Protein AF-0000000087660665 (afdb_homodimer)

InterPro domains:
  IPR003607 HD/PDEase domain [SM00471] (62-315)
  IPR003607 HD/PDEase domain [cd00077] (64-222)
  IPR006674 HD domain [PF01966] (66-148)
  IPR006674 HD domain [PS51831] (66-177)
  IPR050135 Deoxyguanosinetriphosphate triphosphohydrolase-like [PTHR11373] (19-476)

Secondary structure (DSSP, 8-state):
-------PPPSS-SS-EEEEEETTTEEEEEETTHHHHHSSHHHHGGGGSBTTGGGGGTSTT---BHHHHHHHHHHHHHHHHHHHTTSGGG---HHHHHHHHHHHHHTTTT--TTTHHIIIIIHHHHTPPP--HHHHHHHHHHHHHHSHHHHHHHHHHH-SHHHHHHHHHHHHHHHS---B-TT--B--SSS-GGGGGGGGTT--TTTS--HHHHHHHHHHHHHHT---S--HHHHHHHHHTEEEEE-TTT-SEEEEEEGGGHHHHHHHHHHHHHHIIIIIT-HHHHHHHHHHHHHHHHHGGG-EEE-TTS-EEEGGGGGGSHHHHHH-STTHHHHHHT---GGGHHHHHHHHHHHTT---EEEEEEEE-GGGS-TT-----S-GGGHHHHHHHHHHHHHHHHHHHHHGGG--TTTEEEEEEEEESSTTSSS-GGGT-EEE-TT-SS----EEPPHHHHHHHS-S-SEEEEEEEEE-TTS-HHHHHHHHHHHHHHHHHTT-S-HHHHHHHHH-/-------PPPSS-SS-EEEEEETTTEEEEEETTHHHHHSSHHHHGGGGSBTTGGGGGTSTT---BHHHHHHHHHHHHHHHHHHHTTSGGG---HHHHHHHHHHHHHTTTT--TTTHHIIIIIHHHHTPPP--HHHHHHHHHHHHHHSHHHHHHHHHHH-SHHHHHHHHHHHHHHHS---B-TT--B--SSS-GGGGGGGGTT--TTTS--HHHHHHHHHHHHHHT---S--HHHHHHHHHTEEEEE-TTT-SEEEEEEGGGHHHHHHHHHHHHHHIIIIIT-HHHHHHHHHHHHHHHHHGGG-EEE-TTS-EEEGGGGGGSHHHHHH-STTHHHHHHT---GGGHHHHHHHHHHHTT---EEEEEEEE-GGGS-TT-----S-GGGHHHHHHHHHHHHHHHHHHHHHGGG--TTTEEEEEEEEESSTTSSS-GGGT-EEE-TT-SS----EEPPHHHHHHHS-S-SEEEEEEEEE-TTS-HHHHHHHHHHHHHHHHHTT-S-HHHHHHHHH-

Structure (mmCIF, N/CA/C/O backbone):
data_AF-0000000087660665-model_v1
#
loop_
_entity.id
_entity.type
_entity.pdbx_description
1 polymer 'Putative dGTPase'
#
loop_
_atom_site.group_PDB
_atom_site.id
_atom_site.type_symbol
_atom_site.label_atom_id
_atom_site.label_alt_id
_atom_site.label_comp_id
_atom_site.label_asym_id
_atom_site.label_entity_id
_atom_site.label_seq_id
_atom_site.pdbx_PDB_ins_code
_atom_site.Cartn_x
_atom_site.Cartn_y
_atom_site.Cartn_z
_atom_site.occupancy
_atom_site.B_iso_or_equiv
_atom_site.auth_seq_id
_atom_site.auth_comp_id
_atom_site.auth_asym_id
_atom_site.auth_atom_id
_atom_site.pdbx_PDB_model_num
ATOM 1 N N . MET A 1 1 ? 41.031 -35.125 -23.391 1 29.83 1 MET A N 1
ATOM 2 C CA . MET A 1 1 ? 40.625 -33.812 -22.891 1 29.83 1 MET A CA 1
ATOM 3 C C . MET A 1 1 ? 39.375 -33.938 -22 1 29.83 1 MET A C 1
ATOM 5 O O . MET A 1 1 ? 38.312 -34.312 -22.453 1 29.83 1 MET A O 1
ATOM 9 N N . LYS A 1 2 ? 39.625 -34.344 -20.844 1 38.72 2 LYS A N 1
ATOM 10 C CA . LYS A 1 2 ? 38.625 -34.562 -19.812 1 38.72 2 LYS A CA 1
ATOM 11 C C . LYS A 1 2 ? 37.719 -33.375 -19.641 1 38.72 2 LYS A C 1
ATOM 13 O O . LYS A 1 2 ? 38.188 -32.25 -19.453 1 38.72 2 LYS A O 1
ATOM 18 N N . LEU A 1 3 ? 36.531 -33.406 -20.297 1 39.12 3 LEU A N 1
ATOM 19 C CA . LEU A 1 3 ? 35.5 -32.375 -20.156 1 39.12 3 LEU A CA 1
ATOM 20 C C . LEU A 1 3 ? 35.375 -31.922 -18.703 1 39.12 3 LEU A C 1
ATOM 22 O O . LEU A 1 3 ? 35.094 -32.75 -17.812 1 39.12 3 LEU A O 1
ATOM 26 N N . VAL A 1 4 ? 36.312 -31.141 -18.312 1 40.72 4 VAL A N 1
ATOM 27 C CA . VAL A 1 4 ? 36.125 -30.516 -17 1 40.72 4 VAL A CA 1
ATOM 28 C C . VAL A 1 4 ? 34.656 -30.188 -16.766 1 40.72 4 VAL A C 1
ATOM 30 O O . VAL A 1 4 ? 34.062 -29.375 -17.5 1 40.72 4 VAL A O 1
ATOM 33 N N . GLU A 1 5 ? 33.844 -31.125 -16.438 1 40.19 5 GLU A N 1
ATOM 34 C CA . GLU A 1 5 ? 32.469 -30.906 -16.031 1 40.19 5 GLU A CA 1
ATOM 35 C C . GLU A 1 5 ? 32.312 -29.656 -15.18 1 40.19 5 GLU A C 1
ATOM 37 O O . GLU A 1 5 ? 32.938 -29.547 -14.117 1 40.19 5 GLU A O 1
ATOM 42 N N . LYS A 1 6 ? 32.312 -28.531 -15.727 1 52.34 6 LYS A N 1
ATOM 43 C CA . LYS A 1 6 ? 32.062 -27.266 -15.039 1 52.34 6 LYS A CA 1
ATOM 44 C C . LYS A 1 6 ? 31.047 -27.422 -13.922 1 52.34 6 LYS A C 1
ATOM 46 O O . LYS A 1 6 ? 29.859 -27.641 -14.188 1 52.34 6 LYS A O 1
ATOM 51 N N . LYS A 1 7 ? 31.484 -27.797 -12.75 1 61.41 7 LYS A N 1
ATOM 52 C CA . LYS A 1 7 ? 30.672 -28.031 -11.562 1 61.41 7 LYS A CA 1
ATOM 53 C C . LYS A 1 7 ? 29.797 -26.828 -11.242 1 61.41 7 LYS A C 1
ATOM 55 O O . LYS A 1 7 ? 30.297 -25.703 -11.133 1 61.41 7 LYS A O 1
ATOM 60 N N . HIS A 1 8 ? 28.391 -26.922 -11.43 1 80.06 8 HIS A N 1
ATOM 61 C CA . HIS A 1 8 ? 27.469 -25.844 -11.078 1 80.06 8 HIS A CA 1
ATOM 62 C C . HIS A 1 8 ? 27.547 -25.516 -9.594 1 80.06 8 HIS A C 1
ATOM 64 O O . HIS A 1 8 ? 27.938 -26.359 -8.781 1 80.06 8 HIS A O 1
ATOM 70 N N . ARG A 1 9 ? 27.438 -24.172 -9.328 1 85.12 9 ARG A N 1
ATOM 71 C CA . ARG A 1 9 ? 27.375 -23.734 -7.941 1 85.12 9 ARG A CA 1
ATOM 72 C C . ARG A 1 9 ? 26.141 -24.312 -7.25 1 85.12 9 ARG A C 1
ATOM 74 O O . ARG A 1 9 ? 25.109 -24.531 -7.891 1 85.12 9 ARG A O 1
ATOM 81 N N . GLU A 1 10 ? 26.234 -24.547 -6.086 1 92.38 10 GLU A N 1
ATOM 82 C CA . GLU A 1 10 ? 25.125 -25.062 -5.305 1 92.38 10 GLU A CA 1
ATOM 83 C C . GLU A 1 10 ? 24.219 -23.938 -4.809 1 92.38 10 GLU A C 1
ATOM 85 O O . GLU A 1 10 ? 24.703 -22.891 -4.379 1 92.38 10 GLU A O 1
ATOM 90 N N . TRP A 1 11 ? 22.969 -24.156 -4.883 1 95.25 11 TRP A N 1
ATOM 91 C CA . TRP A 1 11 ? 21.984 -23.188 -4.398 1 95.25 11 TRP A CA 1
ATOM 92 C C . TRP A 1 11 ? 21.25 -23.719 -3.172 1 95.25 11 TRP A C 1
ATOM 94 O O . TRP A 1 11 ? 20.906 -24.891 -3.113 1 95.25 11 TRP A O 1
ATOM 104 N N . PRO A 1 12 ? 21.016 -22.859 -2.17 1 95.5 12 PRO A N 1
ATOM 105 C CA . PRO A 1 12 ? 21.266 -21.422 -2.158 1 95.5 12 PRO A CA 1
ATOM 106 C C . PRO A 1 12 ? 22.688 -21.062 -1.749 1 95.5 12 PRO A C 1
ATOM 108 O O . PRO A 1 12 ? 23.328 -21.812 -1.017 1 95.5 12 PRO A O 1
ATOM 111 N N . PRO A 1 13 ? 23.109 -19.938 -2.205 1 92.75 13 PRO A N 1
ATOM 112 C CA . PRO A 1 13 ? 24.438 -19.5 -1.764 1 92.75 13 PRO A CA 1
ATOM 113 C C . PRO A 1 13 ? 24.469 -19.094 -0.292 1 92.75 13 PRO A C 1
ATOM 115 O O . PRO A 1 13 ? 23.453 -18.672 0.256 1 92.75 13 PRO A O 1
ATOM 118 N N . LEU A 1 14 ? 25.562 -19.219 0.309 1 84.88 14 LEU A N 1
ATOM 119 C CA . LEU A 1 14 ? 25.703 -18.969 1.741 1 84.88 14 LEU A CA 1
ATOM 120 C C . LEU A 1 14 ? 25.641 -17.484 2.051 1 84.88 14 LEU A C 1
ATOM 122 O O . LEU A 1 14 ? 24.906 -17.062 2.957 1 84.88 14 LEU A O 1
ATOM 126 N N . LEU A 1 15 ? 26.328 -16.656 1.263 1 87.62 15 LEU A N 1
ATOM 127 C CA . LEU A 1 15 ? 26.484 -15.258 1.679 1 87.62 15 LEU A CA 1
ATOM 128 C C . LEU A 1 15 ? 25.875 -14.312 0.648 1 87.62 15 LEU A C 1
ATOM 130 O O . LEU A 1 15 ? 25.531 -13.172 0.968 1 87.62 15 LEU A O 1
ATOM 134 N N . ASP A 1 16 ? 25.562 -14.75 -0.405 1 93.75 16 ASP A N 1
ATOM 135 C CA . ASP A 1 16 ? 25.109 -13.859 -1.466 1 93.75 16 ASP A CA 1
ATOM 136 C C . ASP A 1 16 ? 23.578 -13.758 -1.481 1 93.75 16 ASP A C 1
ATOM 138 O O . ASP A 1 16 ? 22.906 -14.539 -2.162 1 93.75 16 ASP A O 1
ATOM 142 N N . LYS A 1 17 ? 23.094 -12.898 -0.747 1 96.12 17 LYS A N 1
ATOM 143 C CA . LYS A 1 17 ? 21.656 -12.672 -0.629 1 96.12 17 LYS A CA 1
ATOM 144 C C . LYS A 1 17 ? 21.359 -11.219 -0.282 1 96.12 17 LYS A C 1
ATOM 146 O O . LYS A 1 17 ? 22.203 -10.523 0.272 1 96.12 17 LYS A O 1
ATOM 151 N N . ARG A 1 18 ? 20.297 -10.742 -0.688 1 95.94 18 ARG A N 1
ATOM 152 C CA . ARG A 1 18 ? 19.75 -9.438 -0.314 1 95.94 18 ARG A CA 1
ATOM 153 C C . ARG A 1 18 ? 18.609 -9.594 0.687 1 95.94 18 ARG A C 1
ATOM 155 O O . ARG A 1 18 ? 17.719 -10.43 0.502 1 95.94 18 ARG A O 1
ATOM 162 N N . GLU A 1 19 ? 18.641 -8.805 1.715 1 95.62 19 GLU A N 1
ATOM 163 C CA . GLU A 1 19 ? 17.578 -8.859 2.719 1 95.62 19 GLU A CA 1
ATOM 164 C C . GLU A 1 19 ? 16.516 -7.809 2.439 1 95.62 19 GLU A C 1
ATOM 166 O O . GLU A 1 19 ? 16.828 -6.633 2.23 1 95.62 19 GLU A O 1
ATOM 171 N N . VAL A 1 20 ? 15.305 -8.234 2.365 1 95.88 20 VAL A N 1
ATOM 172 C CA . VAL A 1 20 ? 14.164 -7.352 2.123 1 95.88 20 VAL A CA 1
ATOM 173 C C . VAL A 1 20 ? 13.203 -7.41 3.307 1 95.88 20 VAL A C 1
ATOM 175 O O . VAL A 1 20 ? 12.773 -8.492 3.715 1 95.88 20 VAL A O 1
ATOM 178 N N . GLN A 1 21 ? 12.836 -6.258 3.822 1 95.62 21 GLN A N 1
ATOM 179 C CA . GLN A 1 21 ? 11.898 -6.223 4.941 1 95.62 21 GLN A CA 1
ATOM 180 C C . GLN A 1 21 ? 10.453 -6.305 4.457 1 95.62 21 GLN A C 1
ATOM 182 O O . GLN A 1 21 ? 10.039 -5.527 3.598 1 95.62 21 GLN A O 1
ATOM 187 N N . ASP A 1 22 ? 9.727 -7.242 4.992 1 95.94 22 ASP A N 1
ATOM 188 C CA . ASP A 1 22 ? 8.336 -7.469 4.633 1 95.94 22 ASP A CA 1
ATOM 189 C C . ASP A 1 22 ? 7.426 -7.348 5.855 1 95.94 22 ASP A C 1
ATOM 191 O O . ASP A 1 22 ? 7.723 -7.898 6.918 1 95.94 22 ASP A O 1
ATOM 195 N N . MET A 1 23 ? 6.344 -6.684 5.699 1 93.19 23 MET A N 1
ATOM 196 C CA . MET A 1 23 ? 5.48 -6.367 6.832 1 93.19 23 MET A CA 1
ATOM 197 C C . MET A 1 23 ? 4.762 -7.617 7.332 1 93.19 23 MET A C 1
ATOM 199 O O . MET A 1 23 ? 4.34 -7.676 8.492 1 93.19 23 MET A O 1
ATOM 203 N N . VAL A 1 24 ? 4.605 -8.617 6.5 1 94.94 24 VAL A N 1
ATOM 204 C CA . VAL A 1 24 ? 3.854 -9.812 6.863 1 94.94 24 VAL A CA 1
ATOM 205 C C . VAL A 1 24 ? 4.816 -10.914 7.305 1 94.94 24 VAL A C 1
ATOM 207 O O . VAL A 1 24 ? 4.641 -11.508 8.375 1 94.94 24 VAL A O 1
ATOM 210 N N . HIS A 1 25 ? 5.914 -11.109 6.57 1 96.25 25 HIS A N 1
ATOM 211 C CA . HIS A 1 25 ? 6.762 -12.281 6.781 1 96.25 25 HIS A CA 1
ATOM 212 C C . HIS A 1 25 ? 8.07 -11.898 7.453 1 96.25 25 HIS A C 1
ATOM 214 O O . HIS A 1 25 ? 8.898 -12.766 7.758 1 96.25 25 HIS A O 1
ATOM 220 N N . GLY A 1 26 ? 8.258 -10.625 7.766 1 94.94 26 GLY A N 1
ATOM 221 C CA . GLY A 1 26 ? 9.547 -10.211 8.289 1 94.94 26 GLY A CA 1
ATOM 222 C C . GLY A 1 26 ? 10.633 -10.172 7.234 1 94.94 26 GLY A C 1
ATOM 223 O O . GLY A 1 26 ? 10.359 -9.906 6.062 1 94.94 26 GLY A O 1
ATOM 224 N N . PRO A 1 27 ? 11.852 -10.383 7.621 1 95.75 27 PRO A N 1
ATOM 225 C CA . PRO A 1 27 ? 12.93 -10.344 6.633 1 95.75 27 PRO A CA 1
ATOM 226 C C . PRO A 1 27 ? 12.859 -11.5 5.637 1 95.75 27 PRO A C 1
ATOM 228 O O . PRO A 1 27 ? 12.734 -12.656 6.039 1 95.75 27 PRO A O 1
ATOM 231 N N . ILE A 1 28 ? 12.922 -11.203 4.414 1 97.5 28 ILE A N 1
ATOM 232 C CA . ILE A 1 28 ? 12.984 -12.156 3.314 1 97.5 28 ILE A CA 1
ATOM 233 C C . ILE A 1 28 ? 14.383 -12.156 2.703 1 97.5 28 ILE A C 1
ATOM 235 O O . ILE A 1 28 ? 14.891 -11.102 2.311 1 97.5 28 ILE A O 1
ATOM 239 N N . SER A 1 29 ? 15.031 -13.289 2.674 1 98 29 SER A N 1
ATOM 240 C CA . SER A 1 29 ? 16.312 -13.414 2.002 1 98 29 SER A CA 1
ATOM 241 C C . SER A 1 29 ? 16.141 -13.695 0.514 1 98 29 SER A C 1
ATOM 243 O O . SER A 1 29 ? 15.648 -14.766 0.136 1 98 29 SER A O 1
ATOM 245 N N . LEU A 1 30 ? 16.484 -12.773 -0.234 1 98.19 30 LEU A N 1
ATOM 246 C CA . LEU A 1 30 ? 16.484 -12.953 -1.682 1 98.19 30 LEU A CA 1
ATOM 247 C C . LEU A 1 30 ? 17.844 -13.414 -2.18 1 98.19 30 LEU A C 1
ATOM 249 O O . LEU A 1 30 ? 18.75 -12.594 -2.371 1 98.19 30 LEU A O 1
ATOM 253 N N . PHE A 1 31 ? 17.969 -14.664 -2.475 1 98.31 31 PHE A N 1
ATOM 254 C CA . PHE A 1 31 ? 19.266 -15.266 -2.779 1 98.31 31 PHE A CA 1
ATOM 255 C C . PHE A 1 31 ? 19.625 -15.078 -4.25 1 98.31 31 PHE A C 1
ATOM 257 O O . PHE A 1 31 ? 18.75 -15.203 -5.121 1 98.31 31 PHE A O 1
ATOM 264 N N . HIS A 1 32 ? 20.812 -14.758 -4.492 1 97.62 32 HIS A N 1
ATOM 265 C CA . HIS A 1 32 ? 21.328 -14.742 -5.855 1 97.62 32 HIS A CA 1
ATOM 266 C C . HIS A 1 32 ? 21.172 -16.109 -6.52 1 97.62 32 HIS A C 1
ATOM 268 O O . HIS A 1 32 ? 21.375 -17.141 -5.875 1 97.62 32 HIS A O 1
ATOM 274 N N . PRO A 1 33 ? 20.734 -16.188 -7.77 1 98 33 PRO A N 1
ATOM 275 C CA . PRO A 1 33 ? 20.641 -15.102 -8.75 1 98 33 PRO A CA 1
ATOM 276 C C . PRO A 1 33 ? 19.219 -14.555 -8.891 1 98 33 PRO A C 1
ATOM 278 O O . PRO A 1 33 ? 18.922 -13.867 -9.867 1 98 33 PRO A O 1
ATOM 281 N N . LEU A 1 34 ? 18.359 -14.836 -7.93 1 98.62 34 LEU A N 1
ATOM 282 C CA . LEU A 1 34 ? 16.969 -14.406 -8.039 1 98.62 34 LEU A CA 1
ATOM 283 C C . LEU A 1 34 ? 16.844 -12.898 -7.867 1 98.62 34 LEU A C 1
ATOM 285 O O . LEU A 1 34 ? 15.898 -12.289 -8.375 1 98.62 34 LEU A O 1
ATOM 289 N N . ASP A 1 35 ? 17.797 -12.266 -7.195 1 97.81 35 ASP A N 1
ATOM 290 C CA . ASP A 1 35 ? 17.828 -10.812 -7.09 1 97.81 35 ASP A CA 1
ATOM 291 C C . ASP A 1 35 ? 17.953 -10.164 -8.469 1 97.81 35 ASP A C 1
ATOM 293 O O . ASP A 1 35 ? 17.359 -9.102 -8.711 1 97.81 35 ASP A O 1
ATOM 297 N N . ARG A 1 36 ? 18.625 -10.828 -9.383 1 97.62 36 ARG A N 1
ATOM 298 C CA . ARG A 1 36 ? 18.812 -10.289 -10.727 1 97.62 36 ARG A CA 1
ATOM 299 C C . ARG A 1 36 ? 17.5 -10.359 -11.516 1 97.62 36 ARG A C 1
ATOM 301 O O . ARG A 1 36 ? 17.25 -9.508 -12.375 1 97.62 36 ARG A O 1
ATOM 308 N N . VAL A 1 37 ? 16.719 -11.359 -11.234 1 98.62 37 VAL A N 1
ATOM 309 C CA . VAL A 1 37 ? 15.414 -11.484 -11.875 1 98.62 37 VAL A CA 1
ATOM 310 C C . VAL A 1 37 ? 14.5 -10.359 -11.398 1 98.62 37 VAL A C 1
ATOM 312 O O . VAL A 1 37 ? 13.766 -9.766 -12.195 1 98.62 37 VAL A O 1
ATOM 315 N N . VAL A 1 38 ? 14.57 -10.055 -10.117 1 98.56 38 VAL A N 1
ATOM 316 C CA . VAL A 1 38 ? 13.75 -9.008 -9.516 1 98.56 38 VAL A CA 1
ATOM 317 C C . VAL A 1 38 ? 14.156 -7.645 -10.07 1 98.56 38 VAL A C 1
ATOM 319 O O . VAL A 1 38 ? 13.312 -6.766 -10.25 1 98.56 38 VAL A O 1
ATOM 322 N N . ASP A 1 39 ? 15.5 -7.508 -10.367 1 97.81 39 ASP A N 1
ATOM 323 C CA . ASP A 1 39 ? 16.047 -6.234 -10.828 1 97.81 39 ASP A CA 1
ATOM 324 C C . ASP A 1 39 ? 15.891 -6.082 -12.344 1 97.81 39 ASP A C 1
ATOM 326 O O . ASP A 1 39 ? 16.859 -5.816 -13.047 1 97.81 39 ASP A O 1
ATOM 330 N N . THR A 1 40 ? 14.719 -6.273 -12.875 1 98.12 40 THR A N 1
ATOM 331 C CA . THR A 1 40 ? 14.344 -6.09 -14.273 1 98.12 40 THR A CA 1
ATOM 332 C C . THR A 1 40 ? 13.078 -5.246 -14.383 1 98.12 40 THR A C 1
ATOM 334 O O . THR A 1 40 ? 12.273 -5.199 -13.445 1 98.12 40 THR A O 1
ATOM 337 N N . ARG A 1 41 ? 12.945 -4.586 -15.492 1 96.25 41 ARG A N 1
ATOM 338 C CA . ARG A 1 41 ? 11.758 -3.775 -15.727 1 96.25 41 ARG A CA 1
ATOM 339 C C . ARG A 1 41 ? 10.492 -4.629 -15.688 1 96.25 41 ARG A C 1
ATOM 341 O O . ARG A 1 41 ? 9.461 -4.191 -15.188 1 96.25 41 ARG A O 1
ATOM 348 N N . GLU A 1 42 ? 10.609 -5.867 -16.234 1 98 42 GLU A N 1
ATOM 349 C CA . GLU A 1 42 ? 9.477 -6.781 -16.281 1 98 42 GLU A CA 1
ATOM 350 C C . GLU A 1 42 ? 8.969 -7.109 -14.883 1 98 42 GLU A C 1
ATOM 352 O O . GLU A 1 42 ? 7.762 -7.047 -14.633 1 98 42 GLU A O 1
ATOM 357 N N . PHE A 1 43 ? 9.883 -7.406 -13.945 1 98.56 43 PHE A N 1
ATOM 358 C CA . PHE A 1 43 ? 9.477 -7.766 -12.594 1 98.56 43 PHE A CA 1
ATOM 359 C C . PHE A 1 43 ? 9.047 -6.531 -11.812 1 98.56 43 PHE A C 1
ATOM 361 O O . PHE A 1 43 ? 8.055 -6.57 -11.078 1 98.56 43 PHE A O 1
ATOM 368 N N . GLN A 1 44 ? 9.781 -5.398 -11.977 1 98.06 44 GLN A N 1
ATOM 369 C CA . GLN A 1 44 ? 9.516 -4.172 -11.242 1 98.06 44 GLN A CA 1
ATOM 370 C C . GLN A 1 44 ? 8.133 -3.617 -11.586 1 98.06 44 GLN A C 1
ATOM 372 O O . GLN A 1 44 ? 7.492 -2.967 -10.75 1 98.06 44 GLN A O 1
ATOM 377 N N . ARG A 1 45 ? 7.633 -3.947 -12.727 1 97.12 45 ARG A N 1
ATOM 378 C CA . ARG A 1 45 ? 6.309 -3.527 -13.164 1 97.12 45 ARG A CA 1
ATOM 379 C C . ARG A 1 45 ? 5.234 -4 -12.195 1 97.12 45 ARG A C 1
ATOM 381 O O . ARG A 1 45 ? 4.188 -3.361 -12.055 1 97.12 45 ARG A O 1
ATOM 388 N N . LEU A 1 46 ? 5.5 -5.07 -11.492 1 97.88 46 LEU A N 1
ATOM 389 C CA . LEU A 1 46 ? 4.531 -5.641 -10.562 1 97.88 46 LEU A CA 1
ATOM 390 C C . LEU A 1 46 ? 4.199 -4.656 -9.445 1 97.88 46 LEU A C 1
ATOM 392 O O . LEU A 1 46 ? 3.156 -4.773 -8.797 1 97.88 46 LEU A O 1
ATOM 396 N N . ARG A 1 47 ? 5.051 -3.629 -9.227 1 97 47 ARG A N 1
ATOM 397 C CA . ARG A 1 47 ? 4.797 -2.592 -8.234 1 97 47 ARG A CA 1
ATOM 398 C C . ARG A 1 47 ? 3.588 -1.748 -8.617 1 97 47 ARG A C 1
ATOM 400 O O . ARG A 1 47 ? 2.961 -1.123 -7.762 1 97 47 ARG A O 1
ATOM 407 N N . GLU A 1 48 ? 3.258 -1.762 -9.875 1 96.12 48 GLU A N 1
ATOM 408 C CA . GLU A 1 48 ? 2.201 -0.902 -10.406 1 96.12 48 GLU A CA 1
ATOM 409 C C . GLU A 1 48 ? 0.898 -1.676 -10.586 1 96.12 48 GLU A C 1
ATOM 411 O O . GLU A 1 48 ? -0.065 -1.157 -11.148 1 96.12 48 GLU A O 1
ATOM 416 N N . LEU A 1 49 ? 0.924 -2.92 -10.164 1 97 49 LEU A N 1
ATOM 417 C CA . LEU A 1 49 ? -0.26 -3.771 -10.219 1 97 49 LEU A CA 1
ATOM 418 C C . LEU A 1 49 ? -0.733 -4.145 -8.82 1 97 49 LEU A C 1
ATOM 420 O O . LEU A 1 49 ? -0.067 -4.906 -8.117 1 97 49 LEU A O 1
ATOM 424 N N . LYS A 1 50 ? -1.873 -3.611 -8.445 1 96.31 50 LYS A N 1
ATOM 425 C CA . LYS A 1 50 ? -2.418 -3.934 -7.133 1 96.31 50 LYS A CA 1
ATOM 426 C C . LYS A 1 50 ? -2.875 -5.387 -7.066 1 96.31 50 LYS A C 1
ATOM 428 O O . LYS A 1 50 ? -3.475 -5.898 -8.016 1 96.31 50 LYS A O 1
ATOM 433 N N . GLN A 1 51 ? -2.656 -6.055 -5.969 1 96.25 51 GLN A N 1
ATOM 434 C CA . GLN A 1 51 ? -2.984 -7.461 -5.758 1 96.25 51 GLN A CA 1
ATOM 435 C C . GLN A 1 51 ? -4.492 -7.684 -5.758 1 96.25 51 GLN A C 1
ATOM 437 O O . GLN A 1 51 ? -4.973 -8.734 -6.195 1 96.25 51 GLN A O 1
ATOM 442 N N . GLN A 1 52 ? -5.195 -6.688 -5.289 1 95.5 52 GLN A N 1
ATOM 443 C CA . GLN A 1 52 ? -6.621 -6.898 -5.055 1 95.5 52 GLN A CA 1
ATOM 444 C C . GLN A 1 52 ? -7.465 -6.012 -5.969 1 95.5 52 GLN A C 1
ATOM 446 O O . GLN A 1 52 ? -8.586 -5.641 -5.617 1 95.5 52 GLN A O 1
ATOM 451 N N . GLY A 1 53 ? -6.906 -5.633 -7.039 1 95.69 53 GLY A N 1
ATOM 452 C CA . GLY A 1 53 ? -7.648 -4.887 -8.047 1 95.69 53 GLY A CA 1
ATOM 453 C C . GLY A 1 53 ? -8.242 -3.596 -7.512 1 95.69 53 GLY A C 1
ATOM 454 O O . GLY A 1 53 ? -7.523 -2.764 -6.949 1 95.69 53 GLY A O 1
ATOM 455 N N . VAL A 1 54 ? -9.586 -3.49 -7.527 1 97 54 VAL A N 1
ATOM 456 C CA . VAL A 1 54 ? -10.242 -2.219 -7.23 1 97 54 VAL A CA 1
ATOM 457 C C . VAL A 1 54 ? -10.719 -2.207 -5.781 1 97 54 VAL A C 1
ATOM 459 O O . VAL A 1 54 ? -11.398 -1.274 -5.352 1 97 54 VAL A O 1
ATOM 462 N N . THR A 1 55 ? -10.289 -3.172 -4.953 1 97.06 55 THR A N 1
ATOM 463 C CA . THR A 1 55 ? -10.781 -3.328 -3.588 1 97.06 55 THR A CA 1
ATOM 464 C C . THR A 1 55 ? -10.398 -2.119 -2.736 1 97.06 55 THR A C 1
ATOM 466 O O . THR A 1 55 ? -11.07 -1.812 -1.75 1 97.06 55 THR A O 1
ATOM 469 N N . TYR A 1 56 ? -9.359 -1.377 -3.125 1 96.44 56 TYR A N 1
ATOM 470 C CA . TYR A 1 56 ? -8.859 -0.257 -2.336 1 96.44 56 TYR A CA 1
ATOM 471 C C . TYR A 1 56 ? -9.875 0.88 -2.301 1 96.44 56 TYR A C 1
ATOM 473 O O . TYR A 1 56 ? -9.797 1.765 -1.445 1 96.44 56 TYR A O 1
ATOM 481 N N . PHE A 1 57 ? -10.844 0.88 -3.174 1 96.81 57 PHE A N 1
ATOM 482 C CA . PHE A 1 57 ? -11.891 1.901 -3.17 1 96.81 57 PHE A CA 1
ATOM 483 C C . PHE A 1 57 ? -12.828 1.708 -1.986 1 96.81 57 PHE A C 1
ATOM 485 O O . PHE A 1 57 ? -13.539 2.637 -1.591 1 96.81 57 PHE A O 1
ATOM 492 N N . VAL A 1 58 ? -12.898 0.486 -1.446 1 96.88 58 VAL A N 1
ATOM 493 C CA . VAL A 1 58 ? -13.75 0.165 -0.306 1 96.88 58 VAL A CA 1
ATOM 494 C C . VAL A 1 58 ? -12.891 -0.029 0.942 1 96.88 58 VAL A C 1
ATOM 496 O O . VAL A 1 58 ? -13.25 0.429 2.029 1 96.88 58 VAL A O 1
ATOM 499 N N . TYR A 1 59 ? -11.805 -0.731 0.789 1 96.88 59 TYR A N 1
ATOM 500 C CA . TYR A 1 59 ? -10.797 -0.934 1.82 1 96.88 59 TYR A CA 1
ATOM 501 C C . TYR A 1 59 ? -9.516 -0.175 1.488 1 96.88 59 TYR A C 1
ATOM 503 O O . TYR A 1 59 ? -8.594 -0.73 0.881 1 96.88 59 TYR A O 1
ATOM 511 N N . PRO A 1 60 ? -9.367 0.998 1.937 1 96.62 60 PRO A N 1
ATOM 512 C CA . PRO A 1 60 ? -8.336 1.907 1.432 1 96.62 60 PRO A CA 1
ATOM 513 C C . PRO A 1 60 ? -6.918 1.394 1.688 1 96.62 60 PRO A C 1
ATOM 515 O O . PRO A 1 60 ? -5.98 1.783 0.987 1 96.62 60 PRO A O 1
ATOM 518 N N . CYS A 1 61 ? -6.73 0.535 2.654 1 95.88 61 CYS A N 1
ATOM 519 C CA . CYS A 1 61 ? -5.395 0.039 2.973 1 95.88 61 CYS A CA 1
ATOM 520 C C . CYS A 1 61 ? -5.02 -1.135 2.076 1 95.88 61 CYS A C 1
ATOM 522 O O . CYS A 1 61 ? -3.865 -1.56 2.053 1 95.88 61 CYS A O 1
ATOM 524 N N . SER A 1 62 ? -5.945 -1.692 1.312 1 95 62 SER A N 1
ATOM 525 C CA . SER A 1 62 ? -5.691 -2.809 0.406 1 95 62 SER A CA 1
ATOM 526 C C . SER A 1 62 ? -4.992 -2.342 -0.864 1 95 62 SER A C 1
ATOM 528 O O . SER A 1 62 ? -5.516 -2.51 -1.967 1 95 62 SER A O 1
ATOM 530 N N . THR A 1 63 ? -3.783 -1.835 -0.727 1 94.88 63 THR A N 1
ATOM 531 C CA . THR A 1 63 ? -3.09 -1.217 -1.852 1 94.88 63 THR A CA 1
ATOM 532 C C . THR A 1 63 ? -1.797 -1.963 -2.166 1 94.88 63 THR A C 1
ATOM 534 O O . THR A 1 63 ? -1.045 -1.564 -3.059 1 94.88 63 THR A O 1
ATOM 537 N N . HIS A 1 64 ? -1.557 -3.068 -1.433 1 95.88 64 HIS A N 1
ATOM 538 C CA . HIS A 1 64 ? -0.322 -3.801 -1.694 1 95.88 64 HIS A CA 1
ATOM 539 C C . HIS A 1 64 ? -0.294 -4.344 -3.119 1 95.88 64 HIS A C 1
ATOM 541 O O . HIS A 1 64 ? -1.346 -4.559 -3.727 1 95.88 64 HIS A O 1
ATOM 547 N N . SER A 1 65 ? 0.913 -4.508 -3.639 1 96.62 65 SER A N 1
ATOM 548 C CA . SER A 1 65 ? 1.083 -4.836 -5.051 1 96.62 65 SER A CA 1
ATOM 549 C C . SER A 1 65 ? 1.421 -6.309 -5.238 1 96.62 65 SER A C 1
ATOM 551 O O . SER A 1 65 ? 1.697 -7.016 -4.266 1 96.62 65 SER A O 1
ATOM 553 N N . ARG A 1 66 ? 1.423 -6.703 -6.473 1 97.69 66 ARG A N 1
ATOM 554 C CA . ARG A 1 66 ? 1.824 -8.062 -6.82 1 97.69 66 ARG A CA 1
ATOM 555 C C . ARG A 1 66 ? 3.318 -8.266 -6.598 1 97.69 66 ARG A C 1
ATOM 557 O O . ARG A 1 66 ? 3.785 -9.398 -6.473 1 97.69 66 ARG A O 1
ATOM 564 N N . PHE A 1 67 ? 4.086 -7.211 -6.52 1 98.44 67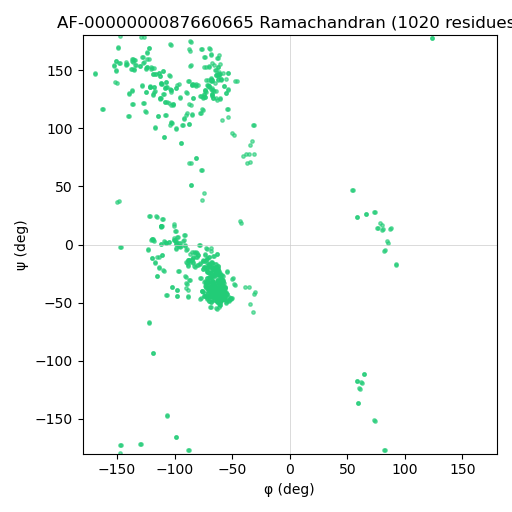 PHE A N 1
ATOM 565 C CA . PHE A 1 67 ? 5.512 -7.293 -6.242 1 98.44 67 PHE A CA 1
ATOM 566 C C . PHE A 1 67 ? 5.762 -7.938 -4.883 1 98.44 67 PHE A C 1
ATOM 568 O O . PHE A 1 67 ? 6.508 -8.914 -4.785 1 98.44 67 PHE A O 1
ATOM 575 N N . VAL A 1 68 ? 5.102 -7.422 -3.848 1 98.25 68 VAL A N 1
ATOM 576 C CA . VAL A 1 68 ? 5.344 -7.938 -2.504 1 98.25 68 VAL A CA 1
ATOM 577 C C . VAL A 1 68 ? 4.715 -9.32 -2.361 1 98.25 68 VAL A C 1
ATOM 579 O O . VAL A 1 68 ? 5.242 -10.18 -1.647 1 98.25 68 VAL A O 1
ATOM 582 N N . HIS A 1 69 ? 3.602 -9.539 -3.033 1 98.5 69 HIS A N 1
ATOM 583 C CA . HIS A 1 69 ? 3.014 -10.867 -3.041 1 98.5 69 HIS A CA 1
ATOM 584 C C . HIS A 1 69 ? 3.98 -11.898 -3.625 1 98.5 69 HIS A C 1
ATOM 586 O O . HIS A 1 69 ? 4.156 -12.977 -3.064 1 98.5 69 HIS A O 1
ATOM 592 N N . SER A 1 70 ? 4.551 -11.555 -4.754 1 98.75 70 SER A N 1
ATOM 593 C CA . SER A 1 70 ? 5.492 -12.461 -5.406 1 98.75 70 SER A CA 1
ATOM 594 C C . SER A 1 70 ? 6.695 -12.75 -4.512 1 98.75 70 SER A C 1
ATOM 596 O O . SER A 1 70 ? 7.145 -13.891 -4.418 1 98.75 70 SER A O 1
ATOM 598 N N . LEU A 1 71 ? 7.195 -11.734 -3.822 1 98.75 71 LEU A N 1
ATOM 599 C CA . LEU A 1 71 ? 8.305 -11.93 -2.896 1 98.75 71 LEU A CA 1
ATOM 600 C C . LEU A 1 71 ? 7.906 -12.844 -1.743 1 98.75 71 LEU A C 1
ATOM 602 O O . LEU A 1 71 ? 8.672 -13.719 -1.344 1 98.75 71 LEU A O 1
ATOM 606 N N . GLY A 1 72 ? 6.723 -12.578 -1.222 1 98.75 72 GLY A N 1
ATOM 607 C CA . GLY A 1 72 ? 6.23 -13.422 -0.149 1 98.75 72 GLY A CA 1
ATOM 608 C C . GLY A 1 72 ? 6.035 -14.867 -0.572 1 98.75 72 GLY A C 1
ATOM 609 O O . GLY A 1 72 ? 6.383 -15.789 0.169 1 98.75 72 GLY A O 1
ATOM 610 N N . THR A 1 73 ? 5.473 -15.062 -1.752 1 98.88 73 THR A N 1
ATOM 611 C CA . THR A 1 73 ? 5.262 -16.406 -2.268 1 98.88 73 THR A CA 1
ATOM 612 C C . THR A 1 73 ? 6.598 -17.125 -2.467 1 98.88 73 THR A C 1
ATOM 614 O O . THR A 1 73 ? 6.734 -18.297 -2.115 1 98.88 73 THR A O 1
ATOM 617 N N . TYR A 1 74 ? 7.582 -16.422 -3.045 1 98.81 74 TYR A N 1
ATOM 618 C CA . TYR A 1 74 ? 8.938 -16.938 -3.162 1 98.81 74 TYR A CA 1
ATOM 619 C C . TYR A 1 74 ? 9.469 -17.391 -1.808 1 98.81 74 TYR A C 1
ATOM 621 O O . TYR A 1 74 ? 9.984 -18.5 -1.68 1 98.81 74 TYR A O 1
ATOM 629 N N . TRP A 1 75 ? 9.305 -16.578 -0.831 1 98.81 75 TRP A N 1
ATOM 630 C CA . TRP A 1 75 ? 9.875 -16.844 0.488 1 98.81 75 TRP A CA 1
ATOM 631 C C . TRP A 1 75 ? 9.227 -18.078 1.117 1 98.81 75 TRP A C 1
ATOM 633 O O . TRP A 1 75 ? 9.922 -18.938 1.67 1 98.81 75 TRP A O 1
ATOM 643 N N . LEU A 1 76 ? 7.949 -18.172 1.016 1 98.88 76 LEU A N 1
ATOM 644 C CA . LEU A 1 76 ? 7.238 -19.328 1.56 1 98.88 76 LEU A CA 1
ATOM 645 C C . LEU A 1 76 ? 7.613 -20.609 0.806 1 98.88 76 LEU A C 1
ATOM 647 O O . LEU A 1 76 ? 7.742 -21.672 1.409 1 98.88 76 LEU A O 1
ATOM 651 N N . ALA A 1 77 ? 7.758 -20.516 -0.524 1 98.88 77 ALA A N 1
ATOM 652 C CA . ALA A 1 77 ? 8.195 -21.672 -1.308 1 98.88 77 ALA A CA 1
ATOM 653 C C . ALA A 1 77 ? 9.594 -22.125 -0.884 1 98.88 77 ALA A C 1
ATOM 655 O O . ALA A 1 77 ? 9.836 -23.312 -0.704 1 98.88 77 ALA A O 1
ATOM 656 N N . TYR A 1 78 ? 10.477 -21.125 -0.741 1 98.75 78 TYR A N 1
ATOM 657 C CA . TYR A 1 78 ? 11.844 -21.406 -0.296 1 98.75 78 TYR A CA 1
ATOM 658 C C . TYR A 1 78 ? 11.836 -22.172 1.026 1 98.75 78 TYR A C 1
ATOM 660 O O . TYR A 1 78 ? 12.492 -23.203 1.155 1 98.75 78 TYR A O 1
ATOM 668 N N . LYS A 1 79 ? 11.109 -21.688 1.992 1 98.56 79 LYS A N 1
ATOM 669 C CA . LYS A 1 79 ? 11.055 -22.297 3.318 1 98.56 79 LYS A CA 1
ATOM 670 C C . LYS A 1 79 ? 10.414 -23.688 3.266 1 98.56 79 LYS A C 1
ATOM 672 O O . LYS A 1 79 ? 10.836 -24.594 3.973 1 98.56 79 LYS A O 1
ATOM 677 N N . PHE A 1 80 ? 9.359 -23.781 2.484 1 98.81 80 PHE A N 1
ATOM 678 C CA . PHE A 1 80 ? 8.641 -25.047 2.375 1 98.81 80 PHE A CA 1
ATOM 679 C C . PHE A 1 80 ? 9.539 -26.141 1.801 1 98.81 80 PHE A C 1
ATOM 681 O O . PHE A 1 80 ? 9.594 -27.25 2.33 1 98.81 80 PHE A O 1
ATOM 688 N N . VAL A 1 81 ? 10.273 -25.844 0.717 1 98.69 81 VAL A N 1
ATOM 689 C CA . VAL A 1 81 ? 11.18 -26.812 0.094 1 98.69 81 VAL A CA 1
ATOM 690 C C . VAL A 1 81 ? 12.32 -27.141 1.049 1 98.69 81 VAL A C 1
ATOM 692 O O . VAL A 1 81 ? 12.766 -28.281 1.127 1 98.69 81 VAL A O 1
ATOM 695 N N . GLU A 1 82 ? 12.805 -26.094 1.755 1 97.88 82 GLU A N 1
ATOM 696 C CA . GLU A 1 82 ? 13.836 -26.328 2.762 1 97.88 82 GLU A CA 1
ATOM 697 C C . GLU A 1 82 ? 13.367 -27.344 3.795 1 97.88 82 GLU A C 1
ATOM 699 O O . GLU A 1 82 ? 14.148 -28.203 4.223 1 97.88 82 GLU A O 1
ATOM 704 N N . SER A 1 83 ? 12.172 -27.234 4.164 1 98.12 83 SER A N 1
ATOM 705 C CA . SER A 1 83 ? 11.609 -28.172 5.137 1 98.12 83 SER A CA 1
ATOM 706 C C . SER A 1 83 ? 11.523 -29.578 4.562 1 98.12 83 SER A C 1
ATOM 708 O O . SER A 1 83 ? 11.844 -30.562 5.242 1 98.12 83 SER A O 1
ATOM 710 N N . LEU A 1 84 ? 11.102 -29.75 3.303 1 98.06 84 LEU A N 1
ATOM 711 C CA . LEU A 1 84 ? 10.984 -31.062 2.66 1 98.06 84 LEU A CA 1
ATOM 712 C C . LEU A 1 84 ? 12.352 -31.703 2.475 1 98.06 84 LEU A C 1
ATOM 714 O O . LEU A 1 84 ? 12.477 -32.938 2.502 1 98.06 84 LEU A O 1
ATOM 718 N N . LYS A 1 85 ? 13.336 -30.953 2.291 1 96.31 85 LYS A N 1
ATOM 719 C CA . LYS A 1 85 ? 14.695 -31.406 2.053 1 96.31 85 LYS A CA 1
ATOM 720 C C . LYS A 1 85 ? 15.227 -32.188 3.254 1 96.31 85 LYS A C 1
ATOM 722 O O . LYS A 1 85 ? 16.203 -32.938 3.135 1 96.31 85 LYS A O 1
ATOM 727 N N . ARG A 1 86 ? 14.656 -32 4.312 1 94.94 86 ARG A N 1
ATOM 728 C CA . ARG A 1 86 ? 15.086 -32.719 5.504 1 94.94 86 ARG A CA 1
ATOM 729 C C . ARG A 1 86 ? 14.945 -34.219 5.312 1 94.94 86 ARG A C 1
ATOM 731 O O . ARG A 1 86 ? 15.609 -35 5.996 1 94.94 86 ARG A O 1
ATOM 738 N N . ASP A 1 87 ? 14.047 -34.688 4.449 1 95.81 87 ASP A N 1
ATOM 739 C CA . ASP A 1 87 ? 13.953 -36.062 4.035 1 95.81 87 ASP A CA 1
ATOM 740 C C . ASP A 1 87 ? 14.867 -36.344 2.844 1 95.81 87 ASP A C 1
ATOM 742 O O . ASP A 1 87 ? 14.492 -36.094 1.695 1 95.81 87 ASP A O 1
ATOM 746 N N . PRO A 1 88 ? 15.961 -36.969 3.072 1 95.25 88 PRO A N 1
ATOM 747 C CA . PRO A 1 88 ? 16.938 -37.188 2.004 1 95.25 88 PRO A CA 1
ATOM 748 C C . PRO A 1 88 ? 16.438 -38.125 0.912 1 95.25 88 PRO A C 1
ATOM 750 O O . PRO A 1 88 ? 16.953 -38.094 -0.212 1 95.25 88 PRO A O 1
ATOM 753 N N . SER A 1 89 ? 15.477 -38.875 1.227 1 95.06 89 SER A N 1
ATOM 754 C CA . SER A 1 89 ? 14.969 -39.844 0.264 1 95.06 89 SER A CA 1
ATOM 755 C C . SER A 1 89 ? 14.281 -39.156 -0.91 1 95.06 89 SER A C 1
ATOM 757 O O . SER A 1 89 ? 14.109 -39.75 -1.973 1 95.06 89 SER A O 1
ATOM 759 N N . LEU A 1 90 ? 13.977 -37.906 -0.734 1 97.12 90 LEU A N 1
ATOM 760 C CA . LEU A 1 90 ? 13.281 -37.156 -1.78 1 97.12 90 LEU A CA 1
ATOM 761 C C . LEU A 1 90 ? 14.258 -36.656 -2.842 1 97.12 90 LEU A C 1
ATOM 763 O O . LEU A 1 90 ? 13.852 -36.281 -3.93 1 97.12 90 LEU A O 1
ATOM 767 N N . ASN A 1 91 ? 15.523 -36.594 -2.541 1 97.06 91 ASN A N 1
ATOM 768 C CA . ASN A 1 91 ? 16.594 -36.219 -3.467 1 97.06 91 ASN A CA 1
ATOM 769 C C . ASN A 1 91 ? 16.312 -34.875 -4.117 1 97.06 91 ASN A C 1
ATOM 771 O O . ASN A 1 91 ? 16.344 -34.75 -5.344 1 97.06 91 ASN A O 1
ATOM 775 N N . ILE A 1 92 ? 15.945 -33.938 -3.379 1 98.06 92 ILE A N 1
ATOM 776 C CA . ILE A 1 92 ? 15.758 -32.562 -3.859 1 98.06 92 ILE A CA 1
ATOM 777 C C . ILE A 1 92 ? 17.109 -31.891 -4.055 1 98.06 92 ILE A C 1
ATOM 779 O O . ILE A 1 92 ? 17.844 -31.672 -3.088 1 98.06 92 ILE A O 1
ATOM 783 N N . THR A 1 93 ? 17.469 -31.531 -5.266 1 97.31 93 THR A N 1
ATOM 784 C CA . THR A 1 93 ? 18.75 -30.906 -5.57 1 97.31 93 THR A CA 1
ATOM 785 C C . THR A 1 93 ? 18.672 -29.391 -5.402 1 97.31 93 THR A C 1
ATOM 787 O O . THR A 1 93 ? 17.594 -28.828 -5.262 1 97.31 93 THR A O 1
ATOM 790 N N . GLY A 1 94 ? 19.844 -28.781 -5.387 1 97.06 94 GLY A N 1
ATOM 791 C CA . GLY A 1 94 ? 19.875 -27.328 -5.383 1 97.06 94 GLY A CA 1
ATOM 792 C C . GLY A 1 94 ? 19.172 -26.703 -6.57 1 97.06 94 GLY A C 1
ATOM 793 O O . GLY A 1 94 ? 18.547 -25.656 -6.445 1 97.06 94 GLY A O 1
ATOM 794 N N . GLN A 1 95 ? 19.266 -27.359 -7.688 1 98.12 95 GLN A N 1
ATOM 795 C CA . GLN A 1 95 ? 18.578 -26.891 -8.883 1 98.12 95 GLN A CA 1
ATOM 796 C C . GLN A 1 95 ? 17.062 -26.969 -8.727 1 98.12 95 GLN A C 1
ATOM 798 O O . GLN A 1 95 ? 16.344 -26.062 -9.133 1 98.12 95 GLN A O 1
ATOM 803 N N . ASP A 1 96 ? 16.578 -28.094 -8.117 1 98.5 96 ASP A N 1
ATOM 804 C CA . ASP A 1 96 ? 15.156 -28.219 -7.844 1 98.5 96 ASP A CA 1
ATOM 805 C C . ASP A 1 96 ? 14.664 -27.047 -6.992 1 98.5 96 ASP A C 1
ATOM 807 O O . ASP A 1 96 ? 13.641 -26.422 -7.309 1 98.5 96 ASP A O 1
ATOM 811 N N . HIS A 1 97 ? 15.469 -26.797 -5.934 1 98.62 97 HIS A N 1
ATOM 812 C CA . HIS A 1 97 ? 15.117 -25.766 -4.977 1 98.62 97 HIS A CA 1
ATOM 813 C C . HIS A 1 97 ? 15.062 -24.391 -5.652 1 98.62 97 HIS A C 1
ATOM 815 O O . HIS A 1 97 ? 14.094 -23.656 -5.477 1 98.62 97 HIS A O 1
ATOM 821 N N . LEU A 1 98 ? 16.047 -24.078 -6.453 1 98.75 98 LEU A N 1
ATOM 822 C CA . LEU A 1 98 ? 16.109 -22.812 -7.164 1 98.75 98 LEU A CA 1
ATOM 823 C C . LEU A 1 98 ? 14.961 -22.672 -8.156 1 98.75 98 LEU A C 1
ATOM 825 O O . LEU A 1 98 ? 14.336 -21.609 -8.258 1 98.75 98 LEU A O 1
ATOM 829 N N . CYS A 1 99 ? 14.664 -23.719 -8.836 1 98.81 99 CYS A N 1
ATOM 830 C CA . CYS A 1 99 ? 13.617 -23.688 -9.852 1 98.81 99 CYS A CA 1
ATOM 831 C C . CYS A 1 99 ? 12.25 -23.453 -9.219 1 98.81 99 CYS A C 1
ATOM 833 O O . CYS A 1 99 ? 11.461 -22.641 -9.703 1 98.81 99 CYS A O 1
ATOM 835 N N . VAL A 1 100 ? 11.938 -24.156 -8.117 1 98.88 100 VAL A N 1
ATOM 836 C CA . VAL A 1 100 ? 10.656 -23.984 -7.43 1 98.88 100 VAL A CA 1
ATOM 837 C C . VAL A 1 100 ? 10.562 -22.562 -6.891 1 98.88 100 VAL A C 1
ATOM 839 O O . VAL A 1 100 ? 9.516 -21.906 -7.027 1 98.88 100 VAL A O 1
ATOM 842 N N . SER A 1 101 ? 11.656 -22.078 -6.328 1 98.88 101 SER A N 1
ATOM 843 C CA . SER A 1 101 ? 11.703 -20.719 -5.801 1 98.88 101 SER A CA 1
ATOM 844 C C . SER A 1 101 ? 11.484 -19.688 -6.902 1 98.88 101 SER A C 1
ATOM 846 O O . SER A 1 101 ? 10.766 -18.703 -6.715 1 98.88 101 SER A O 1
ATOM 848 N N . MET A 1 102 ? 12.109 -19.891 -8.008 1 98.88 102 MET A N 1
ATOM 849 C CA . MET A 1 102 ? 11.977 -18.984 -9.141 1 98.88 102 MET A CA 1
ATOM 850 C C . MET A 1 102 ? 10.562 -19.016 -9.711 1 98.88 102 MET A C 1
ATOM 852 O O . MET A 1 102 ? 10.016 -17.984 -10.086 1 98.88 102 MET A O 1
ATOM 856 N N . ALA A 1 103 ? 9.969 -20.203 -9.805 1 98.88 103 ALA A N 1
ATOM 857 C CA . ALA A 1 103 ? 8.586 -20.328 -10.266 1 98.88 103 ALA A CA 1
ATOM 858 C C . ALA A 1 103 ? 7.641 -19.547 -9.352 1 98.88 103 ALA A C 1
ATOM 860 O O . ALA A 1 103 ? 6.738 -18.844 -9.828 1 98.88 103 ALA A O 1
ATOM 861 N N . ALA A 1 104 ? 7.867 -19.688 -8.055 1 98.88 104 ALA A N 1
ATOM 862 C CA . ALA A 1 104 ? 7.051 -18.969 -7.078 1 98.88 104 ALA A CA 1
ATOM 863 C C . ALA A 1 104 ? 7.211 -17.453 -7.238 1 98.88 104 ALA A C 1
ATOM 865 O O . ALA A 1 104 ? 6.23 -16.719 -7.188 1 98.88 104 ALA A O 1
ATOM 866 N N . LEU A 1 105 ? 8.398 -16.984 -7.477 1 98.88 105 LEU A N 1
ATOM 867 C CA . LEU A 1 105 ? 8.727 -15.57 -7.633 1 98.88 105 LEU A CA 1
ATOM 868 C C . LEU A 1 105 ? 8.062 -15 -8.883 1 98.88 105 LEU A C 1
ATOM 870 O O . LEU A 1 105 ? 7.617 -13.852 -8.883 1 98.88 105 LEU A O 1
ATOM 874 N N . CYS A 1 106 ? 7.93 -15.812 -9.945 1 98.81 106 CYS A N 1
ATOM 875 C CA . CYS A 1 106 ? 7.613 -15.281 -11.266 1 98.81 106 CYS A CA 1
ATOM 876 C C . CYS A 1 106 ? 6.215 -15.695 -11.703 1 98.81 106 CYS A C 1
ATOM 878 O O . CYS A 1 106 ? 5.773 -15.352 -12.797 1 98.81 106 CYS A O 1
ATOM 880 N N . HIS A 1 107 ? 5.488 -16.438 -10.883 1 98.31 107 HIS A N 1
ATOM 881 C CA . HIS A 1 107 ? 4.238 -17.062 -11.297 1 98.31 107 HIS A CA 1
ATOM 882 C C . HIS A 1 107 ? 3.203 -16.016 -11.688 1 98.31 107 HIS A C 1
ATOM 884 O O . HIS A 1 107 ? 2.303 -16.281 -12.484 1 98.31 107 HIS A O 1
ATOM 890 N N . ASP A 1 108 ? 3.365 -14.758 -11.195 1 97.06 108 ASP A N 1
ATOM 891 C CA . ASP A 1 108 ? 2.35 -13.719 -11.367 1 97.06 108 ASP A CA 1
ATOM 892 C C . ASP A 1 108 ? 2.848 -12.617 -12.289 1 97.06 108 ASP A C 1
ATOM 894 O O . ASP A 1 108 ? 2.24 -11.547 -12.367 1 97.06 108 ASP A O 1
ATOM 898 N N . LEU A 1 109 ? 3.906 -12.789 -13.047 1 98.25 109 LEU A N 1
ATOM 899 C CA . LEU A 1 109 ? 4.496 -11.773 -13.922 1 98.25 109 LEU A CA 1
ATOM 900 C C . LEU A 1 109 ? 3.484 -11.297 -14.953 1 98.25 109 LEU A C 1
ATOM 902 O O . LEU A 1 109 ? 3.531 -10.141 -15.391 1 98.25 109 LEU A O 1
ATOM 906 N N . GLY A 1 110 ? 2.592 -12.164 -15.305 1 97.88 110 GLY A N 1
ATOM 907 C CA . GLY A 1 110 ? 1.773 -11.938 -16.484 1 97.88 110 GLY A CA 1
ATOM 908 C C . GLY A 1 110 ? 0.461 -11.242 -16.172 1 97.88 110 GLY A C 1
ATOM 909 O O . GLY A 1 110 ? -0.35 -11.008 -17.078 1 97.88 110 GLY A O 1
ATOM 910 N N . HIS A 1 111 ? 0.221 -10.859 -14.938 1 97.19 111 HIS A N 1
ATOM 911 C CA . HIS A 1 111 ? -1.009 -10.148 -14.609 1 97.19 111 HIS A CA 1
ATOM 912 C C . HIS A 1 111 ? -1.033 -8.758 -15.25 1 97.19 111 HIS A C 1
ATOM 914 O O . HIS A 1 111 ? 0.001 -8.094 -15.336 1 97.19 111 HIS A O 1
ATOM 920 N N . GLY A 1 112 ? -2.191 -8.359 -15.703 1 96.12 112 GLY A N 1
ATOM 921 C CA . GLY A 1 112 ? -2.416 -7.016 -16.203 1 96.12 112 GLY A CA 1
ATOM 922 C C . GLY A 1 112 ? -3.072 -6.098 -15.195 1 96.12 112 GLY A C 1
ATOM 923 O O . GLY A 1 112 ? -3.088 -6.398 -14 1 96.12 112 GLY A O 1
ATOM 924 N N . PRO A 1 113 ? -3.58 -4.949 -15.695 1 96.06 113 PRO A N 1
ATOM 925 C CA . PRO A 1 113 ? -4.215 -3.996 -14.781 1 96.06 113 PRO A CA 1
ATOM 926 C C . PRO A 1 113 ? -5.34 -4.621 -13.961 1 96.06 113 PRO A C 1
ATOM 928 O O . PRO A 1 113 ? -6.176 -5.348 -14.5 1 96.06 113 PRO A O 1
ATOM 931 N N . PHE A 1 114 ? -5.285 -4.398 -12.688 1 94.31 114 PHE A N 1
ATOM 932 C CA . PHE A 1 114 ? -6.309 -4.82 -11.734 1 94.31 114 PHE A CA 1
ATOM 933 C C . PHE A 1 114 ? -6.5 -6.332 -11.781 1 94.31 114 PHE A C 1
ATOM 935 O O . PHE A 1 114 ? -7.602 -6.832 -11.539 1 94.31 114 PHE A O 1
ATOM 942 N N . SER A 1 115 ? -5.496 -7.008 -12.227 1 87.88 115 SER A N 1
ATOM 943 C CA . SER A 1 115 ? -5.336 -8.453 -12.125 1 87.88 115 SER A CA 1
ATOM 944 C C . SER A 1 115 ? -6.406 -9.188 -12.922 1 87.88 115 SER A C 1
ATOM 946 O O . SER A 1 115 ? -6.496 -9.023 -14.141 1 87.88 115 SER A O 1
ATOM 948 N N . HIS A 1 116 ? -7.32 -9.875 -12.211 1 85.12 116 HIS A N 1
ATOM 949 C CA . HIS A 1 116 ? -8.25 -10.781 -12.875 1 85.12 116 HIS A CA 1
ATOM 950 C C . HIS A 1 116 ? -9.344 -10.008 -13.594 1 85.12 116 HIS A C 1
ATOM 952 O O . HIS A 1 116 ? -10 -10.539 -14.5 1 85.12 116 HIS A O 1
ATOM 958 N N . LEU A 1 117 ? -9.414 -8.797 -13.258 1 90.81 117 LEU A N 1
ATOM 959 C CA . LEU A 1 117 ? -10.344 -7.93 -13.969 1 90.81 117 LEU A CA 1
ATOM 960 C C . LEU A 1 117 ? -9.938 -7.793 -15.438 1 90.81 117 LEU A C 1
ATOM 962 O O . LEU A 1 117 ? -10.797 -7.785 -16.328 1 90.81 117 LEU A O 1
ATOM 966 N N . PHE A 1 118 ? -8.656 -7.738 -15.711 1 93.19 118 PHE A N 1
ATOM 967 C CA . PHE A 1 118 ? -8.141 -7.48 -17.047 1 93.19 118 PHE A CA 1
ATOM 968 C C . PHE A 1 118 ? -8.242 -8.727 -17.922 1 93.19 118 PHE A C 1
ATOM 970 O O . PHE A 1 118 ? -8.719 -8.648 -19.062 1 93.19 118 PHE A O 1
ATOM 977 N N . ASP A 1 119 ? -7.844 -9.898 -17.406 1 90.88 119 ASP A N 1
ATOM 978 C CA . ASP A 1 119 ? -7.848 -11.117 -18.219 1 90.88 119 ASP A CA 1
ATOM 979 C C . ASP A 1 119 ? -9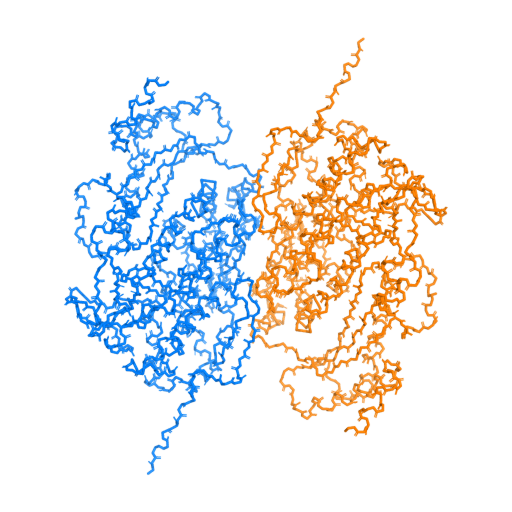.172 -11.859 -18.078 1 90.88 119 ASP A C 1
ATOM 981 O O . ASP A 1 119 ? -9.312 -12.984 -18.562 1 90.88 119 ASP A O 1
ATOM 985 N N . GLY A 1 120 ? -10.156 -11.273 -17.422 1 91.94 120 GLY A N 1
ATOM 986 C CA . GLY A 1 120 ? -11.484 -11.836 -17.266 1 91.94 120 GLY A CA 1
ATOM 987 C C . GLY A 1 120 ? -12.578 -10.984 -17.875 1 91.94 120 GLY A C 1
ATOM 988 O O . GLY A 1 120 ? -12.781 -11 -19.078 1 91.94 120 GLY A O 1
ATOM 989 N N . ALA A 1 121 ? -13.125 -10.141 -17.016 1 91.19 121 ALA A N 1
ATOM 990 C CA . ALA A 1 121 ? -14.312 -9.375 -17.391 1 91.19 121 ALA A CA 1
ATOM 991 C C . ALA A 1 121 ? -14.008 -8.422 -18.547 1 91.19 121 ALA A C 1
ATOM 993 O O . ALA A 1 121 ? -14.805 -8.297 -19.484 1 91.19 121 ALA A O 1
ATOM 994 N N . PHE A 1 122 ? -12.898 -7.727 -18.547 1 95.69 122 PHE A N 1
ATOM 995 C CA . PHE A 1 122 ? -12.57 -6.789 -19.609 1 95.69 122 PHE A CA 1
ATOM 996 C C . PHE A 1 122 ? -12.281 -7.527 -20.922 1 95.69 122 PHE A C 1
ATOM 998 O O . PHE A 1 122 ? -12.75 -7.125 -21.984 1 95.69 122 PHE A O 1
ATOM 1005 N N . ARG A 1 123 ? -11.406 -8.539 -20.797 1 94.38 123 ARG A N 1
ATOM 1006 C CA . ARG A 1 123 ? -11.094 -9.336 -21.969 1 94.38 123 ARG A CA 1
ATOM 1007 C C . ARG A 1 123 ? -12.367 -9.82 -22.672 1 94.38 123 ARG A C 1
ATOM 1009 O O . ARG A 1 123 ? -12.5 -9.695 -23.875 1 94.38 123 ARG A O 1
ATOM 1016 N N . GLU A 1 124 ? -13.297 -10.32 -21.906 1 92 124 GLU A N 1
ATOM 1017 C CA . GLU A 1 124 ? -14.562 -10.812 -22.453 1 92 124 GLU A CA 1
ATOM 1018 C C . GLU A 1 124 ? -15.367 -9.68 -23.078 1 92 124 GLU A C 1
ATOM 1020 O O . GLU A 1 124 ? -15.883 -9.82 -24.188 1 92 124 GLU A O 1
ATOM 1025 N N . ALA A 1 125 ? -15.414 -8.594 -22.391 1 93.75 125 ALA A N 1
ATOM 1026 C CA . ALA A 1 125 ? -16.203 -7.457 -22.844 1 93.75 125 ALA A CA 1
ATOM 1027 C C . ALA A 1 125 ? -15.625 -6.848 -24.109 1 93.75 125 ALA A C 1
ATOM 1029 O O . ALA A 1 125 ? -16.359 -6.348 -24.969 1 93.75 125 ALA A O 1
ATOM 1030 N N . SER A 1 126 ? -14.312 -6.902 -24.234 1 94.56 126 SER A N 1
ATOM 1031 C CA . SER A 1 126 ? -13.641 -6.27 -25.375 1 94.56 126 SER A CA 1
ATOM 1032 C C . SER A 1 126 ? -13.586 -7.203 -26.578 1 94.56 126 SER A C 1
ATOM 1034 O O . SER A 1 126 ? -13.281 -6.773 -27.688 1 94.56 126 SER A O 1
ATOM 1036 N N . GLY A 1 127 ? -13.844 -8.484 -26.344 1 92.62 127 GLY A N 1
ATOM 1037 C CA . GLY A 1 127 ? -13.789 -9.461 -27.422 1 92.62 127 GLY A CA 1
ATOM 1038 C C . GLY A 1 127 ? -12.375 -9.922 -27.734 1 92.62 127 GLY A C 1
ATOM 1039 O O . GLY A 1 127 ? -12.133 -10.508 -28.797 1 92.62 127 GLY A O 1
ATOM 1040 N N . ALA A 1 128 ? -11.469 -9.617 -26.875 1 92.38 128 ALA A N 1
ATOM 1041 C CA . ALA A 1 128 ? -10.086 -10.047 -27.062 1 92.38 128 ALA A CA 1
ATOM 1042 C C . ALA A 1 128 ? -9.961 -11.562 -27.016 1 92.38 128 ALA A C 1
ATOM 1044 O O . ALA A 1 128 ? -10.75 -12.234 -26.328 1 92.38 128 ALA A O 1
ATOM 1045 N N . PRO A 1 129 ? -9.016 -12.102 -27.703 1 91.25 129 PRO A N 1
ATOM 1046 C CA . PRO A 1 129 ? -8.805 -13.555 -27.641 1 91.25 129 PRO A CA 1
ATOM 1047 C C . PRO A 1 129 ? -8.422 -14.031 -26.234 1 91.25 129 PRO A C 1
ATOM 1049 O O . PRO A 1 129 ? -7.949 -13.242 -25.422 1 91.25 129 PRO A O 1
ATOM 1052 N N . PRO A 1 130 ? -8.617 -15.305 -26.031 1 90.56 130 PRO A N 1
ATOM 1053 C CA . PRO A 1 130 ? -8.328 -15.844 -24.703 1 90.56 130 PRO A CA 1
ATOM 1054 C C . PRO A 1 130 ? -6.828 -15.875 -24.391 1 90.56 130 PRO A C 1
ATOM 1056 O O . PRO A 1 130 ? -6.02 -16.156 -25.281 1 90.56 130 PRO A O 1
ATOM 1059 N N . TYR A 1 131 ? -6.504 -15.5 -23.297 1 91.06 131 TYR A N 1
ATOM 1060 C CA . TYR A 1 131 ? -5.176 -15.625 -22.703 1 91.06 131 TYR A CA 1
ATOM 1061 C C . TYR A 1 131 ? -5.27 -15.734 -21.172 1 91.06 131 TYR A C 1
ATOM 1063 O O . TYR A 1 131 ? -6.312 -15.445 -20.594 1 91.06 131 TYR A O 1
ATOM 1071 N N . THR A 1 132 ? -4.238 -16.281 -20.578 1 91.62 132 THR A N 1
ATOM 1072 C CA . THR A 1 132 ? -4.176 -16.359 -19.125 1 91.62 132 THR A CA 1
ATOM 1073 C C . THR A 1 132 ? -2.943 -15.617 -18.594 1 91.62 132 THR A C 1
ATOM 1075 O O . THR A 1 132 ? -1.958 -15.453 -19.328 1 91.62 132 THR A O 1
ATOM 1078 N N . HIS A 1 133 ? -3.023 -15.117 -17.422 1 93.81 133 HIS A N 1
ATOM 1079 C CA . HIS A 1 133 ? -1.854 -14.461 -16.828 1 93.81 133 HIS A CA 1
ATOM 1080 C C . HIS A 1 133 ? -0.688 -15.438 -16.703 1 93.81 133 HIS A C 1
ATOM 1082 O O . HIS A 1 133 ? 0.475 -15.031 -16.781 1 93.81 133 HIS A O 1
ATOM 1088 N N . GLU A 1 134 ? -0.929 -16.766 -16.594 1 94.88 134 GLU A N 1
ATOM 1089 C CA . GLU A 1 134 ? 0.139 -17.766 -16.5 1 94.88 134 GLU A CA 1
ATOM 1090 C C . GLU A 1 134 ? 0.943 -17.828 -17.797 1 94.88 134 GLU A C 1
ATOM 1092 O O . GLU A 1 134 ? 2.176 -17.812 -17.766 1 94.88 134 GLU A O 1
ATOM 1097 N N . SER A 1 135 ? 0.21 -17.891 -18.938 1 95.19 135 SER A N 1
ATOM 1098 C CA . SER A 1 135 ? 0.897 -17.938 -20.234 1 95.19 135 SER A CA 1
ATOM 1099 C C . SER A 1 135 ? 1.722 -16.672 -20.453 1 95.19 135 SER A C 1
ATOM 1101 O O . SER A 1 135 ? 2.84 -16.734 -20.969 1 95.19 135 SER A O 1
ATOM 1103 N N . LEU A 1 136 ? 1.188 -15.531 -20.094 1 97.06 136 LEU A N 1
ATOM 1104 C CA . LEU A 1 136 ? 1.911 -14.266 -20.219 1 97.06 136 LEU A CA 1
ATOM 1105 C C . LEU A 1 136 ? 3.092 -14.219 -19.25 1 97.06 136 LEU A C 1
ATOM 1107 O O . LEU A 1 136 ? 4.129 -13.625 -19.562 1 97.06 136 LEU A O 1
ATOM 1111 N N . SER A 1 137 ? 2.926 -14.812 -18.031 1 98.19 137 SER A N 1
ATOM 1112 C CA . SER A 1 137 ? 4.035 -14.898 -17.094 1 98.19 137 SER A CA 1
ATOM 1113 C C . SER A 1 137 ? 5.223 -15.641 -17.688 1 98.19 137 SER A C 1
ATOM 1115 O O . SER A 1 137 ? 6.371 -15.219 -17.531 1 98.19 137 SER A O 1
ATOM 1117 N N . ILE A 1 138 ? 4.934 -16.734 -18.375 1 98.19 138 ILE A N 1
ATOM 1118 C CA . ILE A 1 138 ? 5.98 -17.531 -18.984 1 98.19 138 ILE A CA 1
ATOM 1119 C C . ILE A 1 138 ? 6.676 -16.734 -20.078 1 98.19 138 ILE A C 1
ATOM 1121 O O . ILE A 1 138 ? 7.906 -16.734 -20.172 1 98.19 138 ILE A O 1
ATOM 1125 N N . LEU A 1 139 ? 5.922 -15.984 -20.906 1 98.19 139 LEU A N 1
ATOM 1126 C CA . LEU A 1 139 ? 6.496 -15.156 -21.953 1 98.19 139 LEU A CA 1
ATOM 1127 C C . LEU A 1 139 ? 7.387 -14.07 -21.375 1 98.19 139 LEU A C 1
ATOM 1129 O O . LEU A 1 139 ? 8.477 -13.812 -21.875 1 98.19 139 LEU A O 1
ATOM 1133 N N . ILE A 1 140 ? 6.918 -13.43 -20.344 1 98.62 140 ILE A N 1
ATOM 1134 C CA . ILE A 1 140 ? 7.68 -12.367 -19.703 1 98.62 140 ILE A CA 1
ATOM 1135 C C . ILE A 1 140 ? 8.938 -12.953 -19.062 1 98.62 140 ILE A C 1
ATOM 1137 O O . ILE A 1 140 ? 10.016 -12.352 -19.141 1 98.62 140 ILE A O 1
ATOM 1141 N N . LEU A 1 141 ? 8.812 -14.156 -18.406 1 98.69 141 LEU A N 1
ATOM 1142 C CA . LEU A 1 141 ? 9.961 -14.836 -17.828 1 98.69 141 LEU A CA 1
ATOM 1143 C C . LEU A 1 141 ? 11.023 -15.109 -18.875 1 98.69 141 LEU A C 1
ATOM 1145 O O . LEU A 1 141 ? 12.211 -14.875 -18.641 1 98.69 141 LEU A O 1
ATOM 1149 N N . ARG A 1 142 ? 10.641 -15.57 -20.016 1 98.31 142 ARG A N 1
ATOM 1150 C CA . ARG A 1 142 ? 11.578 -15.852 -21.094 1 98.31 142 ARG A CA 1
ATOM 1151 C C . ARG A 1 142 ? 12.25 -14.578 -21.578 1 98.31 142 ARG A C 1
ATOM 1153 O O . ARG A 1 142 ? 13.43 -14.586 -21.938 1 98.31 142 ARG A O 1
ATOM 1160 N N . ARG A 1 143 ? 11.508 -13.523 -21.609 1 98 143 ARG A N 1
ATOM 1161 C CA . ARG A 1 143 ? 12.102 -12.234 -21.969 1 98 143 ARG A CA 1
ATOM 1162 C C . ARG A 1 143 ? 13.164 -11.828 -20.953 1 98 143 ARG A C 1
ATOM 1164 O O . ARG A 1 143 ? 14.25 -11.375 -21.328 1 98 143 ARG A O 1
ATOM 1171 N N . ILE A 1 144 ? 12.867 -11.992 -19.688 1 98.44 144 ILE A N 1
ATOM 1172 C CA . ILE A 1 144 ? 13.812 -11.68 -18.609 1 98.44 144 ILE A CA 1
ATOM 1173 C C . ILE A 1 144 ? 15.086 -12.5 -18.797 1 98.44 144 ILE A C 1
ATOM 1175 O O . ILE A 1 144 ? 16.188 -11.953 -18.766 1 98.44 144 ILE A O 1
ATOM 1179 N N . VAL A 1 145 ? 14.961 -13.773 -19.062 1 98.25 145 VAL A N 1
ATOM 1180 C CA . VAL A 1 145 ? 16.062 -14.719 -19.125 1 98.25 145 VAL A CA 1
ATOM 1181 C C . VAL A 1 145 ? 16.875 -14.492 -20.406 1 98.25 145 VAL A C 1
ATOM 1183 O O . VAL A 1 145 ? 18.031 -14.891 -20.484 1 98.25 145 VAL A O 1
ATOM 1186 N N . SER A 1 146 ? 16.281 -13.852 -21.375 1 97.25 146 SER A N 1
ATOM 1187 C CA . SER A 1 146 ? 16.984 -13.57 -22.625 1 97.25 146 SER A CA 1
ATOM 1188 C C . SER A 1 146 ? 18.031 -12.492 -22.438 1 97.25 146 SER A C 1
ATOM 1190 O O . SER A 1 146 ? 18.922 -12.328 -23.281 1 97.25 146 SER A O 1
ATOM 1192 N N . ASP A 1 147 ? 17.875 -11.719 -21.375 1 96.69 147 ASP A N 1
ATOM 1193 C CA . ASP A 1 147 ? 18.938 -10.766 -21.047 1 96.69 147 ASP A CA 1
ATOM 1194 C C . ASP A 1 147 ? 20.25 -11.484 -20.781 1 96.69 147 ASP A C 1
ATOM 1196 O O . ASP A 1 147 ? 20.328 -12.359 -19.906 1 96.69 147 ASP A O 1
ATOM 1200 N N . PRO A 1 148 ? 21.312 -11.109 -21.469 1 97 148 PRO A N 1
ATOM 1201 C CA . PRO A 1 148 ? 22.562 -11.859 -21.375 1 97 148 PRO A CA 1
ATOM 1202 C C . PRO A 1 148 ? 23.125 -11.883 -19.953 1 97 148 PRO A C 1
ATOM 1204 O O . PRO A 1 148 ? 23.688 -12.898 -19.531 1 97 148 PRO A O 1
ATOM 1207 N N . GLU A 1 149 ? 23 -10.836 -19.25 1 95.69 149 GLU A N 1
ATOM 1208 C CA . GLU A 1 149 ? 23.531 -10.781 -17.891 1 95.69 149 GLU A CA 1
ATOM 1209 C C . GLU A 1 149 ? 22.734 -11.68 -16.953 1 95.69 149 GLU A C 1
ATOM 1211 O O . GLU A 1 149 ? 23.312 -12.375 -16.109 1 95.69 149 GLU A O 1
ATOM 1216 N N . ILE A 1 150 ? 21.484 -11.703 -17.062 1 97.75 150 ILE A N 1
ATOM 1217 C CA . ILE A 1 150 ? 20.625 -12.523 -16.219 1 97.75 150 ILE A CA 1
ATOM 1218 C C . ILE A 1 150 ? 20.828 -14 -16.562 1 97.75 150 ILE A C 1
ATOM 1220 O O . ILE A 1 150 ? 20.953 -14.836 -15.656 1 97.75 150 ILE A O 1
ATOM 1224 N N . ARG A 1 151 ? 20.891 -14.281 -17.844 1 97.62 151 ARG A N 1
ATOM 1225 C CA . ARG A 1 151 ? 21.125 -15.641 -18.297 1 97.62 151 ARG A CA 1
ATOM 1226 C C . ARG A 1 151 ? 22.438 -16.188 -17.719 1 97.62 151 ARG A C 1
ATOM 1228 O O . ARG A 1 151 ? 22.484 -17.312 -17.219 1 97.62 151 ARG A O 1
ATOM 1235 N N . ALA A 1 152 ? 23.438 -15.375 -17.812 1 97.56 152 ALA A N 1
ATOM 1236 C CA . ALA A 1 152 ? 24.75 -15.789 -17.312 1 97.56 152 ALA A CA 1
ATOM 1237 C C . ALA A 1 152 ? 24.688 -16.078 -15.812 1 97.56 152 ALA A C 1
ATOM 1239 O O . ALA A 1 152 ? 25.297 -17.047 -15.344 1 97.56 152 ALA A O 1
ATOM 1240 N N . ALA A 1 153 ? 24.016 -15.273 -15.078 1 97.19 153 ALA A N 1
ATOM 1241 C CA . ALA A 1 153 ? 23.891 -15.469 -13.641 1 97.19 153 ALA A CA 1
ATOM 1242 C C . ALA A 1 153 ? 23.125 -16.766 -13.32 1 97.19 153 ALA A C 1
ATOM 1244 O O . ALA A 1 153 ? 23.516 -17.516 -12.422 1 97.19 153 ALA A O 1
ATOM 1245 N N . LEU A 1 154 ? 22.125 -17.047 -14.023 1 98.25 154 LEU A N 1
ATOM 1246 C CA . LEU A 1 154 ? 21.297 -18.234 -13.805 1 98.25 154 LEU A CA 1
ATOM 1247 C C . LEU A 1 154 ? 22.062 -19.484 -14.203 1 98.25 154 LEU A C 1
ATOM 1249 O O . LEU A 1 154 ? 21.938 -20.531 -13.547 1 98.25 154 LEU A O 1
ATOM 1253 N N . GLU A 1 155 ? 22.812 -19.406 -15.273 1 97.94 155 GLU A N 1
ATOM 1254 C CA . GLU A 1 155 ? 23.547 -20.562 -15.797 1 97.94 155 GLU A CA 1
ATOM 1255 C C . GLU A 1 155 ? 24.609 -21.047 -14.82 1 97.94 155 GLU A C 1
ATOM 1257 O O . GLU A 1 155 ? 24.969 -22.219 -14.828 1 97.94 155 GLU A O 1
ATOM 1262 N N . GLN A 1 156 ? 25.031 -20.172 -13.969 1 97.19 156 GLN A N 1
ATOM 1263 C CA . GLN A 1 156 ? 26 -20.562 -12.945 1 97.19 156 GLN A CA 1
ATOM 1264 C C . GLN A 1 156 ? 25.406 -21.625 -12.016 1 97.19 156 GLN A C 1
ATOM 1266 O O . GLN A 1 156 ? 26.125 -22.422 -11.43 1 97.19 156 GLN A O 1
ATOM 1271 N N . TYR A 1 157 ? 24.078 -21.641 -11.922 1 97.56 157 TYR A N 1
ATOM 1272 C CA . TYR A 1 157 ? 23.422 -22.531 -10.977 1 97.56 157 TYR A CA 1
ATOM 1273 C C . TYR A 1 157 ? 22.578 -23.562 -11.703 1 97.56 157 TYR A C 1
ATOM 1275 O O . TYR A 1 157 ? 22.391 -24.672 -11.203 1 97.56 157 TYR A O 1
ATOM 1283 N N . LEU A 1 158 ? 22.109 -23.25 -12.875 1 97.94 158 LEU A N 1
ATOM 1284 C CA . LEU A 1 158 ? 21.125 -24.094 -13.547 1 97.94 158 LEU A CA 1
ATOM 1285 C C . LEU A 1 158 ? 21.75 -24.812 -14.742 1 97.94 158 LEU A C 1
ATOM 1287 O O . LEU A 1 158 ? 21.062 -25.547 -15.461 1 97.94 158 LEU A O 1
ATOM 1291 N N . GLY A 1 159 ? 22.984 -24.625 -14.93 1 97 159 GLY A N 1
ATOM 1292 C CA . GLY A 1 159 ? 23.672 -25.266 -16.047 1 97 159 GLY A CA 1
ATOM 1293 C C . GLY A 1 159 ? 23.5 -24.516 -17.359 1 97 159 GLY A C 1
ATOM 1294 O O . GLY A 1 159 ? 22.938 -23.406 -17.375 1 97 159 GLY A O 1
ATOM 1295 N N . THR A 1 160 ? 24.062 -25.094 -18.453 1 96.38 160 THR A N 1
ATOM 1296 C CA . THR A 1 160 ? 24.016 -24.469 -19.766 1 96.38 160 THR A CA 1
ATOM 1297 C C . THR A 1 160 ? 23.391 -25.406 -20.797 1 96.38 160 THR A C 1
ATOM 1299 O O . THR A 1 160 ? 23.156 -26.578 -20.5 1 96.38 160 THR A O 1
ATOM 1302 N N . GLY A 1 161 ? 23.016 -24.891 -21.938 1 95.44 161 GLY A N 1
ATOM 1303 C CA . GLY A 1 161 ? 22.5 -25.703 -23.031 1 95.44 161 GLY A CA 1
ATOM 1304 C C . GLY A 1 161 ? 21.25 -26.484 -22.688 1 95.44 161 GLY A C 1
ATOM 1305 O O . GLY A 1 161 ? 20.281 -25.891 -22.188 1 95.44 161 GLY A O 1
ATOM 1306 N N . ALA A 1 162 ? 21.344 -27.734 -22.859 1 96.81 162 ALA A N 1
ATOM 1307 C CA . ALA A 1 162 ? 20.172 -28.594 -22.672 1 96.81 162 ALA A CA 1
ATOM 1308 C C . ALA A 1 162 ? 19.766 -28.656 -21.203 1 96.81 162 ALA A C 1
ATOM 1310 O O . ALA A 1 162 ? 18.578 -28.734 -20.891 1 96.81 162 ALA A O 1
ATOM 1311 N N . GLU A 1 163 ? 20.75 -28.656 -20.375 1 97.12 163 GLU A N 1
ATOM 1312 C CA . GLU A 1 163 ? 20.453 -28.672 -18.953 1 97.12 163 GLU A CA 1
ATOM 1313 C C . GLU A 1 163 ? 19.703 -27.422 -18.516 1 97.12 163 GLU A C 1
ATOM 1315 O O . GLU A 1 163 ? 18.734 -27.516 -17.75 1 97.12 163 GLU A O 1
ATOM 1320 N N . PHE A 1 164 ? 20.203 -26.297 -19 1 97.75 164 PHE A N 1
ATOM 1321 C CA . PHE A 1 164 ? 19.516 -25.047 -18.703 1 97.75 164 PHE A CA 1
ATOM 1322 C C . PHE A 1 164 ? 18.078 -25.078 -19.188 1 97.75 164 PHE A C 1
ATOM 1324 O O . PHE A 1 164 ? 17.156 -24.688 -18.469 1 97.75 164 PHE A O 1
ATOM 1331 N N . GLU A 1 165 ? 17.875 -25.562 -20.328 1 98 165 GLU A N 1
ATOM 1332 C CA . GLU A 1 165 ? 16.547 -25.594 -20.922 1 98 165 GLU A CA 1
ATOM 1333 C C . GLU A 1 165 ? 15.617 -26.531 -20.156 1 98 165 GLU A C 1
ATOM 1335 O O . GLU A 1 165 ? 14.422 -26.266 -20.031 1 98 165 GLU A O 1
ATOM 1340 N N . THR A 1 166 ? 16.141 -27.609 -19.719 1 98.19 166 THR A N 1
ATOM 1341 C CA . THR A 1 166 ? 15.352 -28.531 -18.906 1 98.19 166 THR A CA 1
ATOM 1342 C C . THR A 1 166 ? 14.883 -27.875 -17.625 1 98.19 166 THR A C 1
ATOM 1344 O O . THR A 1 166 ? 13.734 -28.047 -17.203 1 98.19 166 THR A O 1
ATOM 1347 N N . ASN A 1 167 ? 15.797 -27.141 -17 1 98.44 167 ASN A N 1
ATOM 1348 C CA . ASN A 1 167 ? 15.438 -26.406 -15.781 1 98.44 167 ASN A CA 1
ATOM 1349 C C . ASN A 1 167 ? 14.406 -25.312 -16.062 1 98.44 167 ASN A C 1
ATOM 1351 O O . ASN A 1 167 ? 13.461 -25.141 -15.289 1 98.44 167 ASN A O 1
ATOM 1355 N N . MET A 1 168 ? 14.555 -24.625 -17.172 1 98.5 168 MET A N 1
ATOM 1356 C CA . MET A 1 168 ? 13.578 -23.609 -17.562 1 98.5 168 MET A CA 1
ATOM 1357 C C . MET A 1 168 ? 12.211 -24.234 -17.797 1 98.5 168 MET A C 1
ATOM 1359 O O . MET A 1 168 ? 11.188 -23.672 -17.406 1 98.5 168 MET A O 1
ATOM 1363 N N . THR A 1 169 ? 12.219 -25.359 -18.406 1 98.5 169 THR A N 1
ATOM 1364 C CA . THR A 1 169 ? 10.977 -26.078 -18.656 1 98.5 169 THR A CA 1
ATOM 1365 C C . THR A 1 169 ? 10.289 -26.422 -17.344 1 98.5 169 THR A C 1
ATOM 1367 O O . THR A 1 169 ? 9.078 -26.266 -17.203 1 98.5 169 THR A O 1
ATOM 1370 N N . PHE A 1 170 ? 11.07 -26.938 -16.422 1 98.5 170 PHE A N 1
ATOM 1371 C CA . PHE A 1 170 ? 10.547 -27.281 -15.109 1 98.5 170 PHE A CA 1
ATOM 1372 C C . PHE A 1 170 ? 9.891 -26.062 -14.461 1 98.5 170 PHE A C 1
ATOM 1374 O O . PHE A 1 170 ? 8.766 -26.156 -13.961 1 98.5 170 PHE A O 1
ATOM 1381 N N . ILE A 1 171 ? 10.539 -24.859 -14.492 1 98.81 171 ILE A N 1
ATOM 1382 C CA . ILE A 1 171 ? 10.016 -23.609 -13.922 1 98.81 171 ILE A CA 1
ATOM 1383 C C . ILE A 1 171 ? 8.695 -23.25 -14.586 1 98.81 171 ILE A C 1
ATOM 1385 O O . ILE A 1 171 ? 7.707 -22.969 -13.906 1 98.81 171 ILE A O 1
ATOM 1389 N N . GLU A 1 172 ? 8.656 -23.312 -15.891 1 98.5 172 GLU A N 1
ATOM 1390 C CA . GLU A 1 172 ? 7.469 -22.969 -16.656 1 98.5 172 GLU A CA 1
ATOM 1391 C C . GLU A 1 172 ? 6.312 -23.906 -16.344 1 98.5 172 GLU A C 1
ATOM 1393 O O . GLU A 1 172 ? 5.16 -23.484 -16.25 1 98.5 172 GLU A O 1
ATOM 1398 N N . GLU A 1 173 ? 6.648 -25.172 -16.156 1 98 173 GLU A N 1
ATOM 1399 C CA . GLU A 1 173 ? 5.625 -26.188 -15.898 1 98 173 GLU A CA 1
ATOM 1400 C C . GLU A 1 173 ? 5.023 -26.016 -14.508 1 98 173 GLU A C 1
ATOM 1402 O O . GLU A 1 173 ? 3.844 -26.297 -14.289 1 98 173 GLU A O 1
ATOM 1407 N N . ILE A 1 174 ? 5.801 -25.547 -13.57 1 98.06 174 ILE A N 1
ATOM 1408 C CA . ILE A 1 174 ? 5.277 -25.266 -12.242 1 98.06 174 ILE A CA 1
ATOM 1409 C C . ILE A 1 174 ? 4.289 -24.094 -12.32 1 98.06 174 ILE A C 1
ATOM 1411 O O . ILE A 1 174 ? 3.27 -24.094 -11.625 1 98.06 174 ILE A O 1
ATOM 1415 N N . ILE A 1 175 ? 4.602 -23.094 -13.172 1 96.56 175 ILE A N 1
ATOM 1416 C CA . ILE A 1 175 ? 3.732 -21.938 -13.336 1 96.56 175 ILE A CA 1
ATOM 1417 C C . ILE A 1 175 ? 2.43 -22.359 -14.016 1 96.56 175 ILE A C 1
ATOM 1419 O O . ILE A 1 175 ? 1.343 -21.984 -13.57 1 96.56 175 ILE A O 1
ATOM 1423 N N . SER A 1 176 ? 2.631 -23.156 -15.023 1 89.06 176 SER A N 1
ATOM 1424 C CA . SER A 1 176 ? 1.424 -23.625 -15.703 1 89.06 176 SER A CA 1
ATOM 1425 C C . SER A 1 176 ? 1.707 -24.844 -16.562 1 89.06 176 SER A C 1
ATOM 1427 O O . SER A 1 176 ? 2.475 -24.781 -17.516 1 89.06 176 SER A O 1
ATOM 1429 N N . SER A 1 177 ? 1.047 -25.938 -16.156 1 80.69 177 SER A N 1
ATOM 1430 C CA . SER A 1 177 ? 1.089 -27.141 -16.984 1 80.69 177 SER A CA 1
ATOM 1431 C C . SER A 1 177 ? 0.075 -28.172 -16.5 1 80.69 177 SER A C 1
ATOM 1433 O O . SER A 1 177 ? -0.283 -28.203 -15.32 1 80.69 177 SER A O 1
ATOM 1435 N N . GLU A 1 178 ? -0.408 -28.891 -17.484 1 85.81 178 GLU A N 1
ATOM 1436 C CA . GLU A 1 178 ? -1.103 -30.125 -17.125 1 85.81 178 GLU A CA 1
ATOM 1437 C C . GLU A 1 178 ? -0.121 -31.188 -16.672 1 85.81 178 GLU A C 1
ATOM 1439 O O . GLU A 1 178 ? 0.912 -31.406 -17.312 1 85.81 178 GLU A O 1
ATOM 1444 N N . LYS A 1 179 ? -0.392 -31.797 -15.609 1 87.94 179 LYS A N 1
ATOM 1445 C CA . LYS A 1 179 ? 0.562 -32.75 -15.039 1 87.94 179 LYS A CA 1
ATOM 1446 C C . LYS A 1 179 ? 0.319 -34.156 -15.57 1 87.94 179 LYS A C 1
ATOM 1448 O O . LYS A 1 179 ? 1.263 -34.938 -15.75 1 87.94 179 LYS A O 1
ATOM 1453 N N . PHE A 1 180 ? -0.921 -34.406 -15.812 1 87.12 180 PHE A N 1
ATOM 1454 C CA . PHE A 1 180 ? -1.271 -35.75 -16.297 1 87.12 180 PHE A CA 1
ATOM 1455 C C . PHE A 1 180 ? -2.256 -35.656 -17.453 1 87.12 180 PHE A C 1
ATOM 1457 O O . PHE A 1 180 ? -3.082 -34.75 -17.5 1 87.12 180 PHE A O 1
ATOM 1464 N N . ASP A 1 181 ? -2.195 -36.594 -18.281 1 85.38 181 ASP A N 1
ATOM 1465 C CA . ASP A 1 181 ? -3.205 -36.688 -19.328 1 85.38 181 ASP A CA 1
ATOM 1466 C C . ASP A 1 181 ? -4.414 -37.5 -18.859 1 85.38 181 ASP A C 1
ATOM 1468 O O . ASP A 1 181 ? -4.5 -37.844 -17.672 1 85.38 181 ASP A O 1
ATOM 1472 N N . SER A 1 182 ? -5.328 -37.688 -19.75 1 81.81 182 SER A N 1
ATOM 1473 C CA . SER A 1 182 ? -6.574 -38.344 -19.422 1 81.81 182 SER A CA 1
ATOM 1474 C C . SER A 1 182 ? -6.316 -39.812 -18.984 1 81.81 182 SER A C 1
ATOM 1476 O O . SER A 1 182 ? -7.09 -40.375 -18.219 1 81.81 182 SER A O 1
ATOM 1478 N N . ASN A 1 183 ? -5.176 -40.312 -19.406 1 83.88 183 ASN A N 1
ATOM 1479 C CA . ASN A 1 183 ? -4.836 -41.688 -19.078 1 83.88 183 ASN A CA 1
ATOM 1480 C C . ASN A 1 183 ? -3.971 -41.781 -17.828 1 83.88 183 ASN A C 1
ATOM 1482 O O . ASN A 1 183 ? -3.572 -42.875 -17.406 1 83.88 183 ASN A O 1
ATOM 1486 N N . GLY A 1 184 ? -3.672 -40.656 -17.297 1 84.06 184 GLY A N 1
ATOM 1487 C CA . GLY A 1 184 ? -2.883 -40.625 -16.062 1 84.06 184 GLY A CA 1
ATOM 1488 C C . GLY A 1 184 ? -1.388 -40.625 -16.328 1 84.06 184 GLY A C 1
ATOM 1489 O O . GLY A 1 184 ? -0.599 -40.906 -15.422 1 84.06 184 GLY A O 1
ATOM 1490 N N . THR A 1 185 ? -1.025 -40.375 -17.469 1 91.06 185 THR A N 1
ATOM 1491 C CA . THR A 1 185 ? 0.388 -40.375 -17.828 1 91.06 185 THR A CA 1
ATOM 1492 C C . THR A 1 185 ? 1.018 -39.031 -17.453 1 91.06 185 THR A C 1
ATOM 1494 O O . THR A 1 185 ? 0.438 -37.969 -17.719 1 91.06 185 THR A O 1
ATOM 1497 N N . TRP A 1 186 ? 2.223 -39.125 -16.891 1 94.19 186 TRP A N 1
ATOM 1498 C CA . TRP A 1 186 ? 2.969 -37.938 -16.5 1 94.19 186 TRP A CA 1
ATOM 1499 C C . TRP A 1 186 ? 3.389 -37.125 -17.734 1 94.19 186 TRP A C 1
ATOM 1501 O O . TRP A 1 186 ? 4.062 -37.656 -18.625 1 94.19 186 TRP A O 1
ATOM 1511 N N . LEU A 1 187 ? 3.076 -35.844 -17.797 1 94.25 187 LEU A N 1
ATOM 1512 C CA . LEU A 1 187 ? 3.262 -35.062 -19.016 1 94.25 187 LEU A CA 1
ATOM 1513 C C . LEU A 1 187 ? 4.504 -34.188 -18.906 1 94.25 187 LEU A C 1
ATOM 1515 O O . LEU A 1 187 ? 5.23 -34 -19.875 1 94.25 187 LEU A O 1
ATOM 1519 N N . PRO A 1 188 ? 4.777 -33.656 -17.719 1 95.81 188 PRO A N 1
ATOM 1520 C CA . PRO A 1 188 ? 5.906 -32.75 -17.609 1 95.81 188 PRO A CA 1
ATOM 1521 C C . PRO A 1 188 ? 7.234 -33.375 -18.031 1 95.81 188 PRO A C 1
ATOM 1523 O O . PRO A 1 188 ? 7.434 -34.594 -17.828 1 95.81 188 PRO A O 1
ATOM 1526 N N . THR A 1 189 ? 8.109 -32.594 -18.578 1 96.69 189 THR A N 1
ATOM 1527 C CA . THR A 1 189 ? 9.391 -33.094 -19.062 1 96.69 189 THR A CA 1
ATOM 1528 C C . THR A 1 189 ? 10.539 -32.5 -18.266 1 96.69 189 THR A C 1
ATOM 1530 O O . THR A 1 189 ? 11.672 -32.969 -18.344 1 96.69 189 THR A O 1
ATOM 1533 N N . GLY A 1 190 ? 10.258 -31.531 -17.484 1 97.38 190 GLY A N 1
ATOM 1534 C CA . GLY A 1 190 ? 11.297 -30.891 -16.688 1 97.38 190 GLY A CA 1
ATOM 1535 C C . GLY A 1 190 ? 11.844 -31.781 -15.594 1 97.38 190 GLY A C 1
ATOM 1536 O O . GLY A 1 190 ? 13.031 -31.719 -15.266 1 97.38 190 GLY A O 1
ATOM 1537 N N . ARG A 1 191 ? 10.953 -32.562 -15.008 1 97.88 191 ARG A N 1
ATOM 1538 C CA . ARG A 1 191 ? 11.312 -33.531 -13.992 1 97.88 191 ARG A CA 1
ATOM 1539 C C . ARG A 1 191 ? 10.492 -34.812 -14.141 1 97.88 191 ARG A C 1
ATOM 1541 O O . ARG A 1 191 ? 9.375 -34.781 -14.672 1 97.88 191 ARG A O 1
ATOM 1548 N N . PRO A 1 192 ? 11.047 -35.906 -13.641 1 97.12 192 PRO A N 1
ATOM 1549 C CA . PRO A 1 192 ? 10.281 -37.156 -13.688 1 97.12 192 PRO A CA 1
ATOM 1550 C C . PRO A 1 192 ? 9.172 -37.219 -12.641 1 97.12 192 PRO A C 1
ATOM 1552 O O . PRO A 1 192 ? 9.102 -36.344 -11.766 1 97.12 192 PRO A O 1
ATOM 1555 N N . VAL A 1 193 ? 8.297 -38.188 -12.758 1 96.62 193 VAL A N 1
ATOM 1556 C CA . VAL A 1 193 ? 7.098 -38.312 -11.938 1 96.62 193 VAL A CA 1
ATOM 1557 C C . VAL A 1 193 ? 7.484 -38.469 -10.469 1 96.62 193 VAL A C 1
ATOM 1559 O O . VAL A 1 193 ? 6.723 -38.062 -9.578 1 96.62 193 VAL A O 1
ATOM 1562 N N . GLU A 1 194 ? 8.742 -38.938 -10.18 1 96.19 194 GLU A N 1
ATOM 1563 C CA . GLU A 1 194 ? 9.219 -39.094 -8.812 1 96.19 194 GLU A CA 1
ATOM 1564 C C . GLU A 1 194 ? 9.328 -37.75 -8.109 1 96.19 194 GLU A C 1
ATOM 1566 O O . GLU A 1 194 ? 9.375 -37.688 -6.879 1 96.19 194 GLU A O 1
ATOM 1571 N N . LYS A 1 195 ? 9.32 -36.656 -8.906 1 97.5 195 LYS A N 1
ATOM 1572 C CA . LYS A 1 195 ? 9.422 -35.312 -8.344 1 97.5 195 LYS A CA 1
ATOM 1573 C C . LYS A 1 195 ? 8.117 -34.562 -8.508 1 97.5 195 LYS A C 1
ATOM 1575 O O . LYS A 1 195 ? 8.094 -33.312 -8.43 1 97.5 195 LYS A O 1
ATOM 1580 N N . ALA A 1 196 ? 7.02 -35.281 -8.672 1 96.94 196 ALA A N 1
ATOM 1581 C CA . ALA A 1 196 ? 5.711 -34.656 -8.93 1 96.94 196 ALA A CA 1
ATOM 1582 C C . ALA A 1 196 ? 5.312 -33.719 -7.797 1 96.94 196 ALA A C 1
ATOM 1584 O O . ALA A 1 196 ? 4.652 -32.719 -8.031 1 96.94 196 ALA A O 1
ATOM 1585 N N . PHE A 1 197 ? 5.758 -34 -6.535 1 97.62 197 PHE A N 1
ATOM 1586 C CA . PHE A 1 197 ? 5.379 -33.219 -5.367 1 97.62 197 PHE A CA 1
ATOM 1587 C C . PHE A 1 197 ? 5.91 -31.781 -5.469 1 97.62 197 PHE A C 1
ATOM 1589 O O . PHE A 1 197 ? 5.332 -30.859 -4.898 1 97.62 197 PHE A O 1
ATOM 1596 N N . LEU A 1 198 ? 6.969 -31.531 -6.203 1 98.38 198 LEU A N 1
ATOM 1597 C CA . LEU A 1 198 ? 7.547 -30.188 -6.348 1 98.38 198 LEU A CA 1
ATOM 1598 C C . LEU A 1 198 ? 6.629 -29.281 -7.156 1 98.38 198 LEU A C 1
ATOM 1600 O O . LEU A 1 198 ? 6.609 -28.078 -6.953 1 98.38 198 LEU A O 1
ATOM 1604 N N . TYR A 1 199 ? 5.848 -29.891 -8.055 1 97.62 199 TYR A N 1
ATOM 1605 C CA . TYR A 1 199 ? 4.914 -29.141 -8.898 1 97.62 199 TYR A CA 1
ATOM 1606 C C . TYR A 1 199 ? 3.732 -28.641 -8.086 1 97.62 199 TYR A C 1
ATOM 1608 O O . TYR A 1 199 ? 2.982 -27.766 -8.547 1 97.62 199 TYR A O 1
ATOM 1616 N N . ASP A 1 200 ? 3.604 -29.141 -6.883 1 96.38 200 ASP A N 1
ATOM 1617 C CA . ASP A 1 200 ? 2.432 -28.828 -6.07 1 96.38 200 ASP A CA 1
ATOM 1618 C C . ASP A 1 200 ? 2.742 -27.719 -5.066 1 96.38 200 ASP A C 1
ATOM 1620 O O . ASP A 1 200 ? 1.842 -27.219 -4.387 1 96.38 200 ASP A O 1
ATOM 1624 N N . VAL A 1 201 ? 3.945 -27.297 -5.016 1 98.31 201 VAL A N 1
ATOM 1625 C CA . VAL A 1 201 ? 4.375 -26.375 -3.967 1 98.31 201 VAL A CA 1
ATOM 1626 C C . VAL A 1 201 ? 3.777 -24.984 -4.215 1 98.31 201 VAL A C 1
ATOM 1628 O O . VAL A 1 201 ? 3.18 -24.391 -3.314 1 98.31 201 VAL A O 1
ATOM 1631 N N . VAL A 1 202 ? 3.861 -24.516 -5.461 1 98.19 202 VAL A N 1
ATOM 1632 C CA . VAL A 1 202 ? 3.475 -23.156 -5.781 1 98.19 202 VAL A CA 1
ATOM 1633 C C . VAL A 1 202 ? 1.985 -23.094 -6.117 1 98.19 202 VAL A C 1
ATOM 1635 O O . VAL A 1 202 ? 1.263 -22.219 -5.629 1 98.19 202 VAL A O 1
ATOM 1638 N N . ALA A 1 203 ? 1.551 -24 -6.875 1 93.69 203 ALA A N 1
ATOM 1639 C CA . ALA A 1 203 ? 0.157 -24.141 -7.289 1 93.69 203 ALA A CA 1
ATOM 1640 C C . ALA A 1 203 ? -0.259 -25.609 -7.305 1 93.69 203 ALA A C 1
ATOM 1642 O O . ALA A 1 203 ? 0.085 -26.359 -8.227 1 93.69 203 ALA A O 1
ATOM 1643 N N . ASN A 1 204 ? -1.063 -25.938 -6.422 1 94.19 204 ASN A N 1
ATOM 1644 C CA . ASN A 1 204 ? -1.428 -27.344 -6.258 1 94.19 204 ASN A CA 1
ATOM 1645 C C . ASN A 1 204 ? -2.809 -27.625 -6.836 1 94.19 204 ASN A C 1
ATOM 1647 O O . ASN A 1 204 ? -3.826 -27.375 -6.184 1 94.19 204 ASN A O 1
ATOM 1651 N N . SER A 1 205 ? -2.852 -28.219 -7.93 1 88.75 205 SER A N 1
ATOM 1652 C CA . SER A 1 205 ? -4.117 -28.5 -8.602 1 88.75 205 SER A CA 1
ATOM 1653 C C . SER A 1 205 ? -4.77 -29.75 -8.023 1 88.75 205 SER A C 1
ATOM 1655 O O . SER A 1 205 ? -5.945 -30.031 -8.289 1 88.75 205 SER A O 1
ATOM 1657 N N . ASN A 1 206 ? -4.02 -30.484 -7.211 1 90.12 206 ASN A N 1
ATOM 1658 C CA . ASN A 1 206 ? -4.555 -31.703 -6.629 1 90.12 206 ASN A CA 1
ATOM 1659 C C . ASN A 1 206 ? -5.539 -31.406 -5.5 1 90.12 206 ASN A C 1
ATOM 1661 O O . ASN A 1 206 ? -6.547 -32.094 -5.348 1 90.12 206 ASN A O 1
ATOM 1665 N N . ASP A 1 207 ? -5.215 -30.422 -4.68 1 92.31 207 ASP A N 1
ATOM 1666 C CA . ASP A 1 207 ? -6.062 -30.234 -3.506 1 92.31 207 ASP A CA 1
ATOM 1667 C C . ASP A 1 207 ? -6.16 -28.766 -3.129 1 92.31 207 ASP A C 1
ATOM 1669 O O . ASP A 1 207 ? -6.816 -28.406 -2.146 1 92.31 207 ASP A O 1
ATOM 1673 N N . SER A 1 208 ? -5.48 -27.844 -3.814 1 92.06 208 SER A N 1
ATOM 1674 C CA . SER A 1 208 ? -5.562 -26.406 -3.676 1 92.06 208 SER A CA 1
ATOM 1675 C C . SER A 1 208 ? -4.812 -25.922 -2.436 1 92.06 208 SER A C 1
ATOM 1677 O O . SER A 1 208 ? -5.043 -24.812 -1.96 1 92.06 208 SER A O 1
ATOM 1679 N N . ILE A 1 209 ? -3.959 -26.766 -1.812 1 96.88 209 ILE A N 1
ATOM 1680 C CA . ILE A 1 209 ? -3.141 -26.375 -0.671 1 96.88 209 ILE A CA 1
ATOM 1681 C C . ILE A 1 209 ? -1.728 -26.031 -1.142 1 96.88 209 ILE A C 1
ATOM 1683 O O . ILE A 1 209 ? -0.904 -26.922 -1.349 1 96.88 209 ILE A O 1
ATOM 1687 N N . ASP A 1 210 ? -1.482 -24.797 -1.276 1 97.44 210 ASP A N 1
ATOM 1688 C CA . ASP A 1 210 ? -0.199 -24.391 -1.841 1 97.44 210 ASP A CA 1
ATOM 1689 C C . ASP A 1 210 ? 0.253 -23.047 -1.266 1 97.44 210 ASP A C 1
ATOM 1691 O O . ASP A 1 210 ? -0.529 -22.344 -0.619 1 97.44 210 ASP A O 1
ATOM 1695 N N . VAL A 1 211 ? 1.477 -22.641 -1.501 1 98.56 211 VAL A N 1
ATOM 1696 C CA . VAL A 1 211 ? 2.086 -21.5 -0.816 1 98.56 211 VAL A CA 1
ATOM 1697 C C . VAL A 1 211 ? 1.561 -20.203 -1.411 1 98.56 211 VAL A C 1
ATOM 1699 O O . VAL A 1 211 ? 1.568 -19.156 -0.747 1 98.56 211 VAL A O 1
ATOM 1702 N N . ASP A 1 212 ? 1.171 -20.188 -2.707 1 97.88 212 ASP A N 1
ATOM 1703 C CA . ASP A 1 212 ? 0.53 -18.984 -3.26 1 97.88 212 ASP A CA 1
ATOM 1704 C C . ASP A 1 212 ? -0.69 -18.594 -2.434 1 97.88 212 ASP A C 1
ATOM 1706 O O . ASP A 1 212 ? -0.817 -17.438 -2.023 1 97.88 212 ASP A O 1
ATOM 1710 N N . LYS A 1 213 ? -1.519 -19.547 -2.154 1 97.69 213 LYS A N 1
ATOM 1711 C CA . LYS A 1 213 ? -2.723 -19.297 -1.367 1 97.69 213 LYS A CA 1
ATOM 1712 C C . LYS A 1 213 ? -2.371 -18.922 0.068 1 97.69 213 LYS A C 1
ATOM 1714 O O . LYS A 1 213 ? -2.992 -18.031 0.647 1 97.69 213 LYS A O 1
ATOM 1719 N N . PHE A 1 214 ? -1.376 -19.656 0.646 1 98.56 214 PHE A N 1
ATOM 1720 C CA . PHE A 1 214 ? -0.95 -19.297 1.992 1 98.56 214 PHE A CA 1
ATOM 1721 C C . PHE A 1 214 ? -0.613 -17.812 2.07 1 98.56 214 PHE A C 1
ATOM 1723 O O . PHE A 1 214 ? -1.067 -17.109 2.98 1 98.56 214 PHE A O 1
ATOM 1730 N N . GLU A 1 215 ? 0.105 -17.422 1.098 1 98.56 215 GLU A N 1
ATOM 1731 C CA . GLU A 1 215 ? 0.66 -16.078 1.109 1 98.56 215 GLU A CA 1
ATOM 1732 C C . GLU A 1 215 ? -0.437 -15.031 0.95 1 98.56 215 GLU A C 1
ATOM 1734 O O . GLU A 1 215 ? -0.503 -14.07 1.724 1 98.56 215 GLU A O 1
ATOM 1739 N N . TYR A 1 216 ? -1.312 -15.109 -0.117 1 97.75 216 TYR A N 1
ATOM 1740 C CA . TYR A 1 216 ? -2.252 -14.016 -0.354 1 97.75 216 TYR A CA 1
ATOM 1741 C C . TYR A 1 216 ? -3.357 -14.008 0.696 1 97.75 216 TYR A C 1
ATOM 1743 O O . TYR A 1 216 ? -3.908 -12.953 1.021 1 97.75 216 TYR A O 1
ATOM 1751 N N . LEU A 1 217 ? -3.676 -15.195 1.235 1 98.38 217 LEU A N 1
ATOM 1752 C CA . LEU A 1 217 ? -4.695 -15.211 2.279 1 98.38 217 LEU A CA 1
ATOM 1753 C C . LEU A 1 217 ? -4.246 -14.398 3.488 1 98.38 217 LEU A C 1
ATOM 1755 O O . LEU A 1 217 ? -4.992 -13.539 3.975 1 98.38 217 LEU A O 1
ATOM 1759 N N . VAL A 1 218 ? -3.043 -14.641 3.926 1 98.38 218 VAL A N 1
ATOM 1760 C CA . VAL A 1 218 ? -2.543 -13.984 5.129 1 98.38 218 VAL A CA 1
ATOM 1761 C C . VAL A 1 218 ? -2.287 -12.5 4.84 1 98.38 218 VAL A C 1
ATOM 1763 O O . VAL A 1 218 ? -2.678 -11.633 5.621 1 98.38 218 VAL A O 1
ATOM 1766 N N . ARG A 1 219 ? -1.726 -12.188 3.719 1 97.94 219 ARG A N 1
ATOM 1767 C CA . ARG A 1 219 ? -1.388 -10.812 3.383 1 97.94 219 ARG A CA 1
ATOM 1768 C C . ARG A 1 219 ? -2.645 -9.984 3.125 1 97.94 219 ARG A C 1
ATOM 1770 O O . ARG A 1 219 ? -2.76 -8.852 3.598 1 97.94 219 ARG A O 1
ATOM 1777 N N . ASP A 1 220 ? -3.539 -10.516 2.299 1 97.81 220 ASP A N 1
ATOM 1778 C CA . ASP A 1 220 ? -4.773 -9.797 1.982 1 97.81 220 ASP A CA 1
ATOM 1779 C C . ASP A 1 220 ? -5.582 -9.516 3.246 1 97.81 220 ASP A C 1
ATOM 1781 O O . ASP A 1 220 ? -6.117 -8.422 3.414 1 97.81 220 ASP A O 1
ATOM 1785 N N . SER A 1 221 ? -5.711 -10.578 4.086 1 97.56 221 SER A N 1
ATOM 1786 C CA . SER A 1 221 ? -6.402 -10.398 5.355 1 97.56 221 SER A CA 1
ATOM 1787 C C . SER A 1 221 ? -5.758 -9.289 6.184 1 97.56 221 SER A C 1
ATOM 1789 O O . SER A 1 221 ? -6.453 -8.43 6.73 1 97.56 221 SER A O 1
ATOM 1791 N N . PHE A 1 222 ? -4.5 -9.312 6.219 1 96 222 PHE A N 1
ATOM 1792 C CA . PHE A 1 222 ? -3.723 -8.359 7 1 96 222 PHE A CA 1
ATOM 1793 C C . PHE A 1 222 ? -3.949 -6.938 6.492 1 96 222 PHE A C 1
ATOM 1795 O O . PHE A 1 222 ? -4.254 -6.035 7.277 1 96 222 PHE A O 1
ATOM 1802 N N . CYS A 1 223 ? -3.855 -6.707 5.297 1 95.56 223 CYS A N 1
ATOM 1803 C CA . CYS A 1 223 ? -3.936 -5.379 4.699 1 95.56 223 CYS A CA 1
ATOM 1804 C C . CYS A 1 223 ? -5.367 -4.852 4.727 1 95.56 223 CYS A C 1
ATOM 1806 O O . CYS A 1 223 ? -5.586 -3.652 4.91 1 95.56 223 CYS A O 1
ATOM 1808 N N . ALA A 1 224 ? -6.32 -5.707 4.543 1 95.94 224 ALA A N 1
ATOM 1809 C CA . ALA A 1 224 ? -7.723 -5.297 4.52 1 95.94 224 ALA A CA 1
ATOM 1810 C C . ALA A 1 224 ? -8.266 -5.117 5.938 1 95.94 224 ALA A C 1
ATOM 1812 O O . ALA A 1 224 ? -9.32 -4.508 6.129 1 95.94 224 ALA A O 1
ATOM 1813 N N . GLY A 1 225 ? -7.582 -5.676 6.93 1 93.31 225 GLY A N 1
ATOM 1814 C CA . GLY A 1 225 ? -8.07 -5.648 8.305 1 93.31 225 GLY A CA 1
ATOM 1815 C C . GLY A 1 225 ? -9.234 -6.59 8.547 1 93.31 225 GLY A C 1
ATOM 1816 O O . GLY A 1 225 ? -10.125 -6.289 9.344 1 93.31 225 GLY A O 1
ATOM 1817 N N . ILE A 1 226 ? -9.273 -7.617 7.781 1 94.69 226 ILE A N 1
ATOM 1818 C CA . ILE A 1 226 ? -10.312 -8.625 7.938 1 94.69 226 ILE A CA 1
ATOM 1819 C C . ILE A 1 226 ? -9.719 -9.898 8.539 1 94.69 226 ILE A C 1
ATOM 1821 O O . ILE A 1 226 ? -8.969 -10.617 7.867 1 94.69 226 ILE A O 1
ATOM 1825 N N . PRO A 1 227 ? -10.078 -10.195 9.727 1 94.31 227 PRO A N 1
ATOM 1826 C CA . PRO A 1 227 ? -9.508 -11.391 10.352 1 94.31 227 PRO A CA 1
ATOM 1827 C C . PRO A 1 227 ? -10.031 -12.688 9.734 1 94.31 227 PRO A C 1
ATOM 1829 O O . PRO A 1 227 ? -11.219 -12.781 9.398 1 94.31 227 PRO A O 1
ATOM 1832 N N . ILE A 1 228 ? -9.164 -13.648 9.492 1 96.94 228 ILE A N 1
ATOM 1833 C CA . ILE A 1 228 ? -9.5 -14.977 8.992 1 96.94 228 ILE A CA 1
ATOM 1834 C C . ILE A 1 228 ? -8.883 -16.047 9.891 1 96.94 228 ILE A C 1
ATOM 1836 O O . ILE A 1 228 ? -7.961 -15.75 10.664 1 96.94 228 ILE A O 1
ATOM 1840 N N . PRO A 1 229 ? -9.383 -17.266 9.82 1 96.75 229 PRO A N 1
ATOM 1841 C CA . PRO A 1 229 ? -8.844 -18.312 10.688 1 96.75 229 PRO A CA 1
ATOM 1842 C C . PRO A 1 229 ? -7.41 -18.703 10.328 1 96.75 229 PRO A C 1
ATOM 1844 O O . PRO A 1 229 ? -6.621 -19.062 11.203 1 96.75 229 PRO A O 1
ATOM 1847 N N . PHE A 1 230 ? -7.027 -18.734 9.07 1 97.69 230 PHE A N 1
ATOM 1848 C CA . PHE A 1 230 ? -5.684 -19.047 8.602 1 97.69 230 PHE A CA 1
ATOM 1849 C C . PHE A 1 230 ? -4.727 -17.891 8.875 1 97.69 230 PHE A C 1
ATOM 1851 O O . PHE A 1 230 ? -5.07 -16.734 8.641 1 97.69 230 PHE A O 1
ATOM 1858 N N . ASN A 1 231 ? -3.564 -18.172 9.422 1 97 231 ASN A N 1
ATOM 1859 C CA . ASN A 1 231 ? -2.639 -17.109 9.805 1 97 231 ASN A CA 1
ATOM 1860 C C . ASN A 1 231 ? -1.186 -17.547 9.641 1 97 231 ASN A C 1
ATOM 1862 O O . ASN A 1 231 ? -0.914 -18.625 9.094 1 97 231 ASN A O 1
ATOM 1866 N N . LYS A 1 232 ? -0.306 -16.781 10.062 1 96.19 232 LYS A N 1
ATOM 1867 C CA . LYS A 1 232 ? 1.121 -17.031 9.883 1 96.19 232 LYS A CA 1
ATOM 1868 C C . LYS A 1 232 ? 1.553 -18.281 10.641 1 96.19 232 LYS A C 1
ATOM 1870 O O . LYS A 1 232 ? 2.377 -19.062 10.148 1 96.19 232 LYS A O 1
ATOM 1875 N N . HIS A 1 233 ? 1.048 -18.469 11.789 1 96.75 233 HIS A N 1
ATOM 1876 C CA . HIS A 1 233 ? 1.366 -19.656 12.57 1 96.75 233 HIS A CA 1
ATOM 1877 C C . HIS A 1 233 ? 0.846 -20.922 11.891 1 96.75 233 HIS A C 1
ATOM 1879 O O . HIS A 1 233 ? 1.475 -21.969 11.969 1 96.75 233 HIS A O 1
ATOM 1885 N N . SER A 1 234 ? -0.311 -20.781 11.305 1 98.12 234 SER A N 1
ATOM 1886 C CA . SER A 1 234 ? -0.859 -21.891 10.531 1 98.12 234 SER A CA 1
ATOM 1887 C C . SER A 1 234 ? 0.114 -22.344 9.453 1 98.12 234 SER A C 1
ATOM 1889 O O . SER A 1 234 ? 0.303 -23.547 9.242 1 98.12 234 SER A O 1
ATOM 1891 N N . ILE A 1 235 ? 0.743 -21.375 8.773 1 98.38 235 ILE A N 1
ATOM 1892 C CA . ILE A 1 235 ? 1.688 -21.688 7.703 1 98.38 235 ILE A CA 1
ATOM 1893 C C . ILE A 1 235 ? 2.865 -22.484 8.266 1 98.38 235 ILE A C 1
ATOM 1895 O O . ILE A 1 235 ? 3.279 -23.484 7.684 1 98.38 235 ILE A O 1
ATOM 1899 N N . GLU A 1 236 ? 3.381 -22.047 9.375 1 97.69 236 GLU A N 1
ATOM 1900 C CA . GLU A 1 236 ? 4.516 -22.703 10.016 1 97.69 236 GLU A CA 1
ATOM 1901 C C . GLU A 1 236 ? 4.164 -24.141 10.422 1 97.69 236 GLU A C 1
ATOM 1903 O O . GLU A 1 236 ? 4.934 -25.062 10.172 1 97.69 236 GLU A O 1
ATOM 1908 N N . ARG A 1 237 ? 3.039 -24.281 11 1 97.81 237 ARG A N 1
ATOM 1909 C CA . ARG A 1 237 ? 2.604 -25.609 11.461 1 97.81 237 ARG A CA 1
ATOM 1910 C C . ARG A 1 237 ? 2.379 -26.547 10.289 1 97.81 237 ARG A C 1
ATOM 1912 O O . ARG A 1 237 ? 2.729 -27.734 10.359 1 97.81 237 ARG A O 1
ATOM 1919 N N . LEU A 1 238 ? 1.769 -26.047 9.234 1 98.19 238 LEU A N 1
ATOM 1920 C CA . LEU A 1 238 ? 1.547 -26.875 8.055 1 98.19 238 LEU A CA 1
ATOM 1921 C C . LEU A 1 238 ? 2.873 -27.297 7.43 1 98.19 238 LEU A C 1
ATOM 1923 O O . LEU A 1 238 ? 3.035 -28.438 7.023 1 98.19 238 LEU A O 1
ATOM 1927 N N . THR A 1 239 ? 3.787 -26.344 7.371 1 98.31 239 THR A N 1
ATOM 1928 C CA . THR A 1 239 ? 5.094 -26.609 6.777 1 98.31 239 THR A CA 1
ATOM 1929 C C . THR A 1 239 ? 5.84 -27.672 7.574 1 98.31 239 THR A C 1
ATOM 1931 O O . THR A 1 239 ? 6.43 -28.594 6.992 1 98.31 239 THR A O 1
ATOM 1934 N N . GLU A 1 240 ? 5.734 -27.641 8.883 1 97.38 240 GLU A N 1
ATOM 1935 C CA . GLU A 1 240 ? 6.445 -28.562 9.766 1 97.38 240 GLU A CA 1
ATOM 1936 C C . GLU A 1 240 ? 5.805 -29.938 9.75 1 97.38 240 GLU A C 1
ATOM 1938 O O . GLU A 1 240 ? 6.441 -30.938 10.125 1 97.38 240 GLU A O 1
ATOM 1943 N N . ASN A 1 241 ? 4.59 -29.984 9.359 1 97.75 241 ASN A N 1
ATOM 1944 C CA . ASN A 1 241 ? 3.861 -31.25 9.406 1 97.75 241 ASN A CA 1
ATOM 1945 C C . ASN A 1 241 ? 3.562 -31.781 8.008 1 97.75 241 ASN A C 1
ATOM 1947 O O . ASN A 1 241 ? 2.676 -32.625 7.832 1 97.75 241 ASN A O 1
ATOM 1951 N N . ALA A 1 242 ? 4.238 -31.25 7.02 1 98.19 242 ALA A N 1
ATOM 1952 C CA . ALA A 1 242 ? 4.121 -31.75 5.645 1 98.19 242 ALA A CA 1
ATOM 1953 C C . ALA A 1 242 ? 5.109 -32.875 5.379 1 98.19 242 ALA A C 1
ATOM 1955 O O . ALA A 1 242 ? 6.25 -32.844 5.844 1 98.19 242 ALA A O 1
ATOM 1956 N N . ARG A 1 243 ? 4.652 -33.875 4.633 1 96.94 243 ARG A N 1
ATOM 1957 C CA . ARG A 1 243 ? 5.477 -35 4.164 1 96.94 243 ARG A CA 1
ATOM 1958 C C . ARG A 1 243 ? 5.09 -35.406 2.746 1 96.94 243 ARG A C 1
ATOM 1960 O O . ARG A 1 243 ? 3.979 -35.125 2.295 1 96.94 243 ARG A O 1
ATOM 1967 N N . VAL A 1 244 ? 6.031 -35.969 2.098 1 98.12 244 VAL A N 1
ATOM 1968 C CA . VAL A 1 244 ? 5.758 -36.5 0.758 1 98.12 244 VAL A CA 1
ATOM 1969 C C . VAL A 1 244 ? 5.578 -38 0.81 1 98.12 244 VAL A C 1
ATOM 1971 O O . VAL A 1 244 ? 6.469 -38.719 1.26 1 98.12 244 VAL A O 1
ATOM 1974 N N . LEU A 1 245 ? 4.453 -38.469 0.418 1 97.25 245 LEU A N 1
ATOM 1975 C CA . LEU A 1 245 ? 4.117 -39.875 0.407 1 97.25 245 LEU A CA 1
ATOM 1976 C C . LEU A 1 245 ? 3.445 -40.281 -0.905 1 97.25 245 LEU A C 1
ATOM 1978 O O . LEU A 1 245 ? 2.898 -39.406 -1.605 1 97.25 245 LEU A O 1
ATOM 1982 N N . PRO A 1 246 ? 3.467 -41.5 -1.234 1 96.19 246 PRO A N 1
ATOM 1983 C CA . PRO A 1 246 ? 2.801 -41.938 -2.467 1 96.19 246 PRO A CA 1
ATOM 1984 C C . PRO A 1 246 ? 1.282 -41.781 -2.395 1 96.19 246 PRO A C 1
ATOM 1986 O O . PRO A 1 246 ? 0.677 -42.125 -1.37 1 96.19 246 PRO A O 1
ATOM 1989 N N . ASP A 1 247 ? 0.731 -41.219 -3.426 1 94.62 247 ASP A N 1
ATOM 1990 C CA . ASP A 1 247 ? -0.722 -41.219 -3.559 1 94.62 247 ASP A CA 1
ATOM 1991 C C . ASP A 1 247 ? -1.31 -42.594 -3.451 1 94.62 247 ASP A C 1
ATOM 1993 O O . ASP A 1 247 ? -0.85 -43.531 -4.125 1 94.62 247 ASP A O 1
ATOM 1997 N N . PRO A 1 248 ? -2.297 -42.781 -2.721 1 92.88 248 PRO A N 1
ATOM 1998 C CA . PRO A 1 248 ? -2.824 -44.156 -2.504 1 92.88 248 PRO A CA 1
ATOM 1999 C C . PRO A 1 248 ? -3.439 -44.75 -3.766 1 92.88 248 PRO A C 1
ATOM 2001 O O . PRO A 1 248 ? -3.473 -45.969 -3.914 1 92.88 248 PRO A O 1
ATOM 2004 N N . ASN A 1 249 ? -3.914 -43.969 -4.617 1 88.94 249 ASN A N 1
ATOM 2005 C CA . ASN A 1 249 ? -4.598 -44.469 -5.805 1 88.94 249 ASN A CA 1
ATOM 2006 C C . ASN A 1 249 ? -3.67 -44.5 -7.02 1 88.94 249 ASN A C 1
ATOM 2008 O O . ASN A 1 249 ? -3.662 -45.469 -7.777 1 88.94 249 ASN A O 1
ATOM 2012 N N . ARG A 1 250 ? -2.824 -43.469 -7.141 1 88.62 250 ARG A N 1
ATOM 2013 C CA . ARG A 1 250 ? -2.059 -43.312 -8.375 1 88.62 250 ARG A CA 1
ATOM 2014 C C . ARG A 1 250 ? -0.58 -43.594 -8.141 1 88.62 250 ARG A C 1
ATOM 2016 O O . ARG A 1 250 ? 0.182 -43.781 -9.094 1 88.62 250 ARG A O 1
ATOM 2023 N N . GLY A 1 251 ? -0.12 -43.5 -6.977 1 92.38 251 GLY A N 1
ATOM 2024 C CA . GLY A 1 251 ? 1.207 -43.969 -6.605 1 92.38 251 GLY A CA 1
ATOM 2025 C C . GLY A 1 251 ? 2.271 -42.875 -6.727 1 92.38 251 GLY A C 1
ATOM 2026 O O . GLY A 1 251 ? 3.393 -43.062 -6.242 1 92.38 251 GLY A O 1
ATOM 2027 N N . PHE A 1 252 ? 1.955 -41.844 -7.457 1 93.81 252 PHE A N 1
ATOM 2028 C CA . PHE A 1 252 ? 2.961 -40.781 -7.57 1 93.81 252 PHE A CA 1
ATOM 2029 C C . PHE A 1 252 ? 3.076 -40 -6.27 1 93.81 252 PHE A C 1
ATOM 2031 O O . PHE A 1 252 ? 2.133 -39.938 -5.48 1 93.81 252 PHE A O 1
ATOM 2038 N N . PRO A 1 253 ? 4.23 -39.406 -5.98 1 96.69 253 PRO A N 1
ATOM 2039 C CA . PRO A 1 253 ? 4.445 -38.688 -4.719 1 96.69 253 PRO A CA 1
ATOM 2040 C C . PRO A 1 253 ? 3.621 -37.406 -4.617 1 96.69 253 PRO A C 1
ATOM 2042 O O . PRO A 1 253 ? 3.605 -36.625 -5.551 1 96.69 253 PRO A O 1
ATOM 2045 N N . ARG A 1 254 ? 2.994 -37.219 -3.467 1 96.75 254 ARG A N 1
ATOM 2046 C CA . ARG A 1 254 ? 2.189 -36.031 -3.178 1 96.75 254 ARG A CA 1
ATOM 2047 C C . ARG A 1 254 ? 2.516 -35.469 -1.798 1 96.75 254 ARG A C 1
ATOM 2049 O O . ARG A 1 254 ? 2.979 -36.219 -0.919 1 96.75 254 ARG A O 1
ATOM 2056 N N . ILE A 1 255 ? 2.275 -34.188 -1.642 1 98 255 ILE A N 1
ATOM 2057 C CA . ILE A 1 255 ? 2.402 -33.562 -0.33 1 98 255 ILE A CA 1
ATOM 2058 C C . ILE A 1 255 ? 1.206 -33.938 0.54 1 98 255 ILE A C 1
ATOM 2060 O O . ILE A 1 255 ? 0.055 -33.812 0.119 1 98 255 ILE A O 1
ATOM 2064 N N . CYS A 1 256 ? 1.474 -34.438 1.685 1 97.56 256 CYS A N 1
ATOM 2065 C CA . CYS A 1 256 ? 0.478 -34.844 2.676 1 97.56 256 CYS A CA 1
ATOM 2066 C C . CYS A 1 256 ? 0.726 -34.125 4.004 1 97.56 256 CYS A C 1
ATOM 2068 O O . CYS A 1 256 ? 1.822 -33.625 4.246 1 97.56 256 CYS A O 1
ATOM 2070 N N . TYR A 1 257 ? -0.298 -34.062 4.84 1 98.12 257 TYR A N 1
ATOM 2071 C CA . TYR A 1 257 ? -0.177 -33.406 6.125 1 98.12 257 TYR A CA 1
ATOM 2072 C C . TYR A 1 257 ? -0.551 -34.344 7.27 1 98.12 257 TYR A C 1
ATOM 2074 O O . TYR A 1 257 ? -1.315 -35.281 7.078 1 98.12 257 TYR A O 1
ATOM 2082 N N . ALA A 1 258 ? 0.02 -34.094 8.414 1 97.88 258 ALA A N 1
ATOM 2083 C CA . ALA A 1 258 ? -0.311 -34.875 9.586 1 97.88 258 ALA A CA 1
ATOM 2084 C C . ALA A 1 258 ? -1.779 -34.719 9.969 1 97.88 258 ALA A C 1
ATOM 2086 O O . ALA A 1 258 ? -2.33 -33.625 9.883 1 97.88 258 ALA A O 1
ATOM 2087 N N . LYS A 1 259 ? -2.342 -35.75 10.453 1 96.19 259 LYS A N 1
ATOM 2088 C CA . LYS A 1 259 ? -3.74 -35.719 10.875 1 96.19 259 LYS A CA 1
ATOM 2089 C C . LYS A 1 259 ? -3.986 -34.656 11.922 1 96.19 259 LYS A C 1
ATOM 2091 O O . LYS A 1 259 ? -5.059 -34.031 11.953 1 96.19 259 LYS A O 1
ATOM 2096 N N . LYS A 1 260 ? -3.066 -34.344 12.734 1 95.69 260 LYS A N 1
ATOM 2097 C CA . LYS A 1 260 ? -3.225 -33.406 13.852 1 95.69 260 LYS A CA 1
ATOM 2098 C C . LYS A 1 260 ? -3.396 -31.969 13.352 1 95.69 260 LYS A C 1
ATOM 2100 O O . LYS A 1 260 ? -3.836 -31.094 14.102 1 95.69 260 LYS A O 1
ATOM 2105 N N . VAL A 1 261 ? -3.051 -31.688 12.078 1 97.62 261 VAL A N 1
ATOM 2106 C CA . VAL A 1 261 ? -3.168 -30.328 11.578 1 97.62 261 VAL A CA 1
ATOM 2107 C C . VAL A 1 261 ? -4.273 -30.25 10.531 1 97.62 261 VAL A C 1
ATOM 2109 O O . VAL A 1 261 ? -4.332 -29.297 9.742 1 97.62 261 VAL A O 1
ATOM 2112 N N . ALA A 1 262 ? -5.117 -31.25 10.484 1 97.06 262 ALA A N 1
ATOM 2113 C CA . ALA A 1 262 ? -6.203 -31.297 9.508 1 97.06 262 ALA A CA 1
ATOM 2114 C C . ALA A 1 262 ? -7.082 -30.062 9.594 1 97.06 262 ALA A C 1
ATOM 2116 O O . ALA A 1 262 ? -7.52 -29.531 8.562 1 97.06 262 ALA A O 1
ATOM 2117 N N . ASP A 1 263 ? -7.289 -29.594 10.789 1 96.94 263 ASP A N 1
ATOM 2118 C CA . ASP A 1 263 ? -8.117 -28.406 10.984 1 96.94 263 ASP A CA 1
ATOM 2119 C C . ASP A 1 263 ? -7.457 -27.172 10.383 1 96.94 263 ASP A C 1
ATOM 2121 O O . ASP A 1 263 ? -8.141 -26.266 9.906 1 96.94 263 ASP A O 1
ATOM 2125 N N . ILE A 1 264 ? -6.203 -27.125 10.445 1 98.06 264 ILE A N 1
ATOM 2126 C CA . ILE A 1 264 ? -5.477 -26 9.867 1 98.06 264 ILE A CA 1
ATOM 2127 C C . ILE A 1 264 ? -5.582 -26.047 8.344 1 98.06 264 ILE A C 1
ATOM 2129 O O . ILE A 1 264 ? -5.77 -25.016 7.691 1 98.06 264 ILE A O 1
ATOM 2133 N N . VAL A 1 265 ? -5.469 -27.266 7.781 1 98.06 265 VAL A N 1
ATOM 2134 C CA . VAL A 1 265 ? -5.641 -27.406 6.34 1 98.06 265 VAL A CA 1
ATOM 2135 C C . VAL A 1 265 ? -7.031 -26.938 5.934 1 98.06 265 VAL A C 1
ATOM 2137 O O . VAL A 1 265 ? -7.184 -26.219 4.949 1 98.06 265 VAL A O 1
ATOM 2140 N N . LEU A 1 266 ? -8.016 -27.312 6.668 1 96.69 266 LEU A N 1
ATOM 2141 C CA . LEU A 1 266 ? -9.398 -26.906 6.441 1 96.69 266 LEU A CA 1
ATOM 2142 C C . LEU A 1 266 ? -9.523 -25.391 6.445 1 96.69 266 LEU A C 1
ATOM 2144 O O . LEU A 1 266 ? -10.281 -24.812 5.648 1 96.69 266 LEU A O 1
ATOM 2148 N N . SER A 1 267 ? -8.797 -24.734 7.293 1 97.25 267 SER A N 1
ATOM 2149 C CA . SER A 1 267 ? -8.922 -23.297 7.477 1 97.25 267 SER A CA 1
ATOM 2150 C C . SER A 1 267 ? -8.445 -22.547 6.238 1 97.25 267 SER A C 1
ATOM 2152 O O . SER A 1 267 ? -8.789 -21.375 6.047 1 97.25 267 SER A O 1
ATOM 2154 N N . VAL A 1 268 ? -7.652 -23.188 5.375 1 97.38 268 VAL A N 1
ATOM 2155 C CA . VAL A 1 268 ? -7.215 -22.547 4.137 1 97.38 268 VAL A CA 1
ATOM 2156 C C . VAL A 1 268 ? -8.422 -22.266 3.25 1 97.38 268 VAL A C 1
ATOM 2158 O O . VAL A 1 268 ? -8.641 -21.125 2.842 1 97.38 268 VAL A O 1
ATOM 2161 N N . GLY A 1 269 ? -9.172 -23.281 2.977 1 95.12 269 GLY A N 1
ATOM 2162 C CA . GLY A 1 269 ? -10.359 -23.109 2.15 1 95.12 269 GLY A CA 1
ATOM 2163 C C . GLY A 1 269 ? -11.391 -22.188 2.77 1 95.12 269 GLY A C 1
ATOM 2164 O O . GLY A 1 269 ? -12.016 -21.391 2.07 1 95.12 269 GLY A O 1
ATOM 2165 N N . ASP A 1 270 ? -11.578 -22.297 4.047 1 95.19 270 ASP A N 1
ATOM 2166 C CA . ASP A 1 270 ? -12.539 -21.453 4.75 1 95.19 270 ASP A CA 1
ATOM 2167 C C . ASP A 1 270 ? -12.141 -19.984 4.672 1 95.19 270 ASP A C 1
ATOM 2169 O O . ASP A 1 270 ? -12.992 -19.109 4.484 1 95.19 270 ASP A O 1
ATOM 2173 N N . SER A 1 271 ? -10.898 -19.75 4.898 1 97.5 271 SER A N 1
ATOM 2174 C CA . SER A 1 271 ? -10.391 -18.391 4.828 1 97.5 271 SER A CA 1
ATOM 2175 C C . SER A 1 271 ? -10.57 -17.797 3.432 1 97.5 271 SER A C 1
ATOM 2177 O O . SER A 1 271 ? -10.906 -16.625 3.283 1 97.5 271 SER A O 1
ATOM 2179 N N . ARG A 1 272 ? -10.312 -18.625 2.445 1 96.62 272 ARG A N 1
ATOM 2180 C CA . ARG A 1 272 ? -10.508 -18.172 1.07 1 96.62 272 ARG A CA 1
ATOM 2181 C C . ARG A 1 272 ? -11.961 -17.781 0.818 1 96.62 272 ARG A C 1
ATOM 2183 O O . ARG A 1 272 ? -12.234 -16.734 0.232 1 96.62 272 ARG A O 1
ATOM 2190 N N . GLN A 1 273 ? -12.805 -18.625 1.182 1 93.94 273 GLN A N 1
ATOM 2191 C CA . GLN A 1 273 ? -14.234 -18.359 1.006 1 93.94 273 GLN A CA 1
ATOM 2192 C C . GLN A 1 273 ? -14.633 -17.078 1.728 1 93.94 273 GLN A C 1
ATOM 2194 O O . GLN A 1 273 ? -15.406 -16.281 1.195 1 93.94 273 GLN A O 1
ATOM 2199 N N . MET A 1 274 ? -14.164 -16.891 2.883 1 95.06 274 MET A N 1
ATOM 2200 C CA . MET A 1 274 ? -14.477 -15.711 3.686 1 95.06 274 MET A CA 1
ATOM 2201 C C . MET A 1 274 ? -13.984 -14.438 3.002 1 95.06 274 MET A C 1
ATOM 2203 O O . MET A 1 274 ? -14.703 -13.445 2.938 1 95.06 274 MET A O 1
ATOM 2207 N N . LEU A 1 275 ? -12.781 -14.453 2.529 1 96.94 275 LEU A N 1
ATOM 2208 C CA . LEU A 1 275 ? -12.227 -13.273 1.874 1 96.94 275 LEU A CA 1
ATOM 2209 C C . LEU A 1 275 ? -12.953 -12.984 0.568 1 96.94 275 LEU A C 1
ATOM 2211 O O . LEU A 1 275 ? -13.109 -11.82 0.185 1 96.94 275 LEU A O 1
ATOM 2215 N N . HIS A 1 276 ? -13.367 -14 -0.114 1 95.31 276 HIS A N 1
ATOM 2216 C CA . HIS A 1 276 ? -14.164 -13.766 -1.311 1 95.31 276 HIS A CA 1
ATOM 2217 C C . HIS A 1 276 ? -15.492 -13.094 -0.966 1 95.31 276 HIS A C 1
ATOM 2219 O O . HIS A 1 276 ? -15.953 -12.219 -1.696 1 95.31 276 HIS A O 1
ATOM 2225 N N . ASN A 1 277 ? -16.031 -13.461 0.099 1 94.44 277 ASN A N 1
ATOM 2226 C CA . ASN A 1 277 ? -17.312 -12.922 0.52 1 94.44 277 ASN A CA 1
ATOM 2227 C C . ASN A 1 277 ? -17.188 -11.492 1.04 1 94.44 277 ASN A C 1
ATOM 2229 O O . ASN A 1 277 ? -17.953 -10.609 0.662 1 94.44 277 ASN A O 1
ATOM 2233 N N . LEU A 1 278 ? -16.219 -11.266 1.821 1 95.31 278 LEU A N 1
ATOM 2234 C CA . LEU A 1 278 ? -16.172 -10.023 2.584 1 95.31 278 LEU A CA 1
ATOM 2235 C C . LEU A 1 278 ? -15.289 -8.992 1.882 1 95.31 278 LEU A C 1
ATOM 2237 O O . LEU A 1 278 ? -15.453 -7.789 2.098 1 95.31 278 LEU A O 1
ATOM 2241 N N . LEU A 1 279 ? -14.406 -9.477 1.052 1 96.69 279 LEU A N 1
ATOM 2242 C CA . LEU A 1 279 ? -13.391 -8.57 0.521 1 96.69 279 LEU A CA 1
ATOM 2243 C C . LEU A 1 279 ? -13.43 -8.539 -1.003 1 96.69 279 LEU A C 1
ATOM 2245 O O . LEU A 1 279 ? -13.961 -7.598 -1.593 1 96.69 279 LEU A O 1
ATOM 2249 N N . TYR A 1 280 ? -13.086 -9.633 -1.696 1 96.19 280 TYR A N 1
ATOM 2250 C CA . TYR A 1 280 ? -12.891 -9.656 -3.141 1 96.19 280 TYR A CA 1
ATOM 2251 C C . TYR A 1 280 ? -14.203 -9.391 -3.873 1 96.19 280 TYR A C 1
ATOM 2253 O O . TYR A 1 280 ? -14.211 -8.734 -4.918 1 96.19 280 TYR A O 1
ATOM 2261 N N . GLN A 1 281 ? -15.25 -9.898 -3.309 1 95.81 281 GLN A N 1
ATOM 2262 C CA . GLN A 1 281 ? -16.547 -9.789 -3.973 1 95.81 281 GLN A CA 1
ATOM 2263 C C . GLN A 1 281 ? -17.562 -9.07 -3.088 1 95.81 281 GLN A C 1
ATOM 2265 O O . GLN A 1 281 ? -18.75 -9.391 -3.109 1 95.81 281 GLN A O 1
ATOM 2270 N N . HIS A 1 282 ? -16.984 -8.234 -2.17 1 96.44 282 HIS A N 1
ATOM 2271 C CA . HIS A 1 282 ? -17.859 -7.309 -1.468 1 96.44 282 HIS A CA 1
ATOM 2272 C C . HIS A 1 282 ? -18.797 -6.59 -2.438 1 96.44 282 HIS A C 1
ATOM 2274 O O . HIS A 1 282 ? -18.391 -6.219 -3.541 1 96.44 282 HIS A O 1
ATOM 2280 N N . ARG A 1 283 ? -19.984 -6.395 -2.078 1 95.88 283 ARG A N 1
ATOM 2281 C CA . ARG A 1 283 ? -21.031 -5.902 -2.963 1 95.88 283 ARG A CA 1
ATOM 2282 C C . ARG A 1 283 ? -20.625 -4.602 -3.639 1 95.88 283 ARG A C 1
ATOM 2284 O O . ARG A 1 283 ? -20.906 -4.391 -4.82 1 95.88 283 ARG A O 1
ATOM 2291 N N . VAL A 1 284 ? -20.016 -3.689 -2.875 1 97.25 284 VAL A N 1
ATOM 2292 C CA . VAL A 1 284 ? -19.609 -2.402 -3.438 1 97.25 284 VAL A CA 1
ATOM 2293 C C . VAL A 1 284 ? -18.422 -2.594 -4.371 1 97.25 284 VAL A C 1
ATOM 2295 O O . VAL A 1 284 ? -18.328 -1.923 -5.402 1 97.25 284 VAL A O 1
ATOM 2298 N N . VAL A 1 285 ? -17.516 -3.514 -4.082 1 97.31 285 VAL A N 1
ATOM 2299 C CA . VAL A 1 285 ? -16.375 -3.826 -4.922 1 97.31 285 VAL A CA 1
ATOM 2300 C C . VAL A 1 285 ? -16.844 -4.355 -6.273 1 97.31 285 VAL A C 1
ATOM 2302 O O . VAL A 1 285 ? -16.344 -3.941 -7.32 1 97.31 285 VAL A O 1
ATOM 2305 N N . CYS A 1 286 ? -17.828 -5.234 -6.234 1 96.88 286 CYS A N 1
ATOM 2306 C CA . CYS A 1 286 ? -18.375 -5.801 -7.465 1 96.88 286 CYS A CA 1
ATOM 2307 C C . CYS A 1 286 ? -18.938 -4.707 -8.359 1 96.88 286 CYS A C 1
ATOM 2309 O O . CYS A 1 286 ? -18.734 -4.719 -9.578 1 96.88 286 CYS A O 1
ATOM 2311 N N . ALA A 1 287 ? -19.641 -3.807 -7.75 1 97.44 287 ALA A N 1
ATOM 2312 C CA . ALA A 1 287 ? -20.219 -2.703 -8.508 1 97.44 287 ALA A CA 1
ATOM 2313 C C . ALA A 1 287 ? -19.141 -1.839 -9.141 1 97.44 287 ALA A C 1
ATOM 2315 O O . ALA A 1 287 ? -19.219 -1.479 -10.312 1 97.44 287 ALA A O 1
ATOM 2316 N N . ILE A 1 288 ? -18.125 -1.507 -8.375 1 97.94 288 ILE A N 1
ATOM 2317 C CA . ILE A 1 288 ? -17.031 -0.678 -8.867 1 97.94 288 ILE A CA 1
ATOM 2318 C C . ILE A 1 288 ? -16.281 -1.412 -9.977 1 97.94 288 ILE A C 1
ATOM 2320 O O . ILE A 1 288 ? -15.891 -0.804 -10.977 1 97.94 288 ILE A O 1
ATOM 2324 N N . GLU A 1 289 ? -16.094 -2.707 -9.789 1 97.44 289 GLU A N 1
ATOM 2325 C CA . GLU A 1 289 ? -15.438 -3.5 -10.828 1 97.44 289 GLU A CA 1
ATOM 2326 C C . GLU A 1 289 ? -16.203 -3.428 -12.141 1 97.44 289 GLU A C 1
ATOM 2328 O O . GLU A 1 289 ? -15.609 -3.262 -13.211 1 97.44 289 GLU A O 1
ATOM 2333 N N . ALA A 1 290 ? -17.5 -3.572 -12.062 1 96.62 290 ALA A N 1
ATOM 2334 C CA . ALA A 1 290 ? -18.328 -3.477 -13.266 1 96.62 290 ALA A CA 1
ATOM 2335 C C . ALA A 1 290 ? -18.188 -2.104 -13.914 1 96.62 290 ALA A C 1
ATOM 2337 O O . ALA A 1 290 ? -18.125 -1.997 -15.148 1 96.62 290 ALA A O 1
ATOM 2338 N N . MET A 1 291 ? -18.172 -1.052 -13.117 1 97.69 291 MET A N 1
ATOM 2339 C CA . MET A 1 291 ? -18 0.311 -13.609 1 97.69 291 MET A CA 1
ATOM 2340 C C . MET A 1 291 ? -16.641 0.482 -14.297 1 97.69 291 MET A C 1
ATOM 2342 O O . MET A 1 291 ? -16.562 1.067 -15.375 1 97.69 291 MET A O 1
ATOM 2346 N N . VAL A 1 292 ? -15.586 -0.045 -13.68 1 98.31 292 VAL A N 1
ATOM 2347 C CA . VAL A 1 292 ? -14.234 0.065 -14.227 1 98.31 292 VAL A CA 1
ATOM 2348 C C . VAL A 1 292 ? -14.156 -0.68 -15.562 1 98.31 292 VAL A C 1
ATOM 2350 O O . VAL A 1 292 ? -13.57 -0.179 -16.516 1 98.31 292 VAL A O 1
ATOM 2353 N N . VAL A 1 293 ? -14.742 -1.873 -15.617 1 97.69 293 VAL A N 1
ATOM 2354 C CA . VAL A 1 293 ? -14.75 -2.65 -16.844 1 97.69 293 VAL A CA 1
ATOM 2355 C C . VAL A 1 293 ? -15.461 -1.863 -17.953 1 97.69 293 VAL A C 1
ATOM 2357 O O . VAL A 1 293 ? -14.977 -1.803 -19.078 1 97.69 293 VAL A O 1
ATOM 2360 N N . LYS A 1 294 ? -16.578 -1.271 -17.625 1 97.19 294 LYS A N 1
ATOM 2361 C CA . LYS A 1 294 ? -17.328 -0.468 -18.609 1 97.19 294 LYS A CA 1
ATOM 2362 C C . LYS A 1 294 ? -16.484 0.712 -19.094 1 97.19 294 LYS A C 1
ATOM 2364 O O . LYS A 1 294 ? -16.422 0.989 -20.297 1 97.19 294 LYS A O 1
ATOM 2369 N N . ALA A 1 295 ? -15.82 1.407 -18.156 1 98.31 295 ALA A N 1
ATOM 2370 C CA . ALA A 1 295 ? -14.977 2.543 -18.516 1 98.31 295 ALA A CA 1
ATOM 2371 C C . ALA A 1 295 ? -13.844 2.113 -19.438 1 98.31 295 ALA A C 1
ATOM 2373 O O . ALA A 1 295 ? -13.57 2.773 -20.453 1 98.31 295 ALA A O 1
ATOM 2374 N N . MET A 1 296 ? -13.203 1.022 -19.125 1 98.06 296 MET A N 1
ATOM 2375 C CA . MET A 1 296 ? -12.102 0.52 -19.938 1 98.06 296 MET A CA 1
ATOM 2376 C C . MET A 1 296 ? -12.586 0.098 -21.328 1 98.06 296 MET A C 1
ATOM 2378 O O . MET A 1 296 ? -11.891 0.316 -22.328 1 98.06 296 MET A O 1
ATOM 2382 N N . THR A 1 297 ? -13.75 -0.514 -21.359 1 97.88 297 THR A N 1
ATOM 2383 C CA . THR A 1 297 ? -14.312 -0.952 -22.641 1 97.88 297 THR A CA 1
ATOM 2384 C C . THR A 1 297 ? -14.609 0.245 -23.531 1 97.88 297 THR A C 1
ATOM 2386 O O . THR A 1 297 ? -14.32 0.221 -24.734 1 97.88 297 THR A O 1
ATOM 2389 N N . LEU A 1 298 ? -15.203 1.267 -22.953 1 97.69 298 LEU A N 1
ATOM 2390 C CA . LEU A 1 298 ? -15.5 2.49 -23.688 1 97.69 298 LEU A CA 1
ATOM 2391 C C . LEU A 1 298 ? -14.219 3.16 -24.188 1 97.69 298 LEU A C 1
ATOM 2393 O O . LEU A 1 298 ? -14.211 3.781 -25.25 1 97.69 298 LEU A O 1
ATOM 2397 N N . ALA A 1 299 ? -13.102 2.986 -23.406 1 98 299 ALA A N 1
ATOM 2398 C CA . ALA A 1 299 ? -11.836 3.658 -23.703 1 98 299 ALA A CA 1
ATOM 2399 C C . ALA A 1 299 ? -10.984 2.828 -24.656 1 98 299 ALA A C 1
ATOM 2401 O O . ALA A 1 299 ? -10 3.322 -25.203 1 98 299 ALA A O 1
ATOM 2402 N N . ASP A 1 300 ? -11.289 1.594 -24.891 1 97.56 300 ASP A N 1
ATOM 2403 C CA . ASP A 1 300 ? -10.453 0.573 -25.516 1 97.56 300 ASP A CA 1
ATOM 2404 C C . ASP A 1 300 ? -9.898 1.063 -26.844 1 97.56 300 ASP A C 1
ATOM 2406 O O . ASP A 1 300 ? -8.68 1.084 -27.047 1 97.56 300 ASP A O 1
ATOM 2410 N N . LYS A 1 301 ? -10.742 1.653 -27.688 1 95.69 301 LYS A N 1
ATOM 2411 C CA . LYS A 1 301 ? -10.344 2.02 -29.047 1 95.69 301 LYS A CA 1
ATOM 2412 C C . LYS A 1 301 ? -9.602 3.354 -29.062 1 95.69 301 LYS A C 1
ATOM 2414 O O . LYS A 1 301 ? -8.977 3.711 -30.062 1 95.69 301 LYS A O 1
ATOM 2419 N N . HIS A 1 302 ? -9.586 3.992 -27.938 1 96.5 302 HIS A N 1
ATOM 2420 C CA . HIS A 1 302 ? -9.047 5.348 -27.906 1 96.5 302 HIS A CA 1
ATOM 2421 C C . HIS A 1 302 ? -7.836 5.445 -26.984 1 96.5 302 HIS A C 1
ATOM 2423 O O . HIS A 1 302 ? -7.328 6.539 -26.734 1 96.5 302 HIS A O 1
ATOM 2429 N N . LEU A 1 303 ? -7.367 4.379 -26.422 1 95.69 303 LEU A N 1
ATOM 2430 C CA . LEU A 1 303 ? -6.191 4.305 -25.547 1 95.69 303 LEU A CA 1
ATOM 2431 C C . LEU A 1 303 ? -5.215 3.248 -26.047 1 95.69 303 LEU A C 1
ATOM 2433 O O . LEU A 1 303 ? -5.582 2.084 -26.219 1 95.69 303 LEU A O 1
ATOM 2437 N N . SER A 1 304 ? -4.078 3.662 -26.312 1 96.19 304 SER A N 1
ATOM 2438 C CA . SER A 1 304 ? -3.111 2.734 -26.906 1 96.19 304 SER A CA 1
ATOM 2439 C C . SER A 1 304 ? -1.742 2.883 -26.25 1 96.19 304 SER A C 1
ATOM 2441 O O . SER A 1 304 ? -1.462 3.896 -25.609 1 96.19 304 SER A O 1
ATOM 2443 N N . TYR A 1 305 ? -0.955 1.891 -26.328 1 96.44 305 TYR A N 1
ATOM 2444 C CA . TYR A 1 305 ? 0.402 1.826 -25.797 1 96.44 305 TYR A CA 1
ATOM 2445 C C . TYR A 1 305 ? 1.387 1.374 -26.859 1 96.44 305 TYR A C 1
ATOM 2447 O O . TYR A 1 305 ? 1.112 0.432 -27.609 1 96.44 305 TYR A O 1
ATOM 2455 N N . MET A 1 306 ? 2.529 1.999 -26.953 1 96.19 306 MET A N 1
ATOM 2456 C CA . MET A 1 306 ? 3.518 1.758 -28 1 96.19 306 MET A CA 1
ATOM 2457 C C . MET A 1 306 ? 4.293 0.472 -27.734 1 96.19 306 MET A C 1
ATOM 2459 O O . MET A 1 306 ? 4.789 0.261 -26.625 1 96.19 306 MET A O 1
ATOM 2463 N N . GLY A 1 307 ? 4.336 -0.397 -28.719 1 96.81 307 GLY A N 1
ATOM 2464 C CA . GLY A 1 307 ? 5.16 -1.592 -28.656 1 96.81 307 GLY A CA 1
ATOM 2465 C C . GLY A 1 307 ? 6.59 -1.357 -29.109 1 96.81 307 GLY A C 1
ATOM 2466 O O . GLY A 1 307 ? 6.945 -0.248 -29.5 1 96.81 307 GLY A O 1
ATOM 2467 N N . ASP A 1 308 ? 7.387 -2.375 -28.953 1 95.38 308 ASP A N 1
ATOM 2468 C CA . ASP A 1 308 ? 8.781 -2.264 -29.359 1 95.38 308 ASP A CA 1
ATOM 2469 C C . ASP A 1 308 ? 8.93 -2.41 -30.859 1 95.38 308 ASP A C 1
ATOM 2471 O O . ASP A 1 308 ? 10.031 -2.262 -31.406 1 95.38 308 ASP A O 1
ATOM 2475 N N . ASP A 1 309 ? 7.84 -2.615 -31.578 1 96.5 309 ASP A N 1
ATOM 2476 C CA . ASP A 1 309 ? 7.832 -2.682 -33.031 1 96.5 309 ASP A CA 1
ATOM 2477 C C . ASP A 1 309 ? 7.387 -1.354 -33.656 1 96.5 309 ASP A C 1
ATOM 2479 O O . ASP A 1 309 ? 7.191 -1.254 -34.875 1 96.5 309 ASP A O 1
ATOM 2483 N N . GLY A 1 310 ? 7.137 -0.377 -32.781 1 94.75 310 GLY A N 1
ATOM 2484 C CA . GLY A 1 310 ? 6.742 0.942 -33.25 1 94.75 310 GLY A CA 1
ATOM 2485 C C . GLY A 1 310 ? 5.254 1.068 -33.5 1 94.75 310 GLY A C 1
ATOM 2486 O O . GLY A 1 310 ? 4.781 2.111 -33.969 1 94.75 310 GLY A O 1
ATOM 2487 N N . VAL A 1 311 ? 4.617 -0.021 -33.219 1 96.81 311 VAL A N 1
ATOM 2488 C CA . VAL A 1 311 ? 3.168 -0.03 -33.406 1 96.81 311 VAL A CA 1
ATOM 2489 C C . VAL A 1 311 ? 2.475 0.269 -32.062 1 96.81 311 VAL A C 1
ATOM 2491 O O . VAL A 1 311 ? 2.934 -0.165 -31.016 1 96.81 311 VAL A O 1
ATOM 2494 N N . SER A 1 312 ? 1.428 1.097 -32.125 1 96.62 312 SER A N 1
ATOM 2495 C CA . SER A 1 312 ? 0.604 1.354 -30.938 1 96.62 312 SER A CA 1
ATOM 2496 C C . SER A 1 312 ? -0.546 0.357 -30.844 1 96.62 312 SER A C 1
ATOM 2498 O O . SER A 1 312 ? -1.278 0.148 -31.812 1 96.62 312 SER A O 1
ATOM 2500 N N . TYR A 1 313 ? -0.73 -0.234 -29.719 1 97.75 313 TYR A N 1
ATOM 2501 C CA . TYR A 1 313 ? -1.765 -1.236 -29.484 1 97.75 313 TYR A CA 1
ATOM 2502 C C . TYR A 1 313 ? -2.852 -0.696 -28.562 1 97.75 313 TYR A C 1
ATOM 2504 O O . TYR A 1 313 ? -2.559 -0.161 -27.484 1 97.75 313 TYR A O 1
ATOM 2512 N N . VAL A 1 314 ? -4.062 -0.851 -29.016 1 97.25 314 VAL A N 1
ATOM 2513 C CA . VAL A 1 314 ? -5.172 -0.452 -28.156 1 97.25 314 VAL A CA 1
ATOM 2514 C C . VAL A 1 314 ? -5.277 -1.403 -26.969 1 97.25 314 VAL A C 1
ATOM 2516 O O . VAL A 1 314 ? -4.629 -2.453 -26.953 1 97.25 314 VAL A O 1
ATOM 2519 N N . LEU A 1 315 ? -6.039 -1.076 -26 1 96.25 315 LEU A N 1
ATOM 2520 C CA . LEU A 1 315 ? -6.074 -1.772 -24.719 1 96.25 315 LEU A CA 1
ATOM 2521 C C . LEU A 1 315 ? -6.383 -3.252 -24.922 1 96.25 315 LEU A C 1
ATOM 2523 O O . LEU A 1 315 ? -5.754 -4.109 -24.297 1 96.25 315 LEU A O 1
ATOM 2527 N N . SER A 1 316 ? -7.309 -3.617 -25.766 1 96.5 316 SER A N 1
ATOM 2528 C CA . SER A 1 316 ? -7.73 -5 -25.969 1 96.5 316 SER A CA 1
ATOM 2529 C C . SER A 1 316 ? -6.684 -5.785 -26.75 1 96.5 316 SER A C 1
ATOM 2531 O O . SER A 1 316 ? -6.738 -7.016 -26.812 1 96.5 316 SER A O 1
ATOM 2533 N N . GLU A 1 317 ? -5.691 -5.117 -27.281 1 97.25 317 GLU A N 1
ATOM 2534 C CA . GLU A 1 317 ? -4.719 -5.785 -28.141 1 97.25 317 GLU A CA 1
ATOM 2535 C C . GLU A 1 317 ? -3.311 -5.688 -27.562 1 97.25 317 GLU A C 1
ATOM 2537 O O . GLU A 1 317 ? -2.344 -6.113 -28.203 1 97.25 317 GLU A O 1
ATOM 2542 N N . VAL A 1 318 ? -3.174 -5.16 -26.422 1 96.94 318 VAL A N 1
ATOM 2543 C CA . VAL A 1 318 ? -1.848 -4.91 -25.875 1 96.94 318 VAL A CA 1
ATOM 2544 C C . VAL A 1 318 ? -1.11 -6.234 -25.672 1 96.94 318 VAL A C 1
ATOM 2546 O O . VAL A 1 318 ? 0.123 -6.27 -25.672 1 96.94 318 VAL A O 1
ATOM 2549 N N . THR A 1 319 ? -1.772 -7.359 -25.484 1 96.06 319 THR A N 1
ATOM 2550 C CA . THR A 1 319 ? -1.146 -8.656 -25.25 1 96.06 319 THR A CA 1
ATOM 2551 C C . THR A 1 319 ? -0.459 -9.164 -26.516 1 96.06 319 THR A C 1
ATOM 2553 O O . THR A 1 319 ? 0.318 -10.117 -26.469 1 96.06 319 THR A O 1
ATOM 2556 N N . HIS A 1 320 ? -0.703 -8.516 -27.656 1 96.19 320 HIS A N 1
ATOM 2557 C CA . HIS A 1 320 ? -0.084 -8.914 -28.922 1 96.19 320 HIS A CA 1
ATOM 2558 C C . HIS A 1 320 ? 1.387 -8.508 -28.969 1 96.19 320 HIS A C 1
ATOM 2560 O O . HIS A 1 320 ? 2.148 -9.016 -29.797 1 96.19 320 HIS A O 1
ATOM 2566 N N . ASN A 1 321 ? 1.69 -7.625 -28.156 1 97.75 321 ASN A N 1
ATOM 2567 C CA . ASN A 1 321 ? 3.062 -7.148 -28.031 1 97.75 321 ASN A CA 1
ATOM 2568 C C . ASN A 1 321 ? 3.471 -7 -26.562 1 97.75 321 ASN A C 1
ATOM 2570 O O . ASN A 1 321 ? 2.881 -6.207 -25.828 1 97.75 321 ASN A O 1
ATOM 2574 N N . LEU A 1 322 ? 4.508 -7.703 -26.172 1 97.31 322 LEU A N 1
ATOM 2575 C CA . LEU A 1 322 ? 4.891 -7.785 -24.766 1 97.31 322 LEU A CA 1
ATOM 2576 C C . LEU A 1 322 ? 5.289 -6.41 -24.234 1 97.31 322 LEU A C 1
ATOM 2578 O O . LEU A 1 322 ? 5.008 -6.086 -23.078 1 97.31 322 LEU A O 1
ATOM 2582 N N . GLU A 1 323 ? 5.973 -5.641 -25.062 1 97.44 323 GLU A N 1
ATOM 2583 C CA . GLU A 1 323 ? 6.371 -4.309 -24.625 1 97.44 323 GLU A CA 1
ATOM 2584 C C . GLU A 1 323 ? 5.152 -3.432 -24.344 1 97.44 323 GLU A C 1
ATOM 2586 O O . GLU A 1 323 ? 5.109 -2.721 -23.344 1 97.44 323 GLU A O 1
ATOM 2591 N N . ALA A 1 324 ? 4.227 -3.404 -25.25 1 97.75 324 ALA A N 1
ATOM 2592 C CA . ALA A 1 324 ? 2.98 -2.68 -25.031 1 97.75 324 ALA A CA 1
ATOM 2593 C C . ALA A 1 324 ? 2.268 -3.178 -23.766 1 97.75 324 ALA A C 1
ATOM 2595 O O . ALA A 1 324 ? 1.747 -2.381 -22.984 1 97.75 324 ALA A O 1
ATOM 2596 N N . TYR A 1 325 ? 2.279 -4.504 -23.594 1 97.62 325 TYR A N 1
ATOM 2597 C CA . TYR A 1 325 ? 1.634 -5.102 -22.438 1 97.62 325 TYR A CA 1
ATOM 2598 C C . TYR A 1 325 ? 2.303 -4.645 -21.141 1 97.62 325 TYR A C 1
ATOM 2600 O O . TYR A 1 325 ? 1.625 -4.312 -20.172 1 97.62 325 TYR A O 1
ATOM 2608 N N . LEU A 1 326 ? 3.596 -4.586 -21.156 1 97.44 326 LEU A N 1
ATOM 2609 C CA . LEU A 1 326 ? 4.359 -4.207 -19.969 1 97.44 326 LEU A CA 1
ATOM 2610 C C . LEU A 1 326 ? 4.109 -2.75 -19.609 1 97.44 326 LEU A C 1
ATOM 2612 O O . LEU A 1 326 ? 4.262 -2.363 -18.453 1 97.44 326 LEU A O 1
ATOM 2616 N N . LYS A 1 327 ? 3.668 -1.928 -20.516 1 97.12 327 LYS A N 1
ATOM 2617 C CA . LYS A 1 327 ? 3.387 -0.515 -20.281 1 97.12 327 LYS A CA 1
ATOM 2618 C C . LYS A 1 327 ? 1.978 -0.321 -19.719 1 97.12 327 LYS A C 1
ATOM 2620 O O . LYS A 1 327 ? 1.64 0.76 -19.234 1 97.12 327 LYS A O 1
ATOM 2625 N N . THR A 1 328 ? 1.192 -1.359 -19.797 1 96.44 328 THR A N 1
ATOM 2626 C CA . THR A 1 328 ? -0.194 -1.296 -19.359 1 96.44 328 THR A CA 1
ATOM 2627 C C . THR A 1 328 ? -0.311 -1.723 -17.891 1 96.44 328 THR A C 1
ATOM 2629 O O . THR A 1 328 ? -0.164 -2.904 -17.578 1 96.44 328 THR A O 1
ATOM 2632 N N . THR A 1 329 ? -0.559 -0.81 -17 1 96.31 329 THR A N 1
ATOM 2633 C CA . THR A 1 329 ? -0.656 -1.042 -15.562 1 96.31 329 THR A CA 1
ATOM 2634 C C . THR A 1 329 ? -1.946 -0.449 -15.008 1 96.31 329 THR A C 1
ATOM 2636 O O . THR A 1 329 ? -2.811 -0.004 -15.766 1 96.31 329 THR A O 1
ATOM 2639 N N . ASP A 1 330 ? -2.104 -0.427 -13.711 1 96.38 330 ASP A N 1
ATOM 2640 C CA . ASP A 1 330 ? -3.303 0.115 -13.086 1 96.38 330 ASP A CA 1
ATOM 2641 C C . ASP A 1 330 ? -3.459 1.604 -13.383 1 96.38 330 ASP A C 1
ATOM 2643 O O . ASP A 1 330 ? -4.527 2.18 -13.164 1 96.38 330 ASP A O 1
ATOM 2647 N N . ALA A 1 331 ? -2.457 2.162 -13.977 1 95.31 331 ALA A N 1
ATOM 2648 C CA . ALA A 1 331 ? -2.486 3.58 -14.328 1 95.31 331 ALA A CA 1
ATOM 2649 C C . ALA A 1 331 ? -3.43 3.836 -15.5 1 95.31 331 ALA A C 1
ATOM 2651 O O . ALA A 1 331 ? -3.656 4.984 -15.883 1 95.31 331 ALA A O 1
ATOM 2652 N N . VAL A 1 332 ? -4.012 2.805 -16.062 1 96.38 332 VAL A N 1
ATOM 2653 C CA . VAL A 1 332 ? -4.945 2.912 -17.172 1 96.38 332 VAL A CA 1
ATOM 2654 C C . VAL A 1 332 ? -6.098 3.838 -16.797 1 96.38 332 VAL A C 1
ATOM 2656 O O . VAL A 1 332 ? -6.59 4.602 -17.625 1 96.38 332 VAL A O 1
ATOM 2659 N N . LEU A 1 333 ? -6.543 3.793 -15.531 1 97 333 LEU A N 1
ATOM 2660 C CA . LEU A 1 333 ? -7.637 4.652 -15.094 1 97 333 LEU A CA 1
ATOM 2661 C C . LEU A 1 333 ? -7.242 6.125 -15.188 1 97 333 LEU A C 1
ATOM 2663 O O . LEU A 1 333 ? -8.047 6.961 -15.602 1 97 333 LEU A O 1
ATOM 2667 N N . ARG A 1 334 ? -6.059 6.379 -14.805 1 95.94 334 ARG A N 1
ATOM 2668 C CA . ARG A 1 334 ? -5.559 7.746 -14.898 1 95.94 334 ARG A CA 1
ATOM 2669 C C . ARG A 1 334 ? -5.406 8.172 -16.359 1 95.94 334 ARG A C 1
ATOM 2671 O O . ARG A 1 334 ? -5.688 9.32 -16.703 1 95.94 334 ARG A O 1
ATOM 2678 N N . ASP A 1 335 ? -4.91 7.234 -17.188 1 96.06 335 ASP A N 1
ATOM 2679 C CA . ASP A 1 335 ? -4.781 7.531 -18.609 1 96.06 335 ASP A CA 1
ATOM 2680 C C . ASP A 1 335 ? -6.129 7.91 -19.219 1 96.06 335 ASP A C 1
ATOM 2682 O O . ASP A 1 335 ? -6.211 8.836 -20.031 1 96.06 335 ASP A O 1
ATOM 2686 N N . ILE A 1 336 ? -7.113 7.223 -18.797 1 97.5 336 ILE A N 1
ATOM 2687 C CA . ILE A 1 336 ? -8.469 7.52 -19.266 1 97.5 336 ILE A CA 1
ATOM 2688 C C . ILE A 1 336 ? -8.914 8.875 -18.719 1 97.5 336 ILE A C 1
ATOM 2690 O O . ILE A 1 336 ? -9.367 9.734 -19.484 1 97.5 336 ILE A O 1
ATOM 2694 N N . ALA A 1 337 ? -8.727 9.109 -17.469 1 96.69 337 ALA A N 1
ATOM 2695 C CA . ALA A 1 337 ? -9.203 10.305 -16.781 1 96.69 337 ALA A CA 1
ATOM 2696 C C . ALA A 1 337 ? -8.531 11.562 -17.344 1 96.69 337 ALA A C 1
ATOM 2698 O O . ALA A 1 337 ? -9.156 12.625 -17.406 1 96.69 337 ALA A O 1
ATOM 2699 N N . ASN A 1 338 ? -7.281 11.445 -17.766 1 94.31 338 ASN A N 1
ATOM 2700 C CA . ASN A 1 338 ? -6.504 12.609 -18.188 1 94.31 338 ASN A CA 1
ATOM 2701 C C . ASN A 1 338 ? -6.551 12.805 -19.703 1 94.31 338 ASN A C 1
ATOM 2703 O O . ASN A 1 338 ? -5.98 13.766 -20.219 1 94.31 338 ASN A O 1
ATOM 2707 N N . SER A 1 339 ? -7.234 11.914 -20.406 1 94.88 339 SER A N 1
ATOM 2708 C CA . SER A 1 339 ? -7.289 12 -21.859 1 94.88 339 SER A CA 1
ATOM 2709 C C . SER A 1 339 ? -8 13.273 -22.312 1 94.88 339 SER A C 1
ATOM 2711 O O . SER A 1 339 ? -8.93 13.742 -21.641 1 94.88 339 SER A O 1
ATOM 2713 N N . THR A 1 340 ? -7.566 13.812 -23.406 1 92.75 340 THR A N 1
ATOM 2714 C CA . THR A 1 340 ? -8.195 15.008 -23.953 1 92.75 340 THR A CA 1
ATOM 2715 C C . THR A 1 340 ? -9.055 14.648 -25.172 1 92.75 340 THR A C 1
ATOM 2717 O O . THR A 1 340 ? -9.633 15.531 -25.812 1 92.75 340 THR A O 1
ATOM 2720 N N . VAL A 1 341 ? -9.133 13.383 -25.5 1 94.38 341 VAL A N 1
ATOM 2721 C CA . VAL A 1 341 ? -9.914 12.906 -26.625 1 94.38 341 VAL A CA 1
ATOM 2722 C C . VAL A 1 341 ? -11.406 12.938 -26.281 1 94.38 341 VAL A C 1
ATOM 2724 O O . VAL A 1 341 ? -11.82 12.359 -25.281 1 94.38 341 VAL A O 1
ATOM 2727 N N . PRO A 1 342 ? -12.211 13.508 -27.109 1 95.69 342 PRO A N 1
ATOM 2728 C CA . PRO A 1 342 ? -13.625 13.672 -26.797 1 95.69 342 PRO A CA 1
ATOM 2729 C C . PRO A 1 342 ? -14.352 12.336 -26.625 1 95.69 342 PRO A C 1
ATOM 2731 O O . PRO A 1 342 ? -15.289 12.242 -25.828 1 95.69 342 PRO A O 1
ATOM 2734 N N . GLU A 1 343 ? -13.906 11.344 -27.312 1 96.56 343 GLU A N 1
ATOM 2735 C CA . GLU A 1 343 ? -14.547 10.031 -27.281 1 96.56 343 GLU A CA 1
ATOM 2736 C C . GLU A 1 343 ? -14.398 9.383 -25.906 1 96.56 343 GLU A C 1
ATOM 2738 O O . GLU A 1 343 ? -15.102 8.414 -25.594 1 96.56 343 GLU A O 1
ATOM 2743 N N . MET A 1 344 ? -13.57 9.984 -25.047 1 97.19 344 MET A N 1
ATOM 2744 C CA . MET A 1 344 ? -13.305 9.406 -23.734 1 97.19 344 MET A CA 1
ATOM 2745 C C . MET A 1 344 ? -14.289 9.93 -22.688 1 97.19 344 MET A C 1
ATOM 2747 O O . MET A 1 344 ? -14.289 9.484 -21.547 1 97.19 344 MET A O 1
ATOM 2751 N N . ALA A 1 345 ? -15.18 10.781 -23.062 1 97.62 345 ALA A N 1
ATOM 2752 C CA . ALA A 1 345 ? -16.016 11.539 -22.141 1 97.62 345 ALA A CA 1
ATOM 2753 C C . ALA A 1 345 ? -16.859 10.609 -21.281 1 97.62 345 ALA A C 1
ATOM 2755 O O . ALA A 1 345 ? -16.984 10.805 -20.062 1 97.62 345 ALA A O 1
ATOM 2756 N N . GLU A 1 346 ? -17.5 9.633 -21.922 1 97.5 346 GLU A N 1
ATOM 2757 C CA . GLU A 1 346 ? -18.359 8.719 -21.172 1 97.5 346 GLU A CA 1
ATOM 2758 C C . GLU A 1 346 ? -17.562 7.898 -20.172 1 97.5 346 GLU A C 1
ATOM 2760 O O . GLU A 1 346 ? -18 7.672 -19.047 1 97.5 346 GLU A O 1
ATOM 2765 N N . ALA A 1 347 ? -16.406 7.367 -20.578 1 98.44 347 ALA A N 1
ATOM 2766 C CA . ALA A 1 347 ? -15.523 6.629 -19.672 1 98.44 347 ALA A CA 1
ATOM 2767 C C . ALA A 1 347 ? -15.086 7.504 -18.516 1 98.44 347 ALA A C 1
ATOM 2769 O O . ALA A 1 347 ? -15.055 7.055 -17.359 1 98.44 347 ALA A O 1
ATOM 2770 N N . GLN A 1 348 ? -14.766 8.766 -18.812 1 98.25 348 GLN A N 1
ATOM 2771 C CA . GLN A 1 348 ? -14.336 9.719 -17.781 1 98.25 348 GLN A CA 1
ATOM 2772 C C . GLN A 1 348 ? -15.453 10.008 -16.797 1 98.25 348 GLN A C 1
ATOM 2774 O O . GLN A 1 348 ? -15.203 10.18 -15.594 1 98.25 348 GLN A O 1
ATOM 2779 N N . LYS A 1 349 ? -16.656 10.062 -17.266 1 97.88 349 LYS A N 1
ATOM 2780 C CA . LYS A 1 349 ? -17.797 10.273 -16.391 1 97.88 349 LYS A CA 1
ATOM 2781 C C . LYS A 1 349 ? -17.953 9.117 -15.398 1 97.88 349 LYS A C 1
ATOM 2783 O O . LYS A 1 349 ? -18.25 9.344 -14.227 1 97.88 349 LYS A O 1
ATOM 2788 N N . ILE A 1 350 ? -17.766 7.922 -15.859 1 97.94 350 ILE A N 1
ATOM 2789 C CA . ILE A 1 350 ? -17.875 6.75 -15 1 97.94 350 ILE A CA 1
ATOM 2790 C C . ILE A 1 350 ? -16.812 6.824 -13.898 1 97.94 350 ILE A C 1
ATOM 2792 O O . ILE A 1 350 ? -17.109 6.566 -12.727 1 97.94 350 ILE A O 1
ATOM 2796 N N . LEU A 1 351 ? -15.578 7.156 -14.258 1 98.19 351 LEU A N 1
ATOM 2797 C CA . LEU A 1 351 ? -14.508 7.27 -13.273 1 98.19 351 LEU A CA 1
ATOM 2798 C C . LEU A 1 351 ? -14.812 8.367 -12.258 1 98.19 351 LEU A C 1
ATOM 2800 O O . LEU A 1 351 ? -14.547 8.211 -11.07 1 98.19 351 LEU A O 1
ATOM 2804 N N . SER A 1 352 ? -15.359 9.453 -12.734 1 97.56 352 SER A N 1
ATOM 2805 C CA . SER A 1 352 ? -15.773 10.523 -11.844 1 97.56 352 SER A CA 1
ATOM 2806 C C . SER A 1 352 ? -16.844 10.047 -10.859 1 97.56 352 SER A C 1
ATOM 2808 O O . SER A 1 352 ? -16.828 10.422 -9.688 1 97.56 352 SER A O 1
ATOM 2810 N N . ASP A 1 353 ? -17.766 9.273 -11.359 1 97.56 353 ASP A N 1
ATOM 2811 C CA . ASP A 1 353 ? -18.812 8.711 -10.5 1 97.56 353 ASP A CA 1
ATOM 2812 C C . ASP A 1 353 ? -18.203 7.863 -9.391 1 97.56 353 ASP A C 1
ATOM 2814 O O . ASP A 1 353 ? -18.641 7.934 -8.234 1 97.56 353 ASP A O 1
ATOM 2818 N N . ILE A 1 354 ? -17.234 7.07 -9.727 1 97.81 354 ILE A N 1
ATOM 2819 C CA . ILE A 1 354 ? -16.578 6.234 -8.734 1 97.81 354 ILE A CA 1
ATOM 2820 C C . ILE A 1 354 ? -15.922 7.117 -7.672 1 97.81 354 ILE A C 1
ATOM 2822 O O . ILE A 1 354 ? -16.078 6.883 -6.473 1 97.81 354 ILE A O 1
ATOM 2826 N N . GLU A 1 355 ? -15.203 8.172 -8.094 1 96.38 355 GLU A N 1
ATOM 2827 C CA . GLU A 1 355 ? -14.5 9.07 -7.191 1 96.38 355 GLU A CA 1
ATOM 2828 C C . GLU A 1 355 ? -15.469 9.805 -6.273 1 96.38 355 GLU A C 1
ATOM 2830 O O . GLU A 1 355 ? -15.141 10.102 -5.121 1 96.38 355 GLU A O 1
ATOM 2835 N N . ARG A 1 356 ? -16.656 10.039 -6.75 1 96.06 356 ARG A N 1
ATOM 2836 C CA . ARG A 1 356 ? -17.656 10.781 -5.992 1 96.06 356 ARG A CA 1
ATOM 2837 C C . ARG A 1 356 ? -18.594 9.844 -5.25 1 96.06 356 ARG A C 1
ATOM 2839 O O . ARG A 1 356 ? -19.578 10.273 -4.66 1 96.06 356 ARG A O 1
ATOM 2846 N N . ARG A 1 357 ? -18.344 8.586 -5.379 1 95.88 357 ARG A N 1
ATOM 2847 C CA . ARG A 1 357 ? -19.094 7.527 -4.699 1 95.88 357 ARG A CA 1
ATOM 2848 C C . ARG A 1 357 ? -20.531 7.461 -5.199 1 95.88 357 ARG A C 1
ATOM 2850 O O . ARG A 1 357 ? -21.453 7.211 -4.418 1 95.88 357 ARG A O 1
ATOM 2857 N N . ASN A 1 358 ? -20.719 7.902 -6.418 1 96.12 358 ASN A N 1
ATOM 2858 C CA . ASN A 1 358 ? -21.969 7.633 -7.094 1 96.12 358 ASN A CA 1
ATOM 2859 C C . ASN A 1 358 ? -22 6.23 -7.695 1 96.12 358 ASN A C 1
ATOM 2861 O O . ASN A 1 358 ? -21.938 6.07 -8.914 1 96.12 358 ASN A O 1
ATOM 2865 N N . ILE A 1 359 ? -22.156 5.262 -6.801 1 97.31 359 ILE A N 1
ATOM 2866 C CA . ILE A 1 359 ? -22.047 3.842 -7.121 1 97.31 359 ILE A CA 1
ATOM 2867 C C . ILE A 1 359 ? -23.422 3.182 -6.992 1 97.31 359 ILE A C 1
ATOM 2869 O O . ILE A 1 359 ? -24.172 3.479 -6.066 1 97.31 359 ILE A O 1
ATOM 2873 N N . PRO A 1 360 ? -23.734 2.305 -7.941 1 97.25 360 PRO A N 1
ATOM 2874 C CA . PRO A 1 360 ? -25 1.587 -7.828 1 97.25 360 PRO A CA 1
ATOM 2875 C C . PRO A 1 360 ? -25.156 0.878 -6.484 1 97.25 360 PRO A C 1
ATOM 2877 O O . PRO A 1 360 ? -24.188 0.396 -5.914 1 97.25 360 PRO A O 1
ATOM 2880 N N . VAL A 1 361 ? -26.375 0.79 -6.008 1 96.62 361 VAL A N 1
ATOM 2881 C CA . VAL A 1 361 ? -26.641 0.195 -4.703 1 96.62 361 VAL A CA 1
ATOM 2882 C C . VAL A 1 361 ? -27.328 -1.16 -4.891 1 96.62 361 VAL A C 1
ATOM 2884 O O . VAL A 1 361 ? -28.188 -1.315 -5.758 1 96.62 361 VAL A O 1
ATOM 2887 N N . MET A 1 362 ? -26.859 -2.121 -4.156 1 97.31 362 MET A N 1
ATOM 2888 C CA . MET A 1 362 ? -27.5 -3.436 -4.18 1 97.31 362 MET A CA 1
ATOM 2889 C C . MET A 1 362 ? -28.828 -3.412 -3.432 1 97.31 362 MET A C 1
ATOM 2891 O O . MET A 1 362 ? -28.875 -3.061 -2.252 1 97.31 362 MET A O 1
ATOM 2895 N N . ILE A 1 363 ? -29.938 -3.846 -4.027 1 96.81 363 ILE A N 1
ATOM 2896 C CA . ILE A 1 363 ? -31.219 -3.727 -3.365 1 96.81 363 ILE A CA 1
ATOM 2897 C C . ILE A 1 363 ? -31.797 -5.117 -3.109 1 96.81 363 ILE A C 1
ATOM 2899 O O . ILE A 1 363 ? -32.781 -5.266 -2.357 1 96.81 363 ILE A O 1
ATOM 2903 N N . ALA A 1 364 ? -31.266 -6.129 -3.76 1 95.5 364 ALA A N 1
ATOM 2904 C CA . ALA A 1 364 ? -31.719 -7.5 -3.545 1 95.5 364 ALA A CA 1
ATOM 2905 C C . ALA A 1 364 ? -30.609 -8.5 -3.844 1 95.5 364 ALA A C 1
ATOM 2907 O O . ALA A 1 364 ? -29.672 -8.188 -4.574 1 95.5 364 ALA A O 1
ATOM 2908 N N . GLU A 1 365 ? -30.719 -9.641 -3.209 1 94.5 365 GLU A N 1
ATOM 2909 C CA . GLU A 1 365 ? -29.734 -10.711 -3.383 1 94.5 365 GLU A CA 1
ATOM 2910 C C . GLU A 1 365 ? -30.375 -12.078 -3.15 1 94.5 365 GLU A C 1
ATOM 2912 O O . GLU A 1 365 ? -31.266 -12.227 -2.305 1 94.5 365 GLU A O 1
ATOM 2917 N N . VAL A 1 366 ? -30 -13 -3.963 1 92.75 366 VAL A N 1
ATOM 2918 C CA . VAL A 1 366 ? -30.391 -14.391 -3.717 1 92.75 366 VAL A CA 1
ATOM 2919 C C . VAL A 1 366 ? -29.141 -15.266 -3.68 1 92.75 366 VAL A C 1
ATOM 2921 O O . VAL A 1 366 ? -28.234 -15.117 -4.512 1 92.75 366 VAL A O 1
ATOM 2924 N N . GLU A 1 367 ? -29.062 -16.062 -2.672 1 90.31 367 GLU A N 1
ATOM 2925 C CA . GLU A 1 367 ? -27.922 -16.984 -2.523 1 90.31 367 GLU A CA 1
ATOM 2926 C C . GLU A 1 367 ? -28.344 -18.422 -2.795 1 90.31 367 GLU A C 1
ATOM 2928 O O . GLU A 1 367 ? -29.469 -18.828 -2.453 1 90.31 367 GLU A O 1
ATOM 2933 N N . CYS A 1 368 ? -27.5 -19.125 -3.459 1 86.12 368 CYS A N 1
ATOM 2934 C CA . CYS A 1 368 ? -27.703 -20.547 -3.688 1 86.12 368 CYS A CA 1
ATOM 2935 C C . CYS A 1 368 ? -26.375 -21.281 -3.746 1 86.12 368 CYS A C 1
ATOM 2937 O O . CYS A 1 368 ? -25.328 -20.719 -3.389 1 86.12 368 CYS A O 1
ATOM 2939 N N . GLY A 1 369 ? -26.406 -22.609 -3.938 1 83 369 GLY A N 1
ATOM 2940 C CA . GLY A 1 369 ? -25.203 -23.422 -4.031 1 83 369 GLY A CA 1
ATOM 2941 C C . GLY A 1 369 ? -25.156 -24.266 -5.289 1 83 369 GLY A C 1
ATOM 2942 O O . GLY A 1 369 ? -26.047 -24.172 -6.145 1 83 369 GLY A O 1
ATOM 2943 N N . PRO A 1 370 ? -24.109 -24.984 -5.461 1 79.69 370 PRO A N 1
ATOM 2944 C CA . PRO A 1 370 ? -23.938 -25.859 -6.625 1 79.69 370 PRO A CA 1
ATOM 2945 C C . PRO A 1 370 ? -25.109 -26.828 -6.797 1 79.69 370 PRO A C 1
ATOM 2947 O O . PRO A 1 370 ? -25.359 -27.297 -7.906 1 79.69 370 PRO A O 1
ATOM 2950 N N . SER A 1 371 ? -25.797 -27.094 -5.762 1 78.19 371 SER A N 1
ATOM 2951 C CA . SER A 1 371 ? -26.938 -28 -5.828 1 78.19 371 SER A CA 1
ATOM 2952 C C . SER A 1 371 ? -28.062 -27.406 -6.684 1 78.19 371 SER A C 1
ATOM 2954 O O . SER A 1 371 ? -28.953 -28.141 -7.137 1 78.19 371 SER A O 1
ATOM 2956 N N . CYS A 1 372 ? -28.047 -26.172 -6.859 1 73.81 372 CYS A N 1
ATOM 2957 C CA . CYS A 1 372 ? -29.062 -25.5 -7.672 1 73.81 372 CYS A CA 1
ATOM 2958 C C . CYS A 1 372 ? -28.734 -25.625 -9.156 1 73.81 372 CYS A C 1
ATOM 2960 O O . CYS A 1 372 ? -29.516 -25.203 -10.008 1 73.81 372 CYS A O 1
ATOM 2962 N N . ALA A 1 373 ? -27.578 -26.156 -9.43 1 68.5 373 ALA A N 1
ATOM 2963 C CA . ALA A 1 373 ? -27.172 -26.281 -10.828 1 68.5 373 ALA A CA 1
ATOM 2964 C C . ALA A 1 373 ? -28.047 -27.297 -11.562 1 68.5 373 ALA A C 1
ATOM 2966 O O . ALA A 1 373 ? -28.562 -28.25 -10.953 1 68.5 373 ALA A O 1
ATOM 2967 N N . ASP A 1 374 ? -28.656 -26.891 -12.766 1 59.59 374 ASP A N 1
ATOM 2968 C CA . ASP A 1 374 ? -29.484 -27.766 -13.578 1 59.59 374 ASP A CA 1
ATOM 2969 C C . ASP A 1 374 ? -28.75 -29.062 -13.922 1 59.59 374 ASP A C 1
ATOM 2971 O O . ASP A 1 374 ? -27.531 -29.047 -14.117 1 59.59 374 ASP A O 1
ATOM 2975 N N . SER A 1 375 ? -29.281 -30.203 -13.445 1 51.12 375 SER A N 1
ATOM 2976 C CA . SER A 1 375 ? -28.812 -31.547 -13.734 1 51.12 375 SER A CA 1
ATOM 2977 C C . SER A 1 375 ? -28.188 -31.625 -15.133 1 51.12 375 SER A C 1
ATOM 2979 O O . SER A 1 375 ? -27.469 -32.594 -15.438 1 51.12 375 SER A O 1
ATOM 2981 N N . LEU A 1 376 ? -28.797 -30.984 -16.078 1 43.84 376 LEU A N 1
ATOM 2982 C CA . LEU A 1 376 ? -28.516 -31.266 -17.484 1 43.84 376 LEU A CA 1
ATOM 2983 C C . LEU A 1 376 ? -27.062 -30.984 -17.828 1 43.84 376 LEU A C 1
ATOM 2985 O O . LEU A 1 376 ? -26.547 -31.484 -18.828 1 43.84 376 LEU A O 1
ATOM 2989 N N . ASN A 1 377 ? -26.625 -29.828 -17.547 1 43.69 377 ASN A N 1
ATOM 2990 C CA . ASN A 1 377 ? -25.391 -29.516 -18.266 1 43.69 377 ASN A CA 1
ATOM 2991 C C . ASN A 1 377 ? -24.188 -30.266 -17.688 1 43.69 377 ASN A C 1
ATOM 2993 O O . ASN A 1 377 ? -23.453 -29.719 -16.859 1 43.69 377 ASN A O 1
ATOM 2997 N N . SER A 1 378 ? -24.438 -31.484 -17.438 1 42.66 378 SER A N 1
ATOM 2998 C CA . SER A 1 378 ? -23.297 -32.406 -17.391 1 42.66 378 SER A CA 1
ATOM 2999 C C . SER A 1 378 ? -22.312 -32.125 -18.516 1 42.66 378 SER A C 1
ATOM 3001 O O . SER A 1 378 ? -22.344 -32.781 -19.562 1 42.66 378 SER A O 1
ATOM 3003 N N . VAL A 1 379 ? -22.344 -31.031 -19.094 1 39.28 379 VAL A N 1
ATOM 3004 C CA . VAL A 1 379 ? -21.281 -30.922 -20.094 1 39.28 379 VAL A CA 1
ATOM 3005 C C . VAL A 1 379 ? -20.062 -31.719 -19.641 1 39.28 379 VAL A C 1
ATOM 3007 O O . VAL A 1 379 ? -19.531 -31.484 -18.547 1 39.28 379 VAL A O 1
ATOM 3010 N N . SER A 1 380 ? -19.953 -32.844 -20.25 1 36.41 380 SER A N 1
ATOM 3011 C CA . SER A 1 380 ? -18.906 -33.844 -20.25 1 36.41 380 SER A CA 1
ATOM 3012 C C . SER A 1 380 ? -17.531 -33.219 -20.062 1 36.41 380 SER A C 1
ATOM 3014 O O . SER A 1 380 ? -16.562 -33.938 -19.766 1 36.41 380 SER A O 1
ATOM 3016 N N . ASN A 1 381 ? -17.297 -32.25 -21.109 1 35.38 381 ASN A N 1
ATOM 3017 C CA . ASN A 1 381 ? -15.875 -32.219 -21.469 1 35.38 381 ASN A CA 1
ATOM 3018 C C . ASN A 1 381 ? -15.008 -31.812 -20.281 1 35.38 381 ASN A C 1
ATOM 3020 O O . ASN A 1 381 ? -15.5 -31.203 -19.328 1 35.38 381 ASN A O 1
ATOM 3024 N N . GLY A 1 382 ? -13.719 -32.062 -20.328 1 36.69 382 GLY A N 1
ATOM 3025 C CA . GLY A 1 382 ? -12.422 -31.984 -19.688 1 36.69 382 GLY A CA 1
ATOM 3026 C C . GLY A 1 382 ? -12.211 -30.672 -18.938 1 36.69 382 GLY A C 1
ATOM 3027 O O . GLY A 1 382 ? -11.18 -30.484 -18.281 1 36.69 382 GLY A O 1
ATOM 3028 N N . GLU A 1 383 ? -12.688 -29.531 -19.422 1 43.94 383 GLU A N 1
ATOM 3029 C CA . GLU A 1 383 ? -12.047 -28.344 -18.859 1 43.94 383 GLU A CA 1
ATOM 3030 C C . GLU A 1 383 ? -12.742 -27.891 -17.578 1 43.94 383 GLU A C 1
ATOM 3032 O O . GLU A 1 383 ? -13.727 -27.156 -17.609 1 43.94 383 GLU A O 1
ATOM 3037 N N . ALA A 1 384 ? -12.633 -28.672 -16.422 1 48.62 384 ALA A N 1
ATOM 3038 C CA . ALA A 1 384 ? -13.07 -28.672 -15.023 1 48.62 384 ALA A CA 1
ATOM 3039 C C . ALA A 1 384 ? -12.773 -27.328 -14.352 1 48.62 384 ALA A C 1
ATOM 3041 O O . ALA A 1 384 ? -13.484 -26.922 -13.43 1 48.62 384 ALA A O 1
ATOM 3042 N N . LYS A 1 385 ? -11.82 -26.562 -14.688 1 55.19 385 LYS A N 1
ATOM 3043 C CA . LYS A 1 385 ? -11.258 -25.5 -13.852 1 55.19 385 LYS A CA 1
ATOM 3044 C C . LYS A 1 385 ? -12.258 -24.359 -13.664 1 55.19 385 LYS A C 1
ATOM 3046 O O . LYS A 1 385 ? -12.234 -23.656 -12.648 1 55.19 385 LYS A O 1
ATOM 3051 N N . ASN A 1 386 ? -13.531 -24.469 -14.438 1 67.44 386 ASN A N 1
ATOM 3052 C CA . ASN A 1 386 ? -14.359 -23.281 -14.242 1 67.44 386 ASN A CA 1
ATOM 3053 C C . ASN A 1 386 ? -15.844 -23.609 -14.305 1 67.44 386 ASN A C 1
ATOM 3055 O O . ASN A 1 386 ? -16.641 -22.828 -14.82 1 67.44 386 ASN A O 1
ATOM 3059 N N . TRP A 1 387 ? -16.078 -24.734 -13.758 1 67.38 387 TRP A N 1
ATOM 3060 C CA . TRP A 1 387 ? -17.453 -25.219 -13.836 1 67.38 387 TRP A CA 1
ATOM 3061 C C . TRP A 1 387 ? -18.406 -24.266 -13.109 1 67.38 387 TRP A C 1
ATOM 3063 O O . TRP A 1 387 ? -19.422 -23.859 -13.672 1 67.38 387 TRP A O 1
ATOM 3073 N 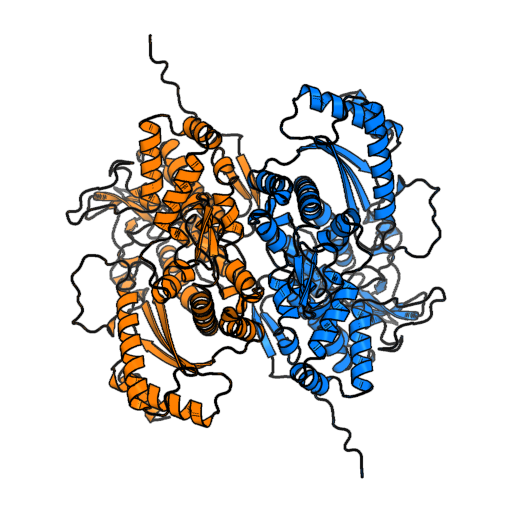N . THR A 1 388 ? -18.016 -23.938 -11.953 1 74.75 388 THR A N 1
ATOM 3074 C CA . THR A 1 388 ? -18.891 -23.094 -11.141 1 74.75 388 THR A CA 1
ATOM 3075 C C . THR A 1 388 ? -19.078 -21.734 -11.812 1 74.75 388 THR A C 1
ATOM 3077 O O . THR A 1 388 ? -20.203 -21.203 -11.844 1 74.75 388 THR A O 1
ATOM 3080 N N . ASP A 1 389 ? -18.062 -21.234 -12.297 1 75.5 389 ASP A N 1
ATOM 3081 C CA . ASP A 1 389 ? -18.156 -19.938 -12.938 1 75.5 389 ASP A CA 1
ATOM 3082 C C . ASP A 1 389 ? -19.094 -19.969 -14.141 1 75.5 389 ASP A C 1
ATOM 3084 O O . ASP A 1 389 ? -19.875 -19.031 -14.344 1 75.5 389 ASP A O 1
ATOM 3088 N N . ILE A 1 390 ? -19.062 -21.016 -14.844 1 74.25 390 ILE A N 1
ATOM 3089 C CA . ILE A 1 390 ? -19.891 -21.172 -16.031 1 74.25 390 ILE A CA 1
ATOM 3090 C C . ILE A 1 390 ? -21.359 -21.297 -15.625 1 74.25 390 ILE A C 1
ATOM 3092 O O . ILE A 1 390 ? -22.234 -20.656 -16.203 1 74.25 390 ILE A O 1
ATOM 3096 N N . GLN A 1 391 ? -21.594 -22.078 -14.633 1 78 391 GLN A N 1
ATOM 3097 C CA . GLN A 1 391 ? -22.953 -22.312 -14.188 1 78 391 GLN A CA 1
ATOM 3098 C C . GLN A 1 391 ? -23.594 -21.016 -13.672 1 78 391 GLN A C 1
ATOM 3100 O O . GLN A 1 391 ? -24.75 -20.719 -13.977 1 78 391 GLN A O 1
ATOM 3105 N N . VAL A 1 392 ? -22.844 -20.328 -12.984 1 81.31 392 VAL A N 1
ATOM 3106 C CA . VAL A 1 392 ? -23.375 -19.094 -12.383 1 81.31 392 VAL A CA 1
ATOM 3107 C C . VAL A 1 392 ? -23.625 -18.062 -13.469 1 81.31 392 VAL A C 1
ATOM 3109 O O . VAL A 1 392 ? -24.594 -17.297 -13.406 1 81.31 392 VAL A O 1
ATOM 3112 N N . LYS A 1 393 ? -22.734 -18.031 -14.422 1 81.75 393 LYS A N 1
ATOM 3113 C CA . LYS A 1 393 ? -22.906 -17.109 -15.539 1 81.75 393 LYS A CA 1
ATOM 3114 C C . LYS A 1 393 ? -24.188 -17.422 -16.312 1 81.75 393 LYS A C 1
ATOM 3116 O O . LYS A 1 393 ? -24.891 -16.516 -16.766 1 81.75 393 LYS A O 1
ATOM 3121 N N . LEU A 1 394 ? -24.453 -18.656 -16.438 1 80.75 394 LEU A N 1
ATOM 3122 C CA . LEU A 1 394 ? -25.672 -19.078 -17.109 1 80.75 394 LEU A CA 1
ATOM 3123 C C . LEU A 1 394 ? -26.906 -18.656 -16.312 1 80.75 394 LEU A C 1
ATOM 3125 O O . LEU A 1 394 ? -27.875 -18.172 -16.891 1 80.75 394 LEU A O 1
ATOM 3129 N N . LYS A 1 395 ? -26.828 -18.844 -15.125 1 83.62 395 LYS A N 1
ATOM 3130 C CA . LYS A 1 395 ? -27.938 -18.438 -14.266 1 83.62 395 LYS A CA 1
ATOM 3131 C C . LYS A 1 395 ? -28.125 -16.922 -14.281 1 83.62 395 LYS A C 1
ATOM 3133 O O . LYS A 1 395 ? -29.25 -16.438 -14.273 1 83.62 395 LYS A O 1
ATOM 3138 N N . LEU A 1 396 ? -27.047 -16.312 -14.258 1 87.81 396 LEU A N 1
ATOM 3139 C CA . LEU A 1 396 ? -27.078 -14.852 -14.32 1 87.81 396 LEU A CA 1
ATOM 3140 C C . LEU A 1 396 ? -27.781 -14.367 -15.586 1 87.81 396 LEU A C 1
ATOM 3142 O O . LEU A 1 396 ? -28.625 -13.477 -15.531 1 87.81 396 LEU A O 1
ATOM 3146 N N . LYS A 1 397 ? -27.422 -14.93 -16.672 1 88.75 397 LYS A N 1
ATOM 3147 C CA . LYS A 1 397 ? -28.031 -14.562 -17.953 1 88.75 397 LYS A CA 1
ATOM 3148 C C . LYS A 1 397 ? -29.531 -14.852 -17.969 1 88.75 397 LYS A C 1
ATOM 3150 O O . LYS A 1 397 ? -30.312 -14.062 -18.5 1 88.75 397 LYS A O 1
ATOM 3155 N N . MET A 1 398 ? -29.812 -15.953 -17.406 1 89.56 398 MET A N 1
ATOM 3156 C CA . MET A 1 398 ? -31.219 -16.344 -17.312 1 89.56 398 MET A CA 1
ATOM 3157 C C . MET A 1 398 ? -32 -15.344 -16.484 1 89.56 398 MET A C 1
ATOM 3159 O O . MET A 1 398 ? -33.062 -14.875 -16.906 1 89.56 398 MET A O 1
ATOM 3163 N N . VAL A 1 399 ? -31.516 -15.031 -15.367 1 91.38 399 VAL A N 1
ATOM 3164 C CA . VAL A 1 399 ? -32.188 -14.117 -14.461 1 91.38 399 VAL A CA 1
ATOM 3165 C C . VAL A 1 399 ? -32.281 -12.734 -15.102 1 91.38 399 VAL A C 1
ATOM 3167 O O . VAL A 1 399 ? -33.312 -12.07 -14.992 1 91.38 399 VAL A O 1
ATOM 3170 N N . SER A 1 400 ? -31.266 -12.336 -15.711 1 92.5 400 SER A N 1
ATOM 3171 C CA . SER A 1 400 ? -31.25 -11.039 -16.391 1 92.5 400 SER A CA 1
ATOM 3172 C C . SER A 1 400 ? -32.312 -10.969 -17.469 1 92.5 400 SER A C 1
ATOM 3174 O O . SER A 1 400 ? -33.062 -9.977 -17.562 1 92.5 400 SER A O 1
ATOM 3176 N N . ARG A 1 401 ? -32.406 -11.977 -18.25 1 93.69 401 ARG A N 1
ATOM 3177 C CA . ARG A 1 401 ? -33.406 -12.039 -19.328 1 93.69 401 ARG A CA 1
ATOM 3178 C C . ARG A 1 401 ? -34.812 -12.031 -18.766 1 93.69 401 ARG A C 1
ATOM 3180 O O . ARG A 1 401 ? -35.688 -11.281 -19.234 1 93.69 401 ARG A O 1
ATOM 3187 N N . LYS A 1 402 ? -35.031 -12.812 -17.828 1 94.62 402 LYS A N 1
ATOM 3188 C CA . LYS A 1 402 ? -36.344 -12.945 -17.25 1 94.62 402 LYS A CA 1
ATOM 3189 C C . LYS A 1 402 ? -36.781 -11.656 -16.531 1 94.62 402 LYS A C 1
ATOM 3191 O O . LYS A 1 402 ? -37.938 -11.297 -16.531 1 94.62 402 LYS A O 1
ATOM 3196 N N . LEU A 1 403 ? -35.844 -11.031 -15.93 1 95.12 403 LEU A N 1
ATOM 3197 C CA . LEU A 1 403 ? -36.125 -9.766 -15.273 1 95.12 403 LEU A CA 1
ATOM 3198 C C . LEU A 1 403 ? -36.531 -8.703 -16.297 1 95.12 403 LEU A C 1
ATOM 3200 O O . LEU A 1 403 ? -37.469 -7.922 -16.047 1 95.12 403 LEU A O 1
ATOM 3204 N N . LYS A 1 404 ? -35.812 -8.641 -17.391 1 94.75 404 LYS A N 1
ATOM 3205 C CA . LYS A 1 404 ? -36.156 -7.719 -18.469 1 94.75 404 LYS A CA 1
ATOM 3206 C C . LYS A 1 404 ? -37.562 -7.973 -18.984 1 94.75 404 LYS A C 1
ATOM 3208 O O . LYS A 1 404 ? -38.312 -7.031 -19.266 1 94.75 404 LYS A O 1
ATOM 3213 N N . GLU A 1 405 ? -37.844 -9.219 -19.125 1 95 405 GLU A N 1
ATOM 3214 C CA . GLU A 1 405 ? -39.188 -9.602 -19.578 1 95 405 GLU A CA 1
ATOM 3215 C C . GLU A 1 405 ? -40.25 -9.211 -18.562 1 95 405 GLU A C 1
ATOM 3217 O O . GLU A 1 405 ? -41.312 -8.727 -18.938 1 95 405 GLU A O 1
ATOM 3222 N N . GLU A 1 406 ? -39.938 -9.484 -17.328 1 94.88 406 GLU A N 1
ATOM 3223 C CA . GLU A 1 406 ? -40.875 -9.203 -16.25 1 94.88 406 GLU A CA 1
ATOM 3224 C C . GLU A 1 406 ? -41.156 -7.707 -16.125 1 94.88 406 GLU A C 1
ATOM 3226 O O . GLU A 1 406 ? -42.281 -7.293 -15.844 1 94.88 406 GLU A O 1
ATOM 3231 N N . LEU A 1 407 ? -40.188 -6.883 -16.359 1 94.94 407 LEU A N 1
ATOM 3232 C CA . LEU A 1 407 ? -40.312 -5.438 -16.188 1 94.94 407 LEU A CA 1
ATOM 3233 C C . LEU A 1 407 ? -40.781 -4.766 -17.469 1 94.94 407 LEU A C 1
ATOM 3235 O O . LEU A 1 407 ? -41.344 -3.672 -17.422 1 94.94 407 LEU A O 1
ATOM 3239 N N . GLY A 1 408 ? -40.5 -5.316 -18.625 1 93.31 408 GLY A N 1
ATOM 3240 C CA . GLY A 1 408 ? -40.938 -4.77 -19.906 1 93.31 408 GLY A CA 1
ATOM 3241 C C . GLY A 1 408 ? -40.344 -3.387 -20.172 1 93.31 408 GLY A C 1
ATOM 3242 O O . GLY A 1 408 ? -39.156 -3.186 -20.109 1 93.31 408 GLY A O 1
ATOM 3243 N N . PRO A 1 409 ? -41.219 -2.434 -20.312 1 90.12 409 PRO A N 1
ATOM 3244 C CA . PRO A 1 409 ? -40.781 -1.07 -20.625 1 90.12 409 PRO A CA 1
ATOM 3245 C C . PRO A 1 409 ? -40.094 -0.38 -19.453 1 90.12 409 PRO A C 1
ATOM 3247 O O . PRO A 1 409 ? -39.406 0.61 -19.641 1 90.12 409 PRO A O 1
ATOM 3250 N N . ASP A 1 410 ? -40.281 -0.942 -18.312 1 90 410 ASP A N 1
ATOM 3251 C CA . ASP A 1 410 ? -39.719 -0.333 -17.109 1 90 410 ASP A CA 1
ATOM 3252 C C . ASP A 1 410 ? -38.281 -0.742 -16.891 1 90 410 ASP A C 1
ATOM 3254 O O . ASP A 1 410 ? -37.594 -0.193 -16.031 1 90 410 ASP A O 1
ATOM 3258 N N . TYR A 1 411 ? -37.875 -1.6 -17.688 1 92.44 411 TYR A N 1
ATOM 3259 C CA . TYR A 1 411 ? -36.469 -2.027 -17.547 1 92.44 411 TYR A CA 1
ATOM 3260 C C . TYR A 1 411 ? -35.531 -0.997 -18.141 1 92.44 411 TYR A C 1
ATOM 3262 O O . TYR A 1 411 ? -35.531 -0.76 -19.344 1 92.44 411 TYR A O 1
ATOM 3270 N N . ASP A 1 412 ? -34.781 -0.399 -17.312 1 90.31 412 ASP A N 1
ATOM 3271 C CA . ASP A 1 412 ? -33.812 0.595 -17.734 1 90.31 412 ASP A CA 1
ATOM 3272 C C . ASP A 1 412 ? -32.375 0.005 -17.734 1 90.31 412 ASP A C 1
ATOM 3274 O O . ASP A 1 412 ? -31.734 -0.052 -16.688 1 90.31 412 ASP A O 1
ATOM 3278 N N . GLU A 1 413 ? -31.891 -0.259 -18.875 1 86.88 413 GLU A N 1
ATOM 3279 C CA . GLU A 1 413 ? -30.625 -0.941 -19.031 1 86.88 413 GLU A CA 1
ATOM 3280 C C . GLU A 1 413 ? -29.484 -0.125 -18.438 1 86.88 413 GLU A C 1
ATOM 3282 O O . GLU A 1 413 ? -28.484 -0.688 -17.969 1 86.88 413 GLU A O 1
ATOM 3287 N N . GLY A 1 414 ? -29.641 1.116 -18.344 1 87.69 414 GLY A N 1
ATOM 3288 C CA . GLY A 1 414 ? -28.578 1.965 -17.844 1 87.69 414 GLY A CA 1
ATOM 3289 C C . GLY A 1 414 ? -28.594 2.107 -16.328 1 87.69 414 GLY A C 1
ATOM 3290 O O . GLY A 1 414 ? -27.578 2.49 -15.727 1 87.69 414 GLY A O 1
ATOM 3291 N N . ASN A 1 415 ? -29.703 1.676 -15.734 1 93.56 415 ASN A N 1
ATOM 3292 C CA . ASN A 1 415 ? -29.828 1.939 -14.305 1 93.56 415 ASN A CA 1
ATOM 3293 C C . ASN A 1 415 ? -30.031 0.65 -13.516 1 93.56 415 ASN A C 1
ATOM 3295 O O . ASN A 1 415 ? -30.125 0.679 -12.289 1 93.56 415 ASN A O 1
ATOM 3299 N N . I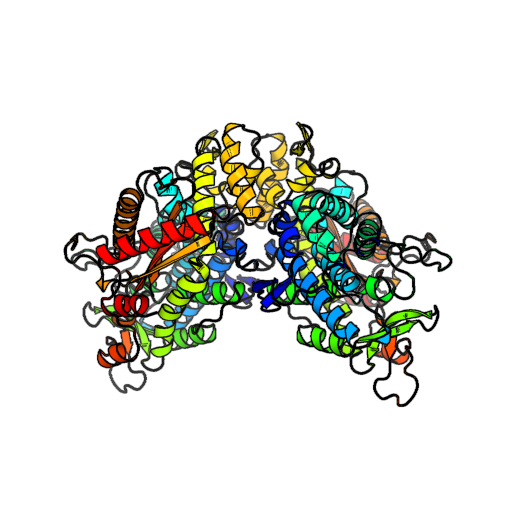LE A 1 416 ? -30.156 -0.437 -14.211 1 95.38 416 ILE A N 1
ATOM 3300 C CA . ILE A 1 416 ? -30.312 -1.738 -13.57 1 95.38 416 ILE A CA 1
ATOM 3301 C C . ILE A 1 416 ? -29.125 -2.637 -13.938 1 95.38 416 ILE A C 1
ATOM 3303 O O . ILE A 1 416 ? -28.734 -2.703 -15.102 1 95.38 416 ILE A O 1
ATOM 3307 N N . MET A 1 417 ? -28.547 -3.256 -12.945 1 94.81 417 MET A N 1
ATOM 3308 C CA . MET A 1 417 ? -27.422 -4.152 -13.156 1 94.81 417 MET A CA 1
ATOM 3309 C C . MET A 1 417 ? -27.562 -5.414 -12.32 1 94.81 417 MET A C 1
ATOM 3311 O O . MET A 1 417 ? -27.953 -5.348 -11.148 1 94.81 417 MET A O 1
ATOM 3315 N N . ILE A 1 418 ? -27.344 -6.559 -12.922 1 95.25 418 ILE A N 1
ATOM 3316 C CA . ILE A 1 418 ? -27.328 -7.832 -12.211 1 95.25 418 ILE A CA 1
ATOM 3317 C C . ILE A 1 418 ? -25.922 -8.414 -12.219 1 95.25 418 ILE A C 1
ATOM 3319 O O . ILE A 1 418 ? -25.297 -8.539 -13.273 1 95.25 418 ILE A O 1
ATOM 3323 N N . LEU A 1 419 ? -25.422 -8.727 -11.07 1 95 419 LEU A N 1
ATOM 3324 C CA . LEU A 1 419 ? -24.078 -9.281 -10.938 1 95 419 LEU A CA 1
ATOM 3325 C C . LEU A 1 419 ? -24.109 -10.609 -10.18 1 95 419 LEU A C 1
ATOM 3327 O O . LEU A 1 419 ? -25.016 -10.852 -9.383 1 95 419 LEU A O 1
ATOM 3331 N N . ALA A 1 420 ? -23.188 -11.422 -10.469 1 92.69 420 ALA A N 1
ATOM 3332 C CA . ALA A 1 420 ? -23.062 -12.711 -9.789 1 92.69 420 ALA A CA 1
ATOM 3333 C C . ALA A 1 420 ? -21.797 -12.758 -8.945 1 92.69 420 ALA A C 1
ATOM 3335 O O . ALA A 1 420 ? -20.781 -12.164 -9.305 1 92.69 420 ALA A O 1
ATOM 3336 N N . ARG A 1 421 ? -21.828 -13.398 -7.863 1 92.44 421 ARG A N 1
ATOM 3337 C CA . ARG A 1 421 ? -20.703 -13.672 -6.98 1 92.44 421 ARG A CA 1
ATOM 3338 C C . ARG A 1 421 ? -20.516 -15.172 -6.785 1 92.44 421 ARG A C 1
ATOM 3340 O O . ARG A 1 421 ? -21.484 -15.914 -6.676 1 92.44 421 ARG A O 1
ATOM 3347 N N . VAL A 1 422 ? -19.297 -15.594 -6.84 1 90.06 422 VAL A N 1
ATOM 3348 C CA . VAL A 1 422 ? -18.969 -17 -6.621 1 90.06 422 VAL A CA 1
ATOM 3349 C C . VAL A 1 422 ? -17.906 -17.109 -5.52 1 90.06 422 VAL A C 1
ATOM 3351 O O . VAL A 1 422 ? -16.766 -16.688 -5.695 1 90.06 422 VAL A O 1
ATOM 3354 N N . MET A 1 423 ? -18.266 -17.703 -4.41 1 90.06 423 MET A N 1
ATOM 3355 C CA . MET A 1 423 ? -17.375 -17.844 -3.266 1 90.06 423 MET A CA 1
ATOM 3356 C C . MET A 1 423 ? -17.094 -19.328 -2.98 1 90.06 423 MET A C 1
ATOM 3358 O O . MET A 1 423 ? -17.906 -20 -2.34 1 90.06 423 MET A O 1
ATOM 3362 N N . HIS A 1 424 ? -15.953 -19.734 -3.439 1 87.44 424 HIS A N 1
ATOM 3363 C CA . HIS A 1 424 ? -15.648 -21.141 -3.191 1 87.44 424 HIS A CA 1
ATOM 3364 C C . HIS A 1 424 ? -14.344 -21.297 -2.418 1 87.44 424 HIS A C 1
ATOM 3366 O O . HIS A 1 424 ? -13.633 -20.312 -2.188 1 87.44 424 HIS A O 1
ATOM 3372 N N . ARG A 1 425 ? -14.086 -22.469 -1.958 1 87.62 425 ARG A N 1
ATOM 3373 C CA . ARG A 1 425 ? -12.984 -22.766 -1.041 1 87.62 425 ARG A CA 1
ATOM 3374 C C . ARG A 1 425 ? -11.773 -23.297 -1.793 1 87.62 425 ARG A C 1
ATOM 3376 O O . ARG A 1 425 ? -10.797 -23.75 -1.178 1 87.62 425 ARG A O 1
ATOM 3383 N N . GLY A 1 426 ? -11.844 -23.281 -3.086 1 83.81 426 GLY A N 1
ATOM 3384 C CA . GLY A 1 426 ? -10.781 -23.812 -3.914 1 83.81 426 GLY A CA 1
ATOM 3385 C C . GLY A 1 426 ? -11.25 -24.891 -4.879 1 83.81 426 GLY A C 1
ATOM 3386 O O . GLY A 1 426 ? -12.438 -25.219 -4.918 1 83.81 426 GLY A O 1
ATOM 3387 N N . LEU A 1 427 ? -10.273 -25.328 -5.668 1 81.69 427 LEU A N 1
ATOM 3388 C CA . LEU A 1 427 ? -10.555 -26.312 -6.711 1 81.69 427 LEU A CA 1
ATOM 3389 C C . LEU A 1 427 ? -11.594 -25.781 -7.695 1 81.69 427 LEU A C 1
ATOM 3391 O O . LEU A 1 427 ? -11.5 -24.625 -8.125 1 81.69 427 LEU A O 1
ATOM 3395 N N . ASP A 1 428 ? -12.57 -26.562 -8.094 1 75.94 428 ASP A N 1
ATOM 3396 C CA . ASP A 1 428 ? -13.508 -26.141 -9.125 1 75.94 428 ASP A CA 1
ATOM 3397 C C . ASP A 1 428 ? -14.82 -25.656 -8.508 1 75.94 428 ASP A C 1
ATOM 3399 O O . ASP A 1 428 ? -15.773 -25.344 -9.219 1 75.94 428 ASP A O 1
ATOM 3403 N N . GLY A 1 429 ? -14.867 -25.625 -7.207 1 76.38 429 GLY A N 1
ATOM 3404 C CA . GLY A 1 429 ? -16.062 -25.156 -6.52 1 76.38 429 GLY A CA 1
ATOM 3405 C C . GLY A 1 429 ? -17.125 -26.219 -6.391 1 76.38 429 GLY A C 1
ATOM 3406 O O . GLY A 1 429 ? -18.156 -26.016 -5.734 1 76.38 429 GLY A O 1
ATOM 3407 N N . ARG A 1 430 ? -16.922 -27.344 -6.957 1 77.56 430 ARG A N 1
ATOM 3408 C CA . ARG A 1 430 ? -17.875 -28.453 -6.875 1 77.56 430 ARG A CA 1
ATOM 3409 C C . ARG A 1 430 ? -17.609 -29.328 -5.66 1 77.56 430 ARG A C 1
ATOM 3411 O O . ARG A 1 430 ? -18.531 -29.812 -5.02 1 77.56 430 ARG A O 1
ATOM 3418 N N . SER A 1 431 ? -16.375 -29.484 -5.465 1 82.88 431 SER A N 1
ATOM 3419 C CA . SER A 1 431 ? -15.953 -30.312 -4.34 1 82.88 431 SER A CA 1
ATOM 3420 C C . SER A 1 431 ? -15.164 -29.5 -3.324 1 82.88 431 SER A C 1
ATOM 3422 O O . SER A 1 431 ? -14.469 -28.547 -3.688 1 82.88 431 SER A O 1
ATOM 3424 N N . HIS A 1 432 ? -15.375 -29.938 -2.137 1 88.31 432 HIS A N 1
ATOM 3425 C CA . HIS A 1 432 ? -14.578 -29.312 -1.086 1 88.31 432 HIS A CA 1
ATOM 3426 C C . HIS A 1 432 ? -13.117 -29.75 -1.166 1 88.31 432 HIS A C 1
ATOM 3428 O O . HIS A 1 432 ? -12.836 -30.938 -1.345 1 88.31 432 HIS A O 1
ATOM 3434 N N . PRO A 1 433 ? -12.188 -28.891 -1.011 1 91.12 433 PRO A N 1
ATOM 3435 C CA . PRO A 1 433 ? -10.773 -29.234 -1.146 1 91.12 433 PRO A CA 1
ATOM 3436 C C . PRO A 1 433 ? -10.344 -30.344 -0.197 1 91.12 433 PRO A C 1
ATOM 3438 O O . PRO A 1 433 ? -9.508 -31.188 -0.556 1 91.12 433 PRO A O 1
ATOM 3441 N N . MET A 1 434 ? -10.922 -30.438 0.961 1 93.81 434 MET A N 1
ATOM 3442 C CA . MET A 1 434 ? -10.547 -31.422 1.964 1 93.81 434 MET A CA 1
ATOM 3443 C C . MET A 1 434 ? -10.812 -32.844 1.46 1 93.81 434 MET A C 1
ATOM 3445 O O . MET A 1 434 ? -10.234 -33.812 1.962 1 93.81 434 MET A O 1
ATOM 3449 N N . THR A 1 435 ? -11.664 -32.969 0.444 1 92.75 435 THR A N 1
ATOM 3450 C CA . THR A 1 435 ? -11.953 -34.281 -0.111 1 92.75 435 THR A CA 1
ATOM 3451 C C . THR A 1 435 ? -10.758 -34.844 -0.884 1 92.75 435 THR A C 1
ATOM 3453 O O . THR A 1 435 ? -10.672 -36.031 -1.16 1 92.75 435 THR A O 1
ATOM 3456 N N . ARG A 1 436 ? -9.867 -33.969 -1.225 1 93.5 436 ARG A N 1
ATOM 3457 C CA . ARG A 1 436 ? -8.719 -34.375 -2.043 1 93.5 436 ARG A CA 1
ATOM 3458 C C . ARG A 1 436 ? -7.426 -34.312 -1.238 1 93.5 436 ARG A C 1
ATOM 3460 O O . ARG A 1 436 ? -6.379 -34.75 -1.708 1 93.5 436 ARG A O 1
ATOM 3467 N N . VAL A 1 437 ? -7.477 -33.75 -0.043 1 96.38 437 VAL A N 1
ATOM 3468 C CA . VAL A 1 437 ? -6.305 -33.656 0.819 1 96.38 437 VAL A CA 1
ATOM 3469 C C . VAL A 1 437 ? -5.922 -35.031 1.359 1 96.38 437 VAL A C 1
ATOM 3471 O O . VAL A 1 437 ? -6.793 -35.844 1.639 1 96.38 437 VAL A O 1
ATOM 3474 N N . LEU A 1 438 ? -4.645 -35.25 1.438 1 97.56 438 LEU A N 1
ATOM 3475 C CA . LEU A 1 438 ? -4.133 -36.5 2.008 1 97.56 438 LEU A CA 1
ATOM 3476 C C . LEU A 1 438 ? -3.529 -36.25 3.387 1 97.56 438 LEU A C 1
ATOM 3478 O O . LEU A 1 438 ? -2.812 -35.281 3.592 1 97.56 438 LEU A O 1
ATOM 3482 N N . LEU A 1 439 ? -3.875 -37.156 4.305 1 97.5 439 LEU A N 1
ATOM 3483 C CA . LEU A 1 439 ? -3.377 -37.062 5.672 1 97.5 439 LEU A CA 1
ATOM 3484 C C . LEU A 1 439 ? -2.555 -38.312 6.031 1 97.5 439 LEU A C 1
ATOM 3486 O O . LEU A 1 439 ? -2.732 -39.375 5.43 1 97.5 439 LEU A O 1
ATOM 3490 N N . TYR A 1 440 ? -1.641 -38.156 6.895 1 97 440 TYR A N 1
ATOM 3491 C CA . TYR A 1 440 ? -0.907 -39.281 7.457 1 97 440 TYR A CA 1
ATOM 3492 C C . TYR A 1 440 ? -0.951 -39.25 8.977 1 97 440 TYR A C 1
ATOM 3494 O O . TYR A 1 440 ? -1.203 -38.219 9.578 1 97 440 TYR A O 1
ATOM 3502 N N . ASP A 1 441 ? -0.751 -40.406 9.539 1 94.38 441 ASP A N 1
ATOM 3503 C CA . ASP A 1 441 ? -0.728 -40.531 10.992 1 94.38 441 ASP A CA 1
ATOM 3504 C C . ASP A 1 441 ? 0.686 -40.344 11.539 1 94.38 441 ASP A C 1
ATOM 3506 O O . ASP A 1 441 ? 1.543 -41.188 11.375 1 94.38 441 ASP A O 1
ATOM 3510 N N . ASN A 1 442 ? 0.9 -39.281 12.227 1 90.69 442 ASN A N 1
ATOM 3511 C CA . ASN A 1 442 ? 2.225 -38.938 12.734 1 90.69 442 ASN A CA 1
ATOM 3512 C C . ASN A 1 442 ? 2.623 -39.844 13.914 1 90.69 442 ASN A C 1
ATOM 3514 O O . ASN A 1 442 ? 3.793 -39.875 14.297 1 90.69 442 ASN A O 1
ATOM 3518 N N . LYS A 1 443 ? 1.728 -40.562 14.492 1 89.62 443 LYS A N 1
ATOM 3519 C CA . LYS A 1 443 ? 2.004 -41.438 15.633 1 89.62 443 LYS A CA 1
ATOM 3520 C C . LYS A 1 443 ? 2.186 -42.875 15.172 1 89.62 443 LYS A C 1
ATOM 3522 O O . LYS A 1 443 ? 2.461 -43.781 15.984 1 89.62 443 LYS A O 1
ATOM 3527 N N . ALA A 1 444 ? 2.08 -43.031 13.945 1 86.81 444 ALA A N 1
ATOM 3528 C CA . ALA A 1 444 ? 2.189 -44.406 13.438 1 86.81 444 ALA A CA 1
ATOM 3529 C C . ALA A 1 444 ? 3.588 -44.969 13.672 1 86.81 444 ALA A C 1
ATOM 3531 O O . ALA A 1 444 ? 4.582 -44.25 13.516 1 86.81 444 ALA A O 1
ATOM 3532 N N . THR A 1 445 ? 3.738 -46.156 14.188 1 85.81 445 THR A N 1
ATOM 3533 C CA . THR A 1 445 ? 5.012 -46.812 14.477 1 85.81 445 THR A CA 1
ATOM 3534 C C . THR A 1 445 ? 5.508 -47.594 13.266 1 85.81 445 THR A C 1
ATOM 3536 O O . THR A 1 445 ? 6.711 -47.844 13.109 1 85.81 445 THR A O 1
ATOM 3539 N N . GLY A 1 446 ? 4.695 -47.875 12.359 1 84.69 446 GLY A N 1
ATOM 3540 C CA . GLY A 1 446 ? 5.086 -48.625 11.164 1 84.69 446 GLY A CA 1
ATOM 3541 C C . GLY A 1 446 ? 5.168 -47.75 9.93 1 84.69 446 GLY A C 1
ATOM 3542 O O . GLY A 1 446 ? 5.664 -46.625 9.984 1 84.69 446 GLY A O 1
ATOM 3543 N N . GLU A 1 447 ? 4.844 -48.375 8.922 1 87.75 447 GLU A N 1
ATOM 3544 C CA . GLU A 1 447 ? 4.859 -47.656 7.652 1 87.75 447 GLU A CA 1
ATOM 3545 C C . GLU A 1 447 ? 3.834 -46.531 7.641 1 87.75 447 GLU A C 1
ATOM 3547 O O . GLU A 1 447 ? 2.674 -46.75 8.008 1 87.75 447 GLU A O 1
ATOM 3552 N N . VAL A 1 448 ? 4.332 -45.375 7.344 1 91.06 448 VAL A N 1
ATOM 3553 C CA . VAL A 1 448 ? 3.459 -44.219 7.281 1 91.06 448 VAL A CA 1
ATOM 3554 C C . VAL A 1 448 ? 2.848 -44.094 5.887 1 91.06 448 VAL A C 1
ATOM 3556 O O . VAL A 1 448 ? 3.57 -44.031 4.891 1 91.06 448 VAL A O 1
ATOM 3559 N N . LEU A 1 449 ? 1.477 -44.125 5.887 1 93.12 449 LEU A N 1
ATOM 3560 C CA . LEU A 1 449 ? 0.766 -44.094 4.613 1 93.12 449 LEU A CA 1
ATOM 3561 C C . LEU A 1 449 ? -0.12 -42.844 4.527 1 93.12 449 LEU A C 1
ATOM 3563 O O . LEU A 1 449 ? -0.649 -42.406 5.543 1 93.12 449 LEU A O 1
ATOM 3567 N N . ALA A 1 450 ? -0.215 -42.375 3.324 1 95.94 450 ALA A N 1
ATOM 3568 C CA . ALA A 1 450 ? -1.157 -41.281 3.059 1 95.94 450 ALA A CA 1
ATOM 3569 C C . ALA A 1 450 ? -2.576 -41.812 2.887 1 95.94 450 ALA A C 1
ATOM 3571 O O . ALA A 1 450 ? -2.781 -42.844 2.26 1 95.94 450 ALA A O 1
ATOM 3572 N N . ARG A 1 451 ? -3.541 -41.125 3.451 1 94.94 451 ARG A N 1
ATOM 3573 C CA . ARG A 1 451 ? -4.949 -41.5 3.34 1 94.94 451 ARG A CA 1
ATOM 3574 C C . ARG A 1 451 ? -5.824 -40.281 3.098 1 94.94 451 ARG A C 1
ATOM 3576 O O . ARG A 1 451 ? -5.484 -39.188 3.529 1 94.94 451 ARG A O 1
ATOM 3583 N N . ALA A 1 452 ? -6.867 -40.562 2.436 1 94.62 452 ALA A N 1
ATOM 3584 C CA . ALA A 1 452 ? -7.867 -39.531 2.273 1 94.62 452 ALA A CA 1
ATOM 3585 C C . ALA A 1 452 ? -8.516 -39.156 3.609 1 94.62 452 ALA A C 1
ATOM 3587 O O . ALA A 1 452 ? -8.516 -39.969 4.539 1 94.62 452 ALA A O 1
ATOM 3588 N N . VAL A 1 453 ? -8.992 -38 3.674 1 93.88 453 VAL A N 1
ATOM 3589 C CA . VAL A 1 453 ? -9.703 -37.562 4.875 1 93.88 453 VAL A CA 1
ATOM 3590 C C . VAL A 1 453 ? -10.945 -38.438 5.086 1 93.88 453 VAL A C 1
ATOM 3592 O O . VAL A 1 453 ? -11.656 -38.75 4.129 1 93.88 453 VAL A O 1
ATOM 3595 N N . ASP A 1 454 ? -11.219 -38.719 6.293 1 92.19 454 ASP A N 1
ATOM 3596 C CA . ASP A 1 454 ? -12.336 -39.594 6.672 1 92.19 454 ASP A CA 1
ATOM 3597 C C . ASP A 1 454 ? -13.672 -38.906 6.324 1 92.19 454 ASP A C 1
ATOM 3599 O O . ASP A 1 454 ? -13.852 -37.719 6.543 1 92.19 454 ASP A O 1
ATOM 3603 N N . GLU A 1 455 ? -14.562 -39.719 5.844 1 91 455 GLU A N 1
ATOM 3604 C CA . GLU A 1 455 ? -15.867 -39.219 5.43 1 91 455 GLU A CA 1
ATOM 3605 C C . GLU A 1 455 ? -16.625 -38.625 6.613 1 91 455 GLU A C 1
ATOM 3607 O O . GLU A 1 455 ? -17.359 -37.656 6.461 1 91 455 GLU A O 1
ATOM 3612 N N . GLU A 1 456 ? -16.531 -39.25 7.676 1 91.56 456 GLU A N 1
ATOM 3613 C CA . GLU A 1 456 ? -17.203 -38.75 8.867 1 91.56 456 GLU A CA 1
ATOM 3614 C C . GLU A 1 456 ? -16.641 -37.406 9.289 1 91.56 456 GLU A C 1
ATOM 3616 O O . GLU A 1 456 ? -17.391 -36.5 9.688 1 91.56 456 GLU A O 1
ATOM 3621 N N . TRP A 1 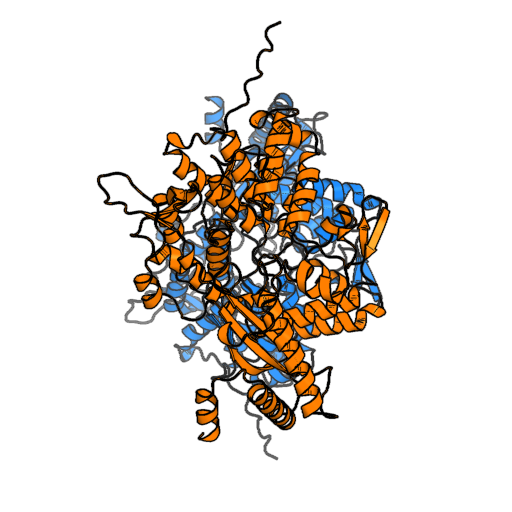457 ? -15.383 -37.312 9.219 1 92.25 457 TRP A N 1
ATOM 3622 C CA . TRP A 1 457 ? -14.734 -36.062 9.531 1 92.25 457 TRP A CA 1
ATOM 3623 C C . TRP A 1 457 ? -15.234 -34.938 8.609 1 92.25 457 TRP A C 1
ATOM 3625 O O . TRP A 1 457 ? -15.555 -33.844 9.07 1 92.25 457 TRP A O 1
ATOM 3635 N N . LEU A 1 458 ? -15.344 -35.219 7.398 1 92.06 458 LEU A N 1
ATOM 3636 C CA . LEU A 1 458 ? -15.828 -34.281 6.41 1 92.06 458 LEU A CA 1
ATOM 3637 C C . LEU A 1 458 ? -17.266 -33.875 6.703 1 92.06 458 LEU A C 1
ATOM 3639 O O . LEU A 1 458 ? -17.609 -32.688 6.656 1 92.06 458 LEU A O 1
ATOM 3643 N N . ARG A 1 459 ? -18.062 -34.812 6.984 1 88.94 459 ARG A N 1
ATOM 3644 C CA . ARG A 1 459 ? -19.469 -34.562 7.27 1 88.94 459 ARG A CA 1
ATOM 3645 C C . ARG A 1 459 ? -19.625 -33.656 8.484 1 88.94 459 ARG A C 1
ATOM 3647 O O . ARG A 1 459 ? -20.516 -32.781 8.523 1 88.94 459 ARG A O 1
ATOM 3654 N N . LEU A 1 460 ? -18.75 -33.719 9.367 1 86.62 460 LEU A N 1
ATOM 3655 C CA . LEU A 1 460 ? -18.844 -32.969 10.617 1 86.62 460 LEU A CA 1
ATOM 3656 C C . LEU A 1 460 ? -18.25 -31.578 10.461 1 86.62 460 LEU A C 1
ATOM 3658 O O . LEU A 1 460 ? -18.688 -30.641 11.133 1 86.62 460 LEU A O 1
ATOM 3662 N N . LYS A 1 461 ? -17.312 -31.469 9.633 1 88.44 461 LYS A N 1
ATOM 3663 C CA . LYS A 1 461 ? -16.5 -30.25 9.711 1 88.44 461 LYS A CA 1
ATOM 3664 C C . LYS A 1 461 ? -16.688 -29.375 8.477 1 88.44 461 LYS A C 1
ATOM 3666 O O . LYS A 1 461 ? -16.375 -28.188 8.5 1 88.44 461 LYS A O 1
ATOM 3671 N N . THR A 1 462 ? -17.156 -29.922 7.414 1 88.69 462 THR A N 1
ATOM 3672 C CA . THR A 1 462 ? -17.266 -29.156 6.176 1 88.69 462 THR A CA 1
ATOM 3673 C C . THR A 1 462 ? -18.719 -28.875 5.844 1 88.69 462 THR A C 1
ATOM 3675 O O . THR A 1 462 ? -19.609 -29.656 6.195 1 88.69 462 THR A O 1
ATOM 3678 N N . PRO A 1 463 ? -18.969 -27.719 5.168 1 85.38 463 PRO A N 1
ATOM 3679 C CA . PRO A 1 463 ? -20.328 -27.469 4.715 1 85.38 463 PRO A CA 1
ATOM 3680 C C . PRO A 1 463 ? -20.781 -28.422 3.613 1 85.38 463 PRO A C 1
ATOM 3682 O O . PRO A 1 463 ? -19.938 -29.031 2.943 1 85.38 463 PRO A O 1
ATOM 3685 N N . ARG A 1 464 ? -22.016 -28.453 3.434 1 78.44 464 ARG A N 1
ATOM 3686 C CA . ARG A 1 464 ? -22.594 -29.328 2.42 1 78.44 464 ARG A CA 1
ATOM 3687 C C . ARG A 1 464 ? -22.281 -28.828 1.016 1 78.44 464 ARG A C 1
ATOM 3689 O O . ARG A 1 464 ? -22.016 -29.609 0.11 1 78.44 464 ARG A O 1
ATOM 3696 N N . GLU A 1 465 ? -22.312 -27.531 0.93 1 80.62 465 GLU A N 1
ATOM 3697 C CA . GLU A 1 465 ? -22 -26.922 -0.364 1 80.62 465 GLU A CA 1
ATOM 3698 C C . GLU A 1 465 ? -20.562 -26.438 -0.411 1 80.62 465 GLU A C 1
ATOM 3700 O O . GLU A 1 465 ? -20.094 -25.766 0.515 1 80.62 465 GLU A O 1
ATOM 3705 N N . ALA A 1 466 ? -19.906 -26.734 -1.497 1 79.5 466 ALA A N 1
ATOM 3706 C CA . ALA A 1 466 ? -18.484 -26.375 -1.648 1 79.5 466 ALA A CA 1
ATOM 3707 C C . ALA A 1 466 ? -18.328 -24.906 -1.984 1 79.5 466 ALA A C 1
ATOM 3709 O O . ALA A 1 466 ? -17.234 -24.344 -1.854 1 79.5 466 ALA A O 1
ATOM 3710 N N . ALA A 1 467 ? -19.469 -24.328 -2.428 1 86.62 467 ALA A N 1
ATOM 3711 C CA . ALA A 1 467 ? -19.438 -22.938 -2.826 1 86.62 467 ALA A CA 1
ATOM 3712 C C . ALA A 1 467 ? -20.766 -22.234 -2.541 1 86.62 467 ALA A C 1
ATOM 3714 O O . ALA A 1 467 ? -21.781 -22.906 -2.35 1 86.62 467 ALA A O 1
ATOM 3715 N N . ILE A 1 468 ? -20.719 -20.969 -2.402 1 88.5 468 ILE A N 1
ATOM 3716 C CA . ILE A 1 468 ? -21.906 -20.109 -2.32 1 88.5 468 ILE A CA 1
ATOM 3717 C C . ILE A 1 468 ? -21.984 -19.219 -3.557 1 88.5 468 ILE A C 1
ATOM 3719 O O . ILE A 1 468 ? -21 -18.562 -3.922 1 88.5 468 ILE A O 1
ATOM 3723 N N . TRP A 1 469 ? -23.047 -19.297 -4.168 1 89.31 469 TRP A N 1
ATOM 3724 C CA . TRP A 1 469 ? -23.344 -18.422 -5.293 1 89.31 469 TRP A CA 1
ATOM 3725 C C . TRP A 1 469 ? -24.328 -17.328 -4.887 1 89.31 469 TRP A C 1
ATOM 3727 O O . TRP A 1 469 ? -25.188 -17.531 -4.027 1 89.31 469 TRP A O 1
ATOM 3737 N N . SER A 1 470 ? -24.141 -16.172 -5.453 1 92.25 470 SER A N 1
ATOM 3738 C CA . SER A 1 470 ? -25.062 -15.07 -5.18 1 92.25 470 SER A CA 1
ATOM 3739 C C . SER A 1 470 ? -25.359 -14.281 -6.445 1 92.25 470 SER A C 1
ATOM 3741 O O . SER A 1 470 ? -24.469 -14.016 -7.254 1 92.25 470 SER A O 1
ATOM 3743 N N . ILE A 1 471 ? -26.594 -14.086 -6.676 1 93.56 471 ILE A N 1
ATOM 3744 C CA . ILE A 1 471 ? -27.031 -13.172 -7.723 1 93.56 471 ILE A CA 1
ATOM 3745 C C . ILE A 1 471 ? -27.578 -11.883 -7.094 1 93.56 471 ILE A C 1
ATOM 3747 O O . ILE A 1 471 ? -28.5 -11.922 -6.281 1 93.56 471 ILE A O 1
ATOM 3751 N N . CYS A 1 472 ? -26.969 -10.812 -7.496 1 96.19 472 CYS A N 1
ATOM 3752 C CA . CYS A 1 472 ? -27.25 -9.539 -6.844 1 96.19 472 CYS A CA 1
ATOM 3753 C C . CYS A 1 472 ? -27.859 -8.539 -7.824 1 96.19 472 CYS A C 1
ATOM 3755 O O . CYS A 1 472 ? -27.391 -8.438 -8.969 1 96.19 472 CYS A O 1
ATOM 3757 N N . LEU A 1 473 ? -28.891 -7.848 -7.387 1 97 473 LEU A N 1
ATOM 3758 C CA . LEU A 1 473 ? -29.547 -6.801 -8.156 1 97 473 LEU A CA 1
ATOM 3759 C C . LEU A 1 473 ? -29.109 -5.418 -7.699 1 97 473 LEU A C 1
ATOM 3761 O O . LEU A 1 473 ? -29.25 -5.074 -6.523 1 97 473 LEU A O 1
ATOM 3765 N N . TYR A 1 474 ? -28.531 -4.652 -8.648 1 97.56 474 TYR A N 1
ATOM 3766 C CA . TYR A 1 474 ? -28.094 -3.291 -8.375 1 97.56 474 TYR A CA 1
ATOM 3767 C C . TYR A 1 474 ? -28.922 -2.277 -9.164 1 97.56 474 TYR A C 1
ATOM 3769 O O . TYR A 1 474 ? -29.344 -2.557 -10.281 1 97.56 474 TYR A O 1
ATOM 3777 N N . VAL A 1 475 ? -29.141 -1.091 -8.594 1 97.31 475 VAL A N 1
ATOM 3778 C CA . VAL A 1 475 ? -29.812 -0.004 -9.289 1 97.31 475 VAL A CA 1
ATOM 3779 C C . VAL A 1 475 ? -29.078 1.312 -9.039 1 97.31 475 VAL A C 1
ATOM 3781 O O . VAL A 1 475 ? -28.297 1.419 -8.094 1 97.31 475 VAL A O 1
ATOM 3784 N N . SER A 1 476 ? -29.312 2.242 -9.883 1 95.19 476 SER A N 1
ATOM 3785 C CA . SER A 1 476 ? -28.703 3.562 -9.727 1 95.19 476 SER A CA 1
ATOM 3786 C C . SER A 1 476 ? -29.141 4.223 -8.422 1 95.19 476 SER A C 1
ATOM 3788 O O . SER A 1 476 ? -30.281 4.047 -7.988 1 95.19 476 SER A O 1
ATOM 3790 N N . ARG A 1 477 ? -28.281 4.996 -7.828 1 91.88 477 ARG A N 1
ATOM 3791 C CA . ARG A 1 477 ? -28.531 5.668 -6.559 1 91.88 477 ARG A CA 1
ATOM 3792 C C . ARG A 1 477 ? -29.656 6.699 -6.699 1 91.88 477 ARG A C 1
ATOM 3794 O O . ARG A 1 477 ? -30.344 7.012 -5.73 1 91.88 477 ARG A O 1
ATOM 3801 N N . SER A 1 478 ? -29.828 7.203 -7.848 1 90.88 478 SER A N 1
ATOM 3802 C CA . SER A 1 478 ? -30.781 8.273 -8.102 1 90.88 478 SER A CA 1
ATOM 3803 C C . SER A 1 478 ? -32.188 7.734 -8.211 1 90.88 478 SER A C 1
ATOM 3805 O O . SER A 1 478 ? -33.156 8.5 -8.234 1 90.88 478 SER A O 1
ATOM 3807 N N . MET A 1 479 ? -32.344 6.469 -8.258 1 93.19 479 MET A N 1
ATOM 3808 C CA . MET A 1 479 ? -33.688 5.867 -8.414 1 93.19 479 MET A CA 1
ATOM 3809 C C . MET A 1 479 ? -34.531 6.102 -7.172 1 93.19 479 MET A C 1
ATOM 3811 O O . MET A 1 479 ? -34.031 6.031 -6.047 1 93.19 479 MET A O 1
ATOM 3815 N N . SER A 1 480 ? -35.812 6.32 -7.41 1 93.94 480 SER A N 1
ATOM 3816 C CA . SER A 1 480 ? -36.719 6.586 -6.316 1 93.94 480 SER A CA 1
ATOM 3817 C C . SER A 1 480 ? -37.031 5.312 -5.531 1 93.94 480 SER A C 1
ATOM 3819 O O . SER A 1 480 ? -36.812 4.203 -6.02 1 93.94 480 SER A O 1
ATOM 3821 N N . ALA A 1 481 ? -37.5 5.52 -4.363 1 94.31 481 ALA A N 1
ATOM 3822 C CA . ALA A 1 481 ? -37.875 4.387 -3.512 1 94.31 481 ALA A CA 1
ATOM 3823 C C . ALA A 1 481 ? -38.969 3.541 -4.164 1 94.31 481 ALA A C 1
ATOM 3825 O O . ALA A 1 481 ? -38.969 2.316 -4.023 1 94.31 481 ALA A O 1
ATOM 3826 N N . GLU A 1 482 ? -39.844 4.219 -4.875 1 94.44 482 GLU A N 1
ATOM 3827 C CA . GLU A 1 482 ? -40.938 3.52 -5.543 1 94.44 482 GLU A CA 1
ATOM 3828 C C . GLU A 1 482 ? -40.438 2.641 -6.68 1 94.44 482 GLU A C 1
ATOM 3830 O O . GLU A 1 482 ? -40.844 1.494 -6.828 1 94.44 482 GLU A O 1
ATOM 3835 N N . GLU A 1 483 ? -39.562 3.184 -7.441 1 94.12 483 GLU A N 1
ATOM 3836 C CA . GLU A 1 483 ? -38.938 2.426 -8.539 1 94.12 483 GLU A CA 1
ATOM 3837 C C . GLU A 1 483 ? -38.156 1.228 -8.008 1 94.12 483 GLU A C 1
ATOM 3839 O O . GLU A 1 483 ? -38.25 0.134 -8.57 1 94.12 483 GLU A O 1
ATOM 3844 N N . ARG A 1 484 ? -37.438 1.379 -6.93 1 95.88 484 ARG A N 1
ATOM 3845 C CA . ARG A 1 484 ? -36.625 0.316 -6.332 1 95.88 484 ARG A CA 1
ATOM 3846 C C . ARG A 1 484 ? -37.531 -0.839 -5.867 1 95.88 484 ARG A C 1
ATOM 3848 O O . ARG A 1 484 ? -37.156 -2.006 -6.059 1 95.88 484 ARG A O 1
ATOM 3855 N N . THR A 1 485 ? -38.594 -0.46 -5.297 1 95.81 485 THR A N 1
ATOM 3856 C CA . THR A 1 485 ? -39.531 -1.476 -4.801 1 95.81 485 THR A CA 1
ATOM 3857 C C . THR A 1 485 ? -40.094 -2.287 -5.957 1 95.81 485 THR A C 1
ATOM 3859 O O . THR A 1 485 ? -40.219 -3.51 -5.859 1 95.81 485 THR A O 1
ATOM 3862 N N . LYS A 1 486 ? -40.406 -1.569 -6.965 1 95.19 486 LYS A N 1
ATOM 3863 C CA . LYS A 1 486 ? -40.938 -2.236 -8.148 1 95.19 486 LYS A CA 1
ATOM 3864 C C . LYS A 1 486 ? -39.938 -3.223 -8.734 1 95.19 486 LYS A C 1
ATOM 3866 O O . LYS A 1 486 ? -40.312 -4.363 -9.047 1 95.19 486 LYS A O 1
ATOM 3871 N N . ILE A 1 487 ? -38.781 -2.809 -8.883 1 96.19 487 ILE A N 1
ATOM 3872 C CA . ILE A 1 487 ? -37.75 -3.623 -9.492 1 96.19 487 ILE A CA 1
ATOM 3873 C C . ILE A 1 487 ? -37.406 -4.801 -8.578 1 96.19 487 ILE A C 1
ATOM 3875 O O . ILE A 1 487 ? -37.219 -5.922 -9.055 1 96.19 487 ILE A O 1
ATOM 3879 N N . SER A 1 488 ? -37.344 -4.59 -7.293 1 96.19 488 SER A N 1
ATOM 3880 C CA . SER A 1 488 ? -37.062 -5.637 -6.32 1 96.19 488 SER A CA 1
ATOM 3881 C C . SER A 1 488 ? -38.156 -6.715 -6.336 1 96.19 488 SER A C 1
ATOM 3883 O O . SER A 1 488 ? -37.844 -7.902 -6.195 1 96.19 488 SER A O 1
ATOM 3885 N N . SER A 1 489 ? -39.344 -6.227 -6.461 1 95.5 489 SER A N 1
ATOM 3886 C CA . SER A 1 489 ? -40.469 -7.168 -6.52 1 95.5 489 SER A CA 1
ATOM 3887 C C . SER A 1 489 ? -40.406 -8.039 -7.773 1 95.5 489 SER A C 1
ATOM 3889 O O . SER A 1 489 ? -40.656 -9.242 -7.715 1 95.5 489 SER A O 1
ATOM 3891 N N . ALA A 1 490 ? -40.125 -7.406 -8.828 1 96.12 490 ALA A N 1
ATOM 3892 C CA . ALA A 1 490 ? -39.969 -8.156 -10.078 1 96.12 490 ALA A CA 1
ATOM 3893 C C . ALA A 1 490 ? -38.812 -9.18 -9.961 1 96.12 490 ALA A C 1
ATOM 3895 O O . ALA A 1 490 ? -38.938 -10.297 -10.469 1 96.12 490 ALA A O 1
ATOM 3896 N N . PHE A 1 491 ? -37.75 -8.82 -9.352 1 95.81 491 PHE A N 1
ATOM 3897 C CA . PHE A 1 491 ? -36.625 -9.711 -9.148 1 95.81 491 PHE A CA 1
ATOM 3898 C C . PHE A 1 491 ? -37.031 -10.906 -8.297 1 95.81 491 PHE A C 1
ATOM 3900 O O . PHE A 1 491 ? -36.625 -12.039 -8.594 1 95.81 491 PHE A O 1
ATOM 3907 N N . ASP A 1 492 ? -37.781 -10.641 -7.312 1 93.94 492 ASP A N 1
ATOM 3908 C CA . ASP A 1 492 ? -38.25 -11.703 -6.43 1 93.94 492 ASP A CA 1
ATOM 3909 C C . ASP A 1 492 ? -39.125 -12.719 -7.195 1 93.94 492 ASP A C 1
ATOM 3911 O O . ASP A 1 492 ? -39 -13.922 -6.961 1 93.94 492 ASP A O 1
ATOM 3915 N N . VAL A 1 493 ? -39.875 -12.219 -8.016 1 93.69 493 VAL A N 1
ATOM 3916 C CA . VAL A 1 493 ? -40.75 -13.078 -8.836 1 93.69 493 VAL A CA 1
ATOM 3917 C C . VAL A 1 493 ? -39.875 -13.961 -9.734 1 93.69 493 VAL A C 1
ATOM 3919 O O . VAL A 1 493 ? -40.094 -15.172 -9.82 1 93.69 493 VAL A O 1
ATOM 3922 N N . VAL A 1 494 ? -38.938 -13.375 -10.32 1 94.31 494 VAL A N 1
ATOM 3923 C CA . VAL A 1 494 ? -38.062 -14.062 -11.273 1 94.31 494 VAL A CA 1
ATOM 3924 C C . VAL A 1 494 ? -37.25 -15.133 -10.555 1 94.31 494 VAL A C 1
ATOM 3926 O O . VAL A 1 494 ? -37.125 -16.266 -11.031 1 94.31 494 VAL A O 1
ATOM 3929 N N . VAL A 1 495 ? -36.719 -14.82 -9.422 1 92.06 495 VAL A N 1
ATOM 3930 C CA . VAL A 1 495 ? -35.875 -15.734 -8.664 1 92.06 495 VAL A CA 1
ATOM 3931 C C . VAL A 1 495 ? -36.688 -16.922 -8.164 1 92.06 495 VAL A C 1
ATOM 3933 O O . VAL A 1 495 ? -36.219 -18.047 -8.164 1 92.06 495 VAL A O 1
ATOM 3936 N N . THR A 1 496 ? -37.844 -16.594 -7.766 1 88.5 496 THR A N 1
ATOM 3937 C CA . THR A 1 496 ? -38.75 -17.641 -7.273 1 88.5 496 THR A CA 1
ATOM 3938 C C . THR A 1 496 ? -39.125 -18.578 -8.398 1 88.5 496 THR A C 1
ATOM 3940 O O . THR A 1 496 ? -39.094 -19.812 -8.234 1 88.5 496 THR A O 1
ATOM 3943 N N . ARG A 1 497 ? -39.438 -18.062 -9.469 1 87.94 497 ARG A N 1
ATOM 3944 C CA . ARG A 1 497 ? -39.844 -18.859 -10.617 1 87.94 497 ARG A CA 1
ATOM 3945 C C . ARG A 1 497 ? -38.688 -19.672 -11.18 1 87.94 497 ARG A C 1
ATOM 3947 O O . ARG A 1 497 ? -38.906 -20.719 -11.805 1 87.94 497 ARG A O 1
ATOM 3954 N N . SER A 1 498 ? -37.531 -19.203 -10.93 1 86.88 498 SER A N 1
ATOM 3955 C CA . SER A 1 498 ? -36.344 -19.844 -11.492 1 86.88 498 SER A CA 1
ATOM 3956 C C . SER A 1 498 ? -35.812 -20.922 -10.555 1 86.88 498 SER A C 1
ATOM 3958 O O . SER A 1 498 ? -34.812 -21.562 -10.852 1 86.88 498 SER A O 1
ATOM 3960 N N . GLY A 1 499 ? -36.344 -21.094 -9.398 1 80.62 499 GLY A N 1
ATOM 3961 C CA . GLY A 1 499 ? -35.969 -22.156 -8.477 1 80.62 499 GLY A CA 1
ATOM 3962 C C . GLY A 1 499 ? -34.719 -21.859 -7.707 1 80.62 499 GLY A C 1
ATOM 3963 O O . GLY A 1 499 ? -34 -22.781 -7.266 1 80.62 499 GLY A O 1
ATOM 3964 N N . LEU A 1 500 ? -34.312 -20.703 -7.656 1 83.75 500 LEU A N 1
ATOM 3965 C CA . LEU A 1 500 ? -33.062 -20.359 -6.984 1 83.75 500 LEU A CA 1
ATOM 3966 C C . LEU A 1 500 ? -33.281 -20.188 -5.484 1 83.75 500 LEU A C 1
ATOM 3968 O O . LEU A 1 500 ? -32.344 -20.078 -4.723 1 83.75 500 LEU A O 1
ATOM 3972 N N . ARG A 1 501 ? -34.438 -20.062 -5.008 1 76.94 501 ARG A N 1
ATOM 3973 C CA . ARG A 1 501 ? -34.75 -19.984 -3.584 1 76.94 501 ARG A CA 1
ATOM 3974 C C . ARG A 1 501 ? -35.312 -21.297 -3.064 1 76.94 501 ARG A C 1
ATOM 3976 O O . ARG A 1 501 ? -36.031 -22 -3.775 1 76.94 501 ARG A O 1
ATOM 3983 N N . SER A 1 502 ? -34.688 -21.719 -1.889 1 62.16 502 SER A N 1
ATOM 3984 C CA . SER A 1 502 ? -35.25 -22.953 -1.313 1 62.16 502 SER A CA 1
ATOM 3985 C C . SER A 1 502 ? -36.719 -22.781 -0.967 1 62.16 502 SER A C 1
ATOM 3987 O O . SER A 1 502 ? -37.156 -21.688 -0.648 1 62.16 502 SER A O 1
ATOM 3989 N N . PRO A 1 503 ? -37.438 -23.781 -1.187 1 54.75 503 PRO A N 1
ATOM 3990 C CA . PRO A 1 503 ? -38.875 -23.75 -0.846 1 54.75 503 PRO A CA 1
ATOM 3991 C C . PRO A 1 503 ? -39.125 -23.203 0.558 1 54.75 503 PRO A C 1
ATOM 3993 O O . PRO A 1 503 ? -40.125 -22.531 0.787 1 54.75 503 PRO A O 1
ATOM 3996 N N . GLU A 1 504 ? -38.312 -23.438 1.473 1 50.72 504 GLU A N 1
ATOM 3997 C CA . GLU A 1 504 ? -38.562 -23 2.846 1 50.72 504 GLU A CA 1
ATOM 3998 C C . GLU A 1 504 ? -38.375 -21.5 3 1 50.72 504 GLU A C 1
ATOM 4000 O O . GLU A 1 504 ? -39.094 -20.859 3.779 1 50.72 504 GLU A O 1
ATOM 4005 N N . SER A 1 505 ? -37.531 -20.906 2.402 1 50.16 505 SER A N 1
ATOM 4006 C CA . SER A 1 505 ? -37.25 -19.469 2.506 1 50.16 505 SER A CA 1
ATOM 4007 C C . SER A 1 505 ? -38.375 -18.656 1.88 1 50.16 505 SER A C 1
ATOM 4009 O O . SER A 1 505 ? -38.562 -17.484 2.229 1 50.16 505 SER A O 1
ATOM 4011 N N . GLN A 1 506 ? -39.094 -19.141 0.913 1 45.44 506 GLN A N 1
ATOM 4012 C CA . GLN A 1 506 ? -40.281 -18.531 0.346 1 45.44 506 GLN A CA 1
ATOM 4013 C C . GLN A 1 506 ? -41.375 -18.375 1.402 1 45.44 506 GLN A C 1
ATOM 4015 O O . GLN A 1 506 ? -42.125 -17.422 1.372 1 45.44 506 GLN A O 1
ATOM 4020 N N . ARG A 1 507 ? -41.406 -19.25 2.26 1 38.91 507 ARG A N 1
ATOM 4021 C CA . ARG A 1 507 ? -42.5 -19.203 3.248 1 38.91 507 ARG A CA 1
ATOM 4022 C C . ARG A 1 507 ? -42.25 -18.078 4.258 1 38.91 507 ARG A C 1
ATOM 4024 O O . ARG A 1 507 ? -43.188 -17.5 4.797 1 38.91 507 ARG A O 1
ATOM 4031 N N . ARG A 1 508 ? -41.031 -17.828 4.52 1 40.28 508 ARG A N 1
ATOM 4032 C CA . ARG A 1 508 ? -40.844 -16.828 5.559 1 40.28 508 ARG A CA 1
ATOM 4033 C C . ARG A 1 508 ? -41.219 -15.438 5.051 1 40.28 508 ARG A C 1
ATOM 4035 O O . ARG A 1 508 ? -41.625 -14.578 5.824 1 40.28 508 ARG A O 1
ATOM 4042 N N . ASN A 1 509 ? -40.812 -15.055 3.908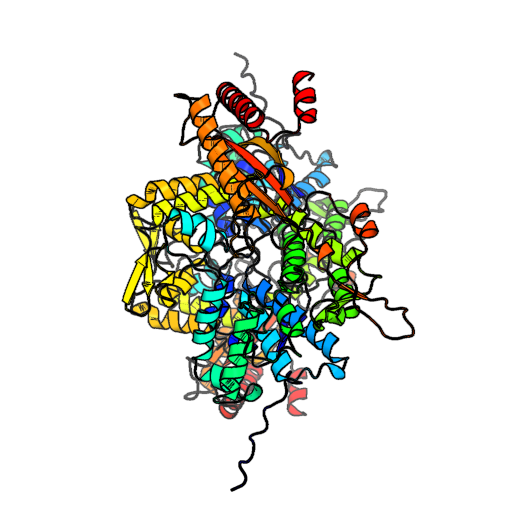 1 39.38 509 ASN A N 1
ATOM 4043 C CA . ASN A 1 509 ? -41.156 -13.719 3.436 1 39.38 509 ASN A CA 1
ATOM 4044 C C . ASN A 1 509 ? -42.656 -13.562 3.199 1 39.38 509 ASN A C 1
ATOM 4046 O O . ASN A 1 509 ? -43.156 -12.469 2.91 1 39.38 509 ASN A O 1
ATOM 4050 N N . LEU A 1 510 ? -43.312 -14.547 2.932 1 35.84 510 LEU A N 1
ATOM 4051 C CA . LEU A 1 510 ? -44.781 -14.383 2.836 1 35.84 510 LEU A CA 1
ATOM 4052 C C . LEU A 1 510 ? -45.375 -14.109 4.207 1 35.84 510 LEU A C 1
ATOM 4054 O O . LEU A 1 510 ? -46.5 -13.57 4.305 1 35.84 510 LEU A O 1
ATOM 4058 N N . THR A 1 511 ? -44.844 -14.648 5.262 1 34.06 511 THR A N 1
ATOM 4059 C CA . THR A 1 511 ? -45.5 -14.422 6.547 1 34.06 511 THR A CA 1
ATOM 4060 C C . THR A 1 511 ? -44.938 -13.156 7.211 1 34.06 511 THR A C 1
ATOM 4062 O O . THR A 1 511 ? -45.406 -12.766 8.281 1 34.06 511 THR A O 1
ATOM 4065 N N . SER A 1 512 ? -43.781 -12.594 6.785 1 28.78 512 SER A N 1
ATOM 4066 C CA . SER A 1 512 ? -43.469 -11.336 7.457 1 28.78 512 SER A CA 1
ATOM 4067 C C . SER A 1 512 ? -44.031 -10.141 6.695 1 28.78 512 SER A C 1
ATOM 4069 O O . SER A 1 512 ? -44.031 -10.117 5.461 1 28.78 512 SER A O 1
ATOM 4071 N N . MET B 1 1 ? -40.75 39.531 12.5 1 28 1 MET B N 1
ATOM 4072 C CA . MET B 1 1 ? -40.344 38.312 11.797 1 28 1 MET B CA 1
ATOM 4073 C C . MET B 1 1 ? -39.094 37.688 12.445 1 28 1 MET B C 1
ATOM 4075 O O . MET B 1 1 ? -38.031 38.281 12.438 1 28 1 MET B O 1
ATOM 4079 N N . LYS B 1 2 ? -39.312 37.094 13.539 1 38.09 2 LYS B N 1
ATOM 4080 C CA . LYS B 1 2 ? -38.281 36.5 14.391 1 38.09 2 LYS B CA 1
ATOM 4081 C C . LYS B 1 2 ? -37.344 35.625 13.578 1 38.09 2 LYS B C 1
ATOM 4083 O O . LYS B 1 2 ? -37.812 34.719 12.859 1 38.09 2 LYS B O 1
ATOM 4088 N N . LEU B 1 3 ? -36.188 36.156 13.094 1 36.53 3 LEU B N 1
ATOM 4089 C CA . LEU B 1 3 ? -35.156 35.375 12.383 1 36.53 3 LEU B CA 1
ATOM 4090 C C . LEU B 1 3 ? -35 34 12.977 1 36.53 3 LEU B C 1
ATOM 4092 O O . LEU B 1 3 ? -34.656 33.844 14.156 1 36.53 3 LEU B O 1
ATOM 4096 N N . VAL B 1 4 ? -36 33.188 12.766 1 43.03 4 VAL B N 1
ATOM 4097 C CA . VAL B 1 4 ? -35.844 31.797 13.18 1 43.03 4 VAL B CA 1
ATOM 4098 C C . VAL B 1 4 ? -34.375 31.391 13.062 1 43.03 4 VAL B C 1
ATOM 4100 O O . VAL B 1 4 ? -33.812 31.375 11.969 1 43.03 4 VAL B O 1
ATOM 4103 N N . GLU B 1 5 ? -33.594 31.75 13.93 1 46.53 5 GLU B N 1
ATOM 4104 C CA . GLU B 1 5 ? -32.188 31.359 14.039 1 46.53 5 GLU B CA 1
ATOM 4105 C C . GLU B 1 5 ? -31.969 29.922 13.57 1 46.53 5 GLU B C 1
ATOM 4107 O O . GLU B 1 5 ? -32.562 29 14.117 1 46.53 5 GLU B O 1
ATOM 4112 N N . LYS B 1 6 ? -32.062 29.703 12.344 1 51 6 LYS B N 1
ATOM 4113 C CA . LYS B 1 6 ? -31.828 28.375 11.758 1 51 6 LYS B CA 1
ATOM 4114 C C . LYS B 1 6 ? -30.766 27.625 12.547 1 51 6 LYS B C 1
ATOM 4116 O O . LYS B 1 6 ? -29.594 28 12.539 1 51 6 LYS B O 1
ATOM 4121 N N . LYS B 1 7 ? -31.078 26.891 13.539 1 62.59 7 LYS B N 1
ATOM 4122 C CA . LYS B 1 7 ? -30.234 26.125 14.461 1 62.59 7 LYS B CA 1
ATOM 4123 C C . LYS B 1 7 ? -29.391 25.094 13.719 1 62.59 7 LYS B C 1
ATOM 4125 O O . LYS B 1 7 ? -29.922 24.297 12.93 1 62.59 7 LYS B O 1
ATOM 4130 N N . HIS B 1 8 ? -28.016 25.297 13.562 1 80.19 8 HIS B N 1
ATOM 4131 C CA . HIS B 1 8 ? -27.094 24.328 12.945 1 80.19 8 HIS B CA 1
ATOM 4132 C C . HIS B 1 8 ? -27.172 22.984 13.648 1 80.19 8 HIS B C 1
ATOM 4134 O O . HIS B 1 8 ? -27.531 22.906 14.82 1 80.19 8 HIS B O 1
ATOM 4140 N N . ARG B 1 9 ? -27.078 21.938 12.828 1 84.81 9 ARG B N 1
ATOM 4141 C CA . ARG B 1 9 ? -26.984 20.594 13.383 1 84.81 9 ARG B CA 1
ATOM 4142 C C . ARG B 1 9 ? -25.734 20.438 14.242 1 84.81 9 ARG B C 1
ATOM 4144 O O . ARG B 1 9 ? -24.719 21.078 13.977 1 84.81 9 ARG B O 1
ATOM 4151 N N . GLU B 1 10 ? -25.844 19.719 15.18 1 92.56 10 GLU B N 1
ATOM 4152 C CA . GLU B 1 10 ? -24.703 19.469 16.062 1 92.56 10 GLU B CA 1
ATOM 4153 C C . GLU B 1 10 ? -23.812 18.359 15.492 1 92.56 10 GLU B C 1
ATOM 4155 O O . GLU B 1 10 ? -24.297 17.359 14.977 1 92.56 10 GLU B O 1
ATOM 4160 N N . TRP B 1 11 ? -22.562 18.562 15.578 1 95.38 11 TRP B N 1
ATOM 4161 C CA . TRP B 1 11 ? -21.594 17.578 15.133 1 95.38 11 TRP B CA 1
ATOM 4162 C C . TRP B 1 11 ? -20.828 16.984 16.312 1 95.38 11 TRP B C 1
ATOM 4164 O O . TRP B 1 11 ? -20.469 17.688 17.25 1 95.38 11 TRP B O 1
ATOM 4174 N N . PRO B 1 12 ? -20.594 15.664 16.297 1 95.62 12 PRO B N 1
ATOM 4175 C CA . PRO B 1 12 ? -20.844 14.727 15.195 1 95.62 12 PRO B CA 1
ATOM 4176 C C . PRO B 1 12 ? -22.266 14.18 15.203 1 95.62 12 PRO B C 1
ATOM 4178 O O . PRO B 1 12 ? -22.891 14.094 16.266 1 95.62 12 PRO B O 1
ATOM 4181 N N . PRO B 1 13 ? -22.719 13.805 14.055 1 93.31 13 PRO B N 1
ATOM 4182 C CA . PRO B 1 13 ? -24.047 13.18 14.023 1 93.31 13 PRO B CA 1
ATOM 4183 C C . PRO B 1 13 ? -24.047 11.789 14.648 1 93.31 13 PRO B C 1
ATOM 4185 O O . PRO B 1 13 ? -23.031 11.102 14.648 1 93.31 13 PRO B O 1
ATOM 4188 N N . LEU B 1 14 ? -25.125 11.391 15.125 1 85.38 14 LEU B N 1
ATOM 4189 C CA . LEU B 1 14 ? -25.25 10.141 15.859 1 85.38 14 LEU B CA 1
ATOM 4190 C C . LEU B 1 14 ? -25.188 8.945 14.906 1 85.38 14 LEU B C 1
ATOM 4192 O O . LEU B 1 14 ? -24.469 7.984 15.156 1 85.38 14 LEU B O 1
ATOM 4196 N N . LEU B 1 15 ? -25.891 9.023 13.781 1 87.62 15 LEU B N 1
ATOM 4197 C CA . LEU B 1 15 ? -26.047 7.812 12.977 1 87.62 15 LEU B CA 1
ATOM 4198 C C . LEU B 1 15 ? -25.453 8.008 11.586 1 87.62 15 LEU B C 1
ATOM 4200 O O . LEU B 1 15 ? -25.125 7.035 10.906 1 87.62 15 LEU B O 1
ATOM 4204 N N . ASP B 1 16 ? -25.156 9.094 11.242 1 93.75 16 ASP B N 1
ATOM 4205 C CA . ASP B 1 16 ? -24.719 9.344 9.875 1 93.75 16 ASP B CA 1
ATOM 4206 C C . ASP B 1 16 ? -23.203 9.305 9.773 1 93.75 16 ASP B C 1
ATOM 4208 O O . ASP B 1 16 ? -22.531 10.336 9.906 1 93.75 16 ASP B O 1
ATOM 4212 N N . LYS B 1 17 ? -22.719 8.188 9.578 1 96.19 17 LYS B N 1
ATOM 4213 C CA . LYS B 1 17 ? -21.281 7.965 9.469 1 96.19 17 LYS B CA 1
ATOM 4214 C C . LYS B 1 17 ? -20.984 6.773 8.562 1 96.19 17 LYS B C 1
ATOM 4216 O O . LYS B 1 17 ? -21.812 5.887 8.398 1 96.19 17 LYS B O 1
ATOM 4221 N N . ARG B 1 18 ? -19.922 6.789 7.914 1 96 18 ARG B N 1
ATOM 4222 C CA . ARG B 1 18 ? -19.375 5.676 7.145 1 96 18 ARG B CA 1
ATOM 4223 C C . ARG B 1 18 ? -18.219 5.008 7.887 1 96 18 ARG B C 1
ATOM 4225 O O . ARG B 1 18 ? -17.344 5.691 8.406 1 96 18 ARG B O 1
ATOM 4232 N N . GLU B 1 19 ? -18.25 3.713 7.934 1 95.69 19 GLU B N 1
ATOM 4233 C CA . GLU B 1 19 ? -17.172 2.98 8.602 1 95.69 19 GLU B CA 1
ATOM 4234 C C . GLU B 1 19 ? -16.109 2.529 7.602 1 95.69 19 GLU B C 1
ATOM 4236 O O . GLU B 1 19 ? -16.438 1.94 6.566 1 95.69 19 GLU B O 1
ATOM 4241 N N . VAL B 1 20 ? -14.906 2.859 7.859 1 95.94 20 VAL B N 1
ATOM 4242 C CA . VAL B 1 20 ? -13.781 2.49 7.008 1 95.94 20 VAL B CA 1
ATOM 4243 C C . VAL B 1 20 ? -12.805 1.619 7.793 1 95.94 20 VAL B C 1
ATOM 4245 O O . VAL B 1 20 ? -12.359 1.998 8.883 1 95.94 20 VAL B O 1
ATOM 4248 N N . GLN B 1 21 ? -12.438 0.499 7.234 1 95.62 21 GLN B N 1
ATOM 4249 C CA . GLN B 1 21 ? -11.492 -0.382 7.906 1 95.62 21 GLN B CA 1
ATOM 4250 C C . GLN B 1 21 ? -10.055 0.051 7.637 1 95.62 21 GLN B C 1
ATOM 4252 O O . GLN B 1 21 ? -9.656 0.214 6.48 1 95.62 21 GLN B O 1
ATOM 4257 N N . ASP B 1 22 ? -9.312 0.246 8.688 1 95.94 22 ASP B N 1
ATOM 4258 C CA . ASP B 1 22 ? -7.922 0.673 8.609 1 95.94 22 ASP B CA 1
ATOM 4259 C C . ASP B 1 22 ? -7 -0.339 9.281 1 95.94 22 ASP B C 1
ATOM 4261 O O . ASP B 1 22 ? -7.277 -0.797 10.391 1 95.94 22 ASP B O 1
ATOM 4265 N N . MET B 1 23 ? -5.93 -0.649 8.648 1 93.25 23 MET B N 1
ATOM 4266 C CA . MET B 1 23 ? -5.051 -1.718 9.117 1 93.25 23 MET B CA 1
ATOM 4267 C C . MET B 1 23 ? -4.316 -1.301 10.391 1 93.25 23 MET B C 1
ATOM 4269 O O . MET B 1 23 ? -3.883 -2.152 11.172 1 93.25 23 MET B O 1
ATOM 4273 N N . VAL B 1 24 ? -4.156 -0.021 10.641 1 94.94 24 VAL B N 1
ATOM 4274 C CA . VAL B 1 24 ? -3.391 0.467 11.781 1 94.94 24 VAL B CA 1
ATOM 4275 C C . VAL B 1 24 ? -4.336 0.825 12.922 1 94.94 24 VAL B C 1
ATOM 4277 O O . VAL B 1 24 ? -4.148 0.38 14.055 1 94.94 24 VAL B O 1
ATOM 4280 N N . HIS B 1 25 ? -5.449 1.512 12.617 1 96.25 25 HIS B N 1
ATOM 4281 C CA . HIS B 1 25 ? -6.281 2.094 13.664 1 96.25 25 HIS B CA 1
ATOM 4282 C C . HIS B 1 25 ? -7.59 1.324 13.82 1 96.25 25 HIS B C 1
ATOM 4284 O O . HIS B 1 25 ? -8.406 1.644 14.695 1 96.25 25 HIS B O 1
ATOM 4290 N N . GLY B 1 26 ? -7.77 0.271 13.039 1 95 26 GLY B N 1
ATOM 4291 C CA . GLY B 1 26 ? -9.055 -0.403 13.078 1 95 26 GLY B CA 1
ATOM 4292 C C . GLY B 1 26 ? -10.156 0.378 12.383 1 95 26 GLY B C 1
ATOM 4293 O O . GLY B 1 26 ? -9.898 1.121 11.438 1 95 26 GLY B O 1
ATOM 4294 N N . PRO B 1 27 ? -11.367 0.202 12.812 1 95.75 27 PRO B N 1
ATOM 4295 C CA . PRO B 1 27 ? -12.461 0.933 12.164 1 95.75 27 PRO B CA 1
ATOM 4296 C C . PRO B 1 27 ? -12.391 2.438 12.414 1 95.75 27 PRO B C 1
ATOM 4298 O O . PRO B 1 27 ? -12.258 2.867 13.562 1 95.75 27 PRO B O 1
ATOM 4301 N N . ILE B 1 28 ? -12.469 3.193 11.414 1 97.5 28 ILE B N 1
ATOM 4302 C CA . ILE B 1 28 ? -12.539 4.652 11.445 1 97.5 28 ILE B CA 1
ATOM 4303 C C . ILE B 1 28 ? -13.945 5.109 11.07 1 97.5 28 ILE B C 1
ATOM 4305 O O . ILE B 1 28 ? -14.469 4.734 10.016 1 97.5 28 ILE B O 1
ATOM 4309 N N . SER B 1 29 ? -14.586 5.852 11.938 1 98.06 29 SER B N 1
ATOM 4310 C CA . SER B 1 29 ? -15.883 6.441 11.625 1 98.06 29 SER B CA 1
ATOM 4311 C C . SER B 1 29 ? -15.719 7.77 10.891 1 98.06 29 SER B C 1
ATOM 4313 O O . SER B 1 29 ? -15.219 8.742 11.461 1 98.06 29 SER B O 1
ATOM 4315 N N . LEU B 1 30 ? -16.094 7.758 9.711 1 98.19 30 LEU B N 1
ATOM 4316 C CA . LEU B 1 30 ? -16.109 8.984 8.93 1 98.19 30 LEU B CA 1
ATOM 4317 C C . LEU B 1 30 ? -17.484 9.656 8.984 1 98.19 30 LEU B C 1
ATOM 4319 O O . LEU B 1 30 ? -18.391 9.281 8.234 1 98.19 30 LEU B O 1
ATOM 4323 N N . PHE B 1 31 ? -17.594 10.68 9.766 1 98.31 31 PHE B N 1
ATOM 4324 C CA . PHE B 1 31 ? -18.891 11.289 10.055 1 98.31 31 PHE B CA 1
ATOM 4325 C C . PHE B 1 31 ? -19.266 12.297 8.977 1 98.31 31 PHE B C 1
ATOM 4327 O O . PHE B 1 31 ? -18.422 13.055 8.5 1 98.31 31 PHE B O 1
ATOM 4334 N N . HIS B 1 32 ? -20.469 12.273 8.586 1 97.69 32 HIS B N 1
ATOM 4335 C CA . HIS B 1 32 ? -21 13.312 7.715 1 97.69 32 HIS B CA 1
ATOM 4336 C C . HIS B 1 32 ? -20.844 14.695 8.336 1 97.69 32 HIS B C 1
ATOM 4338 O O . HIS B 1 32 ? -21.016 14.867 9.539 1 97.69 32 HIS B O 1
ATOM 4344 N N . PRO B 1 33 ? -20.422 15.703 7.586 1 97.94 33 PRO B N 1
ATOM 4345 C CA . PRO B 1 33 ? -20.359 15.766 6.125 1 97.94 33 PRO B CA 1
ATOM 4346 C C . PRO B 1 33 ? -18.938 15.523 5.594 1 97.94 33 PRO B C 1
ATOM 4348 O O . PRO B 1 33 ? -18.656 15.844 4.441 1 97.94 33 PRO B O 1
ATOM 4351 N N . LEU B 1 34 ? -18.062 14.984 6.414 1 98.62 34 LEU B N 1
ATOM 4352 C CA . LEU B 1 34 ? -16.672 14.805 6 1 98.62 34 LEU B CA 1
ATOM 4353 C C . LEU B 1 34 ? -16.562 13.711 4.941 1 98.62 34 LEU B C 1
ATOM 4355 O O . LEU B 1 34 ? -15.633 13.711 4.133 1 98.62 34 LEU B O 1
ATOM 4359 N N . ASP B 1 35 ? -17.5 12.781 4.902 1 97.81 35 ASP B N 1
ATOM 4360 C CA . ASP B 1 35 ? -17.562 11.766 3.852 1 97.81 35 ASP B CA 1
ATOM 4361 C C . ASP B 1 35 ? -17.688 12.414 2.475 1 97.81 35 ASP B C 1
ATOM 4363 O O . ASP B 1 35 ? -17.125 11.93 1.496 1 97.81 35 ASP B O 1
ATOM 4367 N N . ARG B 1 36 ? -18.391 13.531 2.406 1 97.62 36 ARG B N 1
ATOM 4368 C CA . ARG B 1 36 ? -18.578 14.227 1.136 1 97.62 36 ARG B CA 1
ATOM 4369 C C . ARG B 1 36 ? -17.297 14.883 0.662 1 97.62 36 ARG B C 1
ATOM 4371 O O . ARG B 1 36 ? -17.062 15.008 -0.542 1 97.62 36 ARG B O 1
ATOM 4378 N N . VAL B 1 37 ? -16.5 15.32 1.603 1 98.62 37 VAL B N 1
ATOM 4379 C CA . VAL B 1 37 ? -15.195 15.898 1.277 1 98.62 37 VAL B CA 1
ATOM 4380 C C . VAL B 1 37 ? -14.281 14.82 0.698 1 98.62 37 VAL B C 1
ATOM 4382 O O . VAL B 1 37 ? -13.562 15.07 -0.274 1 98.62 37 VAL B O 1
ATOM 4385 N N . VAL B 1 38 ? -14.344 13.633 1.281 1 98.56 38 VAL B N 1
ATOM 4386 C CA . VAL B 1 38 ? -13.516 12.508 0.848 1 98.56 38 VAL B CA 1
ATOM 4387 C C . VAL B 1 38 ? -13.945 12.062 -0.548 1 98.56 38 VAL B C 1
ATOM 4389 O O . VAL B 1 38 ? -13.109 11.648 -1.356 1 98.56 38 VAL B O 1
ATOM 4392 N N . ASP B 1 39 ? -15.289 12.195 -0.827 1 97.81 39 ASP B N 1
ATOM 4393 C CA . ASP B 1 39 ? -15.852 11.734 -2.092 1 97.81 39 ASP B CA 1
ATOM 4394 C C . ASP B 1 39 ? -15.719 12.805 -3.176 1 97.81 39 ASP B C 1
ATOM 4396 O O . ASP B 1 39 ? -16.703 13.172 -3.82 1 97.81 39 ASP B O 1
ATOM 4400 N N . THR B 1 40 ? -14.562 13.344 -3.391 1 98.12 40 THR B N 1
ATOM 4401 C CA . THR B 1 40 ? -14.203 14.297 -4.43 1 98.12 40 THR B CA 1
ATOM 4402 C C . THR B 1 40 ? -12.945 13.859 -5.168 1 98.12 40 THR B C 1
ATOM 4404 O O . THR B 1 40 ? -12.125 13.117 -4.621 1 98.12 40 THR B O 1
ATOM 4407 N N . ARG B 1 41 ? -12.836 14.297 -6.387 1 96.25 41 ARG B N 1
ATOM 4408 C CA . ARG B 1 41 ? -11.656 13.969 -7.18 1 96.25 41 ARG B CA 1
ATOM 4409 C C . ARG B 1 41 ? -10.391 14.492 -6.516 1 96.25 41 ARG B C 1
ATOM 4411 O O . ARG B 1 41 ? -9.344 13.836 -6.551 1 96.25 41 ARG B O 1
ATOM 4418 N N . GLU B 1 42 ? -10.508 15.711 -5.906 1 98 42 GLU B N 1
ATOM 4419 C CA . GLU B 1 42 ? -9.367 16.344 -5.246 1 98 42 GLU B CA 1
ATOM 4420 C C . GLU B 1 42 ? -8.828 15.469 -4.113 1 98 42 GLU B C 1
ATOM 4422 O O . GLU B 1 42 ? -7.625 15.234 -4.016 1 98 42 GLU B O 1
ATOM 4427 N N . PHE B 1 43 ? -9.734 14.93 -3.275 1 98.56 43 PHE B N 1
ATOM 4428 C CA . PHE B 1 43 ? -9.305 14.125 -2.141 1 98.56 43 PHE B CA 1
ATOM 4429 C C . PHE B 1 43 ? -8.875 12.734 -2.6 1 98.56 43 PHE B C 1
ATOM 4431 O O . PHE B 1 43 ? -7.875 12.195 -2.113 1 98.56 43 PHE B O 1
ATOM 4438 N N . GLN B 1 44 ? -9.617 12.133 -3.566 1 98 44 GLN B N 1
ATOM 4439 C CA . GLN B 1 44 ? -9.344 10.789 -4.047 1 98 44 GLN B CA 1
ATOM 4440 C C . GLN B 1 44 ? -7.977 10.703 -4.711 1 98 44 GLN B C 1
ATOM 4442 O O . GLN B 1 44 ? -7.332 9.656 -4.695 1 98 44 GLN B O 1
ATOM 4447 N N . ARG B 1 45 ? -7.484 11.797 -5.191 1 97.12 45 ARG B N 1
ATOM 4448 C CA . ARG B 1 45 ? -6.168 11.883 -5.812 1 97.12 45 ARG B CA 1
ATOM 4449 C C . ARG B 1 45 ? -5.078 11.43 -4.844 1 97.12 45 ARG B C 1
ATOM 4451 O O . ARG B 1 45 ? -4.035 10.93 -5.262 1 97.12 45 ARG B O 1
ATOM 4458 N N . LEU B 1 46 ? -5.332 11.578 -3.557 1 97.88 46 LEU B N 1
ATOM 4459 C CA . LEU B 1 46 ? -4.344 11.234 -2.541 1 97.88 46 LEU B CA 1
ATOM 4460 C C . LEU B 1 46 ? -4 9.75 -2.598 1 97.88 46 LEU B C 1
ATOM 4462 O O . LEU B 1 46 ? -2.945 9.328 -2.111 1 97.88 46 LEU B O 1
ATOM 4466 N N . ARG B 1 47 ? -4.863 8.914 -3.234 1 97 47 ARG B N 1
ATOM 4467 C CA . ARG B 1 47 ? -4.598 7.488 -3.402 1 97 47 ARG B CA 1
ATOM 4468 C C . ARG B 1 47 ? -3.4 7.258 -4.316 1 97 47 ARG B C 1
ATOM 4470 O O . ARG B 1 47 ? -2.764 6.203 -4.258 1 97 47 ARG B O 1
ATOM 4477 N N . GLU B 1 48 ? -3.084 8.242 -5.113 1 96.12 48 GLU B N 1
ATOM 4478 C CA . GLU B 1 48 ? -2.039 8.109 -6.125 1 96.12 48 GLU B CA 1
ATOM 4479 C C . GLU B 1 48 ? -0.735 8.75 -5.656 1 96.12 48 GLU B C 1
ATOM 4481 O O . GLU B 1 48 ? 0.217 8.867 -6.434 1 96.12 48 GLU B O 1
ATOM 4486 N N . LEU B 1 49 ? -0.745 9.219 -4.43 1 97 49 LEU B N 1
ATOM 4487 C CA . LEU B 1 49 ? 0.443 9.812 -3.828 1 97 49 LEU B CA 1
ATOM 4488 C C . LEU B 1 49 ? 0.938 8.977 -2.656 1 97 49 LEU B C 1
ATOM 4490 O O . LEU B 1 49 ? 0.29 8.922 -1.607 1 97 49 LEU B O 1
ATOM 4494 N N . LYS B 1 50 ? 2.076 8.352 -2.846 1 96.38 50 LYS B N 1
ATOM 4495 C CA . LYS B 1 50 ? 2.645 7.543 -1.767 1 96.38 50 LYS B CA 1
ATOM 4496 C C . LYS B 1 50 ? 3.111 8.422 -0.612 1 96.38 50 LYS B C 1
ATOM 4498 O O . LYS B 1 50 ? 3.699 9.484 -0.833 1 96.38 50 LYS B O 1
ATOM 4503 N N . GLN B 1 51 ? 2.922 8.008 0.602 1 96.19 51 GLN B N 1
ATOM 4504 C CA . GLN B 1 51 ? 3.262 8.742 1.815 1 96.19 51 GLN B CA 1
ATOM 4505 C C . GLN B 1 51 ? 4.773 8.891 1.962 1 96.19 51 GLN B C 1
ATOM 4507 O O . GLN B 1 51 ? 5.25 9.898 2.484 1 96.19 51 GLN B O 1
ATOM 4512 N N . GLN B 1 52 ? 5.473 7.906 1.483 1 95.44 52 GLN B N 1
ATOM 4513 C CA . GLN B 1 52 ? 6.902 7.871 1.777 1 95.44 52 GLN B CA 1
ATOM 4514 C C . GLN B 1 52 ? 7.73 8.016 0.503 1 95.44 52 GLN B C 1
ATOM 4516 O O . GLN B 1 52 ? 8.852 7.516 0.426 1 95.44 52 GLN B O 1
ATOM 4521 N N . GLY B 1 53 ? 7.148 8.602 -0.469 1 95.69 53 GLY B N 1
ATOM 4522 C CA . GLY B 1 53 ? 7.875 8.906 -1.691 1 95.69 53 GLY B CA 1
ATOM 4523 C C . GLY B 1 53 ? 8.461 7.68 -2.359 1 95.69 53 GLY B C 1
ATOM 4524 O O . GLY B 1 53 ? 7.75 6.715 -2.639 1 95.69 53 GLY B O 1
ATOM 4525 N N . VAL B 1 54 ? 9.812 7.629 -2.463 1 97 54 VAL B N 1
ATOM 4526 C CA . VAL B 1 54 ? 10.461 6.594 -3.264 1 97 54 VAL B CA 1
ATOM 4527 C C . VAL B 1 54 ? 10.961 5.473 -2.355 1 97 54 VAL B C 1
ATOM 4529 O O . VAL B 1 54 ? 11.648 4.555 -2.811 1 97 54 VAL B O 1
ATOM 4532 N N . THR B 1 55 ? 10.555 5.457 -1.08 1 97.06 55 THR B N 1
ATOM 4533 C CA . THR B 1 55 ? 11.062 4.504 -0.096 1 97.06 55 THR B CA 1
ATOM 4534 C C . THR B 1 55 ? 10.68 3.076 -0.48 1 97.06 55 THR B C 1
ATOM 4536 O O . THR B 1 55 ? 11.367 2.125 -0.096 1 97.06 55 THR B O 1
ATOM 4539 N N . TYR B 1 56 ? 9.641 2.889 -1.285 1 96.44 56 TYR B N 1
ATOM 4540 C CA . TYR B 1 56 ? 9.141 1.563 -1.639 1 96.44 56 TYR B CA 1
ATOM 4541 C C . TYR B 1 56 ? 10.148 0.818 -2.506 1 96.44 56 TYR B C 1
ATOM 4543 O O . TYR B 1 56 ? 10.07 -0.406 -2.639 1 96.44 56 TYR B O 1
ATOM 4551 N N . PHE B 1 57 ? 11.109 1.504 -3.076 1 96.88 57 PHE B N 1
ATOM 4552 C CA . PHE B 1 57 ? 12.141 0.854 -3.873 1 96.88 57 PHE B CA 1
ATOM 4553 C C . PHE B 1 57 ? 13.102 0.071 -2.982 1 96.88 57 PHE B C 1
ATOM 4555 O O . PHE B 1 57 ? 13.805 -0.822 -3.455 1 96.88 57 PHE B O 1
ATOM 4562 N N . VAL B 1 58 ? 13.18 0.442 -1.697 1 96.88 58 VAL B N 1
ATOM 4563 C CA . VAL B 1 58 ? 14.047 -0.227 -0.734 1 96.88 58 VAL B CA 1
ATOM 4564 C C . VAL B 1 58 ? 13.211 -1.07 0.222 1 96.88 58 VAL B C 1
ATOM 4566 O O . VAL B 1 58 ? 13.578 -2.197 0.559 1 96.88 58 VAL B O 1
ATOM 4569 N N . TYR B 1 59 ? 12.125 -0.517 0.681 1 96.94 59 TYR B N 1
ATOM 4570 C CA . TYR B 1 59 ? 11.133 -1.19 1.508 1 96.94 59 TYR B CA 1
ATOM 4571 C C . TYR B 1 59 ? 9.844 -1.425 0.728 1 96.94 59 TYR B C 1
ATOM 4573 O O . TYR B 1 59 ? 8.914 -0.615 0.792 1 96.94 59 TYR B O 1
ATOM 4581 N N . PRO B 1 60 ? 9.688 -2.52 0.106 1 96.62 60 PRO B N 1
ATOM 4582 C CA . PRO B 1 60 ? 8.641 -2.717 -0.902 1 96.62 60 PRO B CA 1
ATOM 4583 C C . PRO B 1 60 ? 7.234 -2.6 -0.322 1 96.62 60 PRO B C 1
ATOM 4585 O O . PRO B 1 60 ? 6.281 -2.314 -1.055 1 96.62 60 PRO B O 1
ATOM 4588 N N . CYS B 1 61 ? 7.066 -2.801 0.948 1 95.94 61 CYS B N 1
ATOM 4589 C CA . CYS B 1 61 ? 5.742 -2.74 1.555 1 95.94 61 CYS B CA 1
ATOM 4590 C C . CYS B 1 61 ? 5.359 -1.304 1.889 1 95.94 61 CYS B C 1
ATOM 4592 O O . CYS B 1 61 ? 4.203 -1.024 2.217 1 95.94 61 CYS B O 1
ATOM 4594 N N . SER B 1 62 ? 6.273 -0.353 1.829 1 95.06 62 SER B N 1
ATOM 4595 C CA . SER B 1 62 ? 6.012 1.054 2.115 1 95.06 62 SER B CA 1
ATOM 4596 C C . SER B 1 62 ? 5.289 1.729 0.956 1 95.06 62 SER B C 1
ATOM 4598 O O . SER B 1 62 ? 5.793 2.699 0.384 1 95.06 62 SER B O 1
ATOM 4600 N N . THR B 1 63 ? 4.082 1.286 0.667 1 94.88 63 THR B N 1
ATOM 4601 C CA . THR B 1 63 ? 3.367 1.755 -0.516 1 94.88 63 THR B CA 1
ATOM 4602 C C . THR B 1 63 ? 2.076 2.465 -0.121 1 94.88 63 THR B C 1
ATOM 4604 O O . THR B 1 63 ? 1.308 2.895 -0.984 1 94.88 63 THR B O 1
ATOM 4607 N N . HIS B 1 64 ? 1.854 2.602 1.198 1 95.88 64 HIS B N 1
ATOM 4608 C CA . HIS B 1 64 ? 0.622 3.262 1.615 1 95.88 64 HIS B CA 1
ATOM 4609 C C . HIS B 1 64 ? 0.58 4.707 1.126 1 95.88 64 HIS B C 1
ATOM 4611 O O . HIS B 1 64 ? 1.624 5.316 0.893 1 95.88 64 HIS B O 1
ATOM 4617 N N . SER B 1 65 ? -0.63 5.203 0.95 1 96.62 65 SER B N 1
ATOM 4618 C CA . SER B 1 65 ? -0.818 6.5 0.305 1 96.62 65 SER B CA 1
ATOM 4619 C C . SER B 1 65 ? -1.148 7.582 1.325 1 96.62 65 SER B C 1
ATOM 4621 O O . SER B 1 65 ? -1.404 7.285 2.494 1 96.62 65 SER B O 1
ATOM 4623 N N . ARG B 1 66 ? -1.171 8.781 0.838 1 97.69 66 ARG B N 1
ATOM 4624 C CA . ARG B 1 66 ? -1.57 9.914 1.67 1 97.69 66 ARG B CA 1
ATOM 4625 C C . ARG B 1 66 ? -3.061 9.859 1.987 1 97.69 66 ARG B C 1
ATOM 4627 O O . ARG B 1 66 ? -3.52 10.492 2.943 1 97.69 66 ARG B O 1
ATOM 4634 N N . PHE B 1 67 ? -3.824 9.117 1.229 1 98.38 67 PHE B N 1
ATOM 4635 C CA . PHE B 1 67 ? -5.25 8.945 1.489 1 98.38 67 PHE B CA 1
ATOM 4636 C C . PHE B 1 67 ? -5.473 8.312 2.857 1 98.38 67 PHE B C 1
ATOM 4638 O O . PHE B 1 67 ? -6.211 8.852 3.684 1 98.38 67 PHE B O 1
ATOM 4645 N N . VAL B 1 68 ? -4.797 7.188 3.117 1 98.25 68 VAL B N 1
ATOM 4646 C CA . VAL B 1 68 ? -5.012 6.48 4.375 1 98.25 68 VAL B CA 1
ATOM 4647 C C . VAL B 1 68 ? -4.379 7.262 5.523 1 98.25 68 VAL B C 1
ATOM 4649 O O . VAL B 1 68 ? -4.891 7.254 6.645 1 98.25 68 VAL B O 1
ATOM 4652 N N . HIS B 1 69 ? -3.271 7.926 5.242 1 98.5 69 HIS B N 1
ATOM 4653 C CA . HIS B 1 69 ? -2.674 8.789 6.258 1 98.5 69 HIS B CA 1
ATOM 4654 C C . HIS B 1 69 ? -3.643 9.883 6.688 1 98.5 69 HIS B C 1
ATOM 4656 O O . HIS B 1 69 ? -3.801 10.141 7.883 1 98.5 69 HIS B O 1
ATOM 4662 N N . SER B 1 70 ? -4.242 10.531 5.719 1 98.75 70 SER B N 1
ATOM 4663 C CA . SER B 1 70 ? -5.188 11.602 6.008 1 98.75 70 SER B CA 1
ATOM 4664 C C . SER B 1 70 ? -6.371 11.094 6.82 1 98.75 70 SER B C 1
ATOM 4666 O O . SER B 1 70 ? -6.812 11.75 7.766 1 98.75 70 SER B O 1
ATOM 4668 N N . LEU B 1 71 ? -6.863 9.914 6.488 1 98.75 71 LEU B N 1
ATOM 4669 C CA . LEU B 1 71 ? -7.961 9.32 7.242 1 98.75 71 LEU B CA 1
ATOM 4670 C C . LEU B 1 71 ? -7.535 9.016 8.672 1 98.75 71 LEU B C 1
ATOM 4672 O O . LEU B 1 71 ? -8.289 9.266 9.617 1 98.75 71 LEU B O 1
ATOM 4676 N N . GLY B 1 72 ? -6.352 8.445 8.789 1 98.75 72 GLY B N 1
ATOM 4677 C CA . GLY B 1 72 ? -5.836 8.164 10.117 1 98.75 72 GLY B CA 1
ATOM 4678 C C . GLY B 1 72 ? -5.637 9.414 10.953 1 98.75 72 GLY B C 1
ATOM 4679 O O . GLY B 1 72 ? -5.969 9.43 12.141 1 98.75 72 GLY B O 1
ATOM 4680 N N . THR B 1 73 ? -5.094 10.445 10.344 1 98.88 73 THR B N 1
ATOM 4681 C CA . THR B 1 73 ? -4.883 11.711 11.055 1 98.88 73 THR B CA 1
ATOM 4682 C C . THR B 1 73 ? -6.211 12.312 11.492 1 98.88 73 THR B C 1
ATOM 4684 O O . THR B 1 73 ? -6.336 12.789 12.625 1 98.88 73 THR B O 1
ATOM 4687 N N . TYR B 1 74 ? -7.207 12.297 10.594 1 98.88 74 TYR B N 1
ATOM 4688 C CA . TYR B 1 74 ? -8.57 12.703 10.93 1 98.88 74 TYR B CA 1
ATOM 4689 C C . TYR B 1 74 ? -9.07 11.953 12.156 1 98.88 74 TYR B C 1
ATOM 4691 O O . TYR B 1 74 ? -9.586 12.555 13.102 1 98.88 74 TYR B O 1
ATOM 4699 N N . TRP B 1 75 ? -8.898 10.688 12.156 1 98.81 75 TRP B N 1
ATOM 4700 C CA . TRP B 1 75 ? -9.445 9.836 13.211 1 98.81 75 TRP B CA 1
ATOM 4701 C C . TRP B 1 75 ? -8.781 10.141 14.555 1 98.81 75 TRP B C 1
ATOM 4703 O O . TRP B 1 75 ? -9.461 10.258 15.578 1 98.81 75 TRP B O 1
ATOM 4713 N N . LEU B 1 76 ? -7.504 10.297 14.547 1 98.88 76 LEU B N 1
ATOM 4714 C CA . LEU B 1 76 ? -6.777 10.617 15.773 1 98.88 76 LEU B CA 1
ATOM 4715 C C . LEU B 1 76 ? -7.156 12.008 16.281 1 98.88 76 LEU B C 1
ATOM 4717 O O . LEU B 1 76 ? -7.27 12.219 17.484 1 98.88 76 LEU B O 1
ATOM 4721 N N . ALA B 1 77 ? -7.32 12.977 15.367 1 98.88 77 ALA B N 1
ATOM 4722 C CA . ALA B 1 77 ? -7.766 14.305 15.758 1 98.88 77 ALA B CA 1
ATOM 4723 C C . ALA B 1 77 ? -9.148 14.258 16.391 1 98.88 77 ALA B C 1
ATOM 4725 O O . ALA B 1 77 ? -9.391 14.891 17.438 1 98.88 77 ALA B O 1
ATOM 4726 N N . TYR B 1 78 ? -10.039 13.508 15.734 1 98.75 78 TYR B N 1
ATOM 4727 C CA . TYR B 1 78 ? -11.391 13.336 16.25 1 98.75 78 TYR B CA 1
ATOM 4728 C C . TYR B 1 78 ? -11.367 12.805 17.672 1 98.75 78 TYR B C 1
ATOM 4730 O O . TYR B 1 78 ? -12.008 13.367 18.562 1 98.75 78 TYR B O 1
ATOM 4738 N N . LYS B 1 79 ? -10.625 11.766 17.922 1 98.56 79 LYS B N 1
ATOM 4739 C CA . LYS B 1 79 ? -10.547 11.133 19.234 1 98.56 79 LYS B CA 1
ATOM 4740 C C . LYS B 1 79 ? -9.891 12.055 20.266 1 98.56 79 LYS B C 1
ATOM 4742 O O . LYS B 1 79 ? -10.297 12.094 21.422 1 98.56 79 LYS B O 1
ATOM 4747 N N . PHE B 1 80 ? -8.852 12.727 19.828 1 98.81 80 PHE B N 1
ATOM 4748 C CA . PHE B 1 80 ? -8.125 13.625 20.719 1 98.81 80 PHE B CA 1
ATOM 4749 C C . PHE B 1 80 ? -9.023 14.75 21.203 1 98.81 80 PHE B C 1
ATOM 4751 O O . PHE B 1 80 ? -9.062 15.055 22.391 1 98.81 80 PHE B O 1
ATOM 4758 N N . VAL B 1 81 ? -9.781 15.398 20.297 1 98.75 81 VAL B N 1
ATOM 4759 C CA . VAL B 1 81 ? -10.688 16.484 20.656 1 98.75 81 VAL B CA 1
ATOM 4760 C C . VAL B 1 81 ? -11.812 15.953 21.531 1 98.75 81 VAL B C 1
ATOM 4762 O O . VAL B 1 81 ? -12.242 16.625 22.484 1 98.75 81 VAL B O 1
ATOM 4765 N N . GLU B 1 82 ? -12.297 14.734 21.172 1 97.94 82 GLU B N 1
ATOM 4766 C CA . GLU B 1 82 ? -13.305 14.102 22.016 1 97.94 82 GLU B CA 1
ATOM 4767 C C . GLU B 1 82 ? -12.82 13.969 23.469 1 97.94 82 GLU B C 1
ATOM 4769 O O . GLU B 1 82 ? -13.586 14.18 24.406 1 97.94 82 GLU B O 1
ATOM 4774 N N . SER B 1 83 ? -11.625 13.625 23.594 1 98.12 83 SER B N 1
ATOM 4775 C CA . SER B 1 83 ? -11.039 13.477 24.922 1 98.12 83 SER B CA 1
ATOM 4776 C C . SER B 1 83 ? -10.945 14.82 25.641 1 98.12 83 SER B C 1
ATOM 4778 O O . SER B 1 83 ? -11.258 14.922 26.828 1 98.12 83 SER B O 1
ATOM 4780 N N . LEU B 1 84 ? -10.555 15.906 24.969 1 98.06 84 LEU B N 1
ATOM 4781 C CA . LEU B 1 84 ? -10.43 17.234 25.562 1 98.06 84 LEU B CA 1
ATOM 4782 C C . LEU B 1 84 ? -11.797 17.781 25.953 1 98.06 84 LEU B C 1
ATOM 4784 O O . LEU B 1 84 ? -11.914 18.547 26.922 1 98.06 84 LEU B O 1
ATOM 4788 N N . LYS B 1 85 ? -12.789 17.422 25.266 1 96.31 85 LYS B N 1
ATOM 4789 C CA . LYS B 1 85 ? -14.148 17.906 25.5 1 96.31 85 LYS B CA 1
ATOM 4790 C C . LYS B 1 85 ? -14.656 17.469 26.875 1 96.31 85 LYS B C 1
ATOM 4792 O O . LYS B 1 85 ? -15.633 18.031 27.375 1 96.31 85 LYS B O 1
ATOM 4797 N N . ARG B 1 86 ? -14.078 16.531 27.391 1 94.88 86 ARG B N 1
ATOM 4798 C CA . ARG B 1 86 ? -14.484 16.078 28.703 1 94.88 86 ARG B CA 1
ATOM 4799 C C . ARG B 1 86 ? -14.336 17.188 29.75 1 94.88 86 ARG B C 1
ATOM 4801 O O . ARG B 1 86 ? -14.992 17.156 30.781 1 94.88 86 ARG B O 1
ATOM 4808 N N . ASP B 1 87 ? -13.445 18.141 29.531 1 95.81 87 ASP B N 1
ATOM 4809 C CA . ASP B 1 87 ? -13.344 19.344 30.344 1 95.81 87 ASP B CA 1
ATOM 4810 C C . ASP B 1 87 ? -14.273 20.438 29.812 1 95.81 87 ASP B C 1
ATOM 4812 O O . ASP B 1 87 ? -13.914 21.172 28.891 1 95.81 87 ASP B O 1
ATOM 4816 N N . PRO B 1 88 ? -15.352 20.641 30.453 1 95.19 88 PRO B N 1
ATOM 4817 C CA . PRO B 1 88 ? -16.344 21.594 29.953 1 95.19 88 PRO B CA 1
ATOM 4818 C C . PRO B 1 88 ? -15.852 23.031 29.969 1 95.19 88 PRO B C 1
ATOM 4820 O O . PRO B 1 88 ? -16.359 23.891 29.234 1 95.19 88 PRO B O 1
ATOM 4823 N N . SER B 1 89 ? -14.867 23.297 30.75 1 94.94 89 SER B N 1
ATOM 4824 C CA . SER B 1 89 ? -14.367 24.656 30.875 1 94.94 89 SER B CA 1
ATOM 4825 C C . SER B 1 89 ? -13.703 25.125 29.578 1 94.94 89 SER B C 1
ATOM 4827 O O . SER B 1 89 ? -13.539 26.328 29.359 1 94.94 89 SER B O 1
ATOM 4829 N N . LEU B 1 90 ? -13.414 24.188 28.719 1 97.12 90 LEU B N 1
ATOM 4830 C CA . LEU B 1 90 ? -12.734 24.531 27.469 1 97.12 90 LEU B CA 1
ATOM 4831 C C . LEU B 1 90 ? -13.734 25.016 26.422 1 97.12 90 LEU B C 1
ATOM 4833 O O . LEU B 1 90 ? -13.344 25.609 25.406 1 97.12 90 LEU B O 1
ATOM 4837 N N . ASN B 1 91 ? -15 24.734 26.578 1 97.06 91 ASN B N 1
ATOM 4838 C CA . ASN B 1 91 ? -16.078 25.203 25.719 1 97.06 91 ASN B CA 1
ATOM 4839 C C . ASN B 1 91 ? -15.82 24.844 24.266 1 97.06 91 ASN B C 1
ATOM 4841 O O . ASN B 1 91 ? -15.875 25.719 23.391 1 97.06 91 ASN B O 1
ATOM 4845 N N . ILE B 1 92 ? -15.453 23.672 23.984 1 98.12 92 ILE B N 1
ATOM 4846 C CA . ILE B 1 92 ? -15.281 23.172 22.625 1 98.12 92 ILE B CA 1
ATOM 4847 C C . ILE B 1 92 ? -16.641 22.891 22.016 1 98.12 92 ILE B C 1
ATOM 4849 O O . ILE B 1 92 ? -17.375 22 22.469 1 98.12 92 ILE B O 1
ATOM 4853 N N . THR B 1 93 ? -17.016 23.594 20.953 1 97.38 93 THR B N 1
ATOM 4854 C CA . THR B 1 93 ? -18.312 23.406 20.297 1 97.38 93 THR B CA 1
ATOM 4855 C C . THR B 1 93 ? -18.234 22.312 19.25 1 97.38 93 THR B C 1
ATOM 4857 O O . THR B 1 93 ? -17.141 21.859 18.891 1 97.38 93 THR B O 1
ATOM 4860 N N . GLY B 1 94 ? -19.422 21.906 18.781 1 97.12 94 GLY B N 1
ATOM 4861 C CA . GLY B 1 94 ? -19.469 20.969 17.672 1 97.12 94 GLY B CA 1
ATOM 4862 C C . GLY B 1 94 ? -18.766 21.5 16.422 1 97.12 94 GLY B C 1
ATOM 4863 O O . GLY B 1 94 ? -18.141 20.734 15.68 1 97.12 94 GLY B O 1
ATOM 4864 N N . GLN B 1 95 ? -18.875 22.781 16.234 1 98.19 95 GLN B N 1
ATOM 4865 C CA . GLN B 1 95 ? -18.219 23.406 15.086 1 98.19 95 GLN B CA 1
ATOM 4866 C C . GLN B 1 95 ? -16.688 23.344 15.234 1 98.19 95 GLN B C 1
ATOM 4868 O O . GLN B 1 95 ? -15.977 23.094 14.266 1 98.19 95 GLN B O 1
ATOM 4873 N N . ASP B 1 96 ? -16.203 23.594 16.484 1 98.5 96 ASP B N 1
ATOM 4874 C CA . ASP B 1 96 ? -14.766 23.469 16.734 1 98.5 96 ASP B CA 1
ATOM 4875 C C . ASP B 1 96 ? -14.266 22.062 16.375 1 98.5 96 ASP B C 1
ATOM 4877 O O . ASP B 1 96 ? -13.25 21.922 15.68 1 98.5 96 ASP B O 1
ATOM 4881 N N . HIS B 1 97 ? -15.062 21.094 16.859 1 98.62 97 HIS B N 1
ATOM 4882 C CA . HIS B 1 97 ? -14.703 19.703 16.672 1 98.62 97 HIS B CA 1
ATOM 4883 C C . HIS B 1 97 ? -14.664 19.344 15.18 1 98.62 97 HIS B C 1
ATOM 4885 O O . HIS B 1 97 ? -13.703 18.75 14.711 1 98.62 97 HIS B O 1
ATOM 4891 N N . LEU B 1 98 ? -15.664 19.75 14.445 1 98.75 98 LEU B N 1
ATOM 4892 C CA . LEU B 1 98 ? -15.75 19.484 13.008 1 98.75 98 LEU B CA 1
ATOM 4893 C C . LEU B 1 98 ? -14.609 20.172 12.258 1 98.75 98 LEU B C 1
ATOM 4895 O O . LEU B 1 98 ? -14 19.578 11.367 1 98.75 98 LEU B O 1
ATOM 4899 N N . CYS B 1 99 ? -14.32 21.375 12.625 1 98.81 99 CYS B N 1
ATOM 4900 C CA . CYS B 1 99 ? -13.289 22.141 11.938 1 98.81 99 CYS B CA 1
ATOM 4901 C C . CYS B 1 99 ? -11.914 21.516 12.148 1 98.81 99 CYS B C 1
ATOM 4903 O O . CYS B 1 99 ? -11.133 21.375 11.195 1 98.81 99 CYS B O 1
ATOM 4905 N N . VAL B 1 100 ? -11.578 21.125 13.391 1 98.88 100 VAL B N 1
ATOM 4906 C CA . VAL B 1 100 ? -10.297 20.484 13.672 1 98.88 100 VAL B CA 1
ATOM 4907 C C . VAL B 1 100 ? -10.195 19.156 12.914 1 98.88 100 VAL B C 1
ATOM 4909 O O . VAL B 1 100 ? -9.164 18.859 12.32 1 98.88 100 VAL B O 1
ATOM 4912 N N . SER B 1 101 ? -11.297 18.422 12.922 1 98.88 101 SER B N 1
ATOM 4913 C CA . SER B 1 101 ? -11.344 17.141 12.211 1 98.88 101 SER B CA 1
ATOM 4914 C C . SER B 1 101 ? -11.148 17.328 10.711 1 98.88 101 SER B C 1
ATOM 4916 O O . SER B 1 101 ? -10.43 16.562 10.07 1 98.88 101 SER B O 1
ATOM 4918 N N . MET B 1 102 ? -11.781 18.312 10.172 1 98.88 102 MET B N 1
ATOM 4919 C CA . MET B 1 102 ? -11.672 18.594 8.75 1 98.88 102 MET B CA 1
ATOM 4920 C C . MET B 1 102 ? -10.266 19.062 8.391 1 98.88 102 MET B C 1
ATOM 4922 O O . MET B 1 102 ? -9.734 18.688 7.344 1 98.88 102 MET B O 1
ATOM 4926 N N . ALA B 1 103 ? -9.664 19.906 9.242 1 98.88 103 ALA B N 1
ATOM 4927 C CA . ALA B 1 103 ? -8.281 20.344 9.016 1 98.88 103 ALA B CA 1
ATOM 4928 C C . ALA B 1 103 ? -7.332 19.141 8.984 1 98.88 103 ALA B C 1
ATOM 4930 O O . ALA B 1 103 ? -6.441 19.078 8.133 1 98.88 103 ALA B O 1
ATOM 4931 N N . ALA B 1 104 ? -7.547 18.234 9.922 1 98.88 104 ALA B N 1
ATOM 4932 C CA . ALA B 1 104 ? -6.723 17.031 9.977 1 98.88 104 ALA B CA 1
ATOM 4933 C C . ALA B 1 104 ? -6.895 16.188 8.719 1 98.88 104 ALA B C 1
ATOM 4935 O O . ALA B 1 104 ? -5.918 15.68 8.164 1 98.88 104 ALA B O 1
ATOM 4936 N N . LEU B 1 105 ? -8.086 16.062 8.219 1 98.88 105 LEU B N 1
ATOM 4937 C CA . LEU B 1 105 ? -8.422 15.281 7.039 1 98.88 105 LEU B CA 1
ATOM 4938 C C . LEU B 1 105 ? -7.789 15.883 5.789 1 98.88 105 LEU B C 1
ATOM 4940 O O . LEU B 1 105 ? -7.352 15.156 4.895 1 98.88 105 LEU B O 1
ATOM 4944 N N . CYS B 1 106 ? -7.66 17.234 5.73 1 98.81 106 CYS B N 1
ATOM 4945 C CA . CYS B 1 106 ? -7.367 17.906 4.473 1 98.81 106 CYS B CA 1
ATOM 4946 C C . CYS B 1 106 ? -5.969 18.516 4.496 1 98.81 106 CYS B C 1
ATOM 4948 O O . CYS B 1 106 ? -5.547 19.141 3.523 1 98.81 106 CYS B O 1
ATOM 4950 N N . HIS B 1 107 ? -5.227 18.359 5.582 1 98.31 107 HIS B N 1
ATOM 4951 C CA . HIS B 1 107 ? -3.975 19.094 5.777 1 98.31 107 HIS B CA 1
ATOM 4952 C C . HIS B 1 107 ? -2.953 18.719 4.707 1 98.31 107 HIS B C 1
ATOM 4954 O O . HIS B 1 107 ? -2.064 19.516 4.391 1 98.31 107 HIS B O 1
ATOM 4960 N N . ASP B 1 108 ? -3.131 17.531 4.062 1 97.06 108 ASP B N 1
ATOM 4961 C CA . ASP B 1 108 ? -2.127 17.016 3.139 1 97.06 108 ASP B CA 1
ATOM 4962 C C . ASP B 1 108 ? -2.645 17.016 1.702 1 97.06 108 ASP B C 1
ATOM 4964 O O . ASP B 1 108 ? -2.045 16.406 0.818 1 97.06 108 ASP B O 1
ATOM 4968 N N . LEU B 1 109 ? -3.703 17.703 1.375 1 98.25 109 LEU B N 1
ATOM 4969 C CA . LEU B 1 109 ? -4.312 17.719 0.05 1 98.25 109 LEU B CA 1
ATOM 4970 C C . LEU B 1 109 ? -3.32 18.219 -0.995 1 98.25 109 LEU B C 1
ATOM 4972 O O . LEU B 1 109 ? -3.381 17.812 -2.158 1 98.25 109 LEU B O 1
ATOM 4976 N N . GLY B 1 110 ? -2.434 19.062 -0.574 1 97.81 110 GLY B N 1
ATOM 4977 C CA . GLY B 1 110 ? -1.633 19.828 -1.511 1 97.81 110 GLY B CA 1
ATOM 4978 C C . GLY B 1 110 ? -0.322 19.156 -1.871 1 97.81 110 GLY B C 1
ATOM 4979 O O . GLY B 1 110 ? 0.473 19.703 -2.637 1 97.81 110 GLY B O 1
ATOM 4980 N N . HIS B 1 111 ? -0.071 17.953 -1.385 1 97.12 111 HIS B N 1
ATOM 4981 C CA . HIS B 1 111 ? 1.16 17.25 -1.736 1 97.12 111 HIS B CA 1
ATOM 4982 C C . HIS B 1 111 ? 1.169 16.859 -3.211 1 97.12 111 HIS B C 1
ATOM 4984 O O . HIS B 1 111 ? 0.13 16.5 -3.768 1 97.12 111 HIS B O 1
ATOM 4990 N N . GLY B 1 112 ? 2.324 16.969 -3.822 1 96.12 112 GLY B N 1
ATOM 4991 C CA . GLY B 1 112 ? 2.533 16.5 -5.184 1 96.12 112 GLY B CA 1
ATOM 4992 C C . GLY B 1 112 ? 3.197 15.141 -5.25 1 96.12 112 GLY B C 1
ATOM 4993 O O . GLY B 1 112 ? 3.232 14.414 -4.258 1 96.12 112 GLY B O 1
ATOM 4994 N N . PRO B 1 113 ? 3.688 14.797 -6.465 1 96.06 113 PRO B N 1
ATOM 4995 C CA . PRO B 1 113 ? 4.328 13.484 -6.625 1 96.06 113 PRO B CA 1
ATOM 4996 C C . PRO B 1 113 ? 5.473 13.266 -5.641 1 96.06 113 PRO B C 1
ATOM 4998 O O . PRO B 1 113 ? 6.309 14.156 -5.449 1 96.06 113 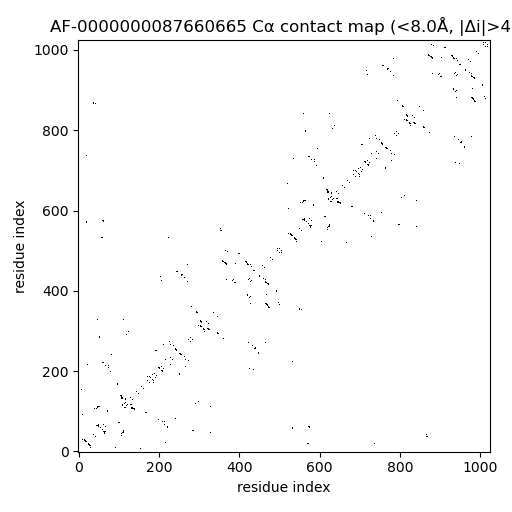PRO B O 1
ATOM 5001 N N . PHE B 1 114 ? 5.434 12.133 -4.988 1 94.31 114 PHE B N 1
ATOM 5002 C CA . PHE B 1 114 ? 6.477 11.68 -4.07 1 94.31 114 PHE B CA 1
ATOM 5003 C C . PHE B 1 114 ? 6.68 12.688 -2.945 1 94.31 114 PHE B C 1
ATOM 5005 O O . PHE B 1 114 ? 7.789 12.836 -2.43 1 94.31 114 PHE B O 1
ATOM 5012 N N . SER B 1 115 ? 5.676 13.453 -2.689 1 87.62 115 SER B N 1
ATOM 5013 C CA . SER B 1 115 ? 5.527 14.297 -1.509 1 87.62 115 SER B CA 1
ATOM 5014 C C . SER B 1 115 ? 6.594 15.391 -1.475 1 87.62 115 SER B C 1
ATOM 5016 O O . SER B 1 115 ? 6.664 16.219 -2.381 1 87.62 115 SER B O 1
ATOM 5018 N N . HIS B 1 116 ? 7.523 15.281 -0.506 1 84.94 116 HIS B N 1
ATOM 5019 C CA . HIS B 1 116 ? 8.445 16.375 -0.248 1 84.94 116 HIS B CA 1
ATOM 5020 C C . HIS B 1 116 ? 9.531 16.453 -1.317 1 84.94 116 HIS B C 1
ATOM 5022 O O . HIS B 1 116 ? 10.172 17.484 -1.488 1 84.94 116 HIS B O 1
ATOM 5028 N N . LEU B 1 117 ? 9.586 15.414 -2.027 1 90.75 117 LEU B N 1
ATOM 5029 C CA . LEU B 1 117 ? 10.5 15.414 -3.166 1 90.75 117 LEU B CA 1
ATOM 5030 C C . LEU B 1 117 ? 10.07 16.453 -4.203 1 90.75 117 LEU B C 1
ATOM 5032 O O . LEU B 1 117 ? 10.914 17.125 -4.797 1 90.75 117 LEU B O 1
ATOM 5036 N N . PHE B 1 118 ? 8.789 16.625 -4.391 1 93.12 118 PHE B N 1
ATOM 5037 C CA . PHE B 1 118 ? 8.25 17.484 -5.438 1 93.12 118 PHE B CA 1
ATOM 5038 C C . PHE B 1 118 ? 8.352 18.953 -5.039 1 93.12 118 PHE B C 1
ATOM 5040 O O . PHE B 1 118 ? 8.797 19.781 -5.832 1 93.12 118 PHE B O 1
ATOM 5047 N N . ASP B 1 119 ? 7.957 19.297 -3.818 1 90.88 119 ASP B N 1
ATOM 5048 C CA . ASP B 1 119 ? 7.961 20.688 -3.393 1 90.88 119 ASP B CA 1
ATOM 5049 C C . ASP B 1 119 ? 9.289 21.062 -2.74 1 90.88 119 ASP B C 1
ATOM 5051 O O . ASP B 1 119 ? 9.43 22.156 -2.189 1 90.88 119 ASP B O 1
ATOM 5055 N N . GLY B 1 120 ? 10.266 20.203 -2.787 1 91.88 120 GLY B N 1
ATOM 5056 C CA . GLY B 1 120 ? 11.602 20.453 -2.264 1 91.88 120 GLY B CA 1
ATOM 5057 C C . GLY B 1 120 ? 12.68 20.391 -3.328 1 91.88 120 GLY B C 1
ATOM 5058 O O . GLY B 1 120 ? 12.867 21.328 -4.09 1 91.88 120 GLY B O 1
ATOM 5059 N N . ALA B 1 121 ? 13.242 19.188 -3.439 1 91.12 121 ALA B N 1
ATOM 5060 C CA . ALA B 1 121 ? 14.422 19 -4.281 1 91.12 121 ALA B CA 1
ATOM 5061 C C . ALA B 1 121 ? 14.094 19.281 -5.746 1 91.12 121 ALA B C 1
ATOM 5063 O O . ALA B 1 121 ? 14.875 19.938 -6.449 1 91.12 121 ALA B O 1
ATOM 5064 N N . PHE B 1 122 ? 12.984 18.828 -6.273 1 95.56 122 PHE B N 1
ATOM 5065 C CA . PHE B 1 122 ? 12.633 19.047 -7.672 1 95.56 122 PHE B CA 1
ATOM 5066 C C . PHE B 1 122 ? 12.328 20.516 -7.926 1 95.56 122 PHE B C 1
ATOM 5068 O O . PHE B 1 122 ? 12.781 21.078 -8.922 1 95.56 122 PHE B O 1
ATOM 5075 N N . ARG B 1 123 ? 11.477 21.062 -7.062 1 94.38 123 ARG B N 1
ATOM 5076 C CA . ARG B 1 123 ? 11.148 22.484 -7.195 1 94.38 123 ARG B CA 1
ATOM 5077 C C . ARG B 1 123 ? 12.406 23.328 -7.281 1 94.38 123 ARG B C 1
ATOM 5079 O O . ARG B 1 123 ? 12.531 24.188 -8.156 1 94.38 123 ARG B O 1
ATOM 5086 N N . GLU B 1 124 ? 13.352 23.078 -6.426 1 91.88 124 GLU B N 1
ATOM 5087 C CA . GLU B 1 124 ? 14.609 23.828 -6.406 1 91.88 124 GLU B CA 1
ATOM 5088 C C . GLU B 1 124 ? 15.406 23.594 -7.691 1 91.88 124 GLU B C 1
ATOM 5090 O O . GLU B 1 124 ? 15.906 24.547 -8.289 1 91.88 124 GLU B O 1
ATOM 5095 N N . ALA B 1 125 ? 15.461 22.375 -8.078 1 93.62 125 ALA B N 1
ATOM 5096 C CA . ALA B 1 125 ? 16.25 22 -9.258 1 93.62 125 ALA B CA 1
ATOM 5097 C C . ALA B 1 125 ? 15.633 22.578 -10.523 1 93.62 125 ALA B C 1
ATOM 5099 O O . ALA B 1 125 ? 16.359 22.922 -11.469 1 93.62 125 ALA B O 1
ATOM 5100 N N . SER B 1 126 ? 14.32 22.719 -10.539 1 94.5 126 SER B N 1
ATOM 5101 C CA . SER B 1 126 ? 13.633 23.172 -11.742 1 94.5 126 SER B CA 1
ATOM 5102 C C . SER B 1 126 ? 13.562 24.703 -11.789 1 94.5 126 SER B C 1
ATOM 5104 O O . SER B 1 126 ? 13.234 25.281 -12.828 1 94.5 126 SER B O 1
ATOM 5106 N N . GLY B 1 127 ? 13.836 25.344 -10.664 1 92.56 127 GLY B N 1
ATOM 5107 C CA . GLY B 1 127 ? 13.766 26.797 -10.602 1 92.56 127 GLY B CA 1
ATOM 5108 C C . GLY B 1 127 ? 12.359 27.328 -10.43 1 92.56 127 GLY B C 1
ATOM 5109 O O . GLY B 1 127 ? 12.102 28.516 -10.648 1 92.56 127 GLY B O 1
ATOM 5110 N N . ALA B 1 128 ? 11.445 26.438 -10.102 1 92.19 128 ALA B N 1
ATOM 5111 C CA . ALA B 1 128 ? 10.062 26.859 -9.883 1 92.19 128 ALA B CA 1
ATOM 5112 C C . ALA B 1 128 ? 9.953 27.781 -8.672 1 92.19 128 ALA B C 1
ATOM 5114 O O . ALA B 1 128 ? 10.758 27.688 -7.738 1 92.19 128 ALA B O 1
ATOM 5115 N N . PRO B 1 129 ? 9.008 28.656 -8.688 1 91.19 129 PRO B N 1
ATOM 5116 C CA . PRO B 1 129 ? 8.812 29.516 -7.523 1 91.19 129 PRO B CA 1
ATOM 5117 C C . PRO B 1 129 ? 8.453 28.75 -6.258 1 91.19 129 PRO B C 1
ATOM 5119 O O . PRO B 1 129 ? 7.984 27.609 -6.34 1 91.19 129 PRO B O 1
ATOM 5122 N N . PRO B 1 130 ? 8.656 29.406 -5.145 1 90.44 130 PRO B N 1
ATOM 5123 C CA . PRO B 1 130 ? 8.383 28.719 -3.881 1 90.44 130 PRO B CA 1
ATOM 5124 C C . PRO B 1 130 ? 6.895 28.484 -3.643 1 90.44 130 PRO B C 1
ATOM 5126 O O . PRO B 1 130 ? 6.07 29.344 -3.971 1 90.44 130 PRO B O 1
ATOM 5129 N N . TYR B 1 131 ? 6.578 27.391 -3.223 1 91 131 TYR B N 1
ATOM 5130 C CA . TYR B 1 131 ? 5.262 27 -2.73 1 91 131 TYR B CA 1
ATOM 5131 C C . TYR B 1 131 ? 5.375 25.906 -1.681 1 91 131 TYR B C 1
ATOM 5133 O O . TYR B 1 131 ? 6.426 25.266 -1.546 1 91 131 TYR B O 1
ATOM 5141 N N . THR B 1 132 ? 4.355 25.797 -0.865 1 91.56 132 THR B N 1
ATOM 5142 C CA . THR B 1 132 ? 4.312 24.719 0.118 1 91.56 132 THR B CA 1
ATOM 5143 C C . THR B 1 132 ? 3.082 23.828 -0.096 1 91.56 132 THR B C 1
ATOM 5145 O O . THR B 1 132 ? 2.086 24.281 -0.669 1 91.56 132 THR B O 1
ATOM 5148 N N . HIS B 1 133 ? 3.172 22.609 0.278 1 93.75 133 HIS B N 1
ATOM 5149 C CA . HIS B 1 133 ? 2.008 21.734 0.162 1 93.75 133 HIS B CA 1
ATOM 5150 C C . HIS B 1 133 ? 0.85 22.25 1.012 1 93.75 133 HIS B C 1
ATOM 5152 O O . HIS B 1 133 ? -0.316 22.047 0.67 1 93.75 133 HIS B O 1
ATOM 5158 N N . GLU B 1 134 ? 1.101 23 2.104 1 94.81 134 GLU B N 1
ATOM 5159 C CA . GLU B 1 134 ? 0.041 23.562 2.941 1 94.81 134 GLU B CA 1
ATOM 5160 C C . GLU B 1 134 ? -0.78 24.594 2.178 1 94.81 134 GLU B C 1
ATOM 5162 O O . GLU B 1 134 ? -2.012 24.562 2.209 1 94.81 134 GLU B O 1
ATOM 5167 N N . SER B 1 135 ? -0.061 25.531 1.495 1 95.12 135 SER B N 1
ATOM 5168 C CA . SER B 1 135 ? -0.766 26.547 0.711 1 95.12 135 SER B CA 1
ATOM 5169 C C . SER B 1 135 ? -1.603 25.906 -0.391 1 95.12 135 SER B C 1
ATOM 5171 O O . SER B 1 135 ? -2.727 26.328 -0.654 1 95.12 135 SER B O 1
ATOM 5173 N N . LEU B 1 136 ? -1.078 24.891 -1.053 1 97.06 136 LEU B N 1
ATOM 5174 C CA . LEU B 1 136 ? -1.812 24.188 -2.096 1 97.06 136 LEU B CA 1
ATOM 5175 C C . LEU B 1 136 ? -2.979 23.406 -1.502 1 97.06 136 LEU B C 1
ATOM 5177 O O . LEU B 1 136 ? -4.023 23.266 -2.139 1 97.06 136 LEU B O 1
ATOM 5181 N N . SER B 1 137 ? -2.787 22.844 -0.263 1 98.12 137 SER B N 1
ATOM 5182 C CA . SER B 1 137 ? -3.881 22.172 0.421 1 98.12 137 SER B CA 1
ATOM 5183 C C . SER B 1 137 ? -5.074 23.094 0.621 1 98.12 137 SER B C 1
ATOM 5185 O O . SER B 1 137 ? -6.223 22.688 0.418 1 98.12 137 SER B O 1
ATOM 5187 N N . ILE B 1 138 ? -4.785 24.312 1.028 1 98.19 138 ILE B N 1
ATOM 5188 C CA . ILE B 1 138 ? -5.836 25.297 1.272 1 98.19 138 ILE B CA 1
ATOM 5189 C C . ILE B 1 138 ? -6.555 25.609 -0.036 1 98.19 138 ILE B C 1
ATOM 5191 O O . ILE B 1 138 ? -7.785 25.688 -0.076 1 98.19 138 ILE B O 1
ATOM 5195 N N . LEU B 1 139 ? -5.812 25.781 -1.146 1 98.12 139 LEU B N 1
ATOM 5196 C CA . LEU B 1 139 ? -6.41 26.062 -2.449 1 98.12 139 LEU B CA 1
ATOM 5197 C C . LEU B 1 139 ? -7.301 24.906 -2.898 1 98.12 139 LEU B C 1
ATOM 5199 O O . LEU B 1 139 ? -8.398 25.141 -3.406 1 98.12 139 LEU B O 1
ATOM 5203 N N . ILE B 1 140 ? -6.828 23.719 -2.752 1 98.62 140 ILE B N 1
ATOM 5204 C CA . ILE B 1 140 ? -7.59 22.531 -3.15 1 98.62 140 ILE B CA 1
ATOM 5205 C C . ILE B 1 140 ? -8.836 22.406 -2.273 1 98.62 140 ILE B C 1
ATOM 5207 O O . ILE B 1 140 ? -9.914 22.062 -2.764 1 98.62 140 ILE B O 1
ATOM 5211 N N . LEU B 1 141 ? -8.688 22.672 -0.924 1 98.69 141 LEU B N 1
ATOM 5212 C CA . LEU B 1 141 ? -9.828 22.656 -0.01 1 98.69 141 LEU B CA 1
ATOM 5213 C C . LEU B 1 141 ? -10.906 23.625 -0.46 1 98.69 141 LEU B C 1
ATOM 5215 O O . LEU B 1 141 ? -12.094 23.297 -0.473 1 98.69 141 LEU B O 1
ATOM 5219 N N . ARG B 1 142 ? -10.531 24.812 -0.823 1 98.31 142 ARG B N 1
ATOM 5220 C CA . ARG B 1 142 ? -11.477 25.828 -1.286 1 98.31 142 ARG B CA 1
ATOM 5221 C C . ARG B 1 142 ? -12.164 25.375 -2.568 1 98.31 142 ARG B C 1
ATOM 5223 O O . ARG B 1 142 ? -13.352 25.656 -2.771 1 98.31 142 ARG B O 1
ATOM 5230 N N . ARG B 1 143 ? -11.43 24.734 -3.412 1 98 143 ARG B N 1
ATOM 5231 C CA . ARG B 1 143 ? -12.039 24.172 -4.621 1 98 143 ARG B CA 1
ATOM 5232 C C . ARG B 1 143 ? -13.094 23.125 -4.273 1 98 143 ARG B C 1
ATOM 5234 O O . ARG B 1 143 ? -14.18 23.125 -4.852 1 98 143 ARG B O 1
ATOM 5241 N N . ILE B 1 144 ? -12.766 22.25 -3.35 1 98.38 144 ILE B N 1
ATOM 5242 C CA . ILE B 1 144 ? -13.703 21.219 -2.898 1 98.38 144 ILE B CA 1
ATOM 5243 C C . ILE B 1 144 ? -14.977 21.875 -2.365 1 98.38 144 ILE B C 1
ATOM 5245 O O . ILE B 1 144 ? -16.078 21.484 -2.742 1 98.38 144 ILE B O 1
ATOM 5249 N N . VAL B 1 145 ? -14.844 22.891 -1.551 1 98.25 145 VAL B N 1
ATOM 5250 C CA . VAL B 1 145 ? -15.945 23.531 -0.842 1 98.25 145 VAL B CA 1
ATOM 5251 C C . VAL B 1 145 ? -16.766 24.375 -1.816 1 98.25 145 VAL B C 1
ATOM 5253 O O . VAL B 1 145 ? -17.938 24.672 -1.552 1 98.25 145 VAL B O 1
ATOM 5256 N N . SER B 1 146 ? -16.188 24.719 -2.943 1 97.25 146 SER B N 1
ATOM 5257 C CA . SER B 1 146 ? -16.906 25.5 -3.945 1 97.25 146 SER B CA 1
ATOM 5258 C C . SER B 1 146 ? -17.969 24.672 -4.648 1 97.25 146 SER B C 1
ATOM 5260 O O . SER B 1 146 ? -18.875 25.203 -5.289 1 97.25 146 SER B O 1
ATOM 5262 N N . ASP B 1 147 ? -17.812 23.344 -4.566 1 96.62 147 ASP B N 1
ATOM 5263 C CA . ASP B 1 147 ? -18.859 22.469 -5.066 1 96.62 147 ASP B CA 1
ATOM 5264 C C . ASP B 1 147 ? -20.172 22.719 -4.32 1 96.62 147 ASP B C 1
ATOM 5266 O O . ASP B 1 147 ? -20.219 22.609 -3.094 1 96.62 147 ASP B O 1
ATOM 5270 N N . PRO B 1 148 ? -21.234 23 -5.039 1 96.94 148 PRO B N 1
ATOM 5271 C CA . PRO B 1 148 ? -22.484 23.391 -4.383 1 96.94 148 PRO B CA 1
ATOM 5272 C C . PRO B 1 148 ? -23.031 22.312 -3.449 1 96.94 148 PRO B C 1
ATOM 5274 O O . PRO B 1 148 ? -23.578 22.625 -2.393 1 96.94 148 PRO B O 1
ATOM 5277 N N . GLU B 1 149 ? -22.906 21.109 -3.812 1 95.69 149 GLU B N 1
ATOM 5278 C CA . GLU B 1 149 ? -23.406 20.031 -2.98 1 95.69 149 GLU B CA 1
ATOM 5279 C C . GLU B 1 149 ? -22.594 19.875 -1.697 1 95.69 149 GLU B C 1
ATOM 5281 O O . GLU B 1 149 ? -23.156 19.672 -0.619 1 95.69 149 GLU B O 1
ATOM 5286 N N . ILE B 1 150 ? -21.344 19.984 -1.772 1 97.69 150 ILE B N 1
ATOM 5287 C CA . ILE B 1 150 ? -20.469 19.875 -0.615 1 97.69 150 ILE B CA 1
ATOM 5288 C C . ILE B 1 150 ? -20.656 21.078 0.308 1 97.69 150 ILE B C 1
ATOM 5290 O O . ILE B 1 150 ? -20.766 20.922 1.526 1 97.69 150 ILE B O 1
ATOM 5294 N N . ARG B 1 151 ? -20.734 22.234 -0.289 1 97.69 151 ARG B N 1
ATOM 5295 C CA . ARG B 1 151 ? -20.984 23.453 0.473 1 97.69 151 ARG B CA 1
ATOM 5296 C C . ARG B 1 151 ? -22.266 23.359 1.274 1 97.69 151 ARG B C 1
ATOM 5298 O O . ARG B 1 151 ? -22.297 23.688 2.463 1 97.69 151 ARG B O 1
ATOM 5305 N N . ALA B 1 152 ? -23.281 22.891 0.611 1 97.56 152 ALA B N 1
ATOM 5306 C CA . ALA B 1 152 ? -24.578 22.766 1.27 1 97.56 152 ALA B CA 1
ATOM 5307 C C . ALA B 1 152 ? -24.5 21.812 2.453 1 97.56 152 ALA B C 1
ATOM 5309 O O . ALA B 1 152 ? -25.094 22.062 3.506 1 97.56 152 ALA B O 1
ATOM 5310 N N . ALA B 1 153 ? -23.812 20.719 2.279 1 97.19 153 ALA B N 1
ATOM 5311 C CA . ALA B 1 153 ? -23.672 19.734 3.348 1 97.19 153 ALA B CA 1
ATOM 5312 C C . ALA B 1 153 ? -22.906 20.328 4.531 1 97.19 153 ALA B C 1
ATOM 5314 O O . ALA B 1 153 ? -23.281 20.109 5.688 1 97.19 153 ALA B O 1
ATOM 5315 N N . LEU B 1 154 ? -21.891 21.062 4.273 1 98.25 154 LEU B N 1
ATOM 5316 C CA . LEU B 1 154 ? -21.062 21.656 5.32 1 98.25 154 LEU B CA 1
ATO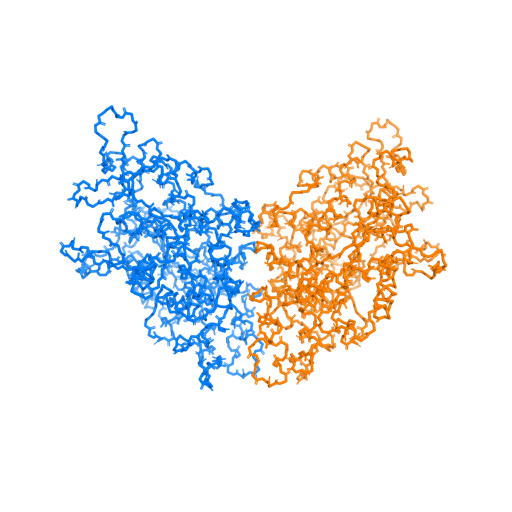M 5317 C C . LEU B 1 154 ? -21.812 22.766 6.047 1 98.25 154 LEU B C 1
ATOM 5319 O O . LEU B 1 154 ? -21.688 22.922 7.262 1 98.25 154 LEU B O 1
ATOM 5323 N N . GLU B 1 155 ? -22.609 23.531 5.312 1 97.94 155 GLU B N 1
ATOM 5324 C CA . GLU B 1 155 ? -23.312 24.672 5.875 1 97.94 155 GLU B CA 1
ATOM 5325 C C . GLU B 1 155 ? -24.359 24.219 6.891 1 97.94 155 GLU B C 1
ATOM 5327 O O . GLU B 1 155 ? -24.734 24.969 7.793 1 97.94 155 GLU B O 1
ATOM 5332 N N . GLN B 1 156 ? -24.797 23 6.762 1 97.19 156 GLN B N 1
ATOM 5333 C CA . GLN B 1 156 ? -25.734 22.469 7.738 1 97.19 156 GLN B CA 1
ATOM 5334 C C . GLN B 1 156 ? -25.125 22.422 9.133 1 97.19 156 GLN B C 1
ATOM 5336 O O . GLN B 1 156 ? -25.828 22.484 10.133 1 97.19 156 GLN B O 1
ATOM 5341 N N . TYR B 1 157 ? -23.797 22.359 9.18 1 97.62 157 TYR B N 1
ATOM 5342 C CA . TYR B 1 157 ? -23.125 22.203 10.469 1 97.62 157 TYR B CA 1
ATOM 5343 C C . TYR B 1 157 ? -22.281 23.438 10.789 1 97.62 157 TYR B C 1
ATOM 5345 O O . TYR B 1 157 ? -22.062 23.766 11.961 1 97.62 157 TYR B O 1
ATOM 5353 N N . LEU B 1 158 ? -21.828 24.141 9.797 1 98 158 LEU B N 1
ATOM 5354 C CA . LEU B 1 158 ? -20.844 25.203 10 1 98 158 LEU B CA 1
ATOM 5355 C C . LEU B 1 158 ? -21.484 26.578 9.805 1 98 158 LEU B C 1
ATOM 5357 O O . LEU B 1 158 ? -20.797 27.594 9.891 1 98 158 LEU B O 1
ATOM 5361 N N . GLY B 1 159 ? -22.719 26.594 9.555 1 97.06 159 GLY B N 1
ATOM 5362 C CA . GLY B 1 159 ? -23.422 27.859 9.344 1 97.06 159 GLY B CA 1
ATOM 5363 C C . GLY B 1 159 ? -23.281 28.375 7.926 1 97.06 159 GLY B C 1
ATOM 5364 O O . GLY B 1 159 ? -22.719 27.703 7.059 1 97.06 159 GLY B O 1
ATOM 5365 N N . THR B 1 160 ? -23.844 29.578 7.672 1 96.44 160 THR B N 1
ATOM 5366 C CA . THR B 1 160 ? -23.828 30.203 6.352 1 96.44 160 THR B CA 1
ATOM 5367 C C . THR B 1 160 ? -23.203 31.594 6.414 1 96.44 160 THR B C 1
ATOM 5369 O O . THR B 1 160 ? -22.953 32.125 7.5 1 96.44 160 THR B O 1
ATOM 5372 N N . GLY B 1 161 ? -22.844 32.156 5.281 1 95.44 161 GLY B N 1
ATOM 5373 C CA . GLY B 1 161 ? -22.344 33.531 5.203 1 95.44 161 GLY B CA 1
ATOM 5374 C C . GLY B 1 161 ? -21.078 33.75 6.008 1 95.44 161 GLY B C 1
ATOM 5375 O O . GLY B 1 161 ? -20.109 33 5.859 1 95.44 161 GLY B O 1
ATOM 5376 N N . ALA B 1 162 ? -21.172 34.688 6.859 1 96.94 162 ALA B N 1
ATOM 5377 C CA . ALA B 1 162 ? -20 35.094 7.625 1 96.94 162 ALA B CA 1
ATOM 5378 C C . ALA B 1 162 ? -19.562 34 8.602 1 96.94 162 ALA B C 1
ATOM 5380 O O . ALA B 1 162 ? -18.375 33.844 8.859 1 96.94 162 ALA B O 1
ATOM 5381 N N . GLU B 1 163 ? -20.531 33.375 9.141 1 97.12 163 GLU B N 1
ATOM 5382 C CA . GLU B 1 163 ? -20.219 32.281 10.07 1 97.12 163 GLU B CA 1
ATOM 5383 C C . GLU B 1 163 ? -19.469 31.156 9.375 1 97.12 163 GLU B C 1
ATOM 5385 O O . GLU B 1 163 ? -18.484 30.641 9.914 1 97.12 163 GLU B O 1
ATOM 5390 N N . PHE B 1 164 ? -19.969 30.812 8.211 1 97.75 164 PHE B N 1
ATOM 5391 C CA . PHE B 1 164 ? -19.297 29.781 7.43 1 97.75 164 PHE B CA 1
ATOM 5392 C C . PHE B 1 164 ? -17.859 30.188 7.121 1 97.75 164 PHE B C 1
ATOM 5394 O O . PHE B 1 164 ? -16.938 29.391 7.266 1 97.75 164 PHE B O 1
ATOM 5401 N N . GLU B 1 165 ? -17.672 31.375 6.754 1 98 165 GLU B N 1
ATOM 5402 C CA . GLU B 1 165 ? -16.359 31.859 6.379 1 98 165 GLU B CA 1
ATOM 5403 C C . GLU B 1 165 ? -15.414 31.859 7.578 1 98 165 GLU B C 1
ATOM 5405 O O . GLU B 1 165 ? -14.211 31.609 7.438 1 98 165 GLU B O 1
ATOM 5410 N N . THR B 1 166 ? -15.914 32.219 8.703 1 98.19 166 THR B N 1
ATOM 5411 C CA . THR B 1 166 ? -15.109 32.188 9.914 1 98.19 166 THR B CA 1
ATOM 5412 C C . THR B 1 166 ? -14.625 30.781 10.219 1 98.19 166 THR B C 1
ATOM 5414 O O . THR B 1 166 ? -13.477 30.578 10.609 1 98.19 166 THR B O 1
ATOM 5417 N N . ASN B 1 167 ? -15.547 29.812 10.062 1 98.44 167 ASN B N 1
ATOM 5418 C CA . ASN B 1 167 ? -15.18 28.422 10.273 1 98.44 167 ASN B CA 1
ATOM 5419 C C . ASN B 1 167 ? -14.156 27.953 9.234 1 98.44 167 ASN B C 1
ATOM 5421 O O . ASN B 1 167 ? -13.203 27.25 9.578 1 98.44 167 ASN B O 1
ATOM 5425 N N . MET B 1 168 ? -14.32 28.359 8.008 1 98.5 168 MET B N 1
ATOM 5426 C CA . MET B 1 168 ? -13.359 28.016 6.961 1 98.5 168 MET B CA 1
ATOM 5427 C C . MET B 1 168 ? -11.992 28.609 7.266 1 98.5 168 MET B C 1
ATOM 5429 O O . MET B 1 168 ? -10.969 27.953 7.059 1 98.5 168 MET B O 1
ATOM 5433 N N . THR B 1 169 ? -12 29.812 7.738 1 98.5 169 THR B N 1
ATOM 5434 C CA . THR B 1 169 ? -10.758 30.469 8.117 1 98.5 169 THR B CA 1
ATOM 5435 C C . THR B 1 169 ? -10.047 29.672 9.219 1 98.5 169 THR B C 1
ATOM 5437 O O . THR B 1 169 ? -8.828 29.469 9.164 1 98.5 169 THR B O 1
ATOM 5440 N N . PHE B 1 170 ? -10.812 29.297 10.211 1 98.5 170 PHE B N 1
ATOM 5441 C CA . PHE B 1 170 ? -10.266 28.5 11.305 1 98.5 170 PHE B CA 1
ATOM 5442 C C . PHE B 1 170 ? -9.617 27.219 10.773 1 98.5 170 PHE B C 1
ATOM 5444 O O . PHE B 1 170 ? -8.484 26.906 11.148 1 98.5 170 PHE B O 1
ATOM 5451 N N . ILE B 1 171 ? -10.266 26.469 9.836 1 98.81 171 ILE B N 1
ATOM 5452 C CA . ILE B 1 171 ? -9.75 25.25 9.234 1 98.81 171 ILE B CA 1
ATOM 5453 C C . ILE B 1 171 ? -8.438 25.547 8.516 1 98.81 171 ILE B C 1
ATOM 5455 O O . ILE B 1 171 ? -7.445 24.844 8.711 1 98.81 171 ILE B O 1
ATOM 5459 N N . GLU B 1 172 ? -8.422 26.578 7.723 1 98.44 172 GLU B N 1
ATOM 5460 C CA . GLU B 1 172 ? -7.246 26.969 6.949 1 98.44 172 GLU B CA 1
ATOM 5461 C C . GLU B 1 172 ? -6.078 27.328 7.859 1 98.44 172 GLU B C 1
ATOM 5463 O O . GLU B 1 172 ? -4.93 27 7.57 1 98.44 172 GLU B O 1
ATOM 5468 N N . GLU B 1 173 ? -6.402 27.984 8.969 1 98 173 GLU B N 1
ATOM 5469 C CA . GLU B 1 173 ? -5.367 28.438 9.891 1 98 173 GLU B CA 1
ATOM 5470 C C . GLU B 1 173 ? -4.746 27.266 10.641 1 98 173 GLU B C 1
ATOM 5472 O O . GLU B 1 173 ? -3.562 27.281 10.977 1 98 173 GLU B O 1
ATOM 5477 N N . ILE B 1 174 ? -5.52 26.234 10.891 1 98.06 174 ILE B N 1
ATOM 5478 C CA . ILE B 1 174 ? -4.977 25.031 11.508 1 98.06 174 ILE B CA 1
ATOM 5479 C C . ILE B 1 174 ? -4 24.359 10.547 1 98.06 174 ILE B C 1
ATOM 5481 O O . ILE B 1 174 ? -2.971 23.828 10.969 1 98.06 174 ILE B O 1
ATOM 5485 N N . ILE B 1 175 ? -4.332 24.375 9.242 1 96.5 175 ILE B N 1
ATOM 5486 C CA . ILE B 1 175 ? -3.471 23.766 8.234 1 96.5 175 ILE B CA 1
ATOM 5487 C C . ILE B 1 175 ? -2.176 24.562 8.109 1 96.5 175 ILE B C 1
ATOM 5489 O O . ILE B 1 175 ? -1.085 23.984 8.086 1 96.5 175 ILE B O 1
ATOM 5493 N N . SER B 1 176 ? -2.379 25.844 8.078 1 89.12 176 SER B N 1
ATOM 5494 C CA . SER B 1 176 ? -1.18 26.672 7.98 1 89.12 176 SER B CA 1
ATOM 5495 C C . SER B 1 176 ? -1.465 28.109 8.391 1 89.12 176 SER B C 1
ATOM 5497 O O . SER B 1 176 ? -2.254 28.797 7.738 1 89.12 176 SER B O 1
ATOM 5499 N N . SER B 1 177 ? -0.796 28.5 9.469 1 80.88 177 SER B N 1
ATOM 5500 C CA . SER B 1 177 ? -0.84 29.906 9.875 1 80.88 177 SER B CA 1
ATOM 5501 C C . SER B 1 177 ? 0.186 30.203 10.969 1 80.88 177 SER B C 1
ATOM 5503 O O . SER B 1 177 ? 0.553 29.312 11.734 1 80.88 177 SER B O 1
ATOM 5505 N N . GLU B 1 178 ? 0.658 31.406 10.875 1 85.69 178 GLU B N 1
ATOM 5506 C CA . GLU B 1 178 ? 1.368 31.922 12.047 1 85.69 178 GLU B CA 1
ATOM 5507 C C . GLU B 1 178 ? 0.4 32.25 13.18 1 85.69 178 GLU B C 1
ATOM 5509 O O . GLU B 1 178 ? -0.637 32.875 12.953 1 85.69 178 GLU B O 1
ATOM 5514 N N . LYS B 1 179 ? 0.69 31.812 14.32 1 87.88 179 LYS B N 1
ATOM 5515 C CA . LYS B 1 179 ? -0.248 31.984 15.422 1 87.88 179 LYS B CA 1
ATOM 5516 C C . LYS B 1 179 ? -0.001 33.312 16.156 1 87.88 179 LYS B C 1
ATOM 5518 O O . LYS B 1 179 ? -0.941 33.938 16.641 1 87.88 179 LYS B O 1
ATOM 5523 N N . PHE B 1 180 ? 1.245 33.656 16.188 1 87.12 180 PHE B N 1
ATOM 5524 C CA . PHE B 1 180 ? 1.599 34.875 16.906 1 87.12 180 PHE B CA 1
ATOM 5525 C C . PHE B 1 180 ? 2.572 35.719 16.094 1 87.12 180 PHE B C 1
ATOM 5527 O O . PHE B 1 180 ? 3.398 35.188 15.352 1 87.12 180 PHE B O 1
ATOM 5534 N N . ASP B 1 181 ? 2.51 36.938 16.266 1 85.31 181 ASP B N 1
ATOM 5535 C CA . ASP B 1 181 ? 3.512 37.812 15.656 1 85.31 181 ASP B CA 1
ATOM 5536 C C . ASP B 1 181 ? 4.73 37.969 16.562 1 85.31 181 ASP B C 1
ATOM 5538 O O . ASP B 1 181 ? 4.832 37.312 17.594 1 85.31 181 ASP B O 1
ATOM 5542 N N . SER B 1 182 ? 5.637 38.781 16.109 1 81.44 182 SER B N 1
ATOM 5543 C CA . SER B 1 182 ? 6.891 38.969 16.828 1 81.44 182 SER B CA 1
ATOM 5544 C C . SER B 1 182 ? 6.645 39.562 18.219 1 81.44 182 SER B C 1
ATOM 5546 O O . SER B 1 182 ? 7.43 39.312 19.141 1 81.44 182 SER B O 1
ATOM 5548 N N . ASN B 1 183 ? 5.512 40.188 18.375 1 83.69 183 ASN B N 1
ATOM 5549 C CA . ASN B 1 183 ? 5.184 40.844 19.656 1 83.69 183 ASN B CA 1
ATOM 5550 C C . ASN B 1 183 ? 4.332 39.938 20.531 1 83.69 183 ASN B C 1
ATOM 5552 O O . ASN B 1 183 ? 3.955 40.312 21.641 1 83.69 183 ASN B O 1
ATOM 5556 N N . GLY B 1 184 ? 4.035 38.781 20 1 84 184 GLY B N 1
ATOM 5557 C CA . GLY B 1 184 ? 3.258 37.844 20.781 1 84 184 GLY B CA 1
ATOM 5558 C C . GLY B 1 184 ? 1.76 38.031 20.641 1 84 184 GLY B C 1
ATOM 5559 O O . GLY B 1 184 ? 0.983 37.5 21.438 1 84 184 GLY B O 1
ATOM 5560 N N . THR B 1 185 ? 1.385 38.75 19.719 1 90.88 185 THR B N 1
ATOM 5561 C CA . THR B 1 185 ? -0.032 39 19.484 1 90.88 185 THR B CA 1
ATOM 5562 C C . THR B 1 185 ? -0.67 37.844 18.703 1 90.88 185 THR B C 1
ATOM 5564 O O . THR B 1 185 ? -0.103 37.375 17.719 1 90.88 185 THR B O 1
ATOM 5567 N N . TRP B 1 186 ? -1.87 37.469 19.172 1 94.19 186 TRP B N 1
ATOM 5568 C CA . TRP B 1 186 ? -2.621 36.406 18.516 1 94.19 186 TRP B CA 1
ATOM 5569 C C . TRP B 1 186 ? -3.064 36.844 17.125 1 94.19 186 TRP B C 1
ATOM 5571 O O . TRP B 1 186 ? -3.75 37.875 16.969 1 94.19 186 TRP B O 1
ATOM 5581 N N . LEU B 1 187 ? -2.771 36.094 16.078 1 94.12 187 LEU B N 1
ATOM 5582 C CA . LEU B 1 187 ? -2.977 36.5 14.695 1 94.12 187 LEU B CA 1
ATOM 5583 C C . LEU B 1 187 ? -4.223 35.844 14.102 1 94.12 187 LEU B C 1
ATOM 5585 O O . LEU B 1 187 ? -4.965 36.5 13.352 1 94.12 187 LEU B O 1
ATOM 5589 N N . PRO B 1 188 ? -4.488 34.625 14.469 1 95.75 188 PRO B N 1
ATOM 5590 C CA . PRO B 1 188 ? -5.621 33.938 13.836 1 95.75 188 PRO B CA 1
ATOM 5591 C C . PRO B 1 188 ? -6.949 34.656 14.086 1 95.75 188 PRO B C 1
ATOM 5593 O O . PRO B 1 188 ? -7.137 35.25 15.148 1 95.75 188 PRO B O 1
ATOM 5596 N N . THR B 1 189 ? -7.836 34.594 13.148 1 96.62 189 THR B N 1
ATOM 5597 C CA . THR B 1 189 ? -9.125 35.25 13.25 1 96.62 189 THR B CA 1
ATOM 5598 C C . THR B 1 189 ? -10.266 34.25 13.312 1 96.62 189 THR B C 1
ATOM 5600 O O . THR B 1 189 ? -11.398 34.594 13.648 1 96.62 189 THR B O 1
ATOM 5603 N N . GLY B 1 190 ? -9.977 33.031 13.062 1 97.31 190 GLY B N 1
ATOM 5604 C CA . GLY B 1 190 ? -11.008 32 13.086 1 97.31 190 GLY B CA 1
ATOM 5605 C C . GLY B 1 190 ? -11.539 31.719 14.477 1 97.31 190 GLY B C 1
ATOM 5606 O O . GLY B 1 190 ? -12.719 31.406 14.648 1 97.31 190 GLY B O 1
ATOM 5607 N N . ARG B 1 191 ? -10.633 31.781 15.438 1 97.81 191 ARG B N 1
ATOM 5608 C CA . ARG B 1 191 ? -10.977 31.625 16.844 1 97.81 191 ARG B CA 1
ATOM 5609 C C . ARG B 1 191 ? -10.156 32.562 17.719 1 97.81 191 ARG B C 1
ATOM 5611 O O . ARG B 1 191 ? -9.047 32.969 17.344 1 97.81 191 ARG B O 1
ATOM 5618 N N . PRO B 1 192 ? -10.688 32.844 18.891 1 97.06 192 PRO B N 1
ATOM 5619 C CA . PRO B 1 192 ? -9.922 33.688 19.812 1 97.06 192 PRO B CA 1
ATOM 5620 C C . PRO B 1 192 ? -8.797 32.938 20.516 1 97.06 192 PRO B C 1
ATOM 5622 O O . PRO B 1 192 ? -8.711 31.719 20.406 1 97.06 192 PRO B O 1
ATOM 5625 N N . VAL B 1 193 ? -7.922 33.656 21.172 1 96.56 193 VAL B N 1
ATOM 5626 C CA . VAL B 1 193 ? -6.707 33.125 21.766 1 96.56 193 VAL B CA 1
ATOM 5627 C C . VAL B 1 193 ? -7.066 32.062 22.828 1 96.56 193 VAL B C 1
ATOM 5629 O O . VAL B 1 193 ? -6.289 31.141 23.078 1 96.56 193 VAL B O 1
ATOM 5632 N N . GLU B 1 194 ? -8.32 32.156 23.406 1 96.19 194 GLU B N 1
ATOM 5633 C CA . GLU B 1 194 ? -8.766 31.203 24.406 1 96.19 194 GLU B CA 1
ATOM 5634 C C . GLU B 1 194 ? -8.875 29.797 23.828 1 96.19 194 GLU B C 1
ATOM 5636 O O . GLU B 1 194 ? -8.898 28.812 24.562 1 96.19 194 GLU B O 1
ATOM 5641 N N . LYS B 1 195 ? -8.891 29.719 22.469 1 97.44 195 LYS B N 1
ATOM 5642 C CA . LYS B 1 195 ? -8.992 28.422 21.797 1 97.44 195 LYS B CA 1
ATOM 5643 C C . LYS B 1 195 ? -7.691 28.062 21.094 1 97.44 195 LYS B C 1
ATOM 5645 O O . LYS B 1 195 ? -7.676 27.219 20.188 1 97.44 195 LYS B O 1
ATOM 5650 N N . ALA B 1 196 ? -6.59 28.656 21.516 1 96.88 196 ALA B N 1
ATOM 5651 C CA . ALA B 1 196 ? -5.289 28.484 20.875 1 96.88 196 ALA B CA 1
ATOM 5652 C C . ALA B 1 196 ? -4.879 27.016 20.859 1 96.88 196 ALA B C 1
ATOM 5654 O O . ALA B 1 196 ? -4.234 26.562 19.906 1 96.88 196 ALA B O 1
ATOM 5655 N N . PHE B 1 197 ? -5.301 26.203 21.875 1 97.62 197 PHE B N 1
ATOM 5656 C CA . PHE B 1 197 ? -4.91 24.812 22.016 1 97.62 197 PHE B CA 1
ATOM 5657 C C . PHE B 1 197 ? -5.453 23.984 20.859 1 97.62 197 PHE B C 1
ATOM 5659 O O . PHE B 1 197 ? -4.875 22.953 20.5 1 97.62 197 PHE B O 1
ATOM 5666 N N . LEU B 1 198 ? -6.523 24.375 20.219 1 98.38 198 LEU B N 1
ATOM 5667 C CA . LEU B 1 198 ? -7.113 23.625 19.109 1 98.38 198 LEU B CA 1
ATOM 5668 C C . LEU B 1 198 ? -6.211 23.688 17.875 1 98.38 198 LEU B C 1
ATOM 5670 O O . LEU B 1 198 ? -6.203 22.75 17.062 1 98.38 198 LEU B O 1
ATOM 5674 N N . TYR B 1 199 ? -5.449 24.766 17.75 1 97.56 199 TYR B N 1
ATOM 5675 C CA . TYR B 1 199 ? -4.535 24.938 16.625 1 97.56 199 TYR B CA 1
ATOM 5676 C C . TYR B 1 199 ? -3.344 24 16.734 1 97.56 199 TYR B C 1
ATOM 5678 O O . TYR B 1 199 ? -2.609 23.797 15.766 1 97.56 199 TYR B O 1
ATOM 5686 N N . ASP B 1 200 ? -3.193 23.391 17.906 1 96.31 200 ASP B N 1
ATOM 5687 C CA . ASP B 1 200 ? -2.014 22.578 18.156 1 96.31 200 ASP B CA 1
ATOM 5688 C C . ASP B 1 200 ? -2.318 21.094 17.953 1 96.31 200 ASP B C 1
ATOM 5690 O O . ASP B 1 200 ? -1.414 20.266 17.984 1 96.31 200 ASP B O 1
ATOM 5694 N N . VAL B 1 201 ? -3.525 20.781 17.672 1 98.31 201 VAL B N 1
ATOM 5695 C CA . VAL B 1 201 ? -3.949 19.391 17.625 1 98.31 201 VAL B CA 1
ATOM 5696 C C . VAL B 1 201 ? -3.365 18.703 16.406 1 98.31 201 VAL B C 1
ATOM 5698 O O . VAL B 1 201 ? -2.764 17.625 16.5 1 98.31 201 VAL B O 1
ATOM 5701 N N . VAL B 1 202 ? -3.469 19.344 15.25 1 98.19 202 VAL B N 1
ATOM 5702 C CA . VAL B 1 202 ? -3.096 18.734 13.984 1 98.19 202 VAL B CA 1
ATOM 5703 C C . VAL B 1 202 ? -1.611 18.969 13.703 1 98.19 202 VAL B C 1
ATOM 5705 O O . VAL B 1 202 ? -0.889 18.047 13.328 1 98.19 202 VAL B O 1
ATOM 5708 N N . ALA B 1 203 ? -1.185 20.141 13.914 1 93.75 203 ALA B N 1
ATOM 5709 C CA . ALA B 1 203 ? 0.203 20.562 13.742 1 93.75 203 ALA B CA 1
ATOM 5710 C C . ALA B 1 203 ? 0.631 21.5 14.852 1 93.75 203 ALA B C 1
ATOM 5712 O O . ALA B 1 203 ? 0.28 22.688 14.844 1 93.75 203 ALA B O 1
ATOM 5713 N N . ASN B 1 204 ? 1.453 21.047 15.656 1 94.19 204 ASN B N 1
ATOM 5714 C CA . ASN B 1 204 ? 1.831 21.812 16.828 1 94.19 204 ASN B CA 1
ATOM 5715 C C . ASN B 1 204 ? 3.207 22.453 16.672 1 94.19 204 ASN B C 1
ATOM 5717 O O . ASN B 1 204 ? 4.23 21.797 16.875 1 94.19 204 ASN B O 1
ATOM 5721 N N . SER B 1 205 ? 3.24 23.656 16.422 1 88.81 205 SER B N 1
ATOM 5722 C CA . SER B 1 205 ? 4.496 24.359 16.203 1 88.81 205 SER B CA 1
ATOM 5723 C C . SER B 1 205 ? 5.168 24.719 17.516 1 88.81 205 SER B C 1
ATOM 5725 O O . SER B 1 205 ? 6.34 25.094 17.547 1 88.81 205 SER B O 1
ATOM 5727 N N . ASN B 1 206 ? 4.43 24.547 18.609 1 90.19 206 ASN B N 1
ATOM 5728 C CA . ASN B 1 206 ? 4.98 24.891 19.922 1 90.19 206 ASN B CA 1
ATOM 5729 C C . ASN B 1 206 ? 5.977 23.828 20.391 1 90.19 206 ASN B C 1
ATOM 5731 O O . ASN B 1 206 ? 6.988 24.156 21.016 1 90.19 206 ASN B O 1
ATOM 5735 N N . ASP B 1 207 ? 5.664 22.562 20.156 1 92.31 207 ASP B N 1
ATOM 5736 C CA . ASP B 1 207 ? 6.527 21.547 20.75 1 92.31 207 ASP B CA 1
ATOM 5737 C C . ASP B 1 207 ? 6.617 20.312 19.859 1 92.31 207 ASP B C 1
ATOM 5739 O O . ASP B 1 207 ? 7.277 19.328 20.203 1 92.31 207 ASP B O 1
ATOM 5743 N N . SER B 1 208 ? 5.918 20.266 18.719 1 92.06 208 SER B N 1
ATOM 5744 C CA . SER B 1 208 ? 5.992 19.234 17.688 1 92.06 208 SER B CA 1
ATOM 5745 C C . SER B 1 208 ? 5.258 17.969 18.125 1 92.06 208 SER B C 1
ATOM 5747 O O . SER B 1 208 ? 5.492 16.891 17.578 1 92.06 208 SER B O 1
ATOM 5749 N N . ILE B 1 209 ? 4.418 18.031 19.188 1 96.81 209 ILE B N 1
ATOM 5750 C CA . ILE B 1 209 ? 3.617 16.891 19.625 1 96.81 209 ILE B CA 1
ATOM 5751 C C . ILE B 1 209 ? 2.193 17.031 19.078 1 96.81 209 ILE B C 1
ATOM 5753 O O . ILE B 1 209 ? 1.371 17.75 19.656 1 96.81 209 ILE B O 1
ATOM 5757 N N . ASP B 1 210 ? 1.939 16.328 18.047 1 97.44 210 ASP B N 1
ATOM 5758 C CA . ASP B 1 210 ? 0.644 16.5 17.391 1 97.44 210 ASP B CA 1
ATOM 5759 C C . ASP B 1 210 ? 0.194 15.195 16.734 1 97.44 210 ASP B C 1
ATOM 5761 O O . ASP B 1 210 ? 0.983 14.266 16.594 1 97.44 210 ASP B O 1
ATOM 5765 N N . VAL B 1 211 ? -1.034 15.117 16.281 1 98.56 211 VAL B N 1
ATOM 5766 C CA . VAL B 1 211 ? -1.641 13.859 15.859 1 98.56 211 VAL B CA 1
ATOM 5767 C C . VAL B 1 211 ? -1.133 13.492 14.469 1 98.56 211 VAL B C 1
ATOM 5769 O O . VAL B 1 211 ? -1.136 12.32 14.094 1 98.56 211 VAL B O 1
ATOM 5772 N N . ASP B 1 212 ? -0.771 14.477 13.617 1 97.88 212 ASP B N 1
ATOM 5773 C CA . ASP B 1 212 ? -0.145 14.148 12.336 1 97.88 212 ASP B CA 1
ATOM 5774 C C . ASP B 1 212 ? 1.084 13.266 12.539 1 97.88 212 ASP B C 1
ATOM 5776 O O . ASP B 1 212 ? 1.208 12.211 11.914 1 97.88 212 ASP B O 1
ATOM 5780 N N . LYS B 1 213 ? 1.925 13.664 13.445 1 97.69 213 LYS B N 1
ATOM 5781 C CA . LYS B 1 213 ? 3.139 12.914 13.742 1 97.69 213 LYS B CA 1
ATOM 5782 C C . LYS B 1 213 ? 2.809 11.562 14.367 1 97.69 213 LYS B C 1
ATOM 5784 O O . LYS B 1 213 ? 3.432 10.547 14.039 1 97.69 213 LYS B O 1
ATOM 5789 N N . PHE B 1 214 ? 1.817 11.586 15.32 1 98.56 214 PHE B N 1
ATOM 5790 C CA . PHE B 1 214 ? 1.412 10.312 15.906 1 98.56 214 PHE B CA 1
ATOM 5791 C C . PHE B 1 214 ? 1.065 9.305 14.82 1 98.56 214 PHE B C 1
ATOM 5793 O O . PHE B 1 214 ? 1.527 8.156 14.852 1 98.56 214 PHE B O 1
ATOM 5800 N N . GLU B 1 215 ? 0.333 9.797 13.906 1 98.56 215 GLU B N 1
ATOM 5801 C CA . GLU B 1 215 ? -0.231 8.922 12.883 1 98.56 215 GLU B CA 1
ATOM 5802 C C . GLU B 1 215 ? 0.857 8.383 11.961 1 98.56 215 GLU B C 1
ATOM 5804 O O . GLU B 1 215 ? 0.931 7.176 11.719 1 98.56 215 GLU B O 1
ATOM 5809 N N . TYR B 1 216 ? 1.714 9.266 11.32 1 97.75 216 TYR B N 1
ATOM 5810 C CA . TYR B 1 216 ? 2.643 8.758 10.32 1 97.75 216 TYR B CA 1
ATOM 5811 C C . TYR B 1 216 ? 3.762 7.953 10.969 1 97.75 216 TYR B C 1
ATOM 5813 O O . TYR B 1 216 ? 4.309 7.031 10.359 1 97.75 216 TYR B O 1
ATOM 5821 N N . LEU B 1 217 ? 4.102 8.297 12.227 1 98.38 217 LEU B N 1
ATOM 5822 C CA . LEU B 1 217 ? 5.133 7.512 12.891 1 98.38 217 LEU B CA 1
ATOM 5823 C C . LEU B 1 217 ? 4.699 6.059 13.039 1 98.38 217 LEU B C 1
ATOM 5825 O O . LEU B 1 217 ? 5.445 5.145 12.688 1 98.38 217 LEU B O 1
ATOM 5829 N N . VAL B 1 218 ? 3.5 5.875 13.523 1 98.38 218 VAL B N 1
ATOM 5830 C CA . VAL B 1 218 ? 3.016 4.523 13.789 1 98.38 218 VAL B CA 1
ATOM 5831 C C . VAL B 1 218 ? 2.742 3.801 12.469 1 98.38 218 VAL B C 1
ATOM 5833 O O . VAL B 1 218 ? 3.137 2.646 12.297 1 98.38 218 VAL B O 1
ATOM 5836 N N . ARG B 1 219 ? 2.16 4.457 11.523 1 97.94 219 ARG B N 1
ATOM 5837 C CA . ARG B 1 219 ? 1.809 3.828 10.25 1 97.94 219 ARG B CA 1
ATOM 5838 C C . ARG B 1 219 ? 3.057 3.51 9.438 1 97.94 219 ARG B C 1
ATOM 5840 O O . ARG B 1 219 ? 3.168 2.426 8.859 1 97.94 219 ARG B O 1
ATOM 5847 N N . ASP B 1 220 ? 3.951 4.496 9.305 1 97.81 220 ASP B N 1
ATOM 5848 C CA . ASP B 1 220 ? 5.172 4.289 8.531 1 97.81 220 ASP B CA 1
ATOM 5849 C C . ASP B 1 220 ? 5.996 3.141 9.109 1 97.81 220 ASP B C 1
ATOM 5851 O O . ASP B 1 220 ? 6.527 2.314 8.359 1 97.81 220 ASP B O 1
ATOM 5855 N N . SER B 1 221 ? 6.141 3.168 10.461 1 97.62 221 SER B N 1
ATOM 5856 C CA . SER B 1 221 ? 6.848 2.076 11.117 1 97.62 221 SER B CA 1
ATOM 5857 C C . SER B 1 221 ? 6.207 0.729 10.805 1 97.62 221 SER B C 1
ATOM 5859 O O . SER B 1 221 ? 6.902 -0.235 10.477 1 97.62 221 SER B O 1
ATOM 5861 N N . PHE B 1 222 ? 4.945 0.708 10.859 1 96 222 PHE B N 1
ATOM 5862 C CA . PHE B 1 222 ? 4.176 -0.508 10.633 1 96 222 PHE B CA 1
ATOM 5863 C C . PHE B 1 222 ? 4.387 -1.02 9.211 1 96 222 PHE B C 1
ATOM 5865 O O . PHE B 1 222 ? 4.695 -2.195 9.008 1 96 222 PHE B O 1
ATOM 5872 N N . CYS B 1 223 ? 4.273 -0.246 8.273 1 95.62 223 CYS B N 1
ATOM 5873 C CA . CYS B 1 223 ? 4.328 -0.633 6.867 1 95.62 223 CYS B CA 1
ATOM 5874 C C . CYS B 1 223 ? 5.754 -0.98 6.453 1 95.62 223 CYS B C 1
ATOM 5876 O O . CYS B 1 223 ? 5.969 -1.881 5.641 1 95.62 223 CYS B O 1
ATOM 5878 N N . ALA B 1 224 ? 6.715 -0.281 6.988 1 95.94 224 ALA B N 1
ATOM 5879 C CA . ALA B 1 224 ? 8.117 -0.516 6.633 1 95.94 224 ALA B CA 1
ATOM 5880 C C . ALA B 1 224 ? 8.68 -1.715 7.391 1 95.94 224 ALA B C 1
ATOM 5882 O O . ALA B 1 224 ? 9.734 -2.246 7.027 1 95.94 224 ALA B O 1
ATOM 5883 N N . GLY B 1 225 ? 8.016 -2.129 8.469 1 93.38 225 GLY B N 1
ATOM 5884 C CA . GLY B 1 225 ? 8.523 -3.201 9.312 1 93.38 225 GLY B CA 1
ATOM 5885 C C . GLY B 1 225 ? 9.695 -2.779 10.172 1 93.38 225 GLY B C 1
ATOM 5886 O O . GLY B 1 225 ? 10.594 -3.578 10.438 1 93.38 225 GLY B O 1
ATOM 5887 N N . ILE B 1 226 ? 9.734 -1.535 10.484 1 94.69 226 ILE B N 1
ATOM 5888 C CA . ILE B 1 226 ? 10.789 -1.003 11.352 1 94.69 226 ILE B CA 1
ATOM 5889 C C . ILE B 1 226 ? 10.203 -0.662 12.719 1 94.69 226 ILE B C 1
ATOM 5891 O O . ILE B 1 226 ? 9.453 0.304 12.859 1 94.69 226 ILE B O 1
ATOM 5895 N N . PRO B 1 227 ? 10.578 -1.387 13.695 1 94.25 227 PRO B N 1
ATOM 5896 C CA . PRO B 1 227 ? 10.031 -1.107 15.023 1 94.25 227 PRO B CA 1
ATOM 5897 C C . PRO B 1 227 ? 10.555 0.2 15.617 1 94.25 227 PRO B C 1
ATOM 5899 O O . PRO B 1 227 ? 11.734 0.524 15.461 1 94.25 227 PRO B O 1
ATOM 5902 N N . ILE B 1 228 ? 9.695 0.992 16.219 1 96.94 228 ILE B N 1
ATOM 5903 C CA . ILE B 1 228 ? 10.031 2.23 16.922 1 96.94 228 ILE B CA 1
ATOM 5904 C C . ILE B 1 228 ? 9.43 2.213 18.328 1 96.94 228 ILE B C 1
ATOM 5906 O O . ILE B 1 228 ? 8.523 1.425 18.609 1 96.94 228 ILE B O 1
ATOM 5910 N N . PRO B 1 229 ? 9.938 3.051 19.219 1 96.81 229 PRO B N 1
ATOM 5911 C CA . PRO B 1 229 ? 9.422 3.051 20.594 1 96.81 229 PRO B CA 1
ATOM 5912 C C . PRO B 1 229 ? 7.988 3.564 20.672 1 96.81 229 PRO B C 1
ATOM 5914 O O . PRO B 1 229 ? 7.215 3.107 21.516 1 96.81 229 PRO B O 1
ATOM 5917 N N . PHE B 1 230 ? 7.578 4.559 19.906 1 97.69 230 PHE B N 1
ATOM 5918 C CA . PHE B 1 230 ? 6.23 5.105 19.875 1 97.69 230 PHE B CA 1
ATOM 5919 C C . PHE B 1 230 ? 5.273 4.152 19.172 1 97.69 230 PHE B C 1
ATOM 5921 O O . PHE B 1 230 ? 5.605 3.59 18.125 1 97.69 230 PHE B O 1
ATOM 5928 N N . ASN B 1 231 ? 4.125 3.893 19.75 1 97 231 ASN B N 1
ATOM 5929 C CA . ASN B 1 231 ? 3.199 2.918 19.188 1 97 231 ASN B CA 1
ATOM 5930 C C . ASN B 1 231 ? 1.747 3.311 19.438 1 97 231 ASN B C 1
ATOM 5932 O O . ASN B 1 231 ? 1.473 4.414 19.922 1 97 231 ASN B O 1
ATOM 5936 N N . LYS B 1 232 ? 0.861 2.479 19.125 1 96.12 232 LYS B N 1
ATOM 5937 C CA . LYS B 1 232 ? -0.568 2.764 19.234 1 96.12 232 LYS B CA 1
ATOM 5938 C C . LYS B 1 232 ? -0.982 2.979 20.688 1 96.12 232 LYS B C 1
ATOM 5940 O O . LYS B 1 232 ? -1.81 3.844 20.984 1 96.12 232 LYS B O 1
ATOM 5945 N N . HIS B 1 233 ? -0.454 2.227 21.547 1 96.75 233 HIS B N 1
ATOM 5946 C CA . HIS B 1 233 ? -0.755 2.383 22.969 1 96.75 233 HIS B CA 1
ATOM 5947 C C . HIS B 1 233 ? -0.239 3.717 23.5 1 96.75 233 HIS B C 1
ATOM 5949 O O . HIS B 1 233 ? -0.859 4.324 24.375 1 96.75 233 HIS B O 1
ATOM 5955 N N . SER B 1 234 ? 0.911 4.082 22.984 1 98.06 234 SER B N 1
ATOM 5956 C CA . SER B 1 234 ? 1.455 5.387 23.344 1 98.06 234 SER B CA 1
ATOM 5957 C C . SER B 1 234 ? 0.467 6.504 23.016 1 98.06 234 SER B C 1
ATOM 5959 O O . SER B 1 234 ? 0.284 7.43 23.812 1 98.06 234 SER B O 1
ATOM 5961 N N . ILE B 1 235 ? -0.175 6.402 21.859 1 98.38 235 ILE B N 1
ATOM 5962 C CA . ILE B 1 235 ? -1.135 7.414 21.422 1 98.38 235 ILE B CA 1
ATOM 5963 C C . ILE B 1 235 ? -2.297 7.477 22.406 1 98.38 235 ILE B C 1
ATOM 5965 O O . ILE B 1 235 ? -2.717 8.562 22.812 1 98.38 235 ILE B O 1
ATOM 5969 N N . GLU B 1 236 ? -2.795 6.352 22.797 1 97.75 236 GLU B N 1
ATOM 5970 C CA . GLU B 1 236 ? -3.914 6.273 23.734 1 97.75 236 GLU B CA 1
ATOM 5971 C C . GLU B 1 236 ? -3.549 6.875 25.078 1 97.75 236 GLU B C 1
ATOM 5973 O O . GLU B 1 236 ? -4.316 7.652 25.656 1 97.75 236 GLU B O 1
ATOM 5978 N N . ARG B 1 237 ? -2.422 6.531 25.547 1 97.81 237 ARG B N 1
ATOM 5979 C CA . ARG B 1 237 ? -1.97 7.02 26.844 1 97.81 237 ARG B CA 1
ATOM 5980 C C . ARG B 1 237 ? -1.757 8.531 26.828 1 97.81 237 ARG B C 1
ATOM 5982 O O . ARG B 1 237 ? -2.1 9.227 27.781 1 97.81 237 ARG B O 1
ATOM 5989 N N . LEU B 1 238 ? -1.16 9.023 25.766 1 98.25 238 LEU B N 1
ATOM 5990 C CA . LEU B 1 238 ? -0.952 10.461 25.641 1 98.25 238 LEU B CA 1
ATOM 5991 C C . LEU B 1 238 ? -2.285 11.203 25.578 1 98.25 238 LEU B C 1
ATOM 5993 O O . LEU B 1 238 ? -2.447 12.25 26.219 1 98.25 238 LEU B O 1
ATOM 5997 N N . THR B 1 239 ? -3.209 10.625 24.828 1 98.31 239 THR B N 1
ATOM 5998 C CA . THR B 1 239 ? -4.52 11.242 24.672 1 98.31 239 THR B CA 1
ATOM 5999 C C . THR B 1 239 ? -5.254 11.305 26 1 98.31 239 THR B C 1
ATOM 6001 O O . THR B 1 239 ? -5.848 12.328 26.344 1 98.31 239 THR B O 1
ATOM 6004 N N . GLU B 1 240 ? -5.129 10.289 26.812 1 97.44 240 GLU B N 1
ATOM 6005 C CA . GLU B 1 240 ? -5.82 10.188 28.094 1 97.44 240 GLU B CA 1
ATOM 6006 C C . GLU B 1 240 ? -5.172 11.086 29.141 1 97.44 240 GLU B C 1
ATOM 6008 O O . GLU B 1 240 ? -5.793 11.422 30.156 1 97.44 240 GLU B O 1
ATOM 6013 N N . ASN B 1 241 ? -3.967 11.422 28.906 1 97.81 241 ASN B N 1
ATOM 6014 C CA . ASN B 1 241 ? -3.229 12.195 29.906 1 97.81 241 ASN B CA 1
ATOM 6015 C C . ASN B 1 241 ? -2.947 13.609 29.422 1 97.81 241 ASN B C 1
ATOM 6017 O O . ASN B 1 241 ? -2.062 14.289 29.938 1 97.81 241 ASN B O 1
ATOM 6021 N N . ALA B 1 242 ? -3.635 14.031 28.391 1 98.19 242 ALA B N 1
ATOM 6022 C CA . ALA B 1 242 ? -3.531 15.398 27.891 1 98.19 242 ALA B CA 1
ATOM 6023 C C . ALA B 1 242 ? -4.516 16.328 28.609 1 98.19 242 ALA B C 1
ATOM 6025 O O . ALA B 1 242 ? -5.648 15.93 28.891 1 98.19 242 ALA B O 1
ATOM 6026 N N . ARG B 1 243 ? -4.059 17.547 28.906 1 96.94 243 ARG B N 1
ATOM 6027 C CA . ARG B 1 243 ? -4.879 18.609 29.469 1 96.94 243 ARG B CA 1
ATOM 6028 C C . ARG B 1 243 ? -4.512 19.969 28.875 1 96.94 243 ARG B C 1
ATOM 6030 O O . ARG B 1 243 ? -3.41 20.141 28.344 1 96.94 243 ARG B O 1
ATOM 6037 N N . VAL B 1 244 ? -5.445 20.828 28.922 1 98.12 244 VAL B N 1
ATOM 6038 C CA . VAL B 1 244 ? -5.188 22.188 28.453 1 98.12 244 VAL B CA 1
ATOM 6039 C C . VAL B 1 244 ? -4.996 23.109 29.656 1 98.12 244 VAL B C 1
ATOM 6041 O O . VAL B 1 244 ? -5.875 23.219 30.516 1 98.12 244 VAL B O 1
ATOM 6044 N N . LEU B 1 245 ? -3.871 23.719 29.75 1 97.25 245 LEU B N 1
ATOM 6045 C CA . LEU B 1 245 ? -3.525 24.641 30.828 1 97.25 245 LEU B CA 1
ATOM 6046 C C . LEU B 1 245 ? -2.869 25.891 30.281 1 97.25 245 LEU B C 1
ATOM 6048 O O . LEU B 1 245 ? -2.338 25.891 29.172 1 97.25 245 LEU B O 1
ATOM 6052 N N . PRO B 1 246 ? -2.893 26.922 31.016 1 96.25 246 PRO B N 1
ATOM 6053 C CA . PRO B 1 246 ? -2.238 28.156 30.547 1 96.25 246 PRO B CA 1
ATOM 6054 C C . PRO B 1 246 ? -0.72 28.016 30.469 1 96.25 246 PRO B C 1
ATOM 6056 O O . PRO B 1 246 ? -0.1 27.438 31.359 1 96.25 246 PRO B O 1
ATOM 6059 N N . ASP B 1 247 ? -0.184 28.453 29.359 1 94.56 247 ASP B N 1
ATOM 6060 C CA . ASP B 1 247 ? 1.268 28.547 29.234 1 94.56 247 ASP B CA 1
ATOM 6061 C C . ASP B 1 247 ? 1.867 29.359 30.375 1 94.56 247 ASP B C 1
ATOM 6063 O O . ASP B 1 247 ? 1.408 30.469 30.672 1 94.56 247 ASP B O 1
ATOM 6067 N N . PRO B 1 248 ? 2.859 28.938 30.969 1 92.81 248 PRO B N 1
ATOM 6068 C CA . PRO B 1 248 ? 3.402 29.625 32.125 1 92.81 248 PRO B CA 1
ATOM 6069 C C . PRO B 1 248 ? 4.008 30.984 31.781 1 92.81 248 PRO B C 1
ATOM 6071 O O . PRO B 1 248 ? 4.055 31.891 32.625 1 92.81 248 PRO B O 1
ATOM 6074 N N . ASN B 1 249 ? 4.461 31.141 30.656 1 88.81 249 ASN B N 1
ATOM 6075 C CA . ASN B 1 249 ? 5.137 32.375 30.266 1 88.81 249 ASN B CA 1
ATOM 6076 C C . ASN B 1 249 ? 4.195 33.312 29.516 1 88.81 249 ASN B C 1
ATOM 6078 O O . ASN B 1 249 ? 4.195 34.531 29.766 1 88.81 249 ASN B O 1
ATOM 6082 N N . ARG B 1 250 ? 3.342 32.75 28.656 1 88.38 250 ARG B N 1
ATOM 6083 C CA . ARG B 1 250 ? 2.561 33.594 27.766 1 88.38 250 ARG B CA 1
ATOM 6084 C C . ARG B 1 250 ? 1.088 33.594 28.172 1 88.38 250 ARG B C 1
ATOM 6086 O O . ARG B 1 250 ? 0.319 34.469 27.703 1 88.38 250 ARG B O 1
ATOM 6093 N N . GLY B 1 251 ? 0.639 32.656 28.828 1 92.25 251 GLY B N 1
ATOM 6094 C CA . GLY B 1 251 ? -0.678 32.656 29.438 1 92.25 251 GLY B CA 1
ATOM 6095 C C . GLY B 1 251 ? -1.756 32.062 28.562 1 92.25 251 GLY B C 1
ATOM 6096 O O . GLY B 1 251 ? -2.871 31.797 29.016 1 92.25 251 GLY B O 1
ATOM 6097 N N . PHE B 1 252 ? -1.46 31.938 27.281 1 93.75 252 PHE B N 1
ATOM 6098 C CA . PHE B 1 252 ? -2.479 31.344 26.422 1 93.75 252 PHE B CA 1
ATOM 6099 C C . PHE B 1 252 ? -2.582 29.844 26.641 1 93.75 252 PHE B C 1
ATOM 6101 O O . PHE B 1 252 ? -1.626 29.219 27.094 1 93.75 252 PHE B O 1
ATOM 6108 N N . PRO B 1 253 ? -3.742 29.25 26.391 1 96.62 253 PRO B N 1
ATOM 6109 C CA . PRO B 1 253 ? -3.943 27.812 26.641 1 96.62 253 PRO B CA 1
ATOM 6110 C C . PRO B 1 253 ? -3.123 26.938 25.719 1 96.62 253 PRO B C 1
ATOM 6112 O O . PRO B 1 253 ? -3.123 27.141 24.5 1 96.62 253 PRO B O 1
ATOM 6115 N N . ARG B 1 254 ? -2.482 25.922 26.281 1 96.75 254 ARG B N 1
ATOM 6116 C CA . ARG B 1 254 ? -1.68 24.953 25.547 1 96.75 254 ARG B CA 1
ATOM 6117 C C . ARG B 1 254 ? -1.986 23.531 26 1 96.75 254 ARG B C 1
ATOM 6119 O O . ARG B 1 254 ? -2.424 23.312 27.141 1 96.75 254 ARG B O 1
ATOM 6126 N N . ILE B 1 255 ? -1.75 22.578 25.094 1 98 255 ILE B N 1
ATOM 6127 C CA . ILE B 1 255 ? -1.862 21.172 25.453 1 98 255 ILE B CA 1
ATOM 6128 C C . ILE B 1 255 ? -0.653 20.75 26.281 1 98 255 ILE B C 1
ATOM 6130 O O . ILE B 1 255 ? 0.491 21 25.891 1 98 255 ILE B O 1
ATOM 6134 N N . CYS B 1 256 ? -0.907 20.203 27.422 1 97.5 256 CYS B N 1
ATOM 6135 C CA . CYS B 1 256 ? 0.104 19.688 28.344 1 97.5 256 CYS B CA 1
ATOM 6136 C C . CYS B 1 256 ? -0.132 18.219 28.641 1 97.5 256 CYS B C 1
ATOM 6138 O O . CYS B 1 256 ? -1.23 17.703 28.438 1 97.5 256 CYS B O 1
ATOM 6140 N N . TYR B 1 257 ? 0.9 17.531 29.109 1 98.12 257 TYR B N 1
ATOM 6141 C CA . TYR B 1 257 ? 0.791 16.109 29.422 1 98.12 257 TYR B CA 1
ATOM 6142 C C . TYR B 1 257 ? 1.187 15.828 30.859 1 98.12 257 TYR B C 1
ATOM 6144 O O . TYR B 1 257 ? 1.952 16.578 31.469 1 98.12 257 TYR B O 1
ATOM 6152 N N . ALA B 1 258 ? 0.635 14.781 31.406 1 97.88 258 ALA B N 1
ATOM 6153 C CA . ALA B 1 258 ? 0.987 14.391 32.75 1 97.88 258 ALA B CA 1
ATOM 6154 C C . ALA B 1 258 ? 2.461 14.008 32.844 1 97.88 258 ALA B C 1
ATOM 6156 O O . ALA B 1 258 ? 3.004 13.375 31.953 1 97.88 258 ALA B O 1
ATOM 6157 N N . LYS B 1 259 ? 3.037 14.289 33.969 1 96.19 259 LYS B N 1
ATOM 6158 C CA . LYS B 1 259 ? 4.441 13.969 34.188 1 96.19 259 LYS B CA 1
ATOM 6159 C C . LYS B 1 259 ? 4.695 12.469 34.031 1 96.19 259 LYS B C 1
ATOM 6161 O O . LYS B 1 259 ? 5.766 12.07 33.562 1 96.19 259 LYS B O 1
ATOM 6166 N N . LYS B 1 260 ? 3.787 11.633 34.312 1 95.69 260 LYS B N 1
ATOM 6167 C CA . LYS B 1 260 ? 3.955 10.188 34.281 1 95.69 260 LYS B CA 1
ATOM 6168 C C . LYS B 1 260 ? 4.105 9.656 32.875 1 95.69 260 LYS B C 1
ATOM 6170 O O . LYS B 1 260 ? 4.555 8.523 32.656 1 95.69 260 LYS B O 1
ATOM 6175 N N . VAL B 1 261 ? 3.732 10.445 31.844 1 97.69 261 VAL B N 1
ATOM 6176 C CA . VAL B 1 261 ? 3.834 9.961 30.469 1 97.69 261 VAL B CA 1
ATOM 6177 C C . VAL B 1 261 ? 4.926 10.734 29.734 1 97.69 261 VAL B C 1
ATOM 6179 O O . VAL B 1 261 ? 4.965 10.734 28.5 1 97.69 261 VAL B O 1
ATOM 6182 N N . ALA B 1 262 ? 5.773 11.414 30.453 1 97.06 262 ALA B N 1
ATOM 6183 C CA . ALA B 1 262 ? 6.844 12.211 29.859 1 97.06 262 ALA B CA 1
ATOM 6184 C C . ALA B 1 262 ? 7.715 11.359 28.953 1 97.06 262 ALA B C 1
ATOM 6186 O O . ALA B 1 262 ? 8.148 11.812 27.891 1 97.06 262 ALA B O 1
ATOM 6187 N N . ASP B 1 263 ? 7.938 10.141 29.359 1 96.94 263 ASP B N 1
ATOM 6188 C CA . ASP B 1 263 ? 8.766 9.242 28.562 1 96.94 263 ASP B CA 1
ATOM 6189 C C . ASP B 1 263 ? 8.094 8.906 27.234 1 96.94 263 ASP B C 1
ATOM 6191 O O . ASP B 1 263 ? 8.766 8.703 26.219 1 96.94 263 ASP B O 1
ATOM 6195 N N . ILE B 1 264 ? 6.836 8.812 27.25 1 98.06 264 ILE B N 1
ATOM 6196 C CA . ILE B 1 264 ? 6.098 8.539 26.016 1 98.06 264 ILE B CA 1
ATOM 6197 C C . ILE B 1 264 ? 6.18 9.75 25.078 1 98.06 264 ILE B C 1
ATOM 6199 O O . ILE B 1 264 ? 6.352 9.594 23.875 1 98.06 264 ILE B O 1
ATOM 6203 N N . VAL B 1 265 ? 6.066 10.961 25.672 1 98.06 265 VAL B N 1
ATOM 6204 C CA . VAL B 1 265 ? 6.215 12.164 24.859 1 98.06 265 VAL B CA 1
ATOM 6205 C C . VAL B 1 265 ? 7.598 12.188 24.219 1 98.06 265 VAL B C 1
ATOM 6207 O O . VAL B 1 265 ? 7.73 12.484 23.031 1 98.06 265 VAL B O 1
ATOM 6210 N N . LEU B 1 266 ? 8.594 11.859 24.969 1 96.62 266 LEU B N 1
ATOM 6211 C CA . LEU B 1 266 ? 9.969 11.789 24.484 1 96.62 266 LEU B CA 1
ATOM 6212 C C . LEU B 1 266 ? 10.086 10.82 23.312 1 96.62 266 LEU B C 1
ATOM 6214 O O . LEU B 1 266 ? 10.828 11.078 22.359 1 96.62 266 LEU B O 1
ATOM 6218 N N . SER B 1 267 ? 9.375 9.75 23.375 1 97.25 267 SER B N 1
ATOM 6219 C CA . SER B 1 267 ? 9.492 8.688 22.375 1 97.25 267 SER B CA 1
ATOM 6220 C C . SER B 1 267 ? 8.992 9.156 21.016 1 97.25 267 SER B C 1
ATOM 6222 O O . SER B 1 267 ? 9.328 8.562 19.984 1 97.25 267 SER B O 1
ATOM 6224 N N . VAL B 1 268 ? 8.188 10.227 20.969 1 97.38 268 VAL B N 1
ATOM 6225 C CA . VAL B 1 268 ? 7.727 10.773 19.688 1 97.38 268 VAL B CA 1
ATOM 6226 C C . VAL B 1 268 ? 8.922 11.281 18.891 1 97.38 268 VAL B C 1
ATOM 6228 O O . VAL B 1 268 ? 9.125 10.867 17.734 1 97.38 268 VAL B O 1
ATOM 6231 N N . GLY B 1 269 ? 9.672 12.148 19.484 1 95.06 269 GLY B N 1
ATOM 6232 C CA . GLY B 1 269 ? 10.844 12.68 18.812 1 95.06 269 GLY B CA 1
ATOM 6233 C C . GLY B 1 269 ? 11.883 11.625 18.484 1 95.06 269 GLY B C 1
ATOM 6234 O O . GLY B 1 269 ? 12.492 11.656 17.406 1 95.06 269 GLY B O 1
ATOM 6235 N N . ASP B 1 270 ? 12.086 10.711 19.375 1 95.12 270 ASP B N 1
ATOM 6236 C CA . ASP B 1 270 ? 13.055 9.641 19.156 1 95.12 270 ASP B CA 1
ATOM 6237 C C . ASP B 1 270 ? 12.641 8.758 17.984 1 95.12 270 ASP B C 1
ATOM 6239 O O . ASP B 1 270 ? 13.484 8.352 17.188 1 95.12 270 ASP B O 1
ATOM 6243 N N . SER B 1 271 ? 11.406 8.43 17.969 1 97.5 271 SER B N 1
ATOM 6244 C CA . SER B 1 271 ? 10.891 7.609 16.875 1 97.5 271 SER B CA 1
ATOM 6245 C C . SER B 1 271 ? 11.039 8.312 15.531 1 97.5 271 SER B C 1
ATOM 6247 O O . SER B 1 271 ? 11.375 7.68 14.531 1 97.5 271 SER B O 1
ATOM 6249 N N . ARG B 1 272 ? 10.773 9.594 15.539 1 96.56 272 ARG B N 1
ATOM 6250 C CA . ARG B 1 272 ? 10.945 10.367 14.312 1 96.56 272 ARG B CA 1
ATOM 6251 C C . ARG B 1 272 ? 12.391 10.32 13.836 1 96.56 272 ARG B C 1
ATOM 6253 O O . ARG B 1 272 ? 12.648 10.102 12.648 1 96.56 272 ARG B O 1
ATOM 6260 N N . GLN B 1 273 ? 13.25 10.594 14.703 1 93.88 273 GLN B N 1
ATOM 6261 C CA . GLN B 1 273 ? 14.672 10.562 14.359 1 93.88 273 GLN B CA 1
ATOM 6262 C C . GLN B 1 273 ? 15.078 9.195 13.828 1 93.88 273 GLN B C 1
ATOM 6264 O O . GLN B 1 273 ? 15.836 9.094 12.859 1 93.88 273 GLN B O 1
ATOM 6269 N N . MET B 1 274 ? 14.617 8.18 14.43 1 95 274 MET B N 1
ATOM 6270 C CA . MET B 1 274 ? 14.938 6.809 14.031 1 95 274 MET B CA 1
ATOM 6271 C C . MET B 1 274 ? 14.43 6.52 12.625 1 95 274 MET B C 1
ATOM 6273 O O . MET B 1 274 ? 15.141 5.938 11.805 1 95 274 MET B O 1
ATOM 6277 N N . LEU B 1 275 ? 13.219 6.883 12.344 1 96.88 275 LEU B N 1
ATOM 6278 C CA . LEU B 1 275 ? 12.648 6.633 11.023 1 96.88 275 LEU B CA 1
ATOM 6279 C C . LEU B 1 275 ? 13.359 7.457 9.961 1 96.88 275 LEU B C 1
ATOM 6281 O O . LEU B 1 275 ? 13.5 7.012 8.82 1 96.88 275 LEU B O 1
ATOM 6285 N N . HIS B 1 276 ? 13.766 8.641 10.305 1 95.25 276 HIS B N 1
ATOM 6286 C CA . HIS B 1 276 ? 14.547 9.414 9.352 1 95.25 276 HIS B CA 1
ATOM 6287 C C . HIS B 1 276 ? 15.867 8.727 9.031 1 95.25 276 HIS B C 1
ATOM 6289 O O . HIS B 1 276 ? 16.312 8.727 7.883 1 95.25 276 HIS B O 1
ATOM 6295 N N . ASN B 1 277 ? 16.422 8.148 9.992 1 94.38 277 ASN B N 1
ATOM 6296 C CA . ASN B 1 277 ? 17.719 7.488 9.82 1 94.38 277 ASN B CA 1
ATOM 6297 C C . ASN B 1 277 ? 17.578 6.176 9.055 1 94.38 277 ASN B C 1
ATOM 6299 O O . ASN B 1 277 ? 18.344 5.914 8.125 1 94.38 277 ASN B O 1
ATOM 6303 N N . LEU B 1 278 ? 16.625 5.426 9.398 1 95.31 278 LEU B N 1
ATOM 6304 C CA . LEU B 1 278 ? 16.578 4.047 8.922 1 95.31 278 LEU B CA 1
ATOM 6305 C C . LEU B 1 278 ? 15.688 3.922 7.691 1 95.31 278 LEU B C 1
ATOM 6307 O O . LEU B 1 278 ? 15.844 2.988 6.902 1 95.31 278 LEU B O 1
ATOM 6311 N N . LEU B 1 279 ? 14.789 4.863 7.547 1 96.62 279 LEU B N 1
ATOM 6312 C CA . LEU B 1 279 ? 13.766 4.688 6.527 1 96.62 279 LEU B CA 1
ATOM 6313 C C . LEU B 1 279 ? 13.781 5.844 5.531 1 96.62 279 LEU B C 1
ATOM 6315 O O . LEU B 1 279 ? 14.305 5.699 4.418 1 96.62 279 LEU B O 1
ATOM 6319 N N . TYR B 1 280 ? 13.43 7.07 5.934 1 96.19 280 TYR B N 1
ATOM 6320 C CA . TYR B 1 280 ? 13.219 8.203 5.039 1 96.19 280 TYR B CA 1
ATOM 6321 C C . TYR B 1 280 ? 14.516 8.602 4.348 1 96.19 280 TYR B C 1
ATOM 6323 O O . TYR B 1 280 ? 14.508 8.984 3.176 1 96.19 280 TYR B O 1
ATOM 6331 N N . GLN B 1 281 ? 15.578 8.5 5.086 1 95.81 281 GLN B N 1
ATOM 6332 C CA . GLN B 1 281 ? 16.859 8.953 4.559 1 95.81 281 GLN B CA 1
ATOM 6333 C C . GLN B 1 281 ? 17.875 7.816 4.547 1 95.81 281 GLN B C 1
ATOM 6335 O O . GLN B 1 281 ? 19.078 8.047 4.754 1 95.81 281 GLN B O 1
ATOM 6340 N N . HIS B 1 282 ? 17.328 6.57 4.508 1 96.44 282 HIS B N 1
ATOM 6341 C CA . HIS B 1 282 ? 18.203 5.441 4.223 1 96.44 282 HIS B CA 1
ATOM 6342 C C . HIS B 1 282 ? 19.125 5.742 3.039 1 96.44 282 HIS B C 1
ATOM 6344 O O . HIS B 1 282 ? 18.688 6.352 2.057 1 96.44 282 HIS B O 1
ATOM 6350 N N . ARG B 1 283 ? 20.312 5.348 3.1 1 95.94 283 ARG B N 1
ATOM 6351 C CA . ARG B 1 283 ? 21.344 5.727 2.143 1 95.94 283 ARG B CA 1
ATOM 6352 C C . ARG B 1 283 ? 20.906 5.414 0.714 1 95.94 283 ARG B C 1
ATOM 6354 O O . ARG B 1 283 ? 21.172 6.195 -0.204 1 95.94 283 ARG B O 1
ATOM 6361 N N . VAL B 1 284 ? 20.297 4.238 0.507 1 97.25 284 VAL B N 1
ATOM 6362 C CA . VAL B 1 284 ? 19.891 3.85 -0.837 1 97.25 284 VAL B CA 1
ATOM 6363 C C . VAL B 1 284 ? 18.688 4.684 -1.269 1 97.25 284 VAL B C 1
ATOM 6365 O O . VAL B 1 284 ? 18.562 5.047 -2.439 1 97.25 284 VAL B O 1
ATOM 6368 N N . VAL B 1 285 ? 17.781 5.035 -0.364 1 97.38 285 VAL B N 1
ATOM 6369 C CA . VAL B 1 285 ? 16.625 5.875 -0.644 1 97.38 285 VAL B CA 1
ATOM 6370 C C . VAL B 1 285 ? 17.094 7.258 -1.104 1 97.38 285 VAL B C 1
ATOM 6372 O O . VAL B 1 285 ? 16.562 7.797 -2.082 1 97.38 285 VAL B O 1
ATOM 6375 N N . CYS B 1 286 ? 18.078 7.797 -0.416 1 96.81 286 CYS B N 1
ATOM 6376 C CA . CYS B 1 286 ? 18.609 9.109 -0.772 1 96.81 286 CYS B CA 1
ATOM 6377 C C . CYS B 1 286 ? 19.156 9.102 -2.193 1 96.81 286 CYS B C 1
ATOM 6379 O O . CYS B 1 286 ? 18.938 10.047 -2.953 1 96.81 286 CYS B O 1
ATOM 6381 N N . ALA B 1 287 ? 19.859 8.062 -2.506 1 97.44 287 ALA B N 1
ATOM 6382 C CA . ALA B 1 287 ? 20.422 7.949 -3.852 1 97.44 287 ALA B CA 1
ATOM 6383 C C . ALA B 1 287 ? 19.328 7.875 -4.902 1 97.44 287 ALA B C 1
ATOM 6385 O O . ALA B 1 287 ? 19.391 8.555 -5.93 1 97.44 287 ALA B O 1
ATOM 6386 N N . ILE B 1 288 ? 18.328 7.066 -4.656 1 98 288 ILE B N 1
ATOM 6387 C CA . ILE B 1 288 ? 17.219 6.91 -5.59 1 98 288 ILE B CA 1
ATOM 6388 C C . ILE B 1 288 ? 16.469 8.234 -5.723 1 98 288 ILE B C 1
ATOM 6390 O O . ILE B 1 288 ? 16.047 8.609 -6.82 1 98 288 ILE B O 1
ATOM 6394 N N . GLU B 1 289 ? 16.281 8.906 -4.598 1 97.38 289 GLU B N 1
ATOM 6395 C CA . GLU B 1 289 ? 15.617 10.203 -4.641 1 97.38 289 GLU B CA 1
ATOM 6396 C C . GLU B 1 289 ? 16.375 11.18 -5.547 1 97.38 289 GLU B C 1
ATOM 6398 O O . GLU B 1 289 ? 15.75 11.891 -6.348 1 97.38 289 GLU B O 1
ATOM 6403 N N . ALA B 1 290 ? 17.656 11.227 -5.41 1 96.56 290 ALA B N 1
ATOM 6404 C CA . ALA B 1 290 ? 18.469 12.086 -6.262 1 96.56 290 ALA B CA 1
ATOM 6405 C C . ALA B 1 290 ? 18.312 11.719 -7.73 1 96.56 290 ALA B C 1
ATOM 6407 O O . ALA B 1 290 ? 18.234 12.594 -8.594 1 96.56 290 ALA B O 1
ATOM 6408 N N . MET B 1 291 ? 18.297 10.422 -8.023 1 97.69 291 MET B N 1
ATOM 6409 C CA . MET B 1 291 ? 18.109 9.938 -9.391 1 97.69 291 MET B CA 1
ATOM 6410 C C . MET B 1 291 ? 16.75 10.344 -9.938 1 97.69 291 MET B C 1
ATOM 6412 O O . MET B 1 291 ? 16.641 10.805 -11.07 1 97.69 291 MET B O 1
ATOM 6416 N N . VAL B 1 292 ? 15.703 10.203 -9.125 1 98.31 292 VAL B N 1
ATOM 6417 C CA . VAL B 1 292 ? 14.344 10.547 -9.531 1 98.31 292 VAL B CA 1
ATOM 6418 C C . VAL B 1 292 ? 14.25 12.047 -9.812 1 98.31 292 VAL B C 1
ATOM 6420 O O . VAL B 1 292 ? 13.648 12.461 -10.805 1 98.31 292 VAL B O 1
ATOM 6423 N N . VAL B 1 293 ? 14.836 12.852 -8.938 1 97.62 293 VAL B N 1
ATOM 6424 C CA . VAL B 1 293 ? 14.836 14.297 -9.125 1 97.62 293 VAL B CA 1
ATOM 6425 C C . VAL B 1 293 ? 15.523 14.648 -10.445 1 97.62 293 VAL B C 1
ATOM 6427 O O . VAL B 1 293 ? 15.023 15.484 -11.203 1 97.62 293 VAL B O 1
ATOM 6430 N N . LYS B 1 294 ? 16.656 14.039 -10.711 1 97.12 294 LYS B N 1
ATOM 6431 C CA . LYS B 1 294 ? 17.375 14.281 -11.961 1 97.12 294 LYS B CA 1
ATOM 6432 C C . LYS B 1 294 ? 16.516 13.891 -13.164 1 97.12 294 LYS B C 1
ATOM 6434 O O . LYS B 1 294 ? 16.438 14.641 -14.148 1 97.12 294 LYS B O 1
ATOM 6439 N N . ALA B 1 295 ? 15.859 12.727 -13.094 1 98.25 295 ALA B N 1
ATOM 6440 C CA . ALA B 1 295 ? 15 12.273 -14.188 1 98.25 295 ALA B CA 1
ATOM 6441 C C . ALA B 1 295 ? 13.859 13.258 -14.43 1 98.25 295 ALA B C 1
ATOM 6443 O O . ALA B 1 295 ? 13.562 13.602 -15.578 1 98.25 295 ALA B O 1
ATOM 6444 N N . MET B 1 296 ? 13.234 13.703 -13.383 1 98.06 296 MET B N 1
ATOM 6445 C CA . MET B 1 296 ? 12.117 14.641 -13.492 1 98.06 296 MET B CA 1
ATOM 6446 C C . MET B 1 296 ? 12.586 15.977 -14.062 1 98.06 296 MET B C 1
ATOM 6448 O O . MET B 1 296 ? 11.883 16.609 -14.852 1 98.06 296 MET B O 1
ATOM 6452 N N . THR B 1 297 ? 13.758 16.406 -13.633 1 97.81 297 THR B N 1
ATOM 6453 C CA . THR B 1 297 ? 14.305 17.672 -14.117 1 97.81 297 THR B CA 1
ATOM 6454 C C . THR B 1 297 ? 14.586 17.594 -15.617 1 97.81 297 THR B C 1
ATOM 6456 O O . THR B 1 297 ? 14.273 18.531 -16.359 1 97.81 297 THR B O 1
ATOM 6459 N N . LEU B 1 298 ? 15.172 16.5 -16.047 1 97.69 298 LEU B N 1
ATOM 6460 C CA . LEU B 1 298 ? 15.453 16.281 -17.453 1 97.69 298 LEU B CA 1
ATOM 6461 C C . LEU B 1 298 ? 14.156 16.234 -18.266 1 97.69 298 LEU B C 1
ATOM 6463 O O . LEU B 1 298 ? 14.125 16.656 -19.422 1 97.69 298 LEU B O 1
ATOM 6467 N N . ALA B 1 299 ? 13.055 15.742 -17.625 1 98.06 299 ALA B N 1
ATOM 6468 C CA . ALA B 1 299 ? 11.781 15.531 -18.312 1 98.06 299 ALA B CA 1
ATOM 6469 C C . ALA B 1 299 ? 10.922 16.797 -18.266 1 98.06 299 ALA B C 1
ATOM 6471 O O . ALA B 1 299 ? 9.922 16.906 -18.984 1 98.06 299 ALA B O 1
ATOM 6472 N N . ASP B 1 300 ? 11.234 17.75 -17.469 1 97.56 300 ASP B N 1
ATOM 6473 C CA . ASP B 1 300 ? 10.398 18.891 -17.078 1 97.56 300 ASP B CA 1
ATOM 6474 C C . ASP B 1 300 ? 9.82 19.594 -18.297 1 97.56 300 ASP B C 1
ATOM 6476 O O . ASP B 1 300 ? 8.602 19.734 -18.422 1 97.56 300 ASP B O 1
ATOM 6480 N N . LYS B 1 301 ? 10.641 19.875 -19.297 1 95.62 301 LYS B N 1
ATOM 6481 C CA . LYS B 1 301 ? 10.227 20.688 -20.438 1 95.62 301 LYS B CA 1
ATOM 6482 C C . LYS B 1 301 ? 9.484 19.844 -21.469 1 95.62 301 LYS B C 1
ATOM 6484 O O . LYS B 1 301 ? 8.844 20.375 -22.375 1 95.62 301 LYS B O 1
ATOM 6489 N N . HIS B 1 302 ? 9.469 18.562 -21.219 1 96.56 302 HIS B N 1
ATOM 6490 C CA . HIS B 1 302 ? 8.93 17.672 -22.25 1 96.56 302 HIS B CA 1
ATOM 6491 C C . HIS B 1 302 ? 7.734 16.891 -21.719 1 96.56 302 HIS B C 1
ATOM 6493 O O . HIS B 1 302 ? 7.223 15.992 -22.406 1 96.56 302 HIS B O 1
ATOM 6499 N N . LEU B 1 303 ? 7.273 17.125 -20.547 1 95.69 303 LEU B N 1
ATOM 6500 C CA . LEU B 1 303 ? 6.113 16.5 -19.922 1 95.69 303 LEU B CA 1
ATOM 6501 C C . LEU B 1 303 ? 5.133 17.562 -19.406 1 95.69 303 LEU B C 1
ATOM 6503 O O . LEU B 1 303 ? 5.508 18.438 -18.625 1 95.69 303 LEU B O 1
ATOM 6507 N N . SER B 1 304 ? 3.988 17.484 -19.875 1 96.25 304 SER B N 1
ATOM 6508 C CA . SER B 1 304 ? 3.021 18.516 -19.516 1 96.25 304 SER B CA 1
ATOM 6509 C C . SER B 1 304 ? 1.658 17.906 -19.203 1 96.25 304 SER B C 1
ATOM 6511 O O . SER B 1 304 ? 1.381 16.766 -19.562 1 96.25 304 SER B O 1
ATOM 6513 N N . TYR B 1 305 ? 0.877 18.609 -18.484 1 96.5 305 TYR B N 1
ATOM 6514 C CA . TYR B 1 305 ? -0.473 18.219 -18.078 1 96.5 305 TYR B CA 1
ATOM 6515 C C . TYR B 1 305 ? -1.468 19.328 -18.406 1 96.5 305 TYR B C 1
ATOM 6517 O O . TYR B 1 305 ? -1.196 20.516 -18.156 1 96.5 305 TYR B O 1
ATOM 6525 N N . MET B 1 306 ? -2.619 19 -18.922 1 96.19 306 MET B N 1
ATOM 6526 C CA . MET B 1 306 ? -3.619 19.953 -19.391 1 96.19 306 MET B CA 1
ATOM 6527 C C . MET B 1 306 ? -4.383 20.562 -18.219 1 96.19 306 MET B C 1
ATOM 6529 O O . MET B 1 306 ? -4.867 19.828 -17.344 1 96.19 306 MET B O 1
ATOM 6533 N N . GLY B 1 307 ? -4.438 21.891 -18.188 1 96.75 307 GLY B N 1
ATOM 6534 C CA . GLY B 1 307 ? -5.254 22.578 -17.203 1 96.75 307 GLY B CA 1
ATOM 6535 C C . GLY B 1 307 ? -6.691 22.766 -17.656 1 96.75 307 GLY B C 1
ATOM 6536 O O . GLY B 1 307 ? -7.059 22.375 -18.766 1 96.75 307 GLY B O 1
ATOM 6537 N N . ASP B 1 308 ? -7.48 23.281 -16.766 1 95.38 308 ASP B N 1
ATOM 6538 C CA . ASP B 1 308 ? -8.883 23.516 -17.094 1 95.38 308 ASP B CA 1
ATOM 6539 C C . ASP B 1 308 ? -9.047 24.781 -17.938 1 95.38 308 ASP B C 1
ATOM 6541 O O . ASP B 1 308 ? -10.148 25.094 -18.375 1 95.38 308 ASP B O 1
ATOM 6545 N N . ASP B 1 309 ? -7.953 25.484 -18.25 1 96.5 309 ASP B N 1
ATOM 6546 C CA . ASP B 1 309 ? -7.965 26.641 -19.125 1 96.5 309 ASP B CA 1
ATOM 6547 C C . ASP B 1 309 ? -7.531 26.281 -20.547 1 96.5 309 ASP B C 1
ATOM 6549 O O . ASP B 1 309 ? -7.352 27.141 -21.391 1 96.5 309 ASP B O 1
ATOM 6553 N N . GLY B 1 310 ? -7.285 24.984 -20.766 1 94.81 310 GLY B N 1
ATOM 6554 C CA . GLY B 1 310 ? -6.906 24.516 -22.078 1 94.81 310 GLY B CA 1
ATOM 6555 C C . GLY B 1 310 ? -5.418 24.641 -22.359 1 94.81 310 GLY B C 1
ATOM 6556 O O . GLY B 1 310 ? -4.957 24.328 -23.453 1 94.81 310 GLY B O 1
ATOM 6557 N N . VAL B 1 311 ? -4.773 25.094 -21.328 1 96.81 311 VAL B N 1
ATOM 6558 C CA . VAL B 1 311 ? -3.33 25.25 -21.453 1 96.81 311 VAL B CA 1
ATOM 6559 C C . VAL B 1 311 ? -2.621 24.047 -20.844 1 96.81 311 VAL B C 1
ATOM 6561 O O . VAL B 1 311 ? -3.064 23.5 -19.828 1 96.81 311 VAL B O 1
ATOM 6564 N N . SER B 1 312 ? -1.575 23.547 -21.531 1 96.56 312 SER B N 1
ATOM 6565 C CA . SER B 1 312 ? -0.737 22.484 -20.984 1 96.56 312 SER B CA 1
ATOM 6566 C C . SER B 1 312 ? 0.417 23.047 -20.172 1 96.56 312 SER B C 1
ATOM 6568 O O . SER B 1 312 ? 1.139 23.938 -20.625 1 96.56 312 SER B O 1
ATOM 6570 N N . TYR B 1 313 ? 0.618 22.578 -19 1 97.75 313 TYR B N 1
ATOM 6571 C CA . TYR B 1 313 ? 1.658 23.047 -18.094 1 97.75 313 TYR B CA 1
ATOM 6572 C C . TYR B 1 313 ? 2.756 22 -17.938 1 97.75 313 TYR B C 1
ATOM 6574 O O . TYR B 1 313 ? 2.473 20.828 -17.656 1 97.75 313 TYR B O 1
ATOM 6582 N N . VAL B 1 314 ? 3.955 22.453 -18.109 1 97.19 314 VAL B N 1
ATOM 6583 C CA . VAL B 1 314 ? 5.078 21.547 -17.891 1 97.19 314 VAL B CA 1
ATOM 6584 C C . VAL B 1 314 ? 5.203 21.234 -16.406 1 97.19 314 VAL B C 1
ATOM 6586 O O . VAL B 1 314 ? 4.559 21.875 -15.57 1 97.19 314 VAL B O 1
ATOM 6589 N N . LEU B 1 315 ? 5.984 20.297 -16.047 1 96.25 315 LEU B N 1
ATOM 6590 C CA . LEU B 1 315 ? 6.043 19.75 -14.695 1 96.25 315 LEU B CA 1
ATOM 6591 C C . LEU B 1 315 ? 6.359 20.844 -13.68 1 96.25 315 LEU B C 1
ATOM 6593 O O . LEU B 1 315 ? 5.75 20.906 -12.609 1 96.25 315 LEU B O 1
ATOM 6597 N N . SER B 1 316 ? 7.281 21.734 -13.961 1 96.44 316 SER B N 1
ATOM 6598 C CA . SER B 1 316 ? 7.707 22.781 -13.031 1 96.44 316 SER B CA 1
ATOM 6599 C C . SER B 1 316 ? 6.656 23.875 -12.914 1 96.44 316 SER B C 1
ATOM 6601 O O . SER B 1 316 ? 6.711 24.703 -12 1 96.44 316 SER B O 1
ATOM 6603 N N . GLU B 1 317 ? 5.637 23.844 -13.742 1 97.25 317 GLU B N 1
ATOM 6604 C CA . GLU B 1 317 ? 4.656 24.922 -13.773 1 97.25 317 GLU B CA 1
ATOM 6605 C C . GLU B 1 317 ? 3.254 24.406 -13.461 1 97.25 317 GLU B C 1
ATOM 6607 O O . GLU B 1 317 ? 2.281 25.172 -13.523 1 97.25 317 GLU B O 1
ATOM 6612 N N . VAL B 1 318 ? 3.131 23.188 -13.148 1 96.94 318 VAL B N 1
ATOM 6613 C CA . VAL B 1 318 ? 1.81 22.594 -12.961 1 96.94 318 VAL B CA 1
ATOM 6614 C C . VAL B 1 318 ? 1.085 23.297 -11.812 1 96.94 318 VAL B C 1
ATOM 6616 O O . VAL B 1 318 ? -0.147 23.312 -11.766 1 96.94 318 VAL B O 1
ATOM 6619 N N . THR B 1 319 ? 1.758 23.875 -10.82 1 96 319 THR B N 1
ATOM 6620 C CA . THR B 1 319 ? 1.145 24.516 -9.664 1 96 319 THR B CA 1
ATOM 6621 C C . THR B 1 319 ? 0.443 25.812 -10.07 1 96 319 THR B C 1
ATOM 6623 O O . THR B 1 319 ? -0.326 26.375 -9.297 1 96 319 THR B O 1
ATOM 6626 N N . HIS B 1 320 ? 0.666 26.281 -11.312 1 96.19 320 HIS B N 1
ATOM 6627 C CA . HIS B 1 320 ? 0.033 27.5 -11.797 1 96.19 320 HIS B CA 1
ATOM 6628 C C . HIS B 1 320 ? -1.439 27.266 -12.117 1 96.19 320 HIS B C 1
ATOM 6630 O O . HIS B 1 320 ? -2.209 28.219 -12.25 1 96.19 320 HIS B O 1
ATOM 6636 N N . ASN B 1 321 ? -1.736 26.078 -12.273 1 97.75 321 ASN B N 1
ATOM 6637 C CA . ASN B 1 321 ? -3.111 25.672 -12.539 1 97.75 321 ASN B CA 1
ATOM 6638 C C . ASN B 1 321 ? -3.502 24.438 -11.719 1 97.75 321 ASN B C 1
ATOM 6640 O O . ASN B 1 321 ? -2.912 23.375 -11.867 1 97.75 321 ASN B O 1
ATOM 6644 N N . LEU B 1 322 ? -4.535 24.578 -10.906 1 97.31 322 LEU B N 1
ATOM 6645 C CA . LEU B 1 322 ? -4.898 23.547 -9.945 1 97.31 322 LEU B CA 1
ATOM 6646 C C . LEU B 1 322 ? -5.301 22.266 -10.664 1 97.31 322 LEU B C 1
ATOM 6648 O O . LEU B 1 322 ? -5.012 21.156 -10.18 1 97.31 322 LEU B O 1
ATOM 6652 N N . GLU B 1 323 ? -5.992 22.406 -11.781 1 97.44 323 GLU B N 1
ATOM 6653 C CA . GLU B 1 323 ? -6.391 21.219 -12.523 1 97.44 323 GLU B CA 1
ATOM 6654 C C . GLU B 1 323 ? -5.176 20.453 -13.039 1 97.44 323 GLU B C 1
ATOM 6656 O O . GLU B 1 323 ? -5.125 19.219 -12.945 1 97.44 323 GLU B O 1
ATOM 6661 N N . ALA B 1 324 ? -4.266 21.125 -13.641 1 97.75 324 ALA B N 1
ATOM 6662 C CA . ALA B 1 324 ? -3.02 20.5 -14.078 1 97.75 324 ALA B CA 1
ATOM 6663 C C . ALA B 1 324 ? -2.291 19.859 -12.898 1 97.75 324 ALA B C 1
ATOM 6665 O O . ALA B 1 324 ? -1.764 18.75 -13.023 1 97.75 324 ALA B O 1
ATOM 6666 N N . TYR B 1 325 ? -2.293 20.562 -11.766 1 97.62 325 TYR B N 1
ATOM 6667 C CA . TYR B 1 325 ? -1.628 20.062 -10.578 1 97.62 325 TYR B CA 1
ATOM 6668 C C . TYR B 1 325 ? -2.283 18.766 -10.094 1 97.62 325 TYR B C 1
ATOM 6670 O O . TYR B 1 325 ? -1.595 17.812 -9.734 1 97.62 325 TYR B O 1
ATOM 6678 N N . LEU B 1 326 ? -3.574 18.734 -10.133 1 97.44 326 LEU B N 1
ATOM 6679 C CA . LEU B 1 326 ? -4.324 17.578 -9.656 1 97.44 326 LEU B CA 1
ATOM 6680 C C . LEU B 1 326 ? -4.082 16.359 -10.555 1 97.44 326 LEU B C 1
ATOM 6682 O O . LEU B 1 326 ? -4.223 15.219 -10.109 1 97.44 326 LEU B O 1
ATOM 6686 N N . LYS B 1 327 ? -3.662 16.547 -11.773 1 97.12 327 LYS B N 1
ATOM 6687 C CA . LYS B 1 327 ? -3.385 15.461 -12.711 1 97.12 327 LYS B CA 1
ATOM 6688 C C . LYS B 1 327 ? -1.971 14.922 -12.523 1 97.12 327 LYS B C 1
ATOM 6690 O O . LYS B 1 327 ? -1.632 13.859 -13.047 1 97.12 327 LYS B O 1
ATOM 6695 N N . THR B 1 328 ? -1.179 15.648 -11.781 1 96.44 328 THR B N 1
ATOM 6696 C CA . THR B 1 328 ? 0.214 15.273 -11.562 1 96.44 328 THR B CA 1
ATOM 6697 C C . THR B 1 328 ? 0.355 14.422 -10.305 1 96.44 328 THR B C 1
ATOM 6699 O O . THR B 1 328 ? 0.206 14.922 -9.188 1 96.44 328 THR B O 1
ATOM 6702 N N . THR B 1 329 ? 0.624 13.148 -10.438 1 96.31 329 THR B N 1
ATOM 6703 C CA . THR B 1 329 ? 0.743 12.188 -9.344 1 96.31 329 THR B CA 1
ATOM 6704 C C . THR B 1 329 ? 2.037 11.383 -9.469 1 96.31 329 THR B C 1
ATOM 6706 O O . THR B 1 329 ? 2.889 11.695 -10.305 1 96.31 329 THR B O 1
ATOM 6709 N N . ASP B 1 330 ? 2.203 10.383 -8.664 1 96.44 330 ASP B N 1
ATOM 6710 C CA . ASP B 1 330 ? 3.408 9.562 -8.695 1 96.44 330 ASP B CA 1
ATOM 6711 C C . ASP B 1 330 ? 3.547 8.844 -10.039 1 96.44 330 ASP B C 1
ATOM 6713 O O . ASP B 1 330 ? 4.613 8.312 -10.359 1 96.44 330 ASP B O 1
ATOM 6717 N N . ALA B 1 331 ? 2.543 8.93 -10.828 1 95.31 331 ALA B N 1
ATOM 6718 C CA . ALA B 1 331 ? 2.557 8.305 -12.148 1 95.31 331 ALA B CA 1
ATOM 6719 C C . ALA B 1 331 ? 3.482 9.047 -13.102 1 95.31 331 ALA B C 1
ATOM 6721 O O . ALA B 1 331 ? 3.699 8.609 -14.234 1 95.31 331 ALA B O 1
ATOM 6722 N N . VAL B 1 332 ? 4.059 10.141 -12.68 1 96.38 332 VAL B N 1
ATOM 6723 C CA . VAL B 1 332 ? 4.98 10.938 -13.484 1 96.38 332 VAL B CA 1
ATOM 6724 C C . VAL B 1 332 ? 6.133 10.062 -13.969 1 96.38 332 VAL B C 1
ATOM 6726 O O . VAL B 1 332 ? 6.609 10.211 -15.102 1 96.38 332 VAL B O 1
ATOM 6729 N N . LEU B 1 333 ? 6.594 9.117 -13.141 1 97.06 333 LEU B N 1
ATOM 6730 C CA . LEU B 1 333 ? 7.691 8.242 -13.539 1 97.06 333 LEU B CA 1
ATOM 6731 C C . LEU B 1 333 ? 7.285 7.367 -14.727 1 97.06 333 LEU B C 1
ATOM 6733 O O . LEU B 1 333 ? 8.078 7.156 -15.648 1 97.06 333 LEU B O 1
ATOM 6737 N N . ARG B 1 334 ? 6.105 6.902 -14.648 1 96 334 ARG B N 1
ATOM 6738 C CA . ARG B 1 334 ? 5.598 6.102 -15.758 1 96 334 ARG B CA 1
ATOM 6739 C C . ARG B 1 334 ? 5.422 6.945 -17.016 1 96 334 ARG B C 1
ATOM 6741 O O . ARG B 1 334 ? 5.688 6.48 -18.125 1 96 334 ARG B O 1
ATOM 6748 N N . ASP B 1 335 ? 4.914 8.172 -16.828 1 96.06 335 ASP B N 1
ATOM 6749 C CA . ASP B 1 335 ? 4.758 9.078 -17.969 1 96.06 335 ASP B CA 1
ATOM 6750 C C . ASP B 1 335 ? 6.094 9.32 -18.656 1 96.06 335 ASP B C 1
ATOM 6752 O O . ASP B 1 335 ? 6.164 9.352 -19.891 1 96.06 335 ASP B O 1
ATOM 6756 N N . ILE B 1 336 ? 7.102 9.453 -17.875 1 97.5 336 ILE B N 1
ATOM 6757 C CA . ILE B 1 336 ? 8.445 9.633 -18.406 1 97.5 336 ILE B CA 1
ATOM 6758 C C . ILE B 1 336 ? 8.883 8.352 -19.109 1 97.5 336 ILE B C 1
ATOM 6760 O O . ILE B 1 336 ? 9.328 8.391 -20.266 1 97.5 336 ILE B O 1
ATOM 6764 N N . ALA B 1 337 ? 8.719 7.223 -18.5 1 96.62 337 ALA B N 1
ATOM 6765 C CA . ALA B 1 337 ? 9.195 5.938 -19 1 96.62 337 ALA B CA 1
ATOM 6766 C C . ALA B 1 337 ? 8.516 5.566 -20.312 1 96.62 337 ALA B C 1
ATOM 6768 O O . ALA B 1 337 ? 9.125 4.941 -21.172 1 96.62 337 ALA B O 1
ATOM 6769 N N . ASN B 1 338 ? 7.25 5.961 -20.469 1 94.38 338 ASN B N 1
ATOM 6770 C CA . ASN B 1 338 ? 6.461 5.531 -21.609 1 94.38 338 ASN B CA 1
ATOM 6771 C C . ASN B 1 338 ? 6.488 6.57 -22.734 1 94.38 338 ASN B C 1
ATOM 6773 O O . ASN B 1 338 ? 5.906 6.359 -23.797 1 94.38 338 ASN B O 1
ATOM 6777 N N . SER B 1 339 ? 7.164 7.684 -22.5 1 94.88 339 SER B N 1
ATOM 6778 C CA . SER B 1 339 ? 7.203 8.75 -23.5 1 94.88 339 SER B CA 1
ATOM 6779 C C . SER B 1 339 ? 7.906 8.289 -24.781 1 94.88 339 SER B C 1
ATOM 6781 O O . SER B 1 339 ? 8.828 7.477 -24.719 1 94.88 339 SER B O 1
ATOM 6783 N N . THR B 1 340 ? 7.453 8.789 -25.891 1 92.81 340 THR B N 1
ATOM 6784 C CA . THR B 1 340 ? 8.07 8.453 -27.172 1 92.81 340 THR B CA 1
ATOM 6785 C C . THR B 1 340 ? 8.914 9.617 -27.672 1 92.81 340 THR B C 1
ATOM 6787 O O . THR B 1 340 ? 9.477 9.555 -28.766 1 92.81 340 THR B O 1
ATOM 6790 N N . VAL B 1 341 ? 8.992 10.68 -26.906 1 94.44 341 VAL B N 1
ATOM 6791 C CA . VAL B 1 341 ? 9.766 11.867 -27.266 1 94.44 341 VAL B CA 1
ATOM 6792 C C . VAL B 1 341 ? 11.258 11.586 -27.094 1 94.44 341 VAL B C 1
ATOM 6794 O O . VAL B 1 341 ? 11.695 11.18 -26.016 1 94.44 341 VAL B O 1
ATOM 6797 N N . PRO B 1 342 ? 12.039 11.852 -28.062 1 95.62 342 PRO B N 1
ATOM 6798 C CA . PRO B 1 342 ? 13.469 11.508 -28.016 1 95.62 342 PRO B CA 1
ATOM 6799 C C . PRO B 1 342 ? 14.203 12.234 -26.891 1 95.62 342 PRO B C 1
ATOM 6801 O O . PRO B 1 342 ? 15.148 11.695 -26.312 1 95.62 342 PRO B O 1
ATOM 6804 N N . GLU B 1 343 ? 13.758 13.414 -26.562 1 96.5 343 GLU B N 1
ATOM 6805 C CA . GLU B 1 343 ? 14.406 14.234 -25.531 1 96.5 343 GLU B CA 1
ATOM 6806 C C . GLU B 1 343 ? 14.281 13.586 -24.156 1 96.5 343 GLU B C 1
ATOM 6808 O O . GLU B 1 343 ? 14.984 13.969 -23.219 1 96.5 343 GLU B O 1
ATOM 6813 N N . MET B 1 344 ? 13.469 12.531 -24.047 1 97.12 344 MET B N 1
ATOM 6814 C CA . MET B 1 344 ? 13.219 11.891 -22.766 1 97.12 344 MET B CA 1
ATOM 6815 C C . MET B 1 344 ? 14.219 10.758 -22.531 1 97.12 344 MET B C 1
ATOM 6817 O O . MET B 1 344 ? 14.234 10.164 -21.453 1 97.12 344 MET B O 1
ATOM 6821 N N . ALA B 1 345 ? 15.086 10.5 -23.438 1 97.62 345 ALA B N 1
ATOM 6822 C CA . ALA B 1 345 ? 15.93 9.312 -23.438 1 97.62 345 ALA B CA 1
ATOM 6823 C C . ALA B 1 345 ? 16.797 9.25 -22.172 1 97.62 345 ALA B C 1
ATOM 6825 O O . ALA B 1 345 ? 16.938 8.195 -21.547 1 97.62 345 ALA B O 1
ATOM 6826 N N . GLU B 1 346 ? 17.438 10.375 -21.844 1 97.5 346 GLU B N 1
ATOM 6827 C CA . GLU B 1 346 ? 18.312 10.391 -20.688 1 97.5 346 GLU B CA 1
ATOM 6828 C C . GLU B 1 346 ? 17.516 10.141 -19.391 1 97.5 346 GLU B C 1
ATOM 6830 O O . GLU B 1 346 ? 17.984 9.422 -18.516 1 97.5 346 GLU B O 1
ATOM 6835 N N . ALA B 1 347 ? 16.375 10.789 -19.25 1 98.44 347 ALA B N 1
ATOM 6836 C CA . ALA B 1 347 ? 15.508 10.562 -18.094 1 98.44 347 ALA B CA 1
ATOM 6837 C C . ALA B 1 347 ? 15.07 9.102 -18.016 1 98.44 347 ALA B C 1
ATOM 6839 O O . ALA B 1 347 ? 15.07 8.508 -16.922 1 98.44 347 ALA B O 1
ATOM 6840 N N . GLN B 1 348 ? 14.75 8.523 -19.172 1 98.25 348 GLN B N 1
ATOM 6841 C CA . GLN B 1 348 ? 14.32 7.129 -19.234 1 98.25 348 GLN B CA 1
ATOM 6842 C C . GLN B 1 348 ? 15.453 6.184 -18.844 1 98.25 348 GLN B C 1
ATOM 6844 O O . GLN B 1 348 ? 15.219 5.152 -18.203 1 98.25 348 GLN B O 1
ATOM 6849 N N . LYS B 1 349 ? 16.641 6.52 -19.203 1 97.94 349 LYS B N 1
ATOM 6850 C CA . LYS B 1 349 ? 17.812 5.719 -18.828 1 97.94 349 LYS B CA 1
ATOM 6851 C C . LYS B 1 349 ? 17.984 5.691 -17.312 1 97.94 349 LYS B C 1
ATOM 6853 O O . LYS B 1 349 ? 18.281 4.648 -16.734 1 97.94 349 LYS B O 1
ATOM 6858 N N . ILE B 1 350 ? 17.797 6.812 -16.672 1 97.88 350 ILE B N 1
ATOM 6859 C CA . ILE B 1 350 ? 17.922 6.902 -15.227 1 97.88 350 ILE B CA 1
ATOM 6860 C C . ILE B 1 350 ? 16.875 6.004 -14.562 1 97.88 350 ILE B C 1
ATOM 6862 O O . ILE B 1 350 ? 17.188 5.27 -13.625 1 97.88 350 ILE B O 1
ATOM 6866 N N . LEU B 1 351 ? 15.633 6.043 -15.031 1 98.19 351 LEU B N 1
ATOM 6867 C CA . LEU B 1 351 ? 14.578 5.207 -14.477 1 98.19 351 LEU B CA 1
ATOM 6868 C C . LEU B 1 351 ? 14.891 3.73 -14.68 1 98.19 351 LEU B C 1
ATOM 6870 O O . LEU B 1 351 ? 14.641 2.91 -13.797 1 98.19 351 LEU B O 1
ATOM 6874 N N . SER B 1 352 ? 15.414 3.42 -15.828 1 97.56 352 SER B N 1
ATOM 6875 C CA . SER B 1 352 ? 15.836 2.047 -16.094 1 97.56 352 SER B CA 1
ATOM 6876 C C . SER B 1 352 ? 16.922 1.603 -15.117 1 97.56 352 SER B C 1
ATOM 6878 O O . SER B 1 352 ? 16.922 0.459 -14.656 1 97.56 352 SER B O 1
ATOM 6880 N N . ASP B 1 353 ? 17.859 2.49 -14.844 1 97.56 353 ASP B N 1
ATOM 6881 C CA . ASP B 1 353 ? 18.906 2.193 -13.883 1 97.56 353 ASP B CA 1
ATOM 6882 C C . ASP B 1 353 ? 18.328 1.873 -12.508 1 97.56 353 ASP B C 1
ATOM 6884 O O . ASP B 1 353 ? 18.781 0.945 -11.836 1 97.56 353 ASP B O 1
ATOM 6888 N N . ILE B 1 354 ? 17.359 2.629 -12.102 1 97.88 354 ILE B N 1
ATOM 6889 C CA . ILE B 1 354 ? 16.719 2.389 -10.812 1 97.88 354 ILE B CA 1
ATOM 6890 C C . ILE B 1 354 ? 16.078 1.006 -10.805 1 97.88 354 ILE B C 1
ATOM 6892 O O . ILE B 1 354 ? 16.25 0.232 -9.867 1 97.88 354 ILE B O 1
ATOM 6896 N N . GLU B 1 355 ? 15.336 0.652 -11.875 1 96.5 355 GLU B N 1
ATOM 6897 C CA . GLU B 1 355 ? 14.641 -0.627 -11.984 1 96.5 355 GLU B CA 1
ATOM 6898 C C . GLU B 1 355 ? 15.625 -1.792 -11.977 1 96.5 355 GLU B C 1
ATOM 6900 O O . GLU B 1 355 ? 15.32 -2.871 -11.469 1 96.5 355 GLU B O 1
ATOM 6905 N N . ARG B 1 356 ? 16.797 -1.561 -12.484 1 96.19 356 ARG B N 1
ATOM 6906 C CA . ARG B 1 356 ? 17.797 -2.607 -12.594 1 96.19 356 ARG B CA 1
ATOM 6907 C C . ARG B 1 356 ? 18.75 -2.57 -11.406 1 96.19 356 ARG B C 1
ATOM 6909 O O . ARG B 1 356 ? 19.75 -3.291 -11.383 1 96.19 356 ARG B O 1
ATOM 6916 N N . ARG B 1 357 ? 18.516 -1.681 -10.516 1 95.94 357 ARG B N 1
ATOM 6917 C CA . ARG B 1 357 ? 19.281 -1.524 -9.281 1 95.94 357 ARG B CA 1
ATOM 6918 C C . ARG B 1 357 ? 20.703 -1.086 -9.57 1 95.94 357 ARG B C 1
ATOM 6920 O O . ARG B 1 357 ? 21.641 -1.512 -8.883 1 95.94 357 ARG B O 1
ATOM 6927 N N . ASN B 1 358 ? 20.875 -0.427 -10.688 1 96.19 358 ASN B N 1
ATOM 6928 C CA . ASN B 1 358 ? 22.125 0.278 -10.93 1 96.19 358 ASN B CA 1
ATOM 6929 C C . ASN B 1 358 ? 22.141 1.635 -10.234 1 96.19 358 ASN B C 1
ATOM 6931 O O . ASN B 1 358 ? 22.078 2.676 -10.891 1 96.19 358 ASN B O 1
ATOM 6935 N N . ILE B 1 359 ? 22.312 1.566 -8.914 1 97.38 359 ILE B N 1
ATOM 6936 C CA . ILE B 1 359 ? 22.219 2.721 -8.023 1 97.38 359 ILE B CA 1
ATOM 6937 C C . ILE B 1 359 ? 23.594 3.051 -7.453 1 97.38 359 ILE B C 1
ATOM 6939 O O . ILE B 1 359 ? 24.359 2.15 -7.102 1 97.38 359 ILE B O 1
ATOM 6943 N N . PRO B 1 360 ? 23.906 4.34 -7.391 1 97.31 360 PRO B N 1
ATOM 6944 C CA . PRO B 1 360 ? 25.188 4.715 -6.785 1 97.31 360 PRO B CA 1
ATOM 6945 C C . PRO B 1 360 ? 25.375 4.137 -5.387 1 97.31 360 PRO B C 1
ATOM 6947 O O . PRO B 1 360 ? 24.406 4.004 -4.637 1 97.31 360 PRO B O 1
ATOM 6950 N N . VAL B 1 361 ? 26.594 3.836 -5.035 1 96.62 361 VAL B N 1
ATOM 6951 C CA . VAL B 1 361 ? 26.891 3.213 -3.752 1 96.62 361 VAL B CA 1
ATOM 6952 C C . VAL B 1 361 ? 27.578 4.223 -2.836 1 96.62 361 VAL B C 1
ATOM 6954 O O . VAL B 1 361 ? 28.422 5 -3.281 1 96.62 361 VAL B O 1
ATOM 6957 N N . MET B 1 362 ? 27.125 4.262 -1.617 1 97.31 362 MET B N 1
ATOM 6958 C CA . MET B 1 362 ? 27.766 5.125 -0.629 1 97.31 362 MET B CA 1
ATOM 6959 C C . MET B 1 362 ? 29.109 4.539 -0.188 1 97.31 362 MET B C 1
ATOM 6961 O O . MET B 1 362 ? 29.172 3.408 0.292 1 97.31 362 MET B O 1
ATOM 6965 N N . ILE B 1 363 ? 30.203 5.281 -0.246 1 96.88 363 ILE B N 1
ATOM 6966 C CA . ILE B 1 363 ? 31.516 4.703 0.065 1 96.88 363 ILE B CA 1
ATOM 6967 C C . ILE B 1 363 ? 32.094 5.395 1.291 1 96.88 363 ILE B C 1
ATOM 6969 O O . ILE B 1 363 ? 33.094 4.914 1.873 1 96.88 363 ILE B O 1
ATOM 6973 N N . ALA B 1 364 ? 31.562 6.543 1.667 1 95.5 364 ALA B N 1
ATOM 6974 C CA . ALA B 1 364 ? 32.031 7.25 2.855 1 95.5 364 ALA B CA 1
ATOM 6975 C C . ALA B 1 364 ? 30.922 8.117 3.451 1 95.5 364 ALA B C 1
ATOM 6977 O O . ALA B 1 364 ? 29.969 8.477 2.758 1 95.5 364 ALA B O 1
ATOM 6978 N N . GLU B 1 365 ? 31.031 8.344 4.734 1 94.5 365 GLU B N 1
ATOM 6979 C CA . GLU B 1 365 ? 30.062 9.156 5.465 1 94.5 365 GLU B CA 1
ATOM 6980 C C . GLU B 1 365 ? 30.719 9.859 6.652 1 94.5 365 GLU B C 1
ATOM 6982 O O . GLU B 1 365 ? 31.609 9.297 7.297 1 94.5 365 GLU B O 1
ATOM 6987 N N . VAL B 1 366 ? 30.344 11.078 6.848 1 92.81 366 VAL B N 1
ATOM 6988 C CA . VAL B 1 366 ? 30.75 11.773 8.07 1 92.81 366 VAL B CA 1
ATOM 6989 C C . VAL B 1 366 ? 29.5 12.297 8.789 1 92.81 366 VAL B C 1
ATOM 6991 O O . VAL B 1 366 ? 28.594 12.844 8.156 1 92.81 366 VAL B O 1
ATOM 6994 N N . GLU B 1 367 ? 29.438 12.023 10.039 1 90.31 367 GLU B N 1
ATOM 6995 C CA . GLU B 1 367 ? 28.312 12.484 10.859 1 90.31 367 GLU B CA 1
ATOM 6996 C C . GLU B 1 367 ? 28.734 13.617 11.789 1 90.31 367 GLU B C 1
ATOM 6998 O O . GLU B 1 367 ? 29.859 13.625 12.297 1 90.31 367 GLU B O 1
ATOM 7003 N N . CYS B 1 368 ? 27.891 14.562 11.914 1 86.25 368 CYS B N 1
ATOM 7004 C CA . CYS B 1 368 ? 28.094 15.656 12.859 1 86.25 368 CYS B CA 1
ATOM 7005 C C . CYS B 1 368 ? 26.766 16.156 13.414 1 86.25 368 CYS B C 1
ATOM 7007 O O . CYS B 1 368 ? 25.734 15.508 13.234 1 86.25 368 CYS B O 1
ATOM 7009 N N . GLY B 1 369 ? 26.812 17.172 14.289 1 83.06 369 GLY B N 1
ATOM 7010 C CA . GLY B 1 369 ? 25.609 17.75 14.875 1 83.06 369 GLY B CA 1
ATOM 7011 C C . GLY B 1 369 ? 25.547 19.266 14.75 1 83.06 369 GLY B C 1
ATOM 7012 O O . GLY B 1 369 ? 26.422 19.875 14.125 1 83.06 369 GLY B O 1
ATOM 7013 N N . PRO B 1 370 ? 24.5 19.844 15.211 1 79.56 370 PRO B N 1
ATOM 7014 C CA . PRO B 1 370 ? 24.328 21.297 15.156 1 79.56 370 PRO B CA 1
ATOM 7015 C C . PRO B 1 370 ? 25.484 22.047 15.789 1 79.56 370 PRO B C 1
ATOM 7017 O O . PRO B 1 370 ? 25.734 23.219 15.453 1 79.56 370 PRO B O 1
ATOM 7020 N N . SER B 1 371 ? 26.203 21.438 16.641 1 78.06 371 SER B N 1
ATOM 7021 C CA . SER B 1 371 ? 27.359 22.062 17.281 1 78.06 371 SER B CA 1
ATOM 7022 C C . SER B 1 371 ? 28.453 22.359 16.266 1 78.06 371 SER B C 1
ATOM 7024 O O . SER B 1 371 ? 29.344 23.188 16.516 1 78.06 371 SER B O 1
ATOM 7026 N N . CYS B 1 372 ? 28.422 21.703 15.18 1 73.81 372 CYS B N 1
ATOM 7027 C CA . CYS B 1 372 ? 29.422 21.922 14.133 1 73.81 372 CYS B CA 1
ATOM 7028 C C . CYS B 1 372 ? 29.062 23.141 13.289 1 73.81 372 CYS B C 1
ATOM 7030 O O . CYS B 1 372 ? 29.812 23.531 12.398 1 73.81 372 CYS B O 1
ATOM 7032 N N . ALA B 1 373 ? 27.906 23.688 13.547 1 68.62 373 ALA B N 1
ATOM 7033 C CA . ALA B 1 373 ? 27.469 24.844 12.766 1 68.62 373 ALA B CA 1
ATOM 7034 C C . ALA B 1 373 ? 28.344 26.062 13.047 1 68.62 373 ALA B C 1
ATOM 7036 O O . ALA B 1 373 ? 28.891 26.203 14.148 1 68.62 373 ALA B O 1
ATOM 7037 N N . ASP B 1 374 ? 28.891 26.75 11.938 1 59.69 374 ASP B N 1
ATOM 7038 C CA . ASP B 1 374 ? 29.703 27.938 12.062 1 59.69 374 ASP B CA 1
ATOM 7039 C C . ASP B 1 374 ? 28.984 29.016 12.867 1 59.69 374 ASP B C 1
ATOM 7041 O O . ASP B 1 374 ? 27.766 29.156 12.773 1 59.69 374 ASP B O 1
ATOM 7045 N N . SER B 1 375 ? 29.547 29.391 14.031 1 51.25 375 SER B N 1
ATOM 7046 C CA . SER B 1 375 ? 29.078 30.484 14.898 1 51.25 375 SER B CA 1
ATOM 7047 C C . SER B 1 375 ? 28.438 31.594 14.086 1 51.25 375 SER B C 1
ATOM 7049 O O . SER B 1 375 ? 27.703 32.438 14.633 1 51.25 375 SER B O 1
ATOM 7051 N N . LEU B 1 376 ? 29.031 31.938 12.992 1 43.97 376 LEU B N 1
ATOM 7052 C CA . LEU B 1 376 ? 28.719 33.188 12.312 1 43.97 376 LEU B CA 1
ATOM 7053 C C . LEU B 1 376 ? 27.25 33.219 11.875 1 43.97 376 LEU B C 1
ATOM 7055 O O . LEU B 1 376 ? 26.672 34.281 11.672 1 43.97 376 LEU B O 1
ATOM 7059 N N . ASN B 1 377 ? 26.859 32.219 11.227 1 44.31 377 ASN B N 1
ATOM 7060 C CA . ASN B 1 377 ? 25.609 32.469 10.539 1 44.31 377 ASN B CA 1
ATOM 7061 C C . ASN B 1 377 ? 24.422 32.438 11.5 1 44.31 377 ASN B C 1
ATOM 7063 O O . ASN B 1 377 ? 23.688 31.453 11.562 1 44.31 377 ASN B O 1
ATOM 7067 N N . SER B 1 378 ? 24.688 32.969 12.633 1 43.28 378 SER B N 1
ATOM 7068 C CA . SER B 1 378 ? 23.531 33.469 13.398 1 43.28 378 SER B CA 1
ATOM 7069 C C . SER B 1 378 ? 22.562 34.219 12.5 1 43.28 378 SER B C 1
ATOM 7071 O O . SER B 1 378 ? 22.594 35.438 12.438 1 43.28 378 SER B O 1
ATOM 7073 N N . VAL B 1 379 ? 22.578 34.031 11.281 1 39.12 379 VAL B N 1
ATOM 7074 C CA . VAL B 1 379 ? 21.531 34.781 10.578 1 39.12 379 VAL B CA 1
ATOM 7075 C C . VAL B 1 379 ? 20.312 34.938 11.484 1 39.12 379 VAL B C 1
ATOM 7077 O O . VAL B 1 379 ? 19.766 33.938 11.984 1 39.12 379 VAL B O 1
ATOM 7080 N N . SER B 1 380 ? 20.219 36.094 12 1 36.44 380 SER B N 1
ATOM 7081 C CA . SER B 1 380 ? 19.188 36.719 12.789 1 36.44 380 SER B CA 1
ATOM 7082 C C . SER B 1 380 ? 17.797 36.25 12.367 1 36.44 380 SER B C 1
ATOM 7084 O O . SER B 1 380 ? 16.797 36.531 13.039 1 36.44 380 SER B O 1
ATOM 7086 N N . ASN B 1 381 ? 17.625 36.375 10.938 1 35.25 381 ASN B N 1
ATOM 7087 C CA . ASN B 1 381 ? 16.219 36.625 10.625 1 35.25 381 ASN B CA 1
ATOM 7088 C C . ASN B 1 381 ? 15.32 35.5 11.086 1 35.25 381 ASN B C 1
ATOM 7090 O O . ASN B 1 381 ? 15.781 34.344 11.258 1 35.25 381 ASN B O 1
ATOM 7094 N N . GLY B 1 382 ? 14.086 35.688 11.336 1 36.84 382 GLY B N 1
ATOM 7095 C CA . GLY B 1 382 ? 12.789 35.156 11.727 1 36.84 382 GLY B CA 1
ATOM 7096 C C . GLY B 1 382 ? 12.539 33.75 11.188 1 36.84 382 GLY B C 1
ATOM 7097 O O . GLY B 1 382 ? 11.516 33.156 11.484 1 36.84 382 GLY B O 1
ATOM 7098 N N . GLU B 1 383 ? 12.977 33.406 9.992 1 44.19 383 GLU B N 1
ATOM 7099 C CA . GLU B 1 383 ? 12.328 32.219 9.445 1 44.19 383 GLU B CA 1
ATOM 7100 C C . GLU B 1 383 ? 13.023 30.938 9.93 1 44.19 383 GLU B C 1
ATOM 7102 O O . GLU B 1 383 ? 14.016 30.5 9.336 1 44.19 383 GLU B O 1
ATOM 7107 N N . ALA B 1 384 ? 12.914 30.547 11.25 1 48.75 384 ALA B N 1
ATOM 7108 C CA . ALA B 1 384 ? 13.359 29.469 12.125 1 48.75 384 ALA B CA 1
ATOM 7109 C C . ALA B 1 384 ? 13.062 28.109 11.516 1 48.75 384 ALA B C 1
ATOM 7111 O O . ALA B 1 384 ? 13.781 27.141 11.773 1 48.75 384 ALA B O 1
ATOM 7112 N N . LYS B 1 385 ? 12.086 27.859 10.727 1 55.56 385 LYS B N 1
ATOM 7113 C CA . LYS B 1 385 ? 11.531 26.531 10.438 1 55.56 385 LYS B CA 1
ATOM 7114 C C . LYS B 1 385 ? 12.531 25.688 9.656 1 55.56 385 LYS B C 1
ATOM 7116 O O . LYS B 1 385 ? 12.523 24.453 9.766 1 55.56 385 LYS B O 1
ATOM 7121 N N . ASN B 1 386 ? 13.805 26.344 9.281 1 67.44 386 ASN B N 1
ATOM 7122 C CA . ASN B 1 386 ? 14.625 25.453 8.461 1 67.44 386 ASN B CA 1
ATOM 7123 C C . ASN B 1 386 ? 16.109 25.719 8.656 1 67.44 386 ASN B C 1
ATOM 7125 O O . ASN B 1 386 ? 16.891 25.625 7.707 1 67.44 386 ASN B O 1
ATOM 7129 N N . TRP B 1 387 ? 16.359 26.016 9.844 1 66.75 387 TRP B N 1
ATOM 7130 C CA . TRP B 1 387 ? 17.734 26.406 10.141 1 66.75 387 TRP B CA 1
ATOM 7131 C C . TRP B 1 387 ? 18.703 25.25 9.867 1 66.75 387 TRP B C 1
ATOM 7133 O O . TRP B 1 387 ? 19.703 25.422 9.188 1 66.75 387 TRP B O 1
ATOM 7143 N N . THR B 1 388 ? 18.328 24.141 10.367 1 74.38 388 THR B N 1
ATOM 7144 C CA . THR B 1 388 ? 19.188 22.969 10.219 1 74.38 388 THR B CA 1
ATOM 7145 C C . THR B 1 388 ? 19.375 22.609 8.742 1 74.38 388 THR B C 1
ATOM 7147 O O . THR B 1 388 ? 20.484 22.312 8.297 1 74.38 388 THR B O 1
ATOM 7150 N N . ASP B 1 389 ? 18.328 22.672 8.062 1 75.44 389 ASP B N 1
ATOM 7151 C CA . ASP B 1 389 ? 18.406 22.328 6.648 1 75.44 389 ASP B CA 1
ATOM 7152 C C . ASP B 1 389 ? 19.328 23.281 5.891 1 75.44 389 ASP B C 1
ATOM 7154 O O . ASP B 1 389 ? 20.094 22.844 5.031 1 75.44 389 ASP B O 1
ATOM 7158 N N . ILE B 1 390 ? 19.297 24.5 6.246 1 74 390 ILE B N 1
ATOM 7159 C CA . ILE B 1 390 ? 20.109 25.516 5.59 1 74 390 ILE B CA 1
ATOM 7160 C C . ILE B 1 390 ? 21.578 25.297 5.93 1 74 390 ILE B C 1
ATOM 7162 O O . ILE B 1 390 ? 22.438 25.344 5.043 1 74 390 ILE B O 1
ATOM 7166 N N . GLN B 1 391 ? 21.844 25.031 7.164 1 77.81 391 GLN B N 1
ATOM 7167 C CA . GLN B 1 391 ? 23.219 24.844 7.602 1 77.81 391 GLN B CA 1
ATOM 7168 C C . GLN B 1 391 ? 23.844 23.625 6.926 1 77.81 391 GLN B C 1
ATOM 7170 O O . GLN B 1 391 ? 25 23.688 6.48 1 77.81 391 GLN B O 1
ATOM 7175 N N . VAL B 1 392 ? 23.109 22.641 6.848 1 81.25 392 VAL B N 1
ATOM 7176 C CA . VAL B 1 392 ? 23.641 21.406 6.281 1 81.25 392 VAL B CA 1
ATOM 7177 C C . VAL B 1 392 ? 23.859 21.578 4.781 1 81.25 392 VAL B C 1
ATOM 7179 O O . VAL B 1 392 ? 24.828 21.047 4.227 1 81.25 392 VAL B O 1
ATOM 7182 N N . LYS B 1 393 ? 22.953 22.281 4.172 1 81.62 393 LYS B N 1
ATOM 7183 C CA . LYS B 1 393 ? 23.109 22.562 2.746 1 81.62 393 LYS B CA 1
ATOM 7184 C C . LYS B 1 393 ? 24.375 23.359 2.473 1 81.62 393 LYS B C 1
ATOM 7186 O O . LYS B 1 393 ? 25.047 23.141 1.467 1 81.62 393 LYS B O 1
ATOM 7191 N N . LEU B 1 394 ? 24.641 24.25 3.34 1 80.5 394 LEU B N 1
ATOM 7192 C CA . LEU B 1 394 ? 25.859 25.047 3.209 1 80.5 394 LEU B CA 1
ATOM 7193 C C . LEU B 1 394 ? 27.094 24.172 3.367 1 80.5 394 LEU B C 1
ATOM 7195 O O . LEU B 1 394 ? 28.062 24.312 2.611 1 80.5 394 LEU B O 1
ATOM 7199 N N . LYS B 1 395 ? 27.047 23.375 4.273 1 83.31 395 LYS B N 1
ATOM 7200 C CA . LYS B 1 395 ? 28.172 22.453 4.496 1 83.31 395 LYS B CA 1
ATOM 7201 C C . LYS B 1 395 ? 28.344 21.5 3.316 1 83.31 395 LYS B C 1
ATOM 7203 O O . LYS B 1 395 ? 29.469 21.188 2.926 1 83.31 395 LYS B O 1
ATOM 7208 N N . LEU B 1 396 ? 27.266 21.078 2.865 1 87.88 396 LEU B N 1
ATOM 7209 C CA . LEU B 1 396 ? 27.281 20.203 1.705 1 87.88 396 LEU B CA 1
ATOM 7210 C C . LEU B 1 396 ? 27.953 20.875 0.517 1 87.88 396 LEU B C 1
ATOM 7212 O O . LEU B 1 396 ? 28.797 20.281 -0.149 1 87.88 396 LEU B O 1
ATOM 7216 N N . LYS B 1 397 ? 27.594 22.078 0.261 1 88.81 397 LYS B N 1
ATOM 7217 C CA . LYS B 1 397 ? 28.172 22.828 -0.846 1 88.81 397 LYS B CA 1
ATOM 7218 C C . LYS B 1 397 ? 29.672 23.031 -0.647 1 88.81 397 LYS B C 1
ATOM 7220 O O . LYS B 1 397 ? 30.453 22.938 -1.602 1 88.81 397 LYS B O 1
ATOM 7225 N N . MET B 1 398 ? 29.984 23.312 0.556 1 89.56 398 MET B N 1
ATOM 7226 C CA . MET B 1 398 ? 31.391 23.5 0.886 1 89.56 398 MET B CA 1
ATOM 7227 C C . MET B 1 398 ? 32.188 22.234 0.643 1 89.56 398 MET B C 1
ATOM 7229 O O . MET B 1 398 ? 33.25 22.266 -0.004 1 89.56 398 MET B O 1
ATOM 7233 N N . VAL B 1 399 ? 31.703 21.172 1.126 1 91.38 399 VAL B N 1
ATOM 7234 C CA . VAL B 1 399 ? 32.375 19.891 0.987 1 91.38 399 VAL B CA 1
ATOM 7235 C C . VAL B 1 399 ? 32.469 19.5 -0.488 1 91.38 399 VAL B C 1
ATOM 7237 O O . VAL B 1 399 ? 33.5 19 -0.946 1 91.38 399 VAL B O 1
ATOM 7240 N N . SER B 1 400 ? 31.438 19.703 -1.173 1 92.56 400 SER B N 1
ATOM 7241 C CA . SER B 1 400 ? 31.406 19.391 -2.598 1 92.56 400 SER B CA 1
ATOM 7242 C C . SER B 1 400 ? 32.469 20.188 -3.361 1 92.56 400 SER B C 1
ATOM 7244 O O . SER B 1 400 ? 33.188 19.641 -4.203 1 92.56 400 SER B O 1
ATOM 7246 N N . ARG B 1 401 ? 32.531 21.453 -3.082 1 93.62 401 ARG B N 1
ATOM 7247 C CA . ARG B 1 401 ? 33.5 22.328 -3.736 1 93.62 401 ARG B CA 1
ATOM 7248 C C . ARG B 1 401 ? 34.938 21.906 -3.402 1 93.62 401 ARG B C 1
ATOM 7250 O O . ARG B 1 401 ? 35.781 21.797 -4.293 1 93.62 401 ARG B O 1
ATOM 7257 N N . LYS B 1 402 ? 35.156 21.672 -2.203 1 94.62 402 LYS B N 1
ATOM 7258 C CA . LYS B 1 402 ? 36.5 21.312 -1.753 1 94.62 402 LYS B CA 1
ATOM 7259 C C . LYS B 1 402 ? 36.906 19.953 -2.299 1 94.62 402 LYS B C 1
ATOM 7261 O O . LYS B 1 402 ? 38.094 19.734 -2.586 1 94.62 402 LYS B O 1
ATOM 7266 N N . LEU B 1 403 ? 36 19.078 -2.389 1 95.12 403 LEU B N 1
ATOM 7267 C CA . LEU B 1 403 ? 36.281 17.766 -2.949 1 95.12 403 LEU B CA 1
ATOM 7268 C C . LEU B 1 403 ? 36.656 17.875 -4.422 1 95.12 403 LEU B C 1
ATOM 7270 O O . LEU B 1 403 ? 37.594 17.203 -4.883 1 95.12 403 LEU B O 1
ATOM 7274 N N . LYS B 1 404 ? 35.938 18.672 -5.145 1 94.75 404 LYS B N 1
ATOM 7275 C CA . LYS B 1 404 ? 36.25 18.922 -6.551 1 94.75 404 LYS B CA 1
ATOM 7276 C C . LYS B 1 404 ? 37.656 19.5 -6.707 1 94.75 404 LYS B C 1
ATOM 7278 O O . LYS B 1 404 ? 38.375 19.109 -7.621 1 94.75 404 LYS B O 1
ATOM 7283 N N . GLU B 1 405 ? 37.938 20.406 -5.844 1 95 405 GLU B N 1
ATOM 7284 C CA . GLU B 1 405 ? 39.281 21 -5.855 1 95 405 GLU B CA 1
ATOM 7285 C C . GLU B 1 405 ? 40.375 19.984 -5.527 1 95 405 GLU B C 1
ATOM 7287 O O . GLU B 1 405 ? 41.406 19.969 -6.16 1 95 405 GLU B O 1
ATOM 7292 N N . GLU B 1 406 ? 40.062 19.188 -4.527 1 94.88 406 GLU B N 1
ATOM 7293 C CA . GLU B 1 406 ? 41.031 18.188 -4.07 1 94.88 406 GLU B CA 1
ATOM 7294 C C . GLU B 1 406 ? 41.281 17.141 -5.148 1 94.88 406 GLU B C 1
ATOM 7296 O O . GLU B 1 406 ? 42.406 16.672 -5.305 1 94.88 406 GLU B O 1
ATOM 7301 N N . LEU B 1 407 ? 40.312 16.781 -5.914 1 95 407 LEU B N 1
ATOM 7302 C CA . LEU B 1 407 ? 40.438 15.727 -6.914 1 95 407 LEU B CA 1
ATOM 7303 C C . LEU B 1 407 ? 40.875 16.297 -8.258 1 95 407 LEU B C 1
ATOM 7305 O O . LEU B 1 407 ? 41.438 15.578 -9.086 1 95 407 LEU B O 1
ATOM 7309 N N . GLY B 1 408 ? 40.594 17.547 -8.578 1 93.31 408 GLY B N 1
ATOM 7310 C CA . GLY B 1 408 ? 41 18.188 -9.828 1 93.31 408 GLY B CA 1
ATOM 7311 C C . GLY B 1 408 ? 40.406 17.516 -11.055 1 93.31 408 GLY B C 1
ATOM 7312 O O . GLY B 1 408 ? 39.188 17.312 -11.141 1 93.31 408 GLY B O 1
ATOM 7313 N N . PRO B 1 409 ? 41.25 17.016 -11.891 1 90.06 409 PRO B N 1
ATOM 7314 C CA . PRO B 1 409 ? 40.812 16.391 -13.133 1 90.06 409 PRO B CA 1
ATOM 7315 C C . PRO B 1 409 ? 40.156 15.031 -12.898 1 90.06 409 PRO B C 1
ATOM 7317 O O . PRO B 1 409 ? 39.406 14.531 -13.766 1 90.06 409 PRO B O 1
ATOM 7320 N N . ASP B 1 410 ? 40.312 14.523 -11.75 1 90.06 410 ASP B N 1
ATOM 7321 C CA . ASP B 1 410 ? 39.812 13.195 -11.438 1 90.06 410 ASP B CA 1
ATOM 7322 C C . ASP B 1 410 ? 38.344 13.273 -10.969 1 90.06 410 ASP B C 1
ATOM 7324 O O . ASP B 1 410 ? 37.688 12.258 -10.836 1 90.06 410 ASP B O 1
ATOM 7328 N N . TYR B 1 411 ? 37.938 14.438 -10.797 1 92.44 411 TYR B N 1
ATOM 7329 C CA . TYR B 1 411 ? 36.562 14.594 -10.352 1 92.44 411 TYR B CA 1
ATOM 7330 C C . TYR B 1 411 ? 35.594 14.391 -11.508 1 92.44 411 TYR B C 1
ATOM 7332 O O . TYR B 1 411 ? 35.594 15.172 -12.469 1 92.44 411 TYR B O 1
ATOM 7340 N N . ASP B 1 412 ? 34.844 13.367 -11.43 1 90.38 412 ASP B N 1
ATOM 7341 C CA . ASP B 1 412 ? 33.844 13.047 -12.445 1 90.38 412 ASP B CA 1
ATOM 7342 C C . ASP B 1 412 ? 32.438 13.414 -11.977 1 90.38 412 ASP B C 1
ATOM 7344 O O . ASP B 1 412 ? 31.812 12.641 -11.25 1 90.38 412 ASP B O 1
ATOM 7348 N N . GLU B 1 413 ? 31.938 14.461 -12.492 1 86.88 413 GLU B N 1
ATOM 7349 C CA . GLU B 1 413 ? 30.656 15.008 -12.055 1 86.88 413 GLU B CA 1
ATOM 7350 C C . GLU B 1 413 ? 29.516 14.016 -12.281 1 86.88 413 GLU B C 1
ATOM 7352 O O . GLU B 1 413 ? 28.531 14.016 -11.539 1 86.88 413 GLU B O 1
ATOM 7357 N N . GLY B 1 414 ? 29.688 13.156 -13.18 1 87.69 414 GLY B N 1
ATOM 7358 C CA . GLY B 1 414 ? 28.625 12.219 -13.5 1 87.69 414 GLY B CA 1
ATOM 7359 C C . GLY B 1 414 ? 28.656 10.961 -12.648 1 87.69 414 GLY B C 1
ATOM 7360 O O . GLY B 1 414 ? 27.656 10.242 -12.547 1 87.69 414 GLY B O 1
ATOM 7361 N N . ASN B 1 415 ? 29.781 10.773 -11.953 1 93.56 415 ASN B N 1
ATOM 7362 C CA . ASN B 1 415 ? 29.922 9.508 -11.25 1 93.56 415 ASN B CA 1
ATOM 7363 C C . ASN B 1 415 ? 30.156 9.719 -9.758 1 93.56 415 ASN B C 1
ATOM 7365 O O . ASN B 1 415 ? 30.25 8.758 -8.992 1 93.56 415 ASN B O 1
ATOM 7369 N N . ILE B 1 416 ? 30.266 10.953 -9.352 1 95.38 416 ILE B N 1
ATOM 7370 C CA . ILE B 1 416 ? 30.438 11.289 -7.941 1 95.38 416 ILE B CA 1
ATOM 7371 C C . ILE B 1 416 ? 29.266 12.133 -7.469 1 95.38 416 ILE B C 1
ATOM 7373 O O . ILE B 1 416 ? 28.859 13.078 -8.156 1 95.38 416 ILE B O 1
ATOM 7377 N N . MET B 1 417 ? 28.688 11.766 -6.359 1 94.81 417 MET B N 1
ATOM 7378 C CA . MET B 1 417 ? 27.562 12.492 -5.789 1 94.81 417 MET B CA 1
ATOM 7379 C C . MET B 1 417 ? 27.719 12.648 -4.281 1 94.81 417 MET B C 1
ATOM 7381 O O . MET B 1 417 ? 28.125 11.711 -3.594 1 94.81 417 MET B O 1
ATOM 7385 N N . ILE B 1 418 ? 27.516 13.852 -3.775 1 95.25 418 ILE B N 1
ATOM 7386 C CA . ILE B 1 418 ? 27.516 14.117 -2.34 1 95.25 418 ILE B CA 1
ATOM 7387 C C . ILE B 1 418 ? 26.109 14.477 -1.88 1 95.25 418 ILE B C 1
ATOM 7389 O O . ILE B 1 418 ? 25.469 15.367 -2.451 1 95.25 418 ILE B O 1
ATOM 7393 N N . LEU B 1 419 ? 25.625 13.789 -0.899 1 95 419 LEU B N 1
ATOM 7394 C CA . LEU B 1 419 ? 24.297 14.031 -0.366 1 95 419 LEU B CA 1
ATOM 7395 C C . LEU B 1 419 ? 24.344 14.297 1.135 1 95 419 LEU B C 1
ATOM 7397 O O . LEU B 1 419 ? 25.281 13.852 1.815 1 95 419 LEU B O 1
ATOM 7401 N N . ALA B 1 420 ? 23.438 15.039 1.6 1 92.69 420 ALA B N 1
ATOM 7402 C CA . ALA B 1 420 ? 23.328 15.336 3.025 1 92.69 420 ALA B CA 1
ATOM 7403 C C . ALA B 1 420 ? 22.062 14.711 3.623 1 92.69 420 ALA B C 1
ATOM 7405 O O . ALA B 1 420 ? 21.031 14.617 2.949 1 92.69 420 ALA B O 1
ATOM 7406 N N . ARG B 1 421 ? 22.109 14.289 4.789 1 92.44 421 ARG B N 1
ATOM 7407 C CA . ARG B 1 421 ? 21 13.773 5.582 1 92.44 421 ARG B CA 1
ATOM 7408 C C . ARG B 1 421 ? 20.828 14.586 6.863 1 92.44 421 ARG B C 1
ATOM 7410 O O . ARG B 1 421 ? 21.812 14.984 7.488 1 92.44 421 ARG B O 1
ATOM 7417 N N . VAL B 1 422 ? 19.625 14.898 7.164 1 90.06 422 VAL B N 1
ATOM 7418 C CA . VAL B 1 422 ? 19.297 15.625 8.383 1 90.06 422 VAL B CA 1
ATOM 7419 C C . VAL B 1 422 ? 18.266 14.836 9.188 1 90.06 422 VAL B C 1
ATOM 7421 O O . VAL B 1 422 ? 17.109 14.703 8.766 1 90.06 422 VAL B O 1
ATOM 7424 N N . MET B 1 423 ? 18.641 14.359 10.336 1 89.81 423 MET B N 1
ATOM 7425 C CA . MET B 1 423 ? 17.75 13.562 11.195 1 89.81 423 MET B CA 1
ATOM 7426 C C . MET B 1 423 ? 17.5 14.273 12.516 1 89.81 423 MET B C 1
ATOM 7428 O O . MET B 1 423 ? 18.328 14.219 13.43 1 89.81 423 MET B O 1
ATOM 7432 N N . HIS B 1 424 ? 16.344 14.883 12.57 1 87.19 424 HIS B N 1
ATOM 7433 C CA . HIS B 1 424 ? 16.047 15.586 13.812 1 87.19 424 HIS B CA 1
ATOM 7434 C C . HIS B 1 424 ? 14.766 15.078 14.445 1 87.19 424 HIS B C 1
ATOM 7436 O O . HIS B 1 424 ? 14.055 14.266 13.844 1 87.19 424 HIS B O 1
ATOM 7442 N N . ARG B 1 425 ? 14.508 15.469 15.641 1 87.38 425 ARG B N 1
ATOM 7443 C CA . ARG B 1 425 ? 13.43 14.945 16.469 1 87.38 425 ARG B CA 1
ATOM 7444 C C . ARG B 1 425 ? 12.211 15.859 16.422 1 87.38 425 ARG B C 1
ATOM 7446 O O . ARG B 1 425 ? 11.25 15.664 17.172 1 87.38 425 ARG B O 1
ATOM 7453 N N . GLY B 1 426 ? 12.266 16.859 15.578 1 83.75 426 GLY B N 1
ATOM 7454 C CA . GLY B 1 426 ? 11.188 17.828 15.484 1 83.75 426 GLY B CA 1
ATOM 7455 C C . GLY B 1 426 ? 11.648 19.25 15.695 1 83.75 426 GLY B C 1
ATOM 7456 O O . GLY B 1 426 ? 12.836 19.5 15.906 1 83.75 426 GLY B O 1
ATOM 7457 N N . LEU B 1 427 ? 10.664 20.141 15.555 1 81.81 427 LEU B N 1
ATOM 7458 C CA . LEU B 1 427 ? 10.945 21.578 15.648 1 81.81 427 LEU B CA 1
ATOM 7459 C C . LEU B 1 427 ? 11.953 22 14.586 1 81.81 427 LEU B C 1
ATOM 7461 O O . LEU B 1 427 ? 11.852 21.609 13.422 1 81.81 427 LEU B O 1
ATOM 7465 N N . ASP B 1 428 ? 12.945 22.812 14.922 1 75.69 428 ASP B N 1
ATOM 7466 C CA . ASP B 1 428 ? 13.867 23.328 13.922 1 75.69 428 ASP B CA 1
ATOM 7467 C C . ASP B 1 428 ? 15.18 22.562 13.922 1 75.69 428 ASP B C 1
ATOM 7469 O O . ASP B 1 428 ? 16.125 22.922 13.211 1 75.69 428 ASP B O 1
ATOM 7473 N N . GLY B 1 429 ? 15.242 21.516 14.719 1 76.25 429 GLY B N 1
ATOM 7474 C CA . GLY B 1 429 ? 16.438 20.703 14.773 1 76.25 429 GLY B CA 1
ATOM 7475 C C . GLY B 1 429 ? 17.516 21.281 15.664 1 76.25 429 GLY B C 1
ATOM 7476 O O . GLY B 1 429 ? 18.547 20.656 15.906 1 76.25 429 GLY B O 1
ATOM 7477 N N . ARG B 1 430 ? 17.328 22.453 16.188 1 77.5 430 ARG B N 1
ATOM 7478 C CA . ARG B 1 430 ? 18.297 23.078 17.062 1 77.5 430 ARG B CA 1
ATOM 7479 C C . ARG B 1 430 ? 18.031 22.719 18.531 1 77.5 430 ARG B C 1
ATOM 7481 O O . ARG B 1 430 ? 18.969 22.531 19.312 1 77.5 430 ARG B O 1
ATOM 7488 N N . SER B 1 431 ? 16.797 22.672 18.781 1 82.75 431 SER B N 1
ATOM 7489 C CA . SER B 1 431 ? 16.391 22.328 20.141 1 82.75 431 SER B CA 1
ATOM 7490 C C . SER B 1 431 ? 15.609 21.016 20.172 1 82.75 431 SER B C 1
ATOM 7492 O O . SER B 1 431 ? 14.914 20.672 19.219 1 82.75 431 SER B O 1
ATOM 7494 N N . HIS B 1 432 ? 15.852 20.375 21.266 1 88.25 432 HIS B N 1
ATOM 7495 C CA . HIS B 1 432 ? 15.062 19.156 21.469 1 88.25 432 HIS B CA 1
ATOM 7496 C C . HIS B 1 432 ? 13.609 19.484 21.766 1 88.25 432 HIS B C 1
ATOM 7498 O O . HIS B 1 432 ? 13.32 20.375 22.578 1 88.25 432 HIS B O 1
ATOM 7504 N N . PRO B 1 433 ? 12.672 18.812 21.219 1 91.12 433 PRO B N 1
ATOM 7505 C CA . PRO B 1 433 ? 11.25 19.125 21.422 1 91.12 433 PRO B CA 1
ATOM 7506 C C . PRO B 1 433 ? 10.844 19.109 22.891 1 91.12 433 PRO B C 1
ATOM 7508 O O . PRO B 1 433 ? 10.008 19.906 23.312 1 91.12 433 PRO B O 1
ATOM 7511 N N . MET B 1 434 ? 11.438 18.281 23.688 1 93.81 434 MET B N 1
ATOM 7512 C CA . MET B 1 434 ? 11.078 18.125 25.094 1 93.81 434 MET B CA 1
ATOM 7513 C C . MET B 1 434 ? 11.352 19.422 25.859 1 93.81 434 MET B C 1
ATOM 7515 O O . MET B 1 434 ? 10.781 19.641 26.922 1 93.81 434 MET B O 1
ATOM 7519 N N . THR B 1 435 ? 12.195 20.281 25.312 1 92.75 435 THR B N 1
ATOM 7520 C CA . THR B 1 435 ? 12.484 21.547 25.969 1 92.75 435 THR B CA 1
ATOM 7521 C C . THR B 1 435 ? 11.273 22.484 25.906 1 92.75 435 THR B C 1
ATOM 7523 O O . THR B 1 435 ? 11.195 23.453 26.656 1 92.75 435 THR B O 1
ATOM 7526 N N . ARG B 1 436 ? 10.375 22.188 25.031 1 93.5 436 ARG B N 1
ATOM 7527 C CA . ARG B 1 436 ? 9.227 23.062 24.828 1 93.5 436 ARG B CA 1
ATOM 7528 C C . ARG B 1 436 ? 7.945 22.406 25.312 1 93.5 436 ARG B C 1
ATOM 7530 O O . ARG B 1 436 ? 6.895 23.047 25.391 1 93.5 436 ARG B O 1
ATOM 7537 N N . VAL B 1 437 ? 8.008 21.125 25.656 1 96.31 437 VAL B N 1
ATOM 7538 C CA . VAL B 1 437 ? 6.844 20.391 26.125 1 96.31 437 VAL B CA 1
ATOM 7539 C C . VAL B 1 437 ? 6.477 20.844 27.531 1 96.31 437 VAL B C 1
ATOM 7541 O O . VAL B 1 437 ? 7.355 21.156 28.344 1 96.31 437 VAL B O 1
ATOM 7544 N N . LEU B 1 438 ? 5.203 20.938 27.797 1 97.56 438 LEU B N 1
ATOM 7545 C CA . LEU B 1 438 ? 4.711 21.281 29.125 1 97.56 438 LEU B CA 1
ATOM 7546 C C . LEU B 1 438 ? 4.121 20.062 29.828 1 97.56 438 LEU B C 1
ATOM 7548 O O . LEU B 1 438 ? 3.398 19.281 29.203 1 97.56 438 LEU B O 1
ATOM 7552 N N . LEU B 1 439 ? 4.48 19.922 31.078 1 97.5 439 LEU B N 1
ATOM 7553 C CA . LEU B 1 439 ? 4 18.812 31.906 1 97.5 439 LEU B CA 1
ATOM 7554 C C . LEU B 1 439 ? 3.193 19.328 33.094 1 97.5 439 LEU B C 1
ATOM 7556 O O . LEU B 1 439 ? 3.363 20.469 33.531 1 97.5 439 LEU B O 1
ATOM 7560 N N . TYR B 1 440 ? 2.299 18.562 33.562 1 97 440 TYR B N 1
ATOM 7561 C CA . TYR B 1 440 ? 1.583 18.844 34.781 1 97 440 TYR B CA 1
ATOM 7562 C C . TYR B 1 440 ? 1.649 17.656 35.75 1 97 440 TYR B C 1
ATOM 7564 O O . TYR B 1 440 ? 1.893 16.516 35.312 1 97 440 TYR B O 1
ATOM 7572 N N . ASP B 1 441 ? 1.481 17.953 37 1 94.38 441 ASP B N 1
ATOM 7573 C CA . ASP B 1 441 ? 1.48 16.922 38 1 94.38 441 ASP B CA 1
ATOM 7574 C C . ASP B 1 441 ? 0.075 16.359 38.219 1 94.38 441 ASP B C 1
ATOM 7576 O O . ASP B 1 441 ? -0.782 17.031 38.812 1 94.38 441 ASP B O 1
ATOM 7580 N N . ASN B 1 442 ? -0.14 15.156 37.875 1 90.75 442 ASN B N 1
ATOM 7581 C CA . ASN B 1 442 ? -1.456 14.531 37.938 1 90.75 442 ASN B CA 1
ATOM 7582 C C . ASN B 1 442 ? -1.834 14.188 39.375 1 90.75 442 ASN B C 1
ATOM 7584 O O . ASN B 1 442 ? -2.996 13.898 39.656 1 90.75 442 ASN B O 1
ATOM 7588 N N . LYS B 1 443 ? -0.922 14.219 40.281 1 89.69 443 LYS B N 1
ATOM 7589 C CA . LYS B 1 443 ? -1.178 13.906 41.688 1 89.69 443 LYS B CA 1
ATOM 7590 C C . LYS B 1 443 ? -1.357 15.18 42.5 1 89.69 443 LYS B C 1
ATOM 7592 O O . LYS B 1 443 ? -1.603 15.109 43.719 1 89.69 443 LYS B O 1
ATOM 7597 N N . ALA B 1 444 ? -1.269 16.219 41.844 1 86.88 444 ALA B N 1
ATOM 7598 C CA . ALA B 1 444 ? -1.374 17.484 42.562 1 86.88 444 ALA B CA 1
ATOM 7599 C C . ALA B 1 444 ? -2.762 17.641 43.188 1 86.88 444 ALA B C 1
ATOM 7601 O O . ALA B 1 444 ? -3.768 17.297 42.562 1 86.88 444 ALA B O 1
ATOM 7602 N N . THR B 1 445 ? -2.889 18 44.438 1 85.81 445 THR B N 1
ATOM 7603 C CA . THR B 1 445 ? -4.152 18.188 45.156 1 85.81 445 THR B CA 1
ATOM 7604 C C . THR B 1 445 ? -4.668 19.609 45 1 85.81 445 THR B C 1
ATOM 7606 O O . THR B 1 445 ? -5.871 19.859 45.094 1 85.81 445 THR B O 1
ATOM 7609 N N . GLY B 1 446 ? -3.861 20.5 44.625 1 84.56 446 GLY B N 1
ATOM 7610 C CA . GLY B 1 446 ? -4.266 21.891 44.438 1 84.56 446 GLY B CA 1
ATOM 7611 C C . GLY B 1 446 ? -4.371 22.281 42.969 1 84.56 446 GLY B C 1
ATOM 7612 O O . GLY B 1 446 ? -4.871 21.516 42.156 1 84.56 446 GLY B O 1
ATOM 7613 N N . GLU B 1 447 ? -4.066 23.453 42.812 1 87.62 447 GLU B N 1
ATOM 7614 C CA . GLU B 1 447 ? -4.105 23.984 41.469 1 87.62 447 GLU B CA 1
ATOM 7615 C C . GLU B 1 447 ? -3.09 23.281 40.562 1 87.62 447 GLU B C 1
ATOM 7617 O O . GLU B 1 447 ? -1.927 23.109 40.938 1 87.62 447 GLU B O 1
ATOM 7622 N N . VAL B 1 448 ? -3.605 22.766 39.5 1 91.12 448 VAL B N 1
ATOM 7623 C CA . VAL B 1 448 ? -2.742 22.078 38.531 1 91.12 448 VAL B CA 1
ATOM 7624 C C . VAL B 1 448 ? -2.156 23.094 37.562 1 91.12 448 VAL B C 1
ATOM 7626 O O . VAL B 1 448 ? -2.896 23.797 36.844 1 91.12 448 VAL B O 1
ATOM 7629 N N . LEU B 1 449 ? -0.786 23.141 37.562 1 93.12 449 LEU B N 1
ATOM 7630 C CA . LEU B 1 449 ? -0.096 24.094 36.688 1 93.12 449 LEU B CA 1
ATOM 7631 C C . LEU B 1 449 ? 0.783 23.375 35.688 1 93.12 449 LEU B C 1
ATOM 7633 O O . LEU B 1 449 ? 1.315 22.297 35.969 1 93.12 449 LEU B O 1
ATOM 7637 N N . ALA B 1 450 ? 0.856 24 34.531 1 96 450 ALA B N 1
ATOM 7638 C CA . ALA B 1 450 ? 1.787 23.516 33.5 1 96 450 ALA B CA 1
ATOM 7639 C C . ALA B 1 450 ? 3.207 23.984 33.781 1 96 450 ALA B C 1
ATOM 7641 O O . ALA B 1 450 ? 3.414 25.141 34.188 1 96 450 ALA B O 1
ATOM 7642 N N . ARG B 1 451 ? 4.168 23.125 33.625 1 94.94 451 ARG B N 1
ATOM 7643 C CA . ARG B 1 451 ? 5.578 23.453 33.812 1 94.94 451 ARG B CA 1
ATOM 7644 C C . ARG B 1 451 ? 6.438 22.859 32.719 1 94.94 451 ARG B C 1
ATOM 7646 O O . ARG B 1 451 ? 6.105 21.828 32.125 1 94.94 451 ARG B O 1
ATOM 7653 N N . ALA B 1 452 ? 7.477 23.562 32.5 1 94.69 452 ALA B N 1
ATOM 7654 C CA . ALA B 1 452 ? 8.461 23.016 31.562 1 94.69 452 ALA B CA 1
ATOM 7655 C C . ALA B 1 452 ? 9.133 21.766 32.125 1 94.69 452 ALA B C 1
ATOM 7657 O O . ALA B 1 452 ? 9.148 21.562 33.344 1 94.69 452 ALA B O 1
ATOM 7658 N N . VAL B 1 453 ? 9.609 20.984 31.266 1 93.88 453 VAL B N 1
ATOM 7659 C CA . VAL B 1 453 ? 10.336 19.781 31.688 1 93.88 453 VAL B CA 1
ATOM 7660 C C . VAL B 1 453 ? 11.578 20.188 32.469 1 93.88 453 VAL B C 1
ATOM 7662 O O . VAL B 1 453 ? 12.281 21.125 32.094 1 93.88 453 VAL B O 1
ATOM 7665 N N . ASP B 1 454 ? 11.875 19.453 33.469 1 92.12 454 ASP B N 1
ATOM 7666 C CA . ASP B 1 454 ? 13.008 19.703 34.344 1 92.12 454 ASP B CA 1
ATOM 7667 C C . ASP B 1 454 ? 14.336 19.562 33.594 1 92.12 454 ASP B C 1
ATOM 7669 O O . ASP B 1 454 ? 14.516 18.641 32.812 1 92.12 454 ASP B O 1
ATOM 7673 N N . GLU B 1 455 ? 15.219 20.469 33.906 1 91.06 455 GLU B N 1
ATOM 7674 C CA . GLU B 1 455 ? 16.516 20.469 33.25 1 91.06 455 GLU B CA 1
ATOM 7675 C C . GLU B 1 455 ? 17.297 19.188 33.531 1 91.06 455 GLU B C 1
ATOM 7677 O O . GLU B 1 455 ? 18.016 18.688 32.656 1 91.06 455 GLU B O 1
ATOM 7682 N N . GLU B 1 456 ? 17.203 18.766 34.688 1 91.5 456 GLU B N 1
ATOM 7683 C CA . GLU B 1 456 ? 17.891 17.531 35.031 1 91.5 456 GLU B CA 1
ATOM 7684 C C . GLU B 1 456 ? 17.328 16.344 34.281 1 91.5 456 GLU B C 1
ATOM 7686 O O . GLU B 1 456 ? 18.078 15.469 33.844 1 91.5 456 GLU B O 1
ATOM 7691 N N . TRP B 1 457 ? 16.062 16.344 34.188 1 92.25 457 TRP B N 1
ATOM 7692 C CA . TRP B 1 457 ? 15.414 15.289 33.406 1 92.25 457 TRP B CA 1
ATOM 7693 C C . TRP B 1 457 ? 15.906 15.297 31.969 1 92.25 457 TRP B C 1
ATOM 7695 O O . TRP B 1 457 ? 16.219 14.242 31.406 1 92.25 457 TRP B O 1
ATOM 7705 N N . LEU B 1 458 ? 15.984 16.406 31.422 1 92.12 458 LEU B N 1
ATOM 7706 C CA . LEU B 1 458 ? 16.453 16.562 30.047 1 92.12 458 LEU B CA 1
ATOM 7707 C C . LEU B 1 458 ? 17.891 16.094 29.906 1 92.12 458 LEU B C 1
ATOM 7709 O O . LEU B 1 458 ? 18.234 15.375 28.953 1 92.12 458 LEU B O 1
ATOM 7713 N N . ARG B 1 459 ? 18.703 16.484 30.812 1 88.88 459 ARG B N 1
ATOM 7714 C CA . ARG B 1 459 ? 20.109 16.109 30.781 1 88.88 459 ARG B CA 1
ATOM 7715 C C . ARG B 1 459 ? 20.281 14.586 30.844 1 88.88 459 ARG B C 1
ATOM 7717 O O . ARG B 1 459 ? 21.172 14.023 30.203 1 88.88 459 ARG B O 1
ATOM 7724 N N . LEU B 1 460 ? 19.422 13.953 31.484 1 86.62 460 LEU B N 1
ATOM 7725 C CA . LEU B 1 460 ? 19.531 12.516 31.703 1 86.62 460 LEU B CA 1
ATOM 7726 C C . LEU B 1 460 ? 18.922 11.742 30.531 1 86.62 460 LEU B C 1
ATOM 7728 O O . LEU B 1 460 ? 19.359 10.633 30.234 1 86.62 460 LEU B O 1
ATOM 7732 N N . LYS B 1 461 ? 17.969 12.297 29.922 1 88.44 461 LYS B N 1
ATOM 7733 C CA . LYS B 1 461 ? 17.156 11.461 29.047 1 88.44 461 LYS B CA 1
ATOM 7734 C C . LYS B 1 461 ? 17.312 11.852 27.594 1 88.44 461 LYS B C 1
ATOM 7736 O O . LYS B 1 461 ? 16.984 11.07 26.688 1 88.44 461 LYS B O 1
ATOM 7741 N N . THR B 1 462 ? 17.766 13.016 27.312 1 88.62 462 THR B N 1
ATOM 7742 C CA . THR B 1 462 ? 17.844 13.484 25.938 1 88.62 462 THR B CA 1
ATOM 7743 C C . THR B 1 462 ? 19.297 13.57 25.484 1 88.62 462 THR B C 1
ATOM 7745 O O . THR B 1 462 ? 20.203 13.812 26.297 1 88.62 462 THR B O 1
ATOM 7748 N N . PRO B 1 463 ? 19.531 13.359 24.172 1 85.25 463 PRO B N 1
ATOM 7749 C CA . PRO B 1 463 ? 20.891 13.547 23.672 1 85.25 463 PRO B CA 1
ATOM 7750 C C . PRO B 1 463 ? 21.344 15.008 23.688 1 85.25 463 PRO B C 1
ATOM 7752 O O . PRO B 1 463 ? 20.5 15.906 23.75 1 85.25 463 PRO B O 1
ATOM 7755 N N . ARG B 1 464 ? 22.562 15.164 23.578 1 78.25 464 ARG B N 1
ATOM 7756 C CA . ARG B 1 464 ? 23.141 16.5 23.594 1 78.25 464 ARG B CA 1
ATOM 7757 C C . ARG B 1 464 ? 22.797 17.266 22.312 1 78.25 464 ARG B C 1
ATOM 7759 O O . ARG B 1 464 ? 22.516 18.469 22.359 1 78.25 464 ARG B O 1
ATOM 7766 N N . GLU B 1 465 ? 22.828 16.5 21.266 1 80.69 465 GLU B N 1
ATOM 7767 C CA . GLU B 1 465 ? 22.484 17.109 19.984 1 80.69 465 GLU B CA 1
ATOM 7768 C C . GLU B 1 465 ? 21.031 16.828 19.594 1 80.69 465 GLU B C 1
ATOM 7770 O O . GLU B 1 465 ? 20.578 15.695 19.688 1 80.69 465 GLU B O 1
ATOM 7775 N N . ALA B 1 466 ? 20.359 17.859 19.141 1 79.38 466 ALA B N 1
ATOM 7776 C CA . ALA B 1 466 ? 18.953 17.734 18.797 1 79.38 466 ALA B CA 1
ATOM 7777 C C . ALA B 1 466 ? 18.766 17.062 17.438 1 79.38 466 ALA B C 1
ATOM 7779 O O . ALA B 1 466 ? 17.672 16.594 17.109 1 79.38 466 ALA B O 1
ATOM 7780 N N . ALA B 1 467 ? 19.906 17.047 16.703 1 86.31 467 ALA B N 1
ATOM 7781 C CA . ALA B 1 467 ? 19.859 16.453 15.367 1 86.31 467 ALA B CA 1
ATOM 7782 C C . ALA B 1 467 ? 21.188 15.805 15 1 86.31 467 ALA B C 1
ATOM 7784 O O . ALA B 1 467 ? 22.219 16.094 15.609 1 86.31 467 ALA B O 1
ATOM 7785 N N . ILE B 1 468 ? 21.141 14.883 14.109 1 88.25 468 ILE B N 1
ATOM 7786 C CA . ILE B 1 468 ? 22.312 14.281 13.484 1 88.25 468 ILE B CA 1
ATOM 7787 C C . ILE B 1 468 ? 22.359 14.672 12.008 1 88.25 468 ILE B C 1
ATOM 7789 O O . ILE B 1 468 ? 21.375 14.523 11.281 1 88.25 468 ILE B O 1
ATOM 7793 N N . TRP B 1 469 ? 23.438 15.195 11.672 1 89.25 469 TRP B N 1
ATOM 7794 C CA . TRP B 1 469 ? 23.703 15.508 10.273 1 89.25 469 TRP B CA 1
ATOM 7795 C C . TRP B 1 469 ? 24.688 14.5 9.68 1 89.25 469 TRP B C 1
ATOM 7797 O O . TRP B 1 469 ? 25.562 13.984 10.375 1 89.25 469 TRP B O 1
ATOM 7807 N N . SER B 1 470 ? 24.484 14.211 8.43 1 92.25 470 SER B N 1
ATOM 7808 C CA . SER B 1 470 ? 25.406 13.312 7.746 1 92.25 470 SER B CA 1
ATOM 7809 C C . SER B 1 470 ? 25.688 13.781 6.324 1 92.25 470 SER B C 1
ATOM 7811 O O . SER B 1 470 ? 24.781 14.242 5.625 1 92.25 470 SER B O 1
ATOM 7813 N N . ILE B 1 471 ? 26.906 13.844 6 1 93.56 471 ILE B N 1
ATOM 7814 C CA . ILE B 1 471 ? 27.344 14.062 4.621 1 93.56 471 ILE B CA 1
ATOM 7815 C C . ILE B 1 471 ? 27.875 12.766 4.027 1 93.56 471 ILE B C 1
ATOM 7817 O O . ILE B 1 471 ? 28.812 12.172 4.562 1 93.56 471 ILE B O 1
ATOM 7821 N N . CYS B 1 472 ? 27.25 12.391 2.955 1 96.19 472 CYS B N 1
ATOM 7822 C CA . CYS B 1 472 ? 27.531 11.078 2.387 1 96.19 472 CYS B CA 1
ATOM 7823 C C . CYS B 1 472 ? 28.109 11.203 0.985 1 96.19 472 CYS B C 1
ATOM 7825 O O . CYS B 1 472 ? 27.641 12 0.179 1 96.19 472 CYS B O 1
ATOM 7827 N N . LEU B 1 473 ? 29.156 10.414 0.721 1 97 473 LEU B N 1
ATOM 7828 C CA . LEU B 1 473 ? 29.797 10.352 -0.585 1 97 473 LEU B CA 1
ATOM 7829 C C . LEU B 1 473 ? 29.359 9.109 -1.352 1 97 473 LEU B C 1
ATOM 7831 O O . LEU B 1 473 ? 29.516 7.984 -0.872 1 97 473 LEU B O 1
ATOM 7835 N N . TYR B 1 474 ? 28.766 9.352 -2.543 1 97.56 474 TYR B N 1
ATOM 7836 C CA . TYR B 1 474 ? 28.312 8.273 -3.414 1 97.56 474 TYR B CA 1
ATOM 7837 C C . TYR B 1 474 ? 29.125 8.234 -4.703 1 97.56 474 TYR B C 1
ATOM 7839 O O . TYR B 1 474 ? 29.547 9.273 -5.207 1 97.56 474 TYR B O 1
ATOM 7847 N N . VAL B 1 475 ? 29.328 7.047 -5.262 1 97.31 475 VAL B N 1
ATOM 7848 C CA . VAL B 1 475 ? 30 6.891 -6.551 1 97.31 475 VAL B CA 1
ATOM 7849 C C . VAL B 1 475 ? 29.25 5.855 -7.391 1 97.31 475 VAL B C 1
ATOM 7851 O O . VAL B 1 475 ? 28.484 5.059 -6.863 1 97.31 475 VAL B O 1
ATOM 7854 N N . SER B 1 476 ? 29.453 5.902 -8.656 1 95.19 476 SER B N 1
ATOM 7855 C CA . SER B 1 476 ? 28.844 4.941 -9.562 1 95.19 476 SER B CA 1
ATOM 7856 C C . SER B 1 476 ? 29.297 3.518 -9.25 1 95.19 476 SER B C 1
ATOM 7858 O O . SER B 1 476 ? 30.438 3.297 -8.852 1 95.19 476 SER B O 1
ATOM 7860 N N . ARG B 1 477 ? 28.438 2.572 -9.461 1 91.88 477 ARG B N 1
ATOM 7861 C CA . ARG B 1 477 ? 28.688 1.167 -9.164 1 91.88 477 ARG B CA 1
ATOM 7862 C C . ARG B 1 477 ? 29.797 0.621 -10.07 1 91.88 477 ARG B C 1
ATOM 7864 O O . ARG B 1 477 ? 30.5 -0.323 -9.703 1 91.88 477 ARG B O 1
ATOM 7871 N N . SER B 1 478 ? 29.953 1.18 -11.188 1 90.81 478 SER B N 1
ATOM 7872 C CA . SER B 1 478 ? 30.906 0.693 -12.188 1 90.81 478 SER B CA 1
ATOM 7873 C C . SER B 1 478 ? 32.312 1.134 -11.867 1 90.81 478 SER B C 1
ATOM 7875 O O . SER B 1 478 ? 33.281 0.667 -12.484 1 90.81 478 SER B O 1
ATOM 7877 N N . MET B 1 479 ? 32.5 1.98 -10.922 1 93.06 479 MET B N 1
ATOM 7878 C CA . MET B 1 479 ? 33.812 2.494 -10.578 1 93.06 479 MET B CA 1
ATOM 7879 C C . MET B 1 479 ? 34.688 1.396 -9.977 1 93.06 479 MET B C 1
ATOM 7881 O O . MET B 1 479 ? 34.219 0.572 -9.195 1 93.06 479 MET B O 1
ATOM 7885 N N . SER B 1 480 ? 35.938 1.45 -10.328 1 93.94 480 SER B N 1
ATOM 7886 C CA . SER B 1 480 ? 36.875 0.444 -9.844 1 93.94 480 SER B CA 1
ATOM 7887 C C . SER B 1 480 ? 37.219 0.65 -8.367 1 93.94 480 SER B C 1
ATOM 7889 O O . SER B 1 480 ? 36.969 1.73 -7.82 1 93.94 480 SER B O 1
ATOM 7891 N N . ALA B 1 481 ? 37.719 -0.382 -7.789 1 94.31 481 ALA B N 1
ATOM 7892 C CA . ALA B 1 481 ? 38.094 -0.315 -6.379 1 94.31 481 ALA B CA 1
ATOM 7893 C C . ALA B 1 481 ? 39.188 0.73 -6.156 1 94.31 481 ALA B C 1
ATOM 7895 O O . ALA B 1 481 ? 39.219 1.405 -5.125 1 94.31 481 ALA B O 1
ATOM 7896 N N . GLU B 1 482 ? 40.031 0.852 -7.133 1 94.44 482 GLU B N 1
ATOM 7897 C CA . GLU B 1 482 ? 41.125 1.816 -7.035 1 94.44 482 GLU B CA 1
ATOM 7898 C C . GLU B 1 482 ? 40.625 3.25 -7.074 1 94.44 482 GLU B C 1
ATOM 7900 O O . GLU B 1 482 ? 41.031 4.094 -6.289 1 94.44 482 GLU B O 1
ATOM 7905 N N . GLU B 1 483 ? 39.719 3.496 -7.969 1 94.12 483 GLU B N 1
ATOM 7906 C CA . GLU B 1 483 ? 39.125 4.82 -8.07 1 94.12 483 GLU B CA 1
ATOM 7907 C C . GLU B 1 483 ? 38.344 5.172 -6.801 1 94.12 483 GLU B C 1
ATOM 7909 O O . GLU B 1 483 ? 38.438 6.305 -6.32 1 94.12 483 GLU B O 1
ATOM 7914 N N . ARG B 1 484 ? 37.625 4.238 -6.223 1 95.94 484 ARG B N 1
ATOM 7915 C CA . ARG B 1 484 ? 36.844 4.449 -5.012 1 95.94 484 ARG B CA 1
ATOM 7916 C C . ARG B 1 484 ? 37.75 4.832 -3.84 1 95.94 484 ARG B C 1
ATOM 7918 O O . ARG B 1 484 ? 37.406 5.719 -3.057 1 95.94 484 ARG B O 1
ATOM 7925 N N . THR B 1 485 ? 38.844 4.145 -3.783 1 95.75 485 THR B N 1
ATOM 7926 C CA . THR B 1 485 ? 39.781 4.418 -2.699 1 95.75 485 THR B CA 1
ATOM 7927 C C . THR B 1 485 ? 40.344 5.828 -2.818 1 95.75 485 THR B C 1
ATOM 7929 O O . THR B 1 485 ? 40.469 6.531 -1.816 1 95.75 485 THR B O 1
ATOM 7932 N N . LYS B 1 486 ? 40.625 6.16 -4.02 1 95.19 486 LYS B N 1
ATOM 7933 C CA . LYS B 1 486 ? 41.156 7.496 -4.266 1 95.19 486 LYS B CA 1
ATOM 7934 C C . LYS B 1 486 ? 40.156 8.57 -3.863 1 95.19 486 LYS B C 1
ATOM 7936 O O . LYS B 1 486 ? 40.5 9.547 -3.193 1 95.19 486 LYS B O 1
ATOM 7941 N N . ILE B 1 487 ? 39 8.414 -4.262 1 96.19 487 ILE B N 1
ATOM 7942 C CA . ILE B 1 487 ? 37.938 9.398 -4.012 1 96.19 487 ILE B CA 1
ATOM 7943 C C . ILE B 1 487 ? 37.625 9.445 -2.52 1 96.19 487 ILE B C 1
ATOM 7945 O O . ILE B 1 487 ? 37.406 10.523 -1.958 1 96.19 487 ILE B O 1
ATOM 7949 N N . SER B 1 488 ? 37.594 8.312 -1.868 1 96.25 488 SER B N 1
ATOM 7950 C CA . SER B 1 488 ? 37.344 8.234 -0.434 1 96.25 488 SER B CA 1
ATOM 7951 C C . SER B 1 488 ? 38.438 8.945 0.365 1 96.25 488 SER B C 1
ATOM 7953 O O . SER B 1 488 ? 38.156 9.594 1.375 1 96.25 488 SER B O 1
ATOM 7955 N N . SER B 1 489 ? 39.625 8.734 -0.103 1 95.5 489 SER B N 1
ATOM 7956 C CA . SER B 1 489 ? 40.75 9.391 0.563 1 95.5 489 SER B CA 1
ATOM 7957 C C . SER B 1 489 ? 40.656 10.906 0.434 1 95.5 489 SER B C 1
ATOM 7959 O O . SER B 1 489 ? 40.906 11.633 1.395 1 95.5 489 SER B O 1
ATOM 7961 N N . ALA B 1 490 ? 40.344 11.328 -0.714 1 96.12 490 ALA B N 1
ATOM 7962 C CA . ALA B 1 490 ? 40.188 12.766 -0.931 1 96.12 490 ALA B CA 1
ATOM 7963 C C . ALA B 1 490 ? 39.062 13.32 -0.053 1 96.12 490 ALA B C 1
ATOM 7965 O O . ALA B 1 490 ? 39.188 14.422 0.48 1 96.12 490 ALA B O 1
ATOM 7966 N N . PHE B 1 491 ? 38 12.609 0.07 1 95.81 491 PHE B N 1
ATOM 7967 C CA . PHE B 1 491 ? 36.875 13.008 0.901 1 95.81 491 PHE B CA 1
ATOM 7968 C C . PHE B 1 491 ? 37.281 13.125 2.363 1 95.81 491 PHE B C 1
ATOM 7970 O O . PHE B 1 491 ? 36.906 14.07 3.049 1 95.81 491 PHE B O 1
ATOM 7977 N N . ASP B 1 492 ? 38.062 12.203 2.777 1 94 492 ASP B N 1
ATOM 7978 C CA . ASP B 1 492 ? 38.562 12.203 4.152 1 94 492 ASP B CA 1
ATOM 7979 C C . ASP B 1 492 ? 39.406 13.438 4.434 1 94 492 ASP B C 1
ATOM 7981 O O . ASP B 1 492 ? 39.312 14.031 5.512 1 94 492 ASP B O 1
ATOM 7985 N N . VAL B 1 493 ? 40.156 13.773 3.525 1 93.75 493 VAL B N 1
ATOM 7986 C CA . VAL B 1 493 ? 41 14.953 3.652 1 93.75 493 VAL B CA 1
ATOM 7987 C C . VAL B 1 493 ? 40.125 16.203 3.766 1 93.75 493 VAL B C 1
ATOM 7989 O O . VAL B 1 493 ? 40.344 17.047 4.637 1 93.75 493 VAL B O 1
ATOM 7992 N N . VAL B 1 494 ? 39.188 16.281 2.953 1 94.25 494 VAL B N 1
ATOM 7993 C CA . VAL B 1 494 ? 38.312 17.438 2.889 1 94.25 494 VAL B CA 1
ATOM 7994 C C . VAL B 1 494 ? 37.5 17.562 4.184 1 94.25 494 VAL B C 1
ATOM 7996 O O . VAL B 1 494 ? 37.375 18.656 4.746 1 94.25 494 VAL B O 1
ATOM 7999 N N . VAL B 1 495 ? 37 16.484 4.672 1 92.12 495 VAL B N 1
ATOM 8000 C CA . VAL B 1 495 ? 36.156 16.484 5.867 1 92.12 495 VAL B CA 1
ATOM 8001 C C . VAL B 1 495 ? 37 16.844 7.086 1 92.12 495 VAL B C 1
ATOM 8003 O O . VAL B 1 495 ? 36.531 17.578 7.969 1 92.12 495 VAL B O 1
ATOM 8006 N N . THR B 1 496 ? 38.156 16.359 7.07 1 88.56 496 THR B N 1
ATOM 8007 C CA . THR B 1 496 ? 39.062 16.641 8.18 1 88.56 496 THR B CA 1
ATOM 8008 C C . THR B 1 496 ? 39.438 18.125 8.188 1 88.56 496 THR B C 1
ATOM 8010 O O . THR B 1 496 ? 39.406 18.766 9.234 1 88.56 496 THR B O 1
ATOM 8013 N N . ARG B 1 497 ? 39.719 18.625 7.105 1 87.94 497 ARG B N 1
ATOM 8014 C CA . ARG B 1 497 ? 40.125 20.016 6.984 1 87.94 497 ARG B CA 1
ATOM 8015 C C . ARG B 1 497 ? 38.969 20.969 7.266 1 87.94 497 ARG B C 1
ATOM 8017 O O . ARG B 1 497 ? 39.188 22.109 7.664 1 87.94 497 ARG B O 1
ATOM 8024 N N . SER B 1 498 ? 37.812 20.469 7.066 1 86.81 498 SER B N 1
ATOM 8025 C CA . SER B 1 498 ? 36.625 21.297 7.223 1 86.81 498 SER B CA 1
ATOM 8026 C C . SER B 1 498 ? 36.094 21.266 8.656 1 86.81 498 SER B C 1
ATOM 8028 O O . SER B 1 498 ? 35.094 21.891 8.977 1 86.81 498 SER B O 1
ATOM 8030 N N . GLY B 1 499 ? 36.656 20.5 9.523 1 80.44 499 GLY B N 1
ATOM 8031 C CA . GLY B 1 499 ? 36.312 20.469 10.938 1 80.44 499 GLY B CA 1
ATOM 8032 C C . GLY B 1 499 ? 35.031 19.672 11.219 1 80.44 499 GLY B C 1
ATOM 8033 O O . GLY B 1 499 ? 34.375 19.922 12.219 1 80.44 499 GLY B O 1
ATOM 8034 N N . LEU B 1 500 ? 34.656 18.891 10.367 1 83.62 500 LEU B N 1
ATOM 8035 C CA . LEU B 1 500 ? 33.406 18.141 10.539 1 83.62 500 LEU B CA 1
ATOM 8036 C C . LEU B 1 500 ? 33.656 16.891 11.375 1 83.62 500 LEU B C 1
ATOM 8038 O O . LEU B 1 500 ? 32.688 16.219 11.797 1 83.62 500 LEU B O 1
ATOM 8042 N N . ARG B 1 501 ? 34.812 16.453 11.57 1 77.06 501 ARG B N 1
ATOM 8043 C CA . ARG B 1 501 ? 35.125 15.297 12.406 1 77.06 501 ARG B CA 1
ATOM 8044 C C . ARG B 1 501 ? 35.688 15.75 13.758 1 77.06 501 ARG B C 1
ATOM 8046 O O . ARG B 1 501 ? 36.406 16.75 13.844 1 77.06 501 ARG B O 1
ATOM 8053 N N . SER B 1 502 ? 35.094 15.102 14.836 1 62.06 502 SER B N 1
ATOM 8054 C CA . SER B 1 502 ? 35.625 15.445 16.141 1 62.06 502 SER B CA 1
ATOM 8055 C C . SER B 1 502 ? 37.125 15.109 16.234 1 62.06 502 SER B C 1
ATOM 8057 O O . SER B 1 502 ? 37.594 14.172 15.586 1 62.06 502 SER B O 1
ATOM 8059 N N . PRO B 1 503 ? 37.844 15.93 16.859 1 54.56 503 PRO B N 1
ATOM 8060 C CA . PRO B 1 503 ? 39.281 15.688 17.031 1 54.56 503 PRO B CA 1
ATOM 8061 C C . PRO B 1 503 ? 39.562 14.266 17.516 1 54.56 503 PRO B C 1
ATOM 8063 O O . PRO B 1 503 ? 40.594 13.688 17.125 1 54.56 503 PRO B O 1
ATOM 8066 N N . GLU B 1 504 ? 38.781 13.688 18.281 1 50.81 504 GLU B N 1
ATOM 8067 C CA . GLU B 1 504 ? 39.062 12.359 18.812 1 50.81 504 GLU B CA 1
ATOM 8068 C C . GLU B 1 504 ? 38.906 11.281 17.75 1 50.81 504 GLU B C 1
ATOM 8070 O O . GLU B 1 504 ? 39.625 10.289 17.75 1 50.81 504 GLU B O 1
ATOM 8075 N N . SER B 1 505 ? 38.031 11.336 16.906 1 50.09 505 SER B N 1
ATOM 8076 C CA . SER B 1 505 ? 37.781 10.344 15.875 1 50.09 505 SER B CA 1
ATOM 8077 C C . SER B 1 505 ? 38.906 10.336 14.836 1 50.09 505 SER B C 1
ATOM 8079 O O . SER B 1 505 ? 39.125 9.336 14.148 1 50.09 505 SER B O 1
ATOM 8081 N N . GLN B 1 506 ? 39.594 11.406 14.594 1 45.47 506 GLN B N 1
ATOM 8082 C CA . GLN B 1 506 ? 40.781 11.492 13.75 1 45.47 506 GLN B CA 1
ATOM 8083 C C . GLN B 1 506 ? 41.906 10.617 14.297 1 45.47 506 GLN B C 1
ATOM 8085 O O . GLN B 1 506 ? 42.688 10.055 13.531 1 45.47 506 GLN B O 1
ATOM 8090 N N . ARG B 1 507 ? 41.969 10.508 15.5 1 39.12 507 ARG B N 1
ATOM 8091 C CA . ARG B 1 507 ? 43.062 9.742 16.078 1 39.12 507 ARG B CA 1
ATOM 8092 C C . ARG B 1 507 ? 42.875 8.242 15.867 1 39.12 507 ARG B C 1
ATOM 8094 O O . ARG B 1 507 ? 43.844 7.492 15.758 1 39.12 507 ARG B O 1
ATOM 8101 N N . ARG B 1 508 ? 41.656 7.832 15.836 1 40.78 508 ARG B N 1
ATOM 8102 C CA . ARG B 1 508 ? 41.531 6.387 15.719 1 40.78 508 ARG B CA 1
ATOM 8103 C C . ARG B 1 508 ? 41.875 5.914 14.312 1 40.78 508 ARG B C 1
ATOM 8105 O O . ARG B 1 508 ? 42.344 4.777 14.133 1 40.78 508 ARG B O 1
ATOM 8112 N N . ASN B 1 509 ? 41.469 6.555 13.305 1 39.53 509 ASN B N 1
ATOM 8113 C CA . ASN B 1 509 ? 41.812 6.094 11.961 1 39.53 509 ASN B CA 1
ATOM 8114 C C . ASN B 1 509 ? 43.312 6.23 11.68 1 39.53 509 ASN B C 1
ATOM 8116 O O . ASN B 1 509 ? 43.812 5.738 10.664 1 39.53 509 ASN B O 1
ATOM 8120 N N . LEU B 1 510 ? 43.969 7.078 12.273 1 35.88 510 LEU B N 1
ATOM 8121 C CA . LEU B 1 510 ? 45.406 7.098 12.07 1 35.88 510 LEU B CA 1
ATOM 8122 C C . LEU B 1 510 ? 46.062 5.887 12.727 1 35.88 510 LEU B C 1
ATOM 8124 O O . LEU B 1 510 ? 47.188 5.508 12.367 1 35.88 510 LEU B O 1
ATOM 8128 N N . THR B 1 511 ? 45.531 5.398 13.812 1 34.31 511 THR B N 1
ATOM 8129 C CA . THR B 1 511 ? 46.219 4.277 14.445 1 34.31 511 THR B CA 1
ATOM 8130 C C . THR B 1 511 ? 45.719 2.949 13.891 1 34.31 511 THR B C 1
ATOM 8132 O O . THR B 1 511 ? 46.219 1.886 14.242 1 34.31 511 THR B O 1
ATOM 8135 N N . SER B 1 512 ? 44.562 2.881 13.188 1 28.78 512 SER B N 1
ATOM 8136 C CA . SER B 1 512 ? 44.281 1.559 12.648 1 28.78 512 SER B CA 1
ATOM 8137 C C . SER B 1 512 ? 44.812 1.412 11.227 1 28.78 512 SER B C 1
ATOM 8139 O O . SER B 1 512 ? 44.75 2.354 10.438 1 28.78 512 SER B O 1
#

Foldseek 3Di:
DPPPPLDFDFPPDDPAWDWDQDPAPGTATHGPPVVLLCPDLLNVLQQQAQPQFPLCLVQVLSRGTVNSLLSQQLRLLLLLVVLAVVPVVLVQGSLLSVLLSNLSNQLQSQAFASGCLQQPVLLVLQVFDHDDSLVSSLVSSVVSCPPPVSVVRVCSHQNDDPSNVLSSQVSSVLSPDDQADPVRDGDRRSDDLLNVASSCANANLQQRDYSSLLRCLAVSCVRSVNDAPAYDVLSVQQSNFWYWAADPPNGGTHIAGAPVSLVSSLSSLVSQLVCLDCGSPDPQNVQLSVLLSVLLSLCQVPDWFAAPVRDTHGSSCLSVGSRRRSVGYNCVLVVLCPDPDPSSVVSNVSSVCSVVVQTWDWLDKFKAFPVLQPPPPVVPDDPLQAVPVVRLVVVQVQLVVQLCVLCPPLDDPVFKDKDKGKRFSDNHQQDASLQSHWHWHPPDPDDIHTDRDDPVVCVPPDDPGRMMMMMTMTGGPPDDPVSSVVSNVSSVVSCVVSCRDDPVVVVVVVVD/DPPPVLDFDFPPDDPAWDWDQDPAPGTATHGPPVVLLCPDLLNVLQQQAQPQFPLCLVQVLSRGTVNSLLSQQLRLLLLLVVLAVVPVVLVQGSLLSVLLSNLSNQLQSQAFASGCLQQPVLLVLQVFDHDDSLVSSLVSSVVSCPPPVSVVRVCSHQNDDPSNVLSSQVSSVLSPDDQADPVRDGDGRSDDLLNVASSCANANLLQRDYSSLLRCLAVSCVRSVNDAPAYDVLSVQQSNFWYWFADPPNGGTHIAGAPVSLVSSLSSLVSQLVCLDCGSPDPQNVQLSVLLSVLLSLCQVPDWFAAPVRDTHGSSCLSVGSRRRSVGYNCVLVVLCPDPDPSSVVSNVSSVCSVVVQTWDWLDKFKAFPVLQDPPPVVVDDPLQAPPVVRLVVVQVQLVVQLCVLCPPLDDPVFKDKDKGKRFSDNHQQDASLQSHWHWHPPDPDDIHTDRDDPVVCVPPPDPGRMMMMMTMTGGPPDDPVSSVVSNVSSVVSCVVSCRDDPVVVVVVVVD

Sequence (1024 aa):
MKLVEKKHREWPPLLDKREVQDMVHGPISLFHPLDRVVDTREFQRLRELKQQGVTYFVYPCSTHSRFVHSLGTYWLAYKFVESLKRDPSLNITGQDHLCVSMAALCHDLGHGPFSHLFDGAFREASGAPPYTHESLSILILRRIVSDPEIRAALEQYLGTGAEFETNMTFIEEIISSEKFDSNGTWLPTGRPVEKAFLYDVVANSNDSIDVDKFEYLVRDSFCAGIPIPFNKHSIERLTENARVLPDPNRGFPRICYAKKVADIVLSVGDSRQMLHNLLYQHRVVCAIEAMVVKAMTLADKHLSYMGDDGVSYVLSEVTHNLEAYLKTTDAVLRDIANSTVPEMAEAQKILSDIERRNIPVMIAEVECGPSCADSLNSVSNGEAKNWTDIQVKLKLKMVSRKLKEELGPDYDEGNIMILARVMHRGLDGRSHPMTRVLLYDNKATGEVLARAVDEEWLRLKTPREAAIWSICLYVSRSMSAEERTKISSAFDVVVTRSGLRSPESQRRNLTSMKLVEKKHREWPPLLDKREVQDMVHGPISLFHPLDRVVDTREFQRLRELKQQGVTYFVYPCSTHSRFVHSLGTYWLAYKFVESLKRDPSLNITGQDHLCVSMAALCHDLGHGPFSHLFDGAFREASGAPPYTHESLSILILRRIVSDPEIRAALEQYLGTGAEFETNMTFIEEIISSEKFDSNGTWLPTGRPVEKAFLYDVVANSNDSIDVDKFEYLVRDSFCAGIPIPFNKHSIERLTENARVLPDPNRGFPRICYAKKVADIVLSVGDSRQMLHNLLYQHRVVCAIEAMVVKAMTLADKHLSYMGDDGVSYVLSEVTHNLEAYLKTTDAVLRDIANSTVPEMAEAQKILSDIERRNIPVMIAEVECGPSCADSLNSVSNGEAKNWTDIQVKLKLKMVSRKLKEELGPDYDEGNIMILARVMHRGLDGRSHPMTRVLLYDNKATGEVLARAVDEEWLRLKTPREAAIWSICLYVSRSMSAEERTKISSAFDVVVTRSGLRSPESQRRNLTS

pLDDT: mean 91.39, std 13.07, range [28.0, 98.88]

Radius of gyration: 31.11 Å; Cα contacts (8 Å, |Δi|>4): 1703; chains: 2; bounding box: 92×90×79 Å

Solvent-accessible surface area (backbone atoms only — not comparable to full-atom values): 54300 Å² total; per-residue (Å²): 130,78,76,72,72,78,76,58,52,68,49,76,49,92,77,52,56,46,81,36,46,30,58,82,78,39,74,38,77,39,42,56,56,54,49,54,58,52,32,25,63,74,47,47,47,26,63,49,20,34,62,55,35,69,37,29,83,70,26,60,49,33,58,57,26,39,39,56,50,23,53,47,16,16,48,47,37,45,52,45,50,58,53,55,51,72,46,66,89,69,67,73,46,35,51,54,52,49,32,49,24,49,23,29,45,40,42,66,59,25,52,41,31,32,30,66,48,37,65,38,63,33,28,60,73,60,64,34,77,90,65,51,40,44,62,40,9,48,54,51,49,51,56,55,48,64,36,66,69,47,34,55,50,44,32,46,45,44,35,60,70,70,51,25,50,34,48,50,44,35,25,43,39,39,50,55,61,69,57,52,49,98,84,65,46,74,57,58,79,41,53,61,59,85,52,43,39,63,41,29,44,52,47,18,87,76,37,52,70,25,31,43,56,56,38,52,53,40,47,50,28,52,35,39,55,46,90,57,83,44,42,72,65,47,53,52,53,51,50,74,38,48,46,77,37,46,34,79,86,78,55,47,36,31,72,26,32,30,54,90,47,45,67,57,58,51,25,49,26,52,30,46,24,48,41,31,52,68,48,72,48,17,71,66,37,46,46,50,48,53,50,50,38,51,23,49,54,60,30,22,90,78,38,65,34,61,26,87,84,75,47,69,27,32,60,66,46,17,81,80,32,66,54,13,33,70,70,48,35,47,57,51,61,54,54,50,61,68,52,86,55,74,80,36,50,67,26,34,49,48,54,49,27,57,38,44,64,64,52,57,42,75,76,46,74,47,64,43,39,66,82,65,53,70,82,71,74,60,67,76,72,82,77,54,78,45,48,49,61,51,53,50,51,50,50,46,52,49,52,52,52,48,36,41,61,70,44,47,89,71,52,48,77,90,40,49,45,77,47,74,45,81,28,34,34,34,73,37,27,75,47,50,30,62,75,53,35,34,27,26,55,83,80,56,88,64,86,75,54,47,37,66,58,53,66,66,57,44,66,72,71,46,71,94,54,28,23,42,33,34,46,32,37,28,31,43,71,83,58,48,71,66,57,51,50,52,53,47,49,44,45,50,52,43,39,56,74,67,58,52,53,58,76,69,63,57,54,52,63,69,73,100,129,78,74,69,72,78,77,56,52,68,48,76,49,91,77,51,54,46,79,38,45,31,58,84,76,38,72,39,77,38,40,56,53,55,49,56,57,52,32,26,62,74,46,47,46,28,63,49,20,34,61,56,35,68,37,28,82,72,27,60,49,33,58,57,26,39,40,57,50,23,51,47,17,17,49,47,37,44,54,43,50,56,52,55,51,74,46,66,89,69,67,71,46,35,51,54,52,50,32,50,25,48,22,28,43,40,42,65,58,26,54,40,31,32,31,65,48,37,66,38,63,32,28,62,74,60,66,34,78,91,64,51,41,45,64,41,9,49,54,52,48,53,56,55,48,63,36,67,69,49,34,54,50,43,32,45,45,44,34,62,70,68,51,27,49,34,47,50,44,34,24,44,40,40,49,55,60,69,57,51,49,97,86,64,44,75,56,57,79,41,51,59,60,84,52,43,38,63,44,29,45,51,48,18,85,74,37,52,68,26,32,45,57,55,39,52,54,39,48,51,27,52,34,40,54,45,89,57,83,44,43,74,66,48,53,52,53,50,49,74,36,47,45,76,36,46,35,78,87,78,55,47,36,32,72,25,34,31,53,89,48,46,67,57,59,51,24,49,27,52,32,45,23,48,42,31,52,68,48,72,49,17,72,67,38,46,47,50,48,54,48,49,37,49,24,50,56,60,28,23,88,78,39,65,35,61,25,88,82,75,45,68,27,32,59,67,45,17,81,81,32,67,53,14,34,68,70,47,35,48,58,52,60,54,53,50,60,68,52,85,55,74,79,35,50,67,28,34,50,48,53,49,26,56,38,45,63,63,52,57,42,76,78,46,73,49,62,42,38,67,83,66,53,68,81,74,73,60,67,78,71,82,77,54,79,45,47,49,61,51,54,51,51,50,50,47,51,50,51,52,52,46,35,41,62,70,45,46,90,71,50,46,78,89,42,48,45,76,48,74,46,78,28,34,34,33,72,37,26,73,49,50,31,62,75,52,35,36,27,27,56,83,80,55,87,62,84,76,56,49,36,67,58,53,67,67,57,44,68,74,72,46,70,92,54,28,24,44,33,34,47,33,38,30,31,44,71,84,57,48,72,66,58,50,51,52,52,47,52,45,44,51,51,44,40,56,74,66,57,52,53,59,76,69,64,57,54,53,63,70,74,99

Nearest PDB structures (foldseek):
  6pwy-assembly1_C  TM=9.084E-01  e=3.476E-42  Caenorhabditis elegans
  6pwy-assembly1_A  TM=9.144E-01  e=1.027E-41  Caenorhabditis elegans
  6pwy-assembly1_D  TM=9.129E-01  e=1.183E-41  Caenorhabditis elegans
  7lu5-assembly1_B  TM=9.075E-01  e=1.956E-35  Homo sapiens
  4zwe-assembly1_A  TM=9.005E-01  e=5.778E-35  Homo sapiens

Organism: Ancylostoma caninum (NCBI:txid29170)

=== Feature glossary ===
The record interleaves many kinds of information about one protein. Here is each kind framed as the question it answers.

Q: What are the backbone torsion angles?
A: φ (phi) and ψ (psi) are the two rotatable backbone dihedrals per residue: φ is the C(i-1)–N–Cα–C torsion, ψ is the N–Cα–C–N(i+1) torsion, both in degrees on (−180°, 180°]. α-helical residues cluster near (−60°, −45°); β-strand residues near (−120°, +130°). A Ramachandran plot is simply a scatter of (φ, ψ) for every residue.

Q: What is the amino-acid chain?
A: This is the polypeptide sequence — one letter per residue, N-terminus first. Length ranges from a few dozen residues for small domains to over a thousand for large multi-domain proteins.

Q: How mobile is each atom in the crystal?
A: For experimental (PDB) structures, the B-factor (temperature factor) quantifies the positional spread of each atom in the crystal — a combination of thermal vibration and static disorder — in units of Å². High B-factors mark flexible loops or poorly resolved regions; low B-factors mark the rigid, well-ordered core.

Q: Are the domains correctly placed relative to each other?
A: Predicted Aligned Error (PAE) is an AlphaFold confidence matrix: entry (i, j) is the expected error in the position of residue j, in ångströms, when the prediction is superimposed on the true structure at residue i. Low PAE within a block of residues means that block is internally rigid and well-predicted; high PAE between two blocks means their relative placement is uncertain even if each block individually is confident.

Q: How confident is the AlphaFold model at each residue?
A: pLDDT is the predicted lDDT-Cα score: AlphaFold's confidence that the local environment of each residue (all inter-atomic distances within 15 Å) is correctly placed. It is a per-residue number between 0 and 100, with higher meaning more reliable.

Q: What family and function is it annotated with?
A: Functional annotations link the protein to curated databases. InterPro entries identify conserved domains and families by matching the sequence against member-database signatures (Pfam, PROSITE, CDD, …). Gene Ontology (GO) terms describe molecular function, biological process, and cellular component in a controlled vocabulary. CATH places the structure in a hierarchical fold classification (Class/Architecture/Topology/Homologous-superfamily). The organism is the source species.

Q: How big and how compact is the whole molecule?
A: Three whole-structure scalars: the radius of gyration (RMS distance of Cα from centroid, in Å), the count of Cα–Cα contacts (pairs closer than 8 Å and separated by more than four residues in sequence — i.e. tertiary, not local, contacts), and the bounding-box dimensions. Together they distinguish compact globular folds from extended fibres or disordered chains.

Q: What known structures does this most resemble?
A: The Foldseek neighbor list gives the closest experimentally determined structures in the PDB, ranked by structural alignment. TM-score near 1 means near-identical fold; near 0.3 means only rough topology match. This is how one finds what a novel AlphaFold prediction most resembles in the solved-structure universe.

Q: Which residues are buried vs exposed?
A: SASA measures how much of the protein is reachable by solvent. It is computed by rolling a water-sized probe over the atomic surface and summing the exposed area (Å²). Per-residue SASA distinguishes core (buried, low SASA) from surface (exposed, high SASA) residues; total SASA is a whole-molecule size measure.

Q: Which residues are in helices, strands, or loops?
A: Eight-state secondary structure (DSSP): H is the canonical α-helix, G the tighter 3₁₀-helix, I the wider π-helix; E/B are β-structure, T and S are turns and bends, and '-' is everything else. DSSP derives these from the pattern of main-chain N–H···O=C hydrogen bonds, not from the sequence.

Q: Where is each backbone atom in 3D?
A: Structure coordinates are given as an mmCIF _atom_site loop: one row per atom with element, residue name, chain id, sequence number, and x/y/z position in Å. Only the four main-chain atoms per residue are included here; side chains are omitted to keep the record compact.

Q: What if only a Cα trace is available?
A: Three-state secondary structure (P-SEA) collapses the eight DSSP classes into helix (a), strand (b), and coil (c). P-SEA assigns these from Cα geometry alone — distances and angles — without requiring backbone oxygens, so it works on any Cα trace.

Q: What do the rendered images show?
A: The six renders are orthographic views along the three Cartesian axes in both directions. Representation (cartoon, sticks, or surface) and color scheme (sequence-rainbow or by-chain) vary across proteins so the training set covers all the common visualization conventions.

Q: What does the local fold look like, residue by residue?
A: Foldseek's 3Di representation compresses backbone geometry into a per-residue letter drawn from a learned twenty-state alphabet. It captures the tertiary interaction pattern around each residue — which residues are packed against it in space, regardless of where they are in sequence.

Q: What do the diagnostic plots show?
A: The contact map is a binary N×N matrix image: pixel (i, j) is dark where Cα_i and Cα_j are within 8 Å and |i−j|>4. Because the |i−j|>4 filter removes local helical contacts, off-diagonal stripes parallel to the main diagonal indicate parallel β-sheets; stripes perpendicular to it indicate antiparallel β-sheets. The Ramachandran plot scatters every residue's (φ, ψ) pair against the sterically allowed regions. The PAE heatmap renders the predicted-aligned-error matrix.